Protein AF-0000000065964361 (afdb_homodimer)

Foldseek 3Di:
DDDVVVDDPLLVQFDDDLVVVLVVLLVVFDQFDEQADQAFADAFDPVLVVVLVVCPPPVVLVDFDALQADPLLQVLVQVCCCPPAVANQKGKRKALWLLLVLLLVCLLFDAQPAEEEEEPLADLSSVSSCSNRNNPRYHYAYADLQARHGDLVVVLVCQVPDPPGHAEYEEEAVDVQAQGGHDPVRQVSSVVSCVVSVHAYEYECQFQLLFDDPDHHHDDADQRYKYKYGCCHQRVCVVQRMIMIIHGPPDPCSVVSSSVSSCPPPNHRRRSSSSSSSVSSVVPSVVRNVSSVQLLLLLVLLLVLQPVQPPSQWHHPRTRFKIKGAADPVPQQQVVLQSLLCHPLSYHWGASVSSVRTRMTIGGRRNDGDVSSNVNSNSSSVSRVCCVPPNRDD/DDPVVVDDPLLVQFDDDLVVVLVVLLVVFDQFDEQADQAFADAFDPVLVVVLVVCPPPVVLVDFDALQADPLLQVLVQVCCCPPAVANQKGKRKALWLLLVLLLCCVLFDAQPAEEEEEPLADLSSVSSCSNRNNPRYHYAYADLQARHGDLVVVLVCQVPDPPGHAEYEEEAVDVQAQGGHDPVRVVSSVVSCVVSVHAYEYECQFQLQADDPDHHHDDADQRYKYKYGCCHQRVCVVQRMIMIIHGPPDPCSVVSSSVSSCPPPNHRRRSSSSSSSVSCVVPSVVRNVSSVQLLLLLVLLLVLQPVQPPSQWHHPRTRFKIKGAADPVPQQQVVLQSLLCHPLSYHWGASVSSVRTRMTIGGRRNDGDVSSNVNSNSSSVSRVCCVPPNRDD

Nearest PDB structures (foldseek):
  7vrx-assembly2_D  TM=9.704E-01  e=2.666E-58  Solanum melongena
  7vrx-assembly2_A  TM=9.751E-01  e=1.950E-57  Solanum melongena
  7vrx-assembly2_B  TM=9.935E-01  e=3.544E-56  Solanum melongena
  7vrx-assembly2_C  TM=9.730E-01  e=8.554E-57  Solanum melongena
  2x5d-assembly1_D  TM=8.841E-01  e=1.521E-26  Pseudomonas aeruginosa PAO1

GO terms:
  GO:0008483 transaminase activity (F, IDA)
  GO:0004838 L-tyrosine:2-oxoglutarate transaminase activity (F, EXP)
  GO:0010326 L-methionine:oxo-acid transaminase activity (F, EXP)
  GO:0050362 L-tryptophan:2-oxoglutarate transaminase activity (F, EXP)
  GO:0009851 auxin biosynthetic process (P, IMP)
  GO:0005737 cytoplasm (C, IDA)
  GO:0010326 L-methionine:oxo-acid transaminase activity (F, IDA)
  GO:1901997 negative regulation of indoleacetic acid biosynthetic process via tryptophan (P, IDA)
  GO:0005739 mitochondrion (C, HDA)
  GO:0005829 cytosol (C, HDA)
  GO:0009641 shade avoidance (P, IMP)
  GO:0010366 negative regulation of ethylene biosynthetic process (P, IMP)

Secondary structure (DSSP, 8-state):
--GGGGS-HHHHTSPPPHHHHHHHHHHTSSS-EES-S---SPPSPHHHHHHHHTTTT-HHHHS---TT--HHHHHHHHHHIIIII---SEEEEEESSHHHHHHHHHHHH--TT-EEEEESS--HHHHHHHHHTT--EEEEEPBPTTT--B-HHHHHHHHHH-SSPPSEEEEESS-TTT-----HHHHHHHHHHHHHHT-EEEEE-TTTT-B-TT--------TTEEEEEESTTTTT-GGG--EEEEEETTSTTHHHHHHHHHHHTTSS--HHHHHHHHHHHHH-HHHHHHHHHHHHHHHHHHHHHTGGG-GGGEEE-SBTTEEEEEPPTT---HHHHHHHHHHHHSEE-EEGGGGT-TTEEEEE-SSS-HHHHHHHHHHHHHHHHHHHHH-S--/--SGGGS-HHHHTSPPPHHHHHHHHHHTSSS-EES-S---SPPSPHHHHHHHHTTTT-HHHHS---TT--HHHHHHHHHHIIIII---SEEEEEESSHHHHHHHHHHHH--TT-EEEEESS--HHHHHHHHHTT--EEEEEPBPTTT--B-HHHHHHHHHH-SSPPSEEEEESS-TTT-----HHHHHHHHHHHHHHT-EEEEE-TTTT-B-TT--------TTEEEEEESTTTTT-GGG--EEEEEETTSTTHHHHHHHHHHHTTSS--HHHHHHHHHHHHH-HHHHHHHHHHHHHHHHHHHHHHGGG-GGGEEE-SBTTEEEEEPPTT---HHHHHHHIIIIISEE-EEGGGGT-TTEEEEE-SSS-HHHHHHHHHHHHHHHHHHHHH-S--

Radius of gyration: 26.67 Å; Cα contacts (8 Å, |Δi|>4): 1742; chains: 2; bounding box: 62×72×62 Å

Sequence (788 aa):
MGSFGMLSRRTLGTDMPVMAQIRSLMAELTNPMSLAQGVVHWQPPQKALEKVKELVWDPIISSYGPDEGLPELRQALLKKLREENKLTNSQVMVTAGANQAFVNLVITLCDAGDSVVMFEPYYFNSYMAFQMTGVTNIIVGPGQSDTLYPDADWLERTLSESKPTPKVVTVVNPGNPSGTYVPEPLLKRIAQICKDAGCWLIVDNTYEYFMYDGLKHCCVEGDHIVNVFSFSKTYGMMGWRLGYIAYSERLDGFATELVKIQDNIPICAAIISQRLAVYALEEGSGWITERVKSLVKNRDIVKEALEPLGKENVKGGEGAIYLWAKLPEGHRDDFKVVRWLAHRHGVVVIPGCASGSPGYLRVSFGGLQEVEMRAAAARLRKGIEELLHHGMVEMGSFGMLSRRTLGTDMPVMAQIRSLMAELTNPMSLAQGVVHWQPPQKALEKVKELVWDPIISSYGPDEGLPELRQALLKKLREENKLTNSQVMVTAGANQAFVNLVITLCDAGDSVVMFEPYYFNSYMAFQMTGVTNIIVGPGQSDTLYPDADWLERTLSESKPTPKVVTVVNPGNPSGTYVPEPLLKRIAQICKDAGCWLIVDNTYEYFMYDGLKHCCVEGDHIVNVFSFSKTYGMMGWRLGYIAYSERLDGFATELVKIQDNIPICAAIISQRLAVYALEEGSGWITERVKSLVKNRDIVKEALEPLGKENVKGGEGAIYLWAKLPEGHRDDFKVVRWLAHRHGVVVIPGCASGSPGYLRVSFGGLQEVEMRAAAARLRKGIEELLHHGMVE

InterPro domains:
  IPR004838 Aminotransferases, class-I, pyridoxal-phosphate-binding site [PS00105] (230-243)
  IPR004839 Aminotransferase, class I/classII, large domain [PF00155] (32-380)
  IPR015421 Pyridoxal phosphate-dependent transferase, major domain [G3DSA:3.40.640.10] (13-390)
  IPR015424 Pyridoxal phosphate-dependent transferase [SSF53383] (12-383)
  IPR050596 Aspartate/prephenate aminotransferase-like [PTHR46383] (16-388)

Solvent-accessible surface area (backbone atoms only — not comparable to full-atom values): 38993 Å² total; per-residue (Å²): 143,67,75,72,84,57,42,11,66,33,31,72,68,27,63,77,52,59,64,60,51,49,51,55,53,50,70,72,46,82,77,60,35,76,27,39,64,93,43,47,63,56,63,49,52,65,70,23,46,55,57,43,39,69,39,64,77,41,66,67,33,32,31,73,63,50,47,49,38,53,69,71,39,47,52,53,47,48,50,45,32,36,74,73,46,67,40,79,60,55,42,64,34,38,25,36,12,39,47,28,35,50,42,48,47,47,38,36,40,44,41,64,77,40,33,31,36,39,34,34,57,32,43,44,57,62,54,34,42,36,21,41,63,37,30,70,48,66,45,71,42,57,28,37,90,88,68,52,37,71,40,56,69,59,48,48,51,49,47,73,67,36,82,76,55,40,48,36,36,51,46,53,40,23,18,51,45,41,0,24,56,64,55,62,71,58,48,51,47,47,52,48,49,26,56,76,60,71,19,34,35,39,38,36,32,52,26,51,76,30,50,38,95,83,51,78,72,76,66,85,80,43,82,54,32,36,39,34,31,37,38,28,60,64,42,14,26,42,7,43,25,36,16,25,35,37,34,36,63,78,46,78,64,51,66,61,46,48,44,44,48,35,50,31,33,50,29,26,41,35,36,58,44,47,54,32,48,45,42,42,60,68,62,42,69,65,58,42,49,58,56,49,55,60,35,53,58,31,44,52,49,45,51,60,32,50,42,85,63,33,71,91,34,50,41,46,62,47,9,35,48,21,30,27,32,47,46,60,89,91,48,43,57,21,59,61,49,33,52,46,34,29,73,76,45,28,24,34,48,34,39,18,52,62,21,75,34,66,22,20,36,31,40,31,36,32,47,48,54,65,73,58,36,51,55,40,24,50,32,44,24,53,41,51,51,38,40,74,76,68,37,86,73,131,144,65,69,71,81,56,41,11,66,31,32,72,68,28,63,77,52,60,65,59,52,50,51,55,53,49,71,72,45,83,78,60,34,76,26,39,64,94,42,47,64,56,62,49,54,65,69,22,45,55,57,43,38,69,40,63,76,41,67,68,33,32,32,75,62,49,46,48,37,53,68,69,40,48,52,53,48,50,50,47,32,37,75,74,48,66,40,78,58,55,42,66,36,37,24,36,12,39,46,29,33,50,43,48,48,48,38,38,39,44,38,64,77,40,34,32,36,40,34,34,58,33,44,43,56,62,56,34,44,36,20,42,62,38,28,70,48,67,46,71,40,56,29,37,90,88,68,52,37,71,39,56,68,59,48,48,51,48,45,71,67,36,83,75,54,40,48,35,37,51,47,53,40,23,18,54,45,40,0,25,54,65,55,60,71,58,48,52,48,46,51,48,47,25,56,75,60,71,18,33,36,40,38,34,32,52,26,50,77,32,50,38,96,83,51,78,72,77,66,83,80,44,82,52,32,38,40,33,32,37,36,29,60,64,42,13,26,43,7,42,26,36,18,26,34,37,33,35,65,78,46,79,64,50,66,60,45,48,45,42,48,36,49,32,33,48,31,27,41,37,36,59,43,48,52,33,47,45,43,42,58,70,63,42,67,66,58,42,50,60,56,49,56,60,36,54,59,32,44,50,49,45,50,59,30,49,42,86,63,32,70,92,34,49,43,46,61,45,10,36,48,20,29,27,32,46,46,59,88,91,48,43,57,21,58,61,49,33,52,47,32,28,74,75,46,28,26,34,49,34,38,18,52,62,20,75,34,64,22,20,35,32,40,30,36,33,48,49,54,65,70,60,38,51,54,39,24,48,31,44,25,52,40,51,50,38,40,74,76,67,37,88,74,132

pLDDT: mean 96.02, std 6.99, range [24.92, 98.94]

Organism: Arabidopsis thaliana (NCBI:txid3702)

Structure (mmCIF, N/CA/C/O backbone):
data_AF-0000000065964361-model_v1
#
loop_
_entity.id
_entity.type
_entity.pdbx_description
1 polymer 'Aromatic aminotransferase ISS1'
#
loop_
_atom_site.group_PDB
_atom_site.id
_atom_site.type_symbol
_atom_site.label_atom_id
_atom_site.label_alt_id
_atom_site.label_comp_id
_atom_site.label_asym_id
_atom_site.label_entity_id
_atom_site.label_seq_id
_atom_site.pdbx_PDB_ins_code
_atom_site.Cartn_x
_atom_site.Cartn_y
_atom_site.Cartn_z
_atom_site.occupancy
_atom_site.B_iso_or_equiv
_atom_site.auth_seq_id
_atom_site.auth_comp_id
_atom_site.auth_asym_id
_atom_site.auth_atom_id
_atom_site.pdbx_PDB_model_num
ATOM 1 N N . MET A 1 1 ? 28.031 0.356 19 1 27.22 1 MET A N 1
ATOM 2 C CA . MET A 1 1 ? 26.766 -0.341 19.219 1 27.22 1 MET A CA 1
ATOM 3 C C . MET A 1 1 ? 25.797 -0.07 18.078 1 27.22 1 MET A C 1
ATOM 5 O O . MET A 1 1 ? 24.953 0.82 18.172 1 27.22 1 MET A O 1
ATOM 9 N N . GLY A 1 2 ? 25.969 -0.202 16.672 1 31.05 2 GLY A N 1
ATOM 10 C CA . GLY A 1 2 ? 25.938 0.373 15.336 1 31.05 2 GLY A CA 1
ATOM 11 C C . GLY A 1 2 ? 24.594 0.19 14.641 1 31.05 2 GLY A C 1
ATOM 12 O O . GLY A 1 2 ? 23.672 -0.398 15.203 1 31.05 2 GLY A O 1
ATOM 13 N N . SER A 1 3 ? 24.406 0.064 13.328 1 39.5 3 SER A N 1
ATOM 14 C CA . SER A 1 3 ? 23.422 0.129 12.25 1 39.5 3 SER A CA 1
ATOM 15 C C . SER A 1 3 ? 22.359 -0.946 12.414 1 39.5 3 SER A C 1
ATOM 17 O O . SER A 1 3 ? 21.219 -0.77 11.977 1 39.5 3 SER A O 1
ATOM 19 N N . PHE A 1 4 ? 22.734 -2.164 12.789 1 43.91 4 PHE A N 1
ATOM 20 C CA . PHE A 1 4 ? 21.812 -3.297 12.898 1 43.91 4 PHE A CA 1
ATOM 21 C C . PHE A 1 4 ? 20.781 -3.055 13.992 1 43.91 4 PHE A C 1
ATOM 23 O O . PHE A 1 4 ? 19.625 -3.443 13.844 1 43.91 4 PHE A O 1
ATOM 30 N N . GLY A 1 5 ? 21.141 -2.402 15.109 1 57.91 5 GLY A N 1
ATOM 31 C CA . GLY A 1 5 ? 20.234 -2.098 16.203 1 57.91 5 GLY A CA 1
ATOM 32 C C . GLY A 1 5 ? 19.25 -0.987 15.883 1 57.91 5 GLY A C 1
ATOM 33 O O . GLY A 1 5 ? 18.328 -0.72 16.656 1 57.91 5 GLY A O 1
ATOM 34 N N . MET A 1 6 ? 19.422 -0.727 14.492 1 84.06 6 MET A N 1
ATOM 35 C CA . MET A 1 6 ? 18.688 0.458 14.055 1 84.06 6 MET A CA 1
ATOM 36 C C . MET A 1 6 ? 17.5 0.07 13.18 1 84.06 6 MET A C 1
ATOM 38 O O . MET A 1 6 ? 16.484 0.778 13.148 1 84.06 6 MET A O 1
ATOM 42 N N . LEU A 1 7 ? 17.578 -1.349 12.727 1 94.62 7 LEU A N 1
ATOM 43 C CA . LEU A 1 7 ? 16.453 -1.803 11.906 1 94.62 7 LEU A CA 1
ATOM 44 C C . LEU A 1 7 ? 15.633 -2.848 12.648 1 94.62 7 LEU A C 1
ATOM 46 O O . LEU A 1 7 ? 16.094 -3.43 13.633 1 94.62 7 LEU A O 1
ATOM 50 N N . SER A 1 8 ? 14.453 -3.096 12.273 1 96.38 8 SER A N 1
ATOM 51 C CA . SER A 1 8 ? 13.578 -4.051 12.953 1 96.38 8 SER A CA 1
ATOM 52 C C . SER A 1 8 ? 14.023 -5.488 12.695 1 96.38 8 SER A C 1
ATOM 54 O O . SER A 1 8 ? 14.523 -5.805 11.609 1 96.38 8 SER A O 1
ATOM 56 N N . ARG A 1 9 ? 13.844 -6.41 13.664 1 95.75 9 ARG A N 1
ATOM 57 C CA . ARG A 1 9 ? 14.141 -7.832 13.539 1 95.75 9 ARG A CA 1
ATOM 58 C C . ARG A 1 9 ? 13.289 -8.477 12.445 1 95.75 9 ARG A C 1
ATOM 60 O O . ARG A 1 9 ? 13.758 -9.359 11.734 1 95.75 9 ARG A O 1
ATOM 67 N N . ARG A 1 10 ? 12.031 -8.031 12.344 1 96.44 10 ARG A N 1
ATOM 68 C CA . ARG A 1 10 ? 11.141 -8.617 11.344 1 96.44 10 ARG A CA 1
ATOM 69 C C . ARG A 1 10 ? 11.648 -8.352 9.93 1 96.44 10 ARG A C 1
ATOM 71 O O . ARG A 1 10 ? 11.648 -9.25 9.086 1 96.44 10 ARG A O 1
ATOM 78 N N . THR A 1 11 ? 12.055 -7.145 9.617 1 95.75 11 THR A N 1
ATOM 79 C CA . THR A 1 11 ? 12.523 -6.828 8.273 1 95.75 11 THR A CA 1
ATOM 80 C C . THR A 1 11 ? 13.82 -7.57 7.965 1 95.75 11 THR A C 1
ATOM 82 O O . THR A 1 11 ? 14 -8.086 6.855 1 95.75 11 THR A O 1
ATOM 85 N N . LEU A 1 12 ? 14.742 -7.633 9 1 95.25 12 LEU A N 1
ATOM 86 C CA . LEU A 1 12 ? 16 -8.344 8.82 1 95.25 12 LEU A CA 1
ATOM 87 C C . LEU A 1 12 ? 15.766 -9.828 8.578 1 95.25 12 LEU A C 1
ATOM 89 O O . LEU A 1 12 ? 16.531 -10.484 7.875 1 95.25 12 LEU A O 1
ATOM 93 N N . GLY A 1 13 ? 14.68 -10.328 9.164 1 95.75 13 GLY A N 1
ATOM 94 C CA . GLY A 1 13 ? 14.336 -11.734 9.031 1 95.75 13 GLY A CA 1
ATOM 95 C C . GLY A 1 13 ? 13.508 -12.023 7.793 1 95.75 13 GLY A C 1
ATOM 96 O O . GLY A 1 13 ? 13.203 -13.188 7.508 1 95.75 13 GLY A O 1
ATOM 97 N N . THR A 1 14 ? 13.148 -11 7.039 1 97.06 14 THR A N 1
ATOM 98 C CA . THR A 1 14 ? 12.359 -11.172 5.824 1 97.06 14 THR A CA 1
ATOM 99 C C . THR A 1 14 ? 13.258 -11.531 4.645 1 97.06 14 THR A C 1
ATOM 101 O O . THR A 1 14 ? 14.312 -10.922 4.457 1 97.06 14 THR A O 1
ATOM 104 N N . ASP A 1 15 ? 12.852 -12.508 3.846 1 94.81 15 ASP A N 1
ATOM 105 C CA . ASP A 1 15 ? 13.617 -12.969 2.686 1 94.81 15 ASP A CA 1
ATOM 106 C C . ASP A 1 15 ? 13.742 -11.859 1.64 1 94.81 15 ASP A C 1
ATOM 108 O O . ASP A 1 15 ? 12.891 -10.977 1.558 1 94.81 15 ASP A O 1
ATOM 112 N N . MET A 1 16 ? 14.789 -11.906 0.898 1 93.38 16 MET A N 1
ATOM 113 C CA . MET A 1 16 ? 14.93 -11.039 -0.263 1 93.38 16 MET A CA 1
ATOM 114 C C . MET A 1 16 ? 13.953 -11.43 -1.363 1 93.38 16 MET A C 1
ATOM 116 O O . MET A 1 16 ? 13.773 -12.617 -1.649 1 93.38 16 MET A O 1
ATOM 120 N N . PRO A 1 17 ? 13.281 -10.43 -1.857 1 91.94 17 PRO A N 1
ATOM 121 C CA . PRO A 1 17 ? 12.422 -10.789 -2.986 1 91.94 17 PRO A CA 1
ATOM 122 C C . PRO A 1 17 ? 13.195 -11.406 -4.148 1 91.94 17 PRO A C 1
ATOM 124 O O . PRO A 1 17 ? 14.125 -10.789 -4.676 1 91.94 17 PRO A O 1
ATOM 127 N N . VAL A 1 18 ? 12.789 -12.523 -4.562 1 93.25 18 VAL A N 1
ATOM 128 C CA . VAL A 1 18 ? 13.477 -13.227 -5.641 1 93.25 18 VAL A CA 1
ATOM 129 C C . VAL A 1 18 ? 13.438 -12.383 -6.914 1 93.25 18 VAL A C 1
ATOM 131 O O . VAL A 1 18 ? 14.383 -12.398 -7.703 1 93.25 18 VAL A O 1
ATOM 134 N N . MET A 1 19 ? 12.406 -11.633 -7.09 1 88.56 19 MET A N 1
ATOM 135 C CA . MET A 1 19 ? 12.258 -10.836 -8.305 1 88.56 19 MET A CA 1
ATOM 136 C C . MET A 1 19 ? 13.305 -9.719 -8.344 1 88.56 19 MET A C 1
ATOM 138 O O . MET A 1 19 ? 13.758 -9.328 -9.422 1 88.56 19 MET A O 1
ATOM 142 N N . ALA A 1 20 ? 13.586 -9.219 -7.188 1 87.19 20 ALA A N 1
ATOM 143 C CA . ALA A 1 20 ? 14.68 -8.25 -7.137 1 87.19 20 ALA A CA 1
ATOM 144 C C . ALA A 1 20 ? 16 -8.891 -7.543 1 87.19 20 ALA A C 1
ATOM 146 O O . ALA A 1 20 ? 16.797 -8.281 -8.258 1 87.19 20 ALA A O 1
ATOM 147 N N . GLN A 1 21 ? 16.188 -10.047 -7.145 1 90.31 21 GLN A N 1
ATOM 148 C CA . GLN A 1 21 ? 17.391 -10.789 -7.516 1 90.31 21 GLN A CA 1
ATOM 149 C C . GLN A 1 21 ? 17.422 -11.07 -9.016 1 90.31 21 GLN A C 1
ATOM 151 O O . GLN A 1 21 ? 18.469 -10.945 -9.656 1 90.31 21 GLN A O 1
ATOM 156 N N . ILE A 1 22 ? 16.312 -11.445 -9.516 1 93.19 22 ILE A N 1
ATOM 157 C CA . ILE A 1 22 ? 16.188 -11.766 -10.938 1 93.19 22 ILE A CA 1
ATOM 158 C C . ILE A 1 22 ? 16.406 -10.5 -11.773 1 93.19 22 ILE A C 1
ATOM 160 O O . ILE A 1 22 ? 17.062 -10.555 -12.82 1 93.19 22 ILE A O 1
ATOM 164 N N . ARG A 1 23 ? 15.859 -9.43 -11.305 1 89.75 23 ARG A N 1
ATOM 165 C CA . ARG A 1 23 ? 16.078 -8.164 -12.008 1 89.75 23 ARG A CA 1
ATOM 166 C C . ARG A 1 23 ? 17.547 -7.805 -12.047 1 89.75 23 ARG A C 1
ATOM 168 O O . ARG A 1 23 ? 18.062 -7.348 -13.078 1 89.75 23 ARG A O 1
ATOM 175 N N . SER A 1 24 ? 18.219 -7.973 -10.945 1 90.25 24 SER A N 1
ATOM 176 C CA . SER A 1 24 ? 19.656 -7.723 -10.891 1 90.25 24 SER A CA 1
ATOM 177 C C . SER A 1 24 ? 20.422 -8.633 -11.852 1 90.25 24 SER A C 1
ATOM 179 O O . SER A 1 24 ? 21.344 -8.195 -12.539 1 90.25 24 SER A O 1
ATOM 181 N N . LEU A 1 25 ? 20.016 -9.844 -11.859 1 94.56 25 LEU A N 1
ATOM 182 C CA . LEU A 1 25 ? 20.625 -10.812 -12.758 1 94.56 25 LEU A CA 1
ATOM 183 C C . LEU A 1 25 ? 20.422 -10.414 -14.211 1 94.56 25 LEU A C 1
ATOM 185 O O . LEU A 1 25 ? 21.359 -10.469 -15.016 1 94.56 25 LEU A O 1
ATOM 189 N N . MET A 1 26 ? 19.25 -10.008 -14.516 1 94.25 26 MET A N 1
ATOM 190 C CA . MET A 1 26 ? 18.922 -9.602 -15.875 1 94.25 26 MET A CA 1
ATOM 191 C C . MET A 1 26 ? 19.766 -8.398 -16.312 1 94.25 26 MET A C 1
ATOM 193 O O . MET A 1 26 ? 20.156 -8.305 -17.469 1 94.25 26 MET A O 1
ATOM 197 N N . ALA A 1 27 ? 20.016 -7.562 -15.414 1 91.31 27 ALA A N 1
ATOM 198 C CA . ALA A 1 27 ? 20.781 -6.352 -15.703 1 91.31 27 ALA A CA 1
ATOM 199 C C . ALA A 1 27 ? 22.234 -6.688 -16.062 1 91.31 27 ALA A C 1
ATOM 201 O O . ALA A 1 27 ? 22.922 -5.887 -16.703 1 91.31 27 ALA A O 1
ATOM 202 N N . GLU A 1 28 ? 22.625 -7.812 -15.695 1 94.19 28 GLU A N 1
ATOM 203 C CA . GLU A 1 28 ? 23.984 -8.266 -15.984 1 94.19 28 GLU A CA 1
ATOM 204 C C . GLU A 1 28 ? 24.094 -8.828 -17.406 1 94.19 28 GLU A C 1
ATOM 206 O O . GLU A 1 28 ? 25.203 -9.016 -17.922 1 94.19 28 GLU A O 1
ATOM 211 N N . LEU A 1 29 ? 23.047 -9.07 -18.031 1 95.81 29 LEU A N 1
ATOM 212 C CA . LEU A 1 29 ? 23.031 -9.859 -19.25 1 95.81 29 LEU A CA 1
ATOM 213 C C . LEU A 1 29 ? 22.828 -8.969 -20.484 1 95.81 29 LEU A C 1
ATOM 215 O O . LEU A 1 29 ? 22.266 -7.879 -20.375 1 95.81 29 LEU A O 1
ATOM 219 N N . THR A 1 30 ? 23.422 -9.562 -21.578 1 92.19 30 THR A N 1
ATOM 220 C CA . THR A 1 30 ? 23.203 -8.93 -22.859 1 92.19 30 THR A CA 1
ATOM 221 C C . THR A 1 30 ? 22.047 -9.609 -23.609 1 92.19 30 THR A C 1
ATOM 223 O O . THR A 1 30 ? 22.125 -10.805 -23.922 1 92.19 30 THR A O 1
ATOM 226 N N . ASN A 1 31 ? 20.953 -9.109 -23.734 1 91.94 31 ASN A N 1
ATOM 227 C CA . ASN A 1 31 ? 19.781 -9.555 -24.484 1 91.94 31 ASN A CA 1
ATOM 228 C C . ASN A 1 31 ? 19.094 -10.734 -23.797 1 91.94 31 ASN A C 1
ATOM 230 O O . ASN A 1 31 ? 18.891 -11.781 -24.406 1 91.94 31 ASN A O 1
ATOM 234 N N . PRO A 1 32 ? 18.844 -10.641 -22.578 1 96 32 PRO A N 1
ATOM 235 C CA . PRO A 1 32 ? 18.188 -11.734 -21.859 1 96 32 PRO A CA 1
ATOM 236 C C . PRO A 1 32 ? 16.734 -11.938 -22.297 1 96 32 PRO A C 1
ATOM 238 O O . PRO A 1 32 ? 16.062 -10.977 -22.719 1 96 32 PRO A O 1
ATOM 241 N N . MET A 1 33 ? 16.297 -13.195 -22.359 1 97 33 MET A N 1
ATOM 242 C CA . MET A 1 33 ? 14.875 -13.523 -22.5 1 97 33 MET A CA 1
ATOM 243 C C . MET A 1 33 ? 14.312 -14.055 -21.172 1 97 33 MET A C 1
ATOM 245 O O . MET A 1 33 ? 14.914 -14.93 -20.547 1 97 33 MET A O 1
ATOM 249 N N . SER A 1 34 ? 13.188 -13.469 -20.812 1 96.62 34 SER A N 1
ATOM 250 C CA . SER A 1 34 ? 12.672 -13.781 -19.484 1 96.62 34 SER A CA 1
ATOM 251 C C . SER A 1 34 ? 11.516 -14.773 -19.547 1 96.62 34 SER A C 1
ATOM 253 O O . SER A 1 34 ? 10.523 -14.523 -20.234 1 96.62 34 SER A O 1
ATOM 255 N N . LEU A 1 35 ? 11.633 -15.867 -18.906 1 98.38 35 LEU A N 1
ATOM 256 C CA . LEU A 1 35 ? 10.57 -16.797 -18.547 1 98.38 35 LEU A CA 1
ATOM 257 C C . LEU A 1 35 ? 10.367 -16.844 -17.047 1 98.38 35 LEU A C 1
ATOM 259 O O . LEU A 1 35 ? 9.945 -17.859 -16.5 1 98.38 35 LEU A O 1
ATOM 263 N N . ALA A 1 36 ? 10.812 -15.719 -16.391 1 95.69 36 ALA A N 1
ATOM 264 C CA . ALA A 1 36 ? 10.805 -15.656 -14.93 1 95.69 36 ALA A CA 1
ATOM 265 C C . ALA A 1 36 ? 9.562 -14.93 -14.414 1 95.69 36 ALA A C 1
ATOM 267 O O . ALA A 1 36 ? 8.797 -15.484 -13.617 1 95.69 36 ALA A O 1
ATOM 268 N N . GLN A 1 37 ? 9.336 -13.766 -14.844 1 89.44 37 GLN A N 1
ATOM 269 C CA . GLN A 1 37 ? 8.32 -12.891 -14.266 1 89.44 37 GLN A CA 1
ATOM 270 C C . GLN A 1 37 ? 6.918 -13.375 -14.633 1 89.44 37 GLN A C 1
ATOM 272 O O . GLN A 1 37 ? 6.668 -13.789 -15.766 1 89.44 37 GLN A O 1
ATOM 277 N N . GLY A 1 38 ? 6.047 -13.359 -13.672 1 94.06 38 GLY A N 1
ATOM 278 C CA . GLY A 1 38 ? 4.641 -13.68 -13.867 1 94.06 38 GLY A CA 1
ATOM 279 C C . GLY A 1 38 ? 3.848 -12.539 -14.477 1 94.06 38 GLY A C 1
ATOM 280 O O . GLY A 1 38 ? 3.096 -11.852 -13.781 1 94.06 38 GLY A O 1
ATOM 281 N N . VAL A 1 39 ? 3.992 -12.383 -15.836 1 96.75 39 VAL A N 1
ATOM 282 C CA . VAL A 1 39 ? 3.303 -11.305 -16.547 1 96.75 39 VAL A CA 1
ATOM 283 C C . VAL A 1 39 ? 2.59 -11.867 -17.766 1 96.75 39 VAL A C 1
ATOM 285 O O . VAL A 1 39 ? 2.82 -13.016 -18.156 1 96.75 39 VAL A O 1
ATOM 288 N N . VAL A 1 40 ? 1.721 -11.125 -18.312 1 97.69 40 VAL A N 1
ATOM 289 C CA . VAL A 1 40 ? 1.081 -11.43 -19.594 1 97.69 40 VAL A CA 1
ATOM 290 C C . VAL A 1 40 ? 1.523 -10.422 -20.641 1 97.69 40 VAL A C 1
ATOM 292 O O . VAL A 1 40 ? 1.971 -9.32 -20.312 1 97.69 40 VAL A O 1
ATOM 295 N N . HIS A 1 41 ? 1.413 -10.797 -21.891 1 96.31 41 HIS A N 1
ATOM 296 C CA . HIS A 1 41 ? 1.981 -9.969 -22.953 1 96.31 41 HIS A CA 1
ATOM 297 C C . HIS A 1 41 ? 0.961 -8.961 -23.469 1 96.31 41 HIS A C 1
ATOM 299 O O . HIS A 1 41 ? 1.295 -8.094 -24.281 1 96.31 41 HIS A O 1
ATOM 305 N N . TRP A 1 42 ? -0.311 -9.047 -23.031 1 96.81 42 TRP A N 1
ATOM 306 C CA . TRP A 1 42 ? -1.298 -8.102 -23.531 1 96.81 42 TRP A CA 1
ATOM 307 C C . TRP A 1 42 ? -1.477 -6.934 -22.578 1 96.81 42 TRP A C 1
ATOM 309 O O . TRP A 1 42 ? -1.114 -7.031 -21.391 1 96.81 42 TRP A O 1
ATOM 319 N N . GLN A 1 43 ? -2.016 -5.855 -23.109 1 96.88 43 GLN A N 1
ATOM 320 C CA . GLN A 1 43 ? -2.412 -4.668 -22.359 1 96.88 43 GLN A CA 1
ATOM 321 C C . GLN A 1 43 ? -3.902 -4.688 -22.047 1 96.88 43 GLN A C 1
ATOM 323 O O . GLN A 1 43 ? -4.637 -5.551 -22.531 1 96.88 43 GLN A O 1
ATOM 328 N N . PRO A 1 44 ? -4.336 -3.754 -21.156 1 97.88 44 PRO A N 1
ATOM 329 C CA . PRO A 1 44 ? -5.781 -3.67 -20.938 1 97.88 44 PRO A CA 1
ATOM 330 C C . PRO A 1 44 ? -6.559 -3.451 -22.234 1 97.88 44 PRO A C 1
ATOM 332 O O . PRO A 1 44 ? -5.984 -3.033 -23.25 1 97.88 44 PRO A O 1
ATOM 335 N N . PRO A 1 45 ? -7.883 -3.775 -22.219 1 97.56 45 PRO A N 1
ATOM 336 C CA . PRO A 1 45 ? -8.688 -3.564 -23.422 1 97.56 45 PRO A CA 1
ATOM 337 C C . PRO A 1 45 ? -8.555 -2.148 -23.984 1 97.56 45 PRO A C 1
ATOM 339 O O . PRO A 1 45 ? -8.641 -1.175 -23.234 1 97.56 45 PRO A O 1
ATOM 342 N N . GLN A 1 46 ? -8.391 -2.088 -25.281 1 96.31 46 GLN A N 1
ATOM 343 C CA . GLN A 1 46 ? -8.18 -0.812 -25.953 1 96.31 46 GLN A CA 1
ATOM 344 C C . GLN A 1 46 ? -9.336 0.149 -25.703 1 96.31 46 GLN A C 1
ATOM 346 O O . GLN A 1 46 ? -9.117 1.341 -25.469 1 96.31 46 GLN A O 1
ATOM 351 N N . LYS A 1 47 ? -10.523 -0.364 -25.734 1 96.69 47 LYS A N 1
ATOM 352 C CA . LYS A 1 47 ? -11.703 0.465 -25.5 1 96.69 47 LYS A CA 1
ATOM 353 C C . LYS A 1 47 ? -11.68 1.062 -24.094 1 96.69 47 LYS A C 1
ATOM 355 O O . LYS A 1 47 ? -12.07 2.215 -23.891 1 96.69 47 LYS A O 1
ATOM 360 N N . ALA A 1 48 ? -11.273 0.271 -23.125 1 97.56 48 ALA A N 1
ATOM 361 C CA . ALA A 1 48 ? -11.172 0.741 -21.75 1 97.56 48 ALA A CA 1
ATOM 362 C C . ALA A 1 48 ? -10.117 1.835 -21.609 1 97.56 48 ALA A C 1
ATOM 364 O O . ALA A 1 48 ? -10.344 2.85 -20.953 1 97.56 48 ALA A O 1
ATOM 365 N N . LEU A 1 49 ? -8.953 1.65 -22.25 1 97.69 49 LEU A N 1
ATOM 366 C CA . LEU A 1 49 ? -7.875 2.635 -22.219 1 97.69 49 LEU A CA 1
ATOM 367 C C . LEU A 1 49 ? -8.312 3.943 -22.875 1 97.69 49 LEU A C 1
ATOM 369 O O . LEU A 1 49 ? -7.961 5.023 -22.391 1 97.69 49 LEU A O 1
ATOM 373 N N . GLU A 1 50 ? -9.102 3.836 -23.906 1 96.69 50 GLU A N 1
ATOM 374 C CA . GLU A 1 50 ? -9.602 5.031 -24.578 1 96.69 50 GLU A CA 1
ATOM 375 C C . GLU A 1 50 ? -10.516 5.836 -23.672 1 96.69 50 GLU A C 1
ATOM 377 O O . GLU A 1 50 ? -10.445 7.066 -23.625 1 96.69 50 GLU A O 1
ATOM 382 N N . LYS A 1 51 ? -11.359 5.168 -22.984 1 96.38 51 LYS A N 1
ATOM 383 C CA . LYS A 1 51 ? -12.273 5.84 -22.062 1 96.38 51 LYS A CA 1
ATOM 384 C C . LYS A 1 51 ? -11.516 6.512 -20.922 1 96.38 51 LYS A C 1
ATOM 386 O O . LYS A 1 51 ? -11.836 7.637 -20.531 1 96.38 51 LYS A O 1
ATOM 391 N N . VAL A 1 52 ? -10.539 5.879 -20.422 1 96.38 52 VAL A N 1
ATOM 392 C CA . VAL A 1 52 ? -9.773 6.398 -19.297 1 96.38 52 VAL A CA 1
ATOM 393 C C . VAL A 1 52 ? -8.938 7.594 -19.75 1 96.38 52 VAL A C 1
ATOM 395 O O . VAL A 1 52 ? -8.734 8.539 -18.984 1 96.38 52 VAL A O 1
ATOM 398 N N . LYS A 1 53 ? -8.445 7.512 -20.953 1 96.44 53 LYS A N 1
ATOM 399 C CA . LYS A 1 53 ? -7.691 8.609 -21.547 1 96.44 53 LYS A CA 1
ATOM 400 C C . LYS A 1 53 ? -8.453 9.93 -21.406 1 96.44 53 LYS A C 1
ATOM 402 O O . LYS A 1 53 ? -7.859 10.961 -21.078 1 96.44 53 LYS A O 1
ATOM 407 N N . GLU A 1 54 ? -9.688 9.898 -21.516 1 94.88 54 GLU A N 1
ATOM 408 C CA . GLU A 1 54 ? -10.508 11.102 -21.5 1 94.88 54 GLU A CA 1
ATOM 409 C C . GLU A 1 54 ? -10.789 11.555 -20.078 1 94.88 54 GLU A C 1
ATOM 411 O O . GLU A 1 54 ? -11.188 12.695 -19.844 1 94.88 54 GLU A O 1
ATOM 416 N N . LEU A 1 55 ? -10.516 10.742 -19.141 1 95.88 55 LEU A N 1
ATOM 417 C CA . LEU A 1 55 ? -10.875 11.039 -17.766 1 95.88 55 LEU A CA 1
ATOM 418 C C . LEU A 1 55 ? -9.711 11.695 -17.031 1 95.88 55 LEU A C 1
ATOM 420 O O . LEU A 1 55 ? -9.883 12.219 -15.93 1 95.88 55 LEU A O 1
ATOM 424 N N . VAL A 1 56 ? -8.555 11.75 -17.672 1 94.88 56 VAL A N 1
ATOM 425 C CA . VAL A 1 56 ? -7.348 12.195 -16.984 1 94.88 56 VAL A CA 1
ATOM 426 C C . VAL A 1 56 ? -7.555 13.609 -16.422 1 94.88 56 VAL A C 1
ATOM 428 O O . VAL A 1 56 ? -6.992 13.961 -15.391 1 94.88 56 VAL A O 1
ATOM 431 N N . TRP A 1 57 ? -8.5 14.406 -17.031 1 92.19 57 TRP A N 1
ATOM 432 C CA . TRP A 1 57 ? -8.711 15.812 -16.688 1 92.19 57 TRP A CA 1
ATOM 433 C C . TRP A 1 57 ? -9.844 15.953 -15.672 1 92.19 57 TRP A C 1
ATOM 435 O O . TRP A 1 57 ? -10.023 17.016 -15.078 1 92.19 57 TRP A O 1
ATOM 445 N N . ASP A 1 58 ? -10.609 14.906 -15.555 1 95.94 58 ASP A N 1
ATOM 446 C CA . ASP A 1 58 ? -11.719 14.961 -14.609 1 95.94 58 ASP A CA 1
ATOM 447 C C . ASP A 1 58 ? -11.219 15.148 -13.18 1 95.94 58 ASP A C 1
ATOM 449 O O . ASP A 1 58 ? -10.422 14.344 -12.688 1 95.94 58 ASP A O 1
ATOM 453 N N . PRO A 1 59 ? -11.664 16.188 -12.477 1 95.88 59 PRO A N 1
ATOM 454 C CA . PRO A 1 59 ? -11.203 16.484 -11.117 1 95.88 59 PRO A CA 1
ATOM 455 C C . PRO A 1 59 ? -11.344 15.297 -10.172 1 95.88 59 PRO A C 1
ATOM 457 O O . PRO A 1 59 ? -10.578 15.164 -9.211 1 95.88 59 PRO A O 1
ATOM 460 N N . ILE A 1 60 ? -12.25 14.445 -10.422 1 95.75 60 ILE A N 1
ATOM 461 C CA . ILE A 1 60 ? -12.477 13.305 -9.539 1 95.75 60 ILE A CA 1
ATOM 462 C C . ILE A 1 60 ? -11.266 12.383 -9.555 1 95.75 60 ILE A C 1
ATOM 464 O O . ILE A 1 60 ? -10.969 11.727 -8.562 1 95.75 60 ILE A O 1
ATOM 468 N N . ILE A 1 61 ? -10.516 12.352 -10.688 1 97.94 61 ILE A N 1
ATOM 469 C CA . ILE A 1 61 ? -9.352 11.484 -10.836 1 97.94 61 ILE A CA 1
ATOM 470 C C . ILE A 1 61 ? -8.258 11.922 -9.867 1 97.94 61 ILE A C 1
ATOM 472 O O . ILE A 1 61 ? -7.504 11.086 -9.359 1 97.94 61 ILE A O 1
ATOM 476 N N . SER A 1 62 ? -8.219 13.219 -9.617 1 98.12 62 SER A N 1
ATOM 477 C CA . SER A 1 62 ? -7.145 13.773 -8.797 1 98.12 62 SER A CA 1
ATOM 478 C C . SER A 1 62 ? -7.582 13.938 -7.344 1 98.12 62 SER A C 1
ATOM 480 O O . SER A 1 62 ? -6.801 14.375 -6.5 1 98.12 62 SER A O 1
ATOM 482 N N . SER A 1 63 ? -8.789 13.57 -6.969 1 97 63 SER A N 1
ATOM 483 C CA . SER A 1 63 ? -9.32 13.688 -5.613 1 97 63 SER A CA 1
ATOM 484 C C . SER A 1 63 ? -9.266 12.344 -4.887 1 97 63 SER A C 1
ATOM 486 O O . SER A 1 63 ? -9.281 11.289 -5.52 1 97 63 SER A O 1
ATOM 488 N N . TYR A 1 64 ? -9.234 12.398 -3.584 1 95.25 64 TYR A N 1
ATOM 489 C CA . TYR A 1 64 ? -9.359 11.164 -2.812 1 95.25 64 TYR A CA 1
ATOM 490 C C . TYR A 1 64 ? -10.68 10.461 -3.113 1 95.25 64 TYR A C 1
ATOM 492 O O . TYR A 1 64 ? -11.695 11.117 -3.365 1 95.25 64 TYR A O 1
ATOM 500 N N . GLY A 1 65 ? -10.664 9.195 -3.143 1 94.12 65 GLY A N 1
ATOM 501 C CA . GLY A 1 65 ? -11.875 8.375 -3.162 1 94.12 65 GLY A CA 1
ATOM 502 C C . GLY A 1 65 ? -12.109 7.641 -1.858 1 94.12 65 GLY A C 1
ATOM 503 O O . GLY A 1 65 ? -11.32 7.754 -0.919 1 94.12 65 GLY A O 1
ATOM 504 N N . PRO A 1 66 ? -13.242 6.965 -1.819 1 95.12 66 PRO A N 1
ATOM 505 C CA . PRO A 1 66 ? -13.484 6.152 -0.627 1 95.12 66 PRO A CA 1
ATOM 506 C C . PRO A 1 66 ? -12.406 5.094 -0.402 1 95.12 66 PRO A C 1
ATOM 508 O O . PRO A 1 66 ? -11.891 4.516 -1.363 1 95.12 66 PRO A O 1
ATOM 511 N N . ASP A 1 67 ? -12.133 4.785 0.85 1 96.19 67 ASP A N 1
ATOM 512 C CA . ASP A 1 67 ? -11.109 3.807 1.21 1 96.19 67 ASP A CA 1
ATOM 513 C C . ASP A 1 67 ? -11.406 2.445 0.587 1 96.19 67 ASP A C 1
ATOM 515 O O . ASP A 1 67 ? -10.5 1.749 0.136 1 96.19 67 ASP A O 1
ATOM 519 N N . GLU A 1 68 ? -12.664 2.076 0.538 1 96.5 68 GLU A N 1
ATOM 520 C CA . GLU A 1 68 ? -13.07 0.735 0.122 1 96.5 68 GLU A CA 1
ATOM 521 C C . GLU A 1 68 ? -13.078 0.607 -1.398 1 96.5 68 GLU A C 1
ATOM 523 O O . GLU A 1 68 ? -13.164 -0.5 -1.934 1 96.5 68 GLU A O 1
ATOM 528 N N . GLY A 1 69 ? -13 1.723 -2.115 1 97.81 69 GLY A N 1
ATOM 529 C CA . GLY A 1 69 ? -13.078 1.733 -3.566 1 97.81 69 GLY A CA 1
ATOM 530 C C . GLY A 1 69 ? -14.266 2.51 -4.098 1 97.81 69 GLY A C 1
ATOM 531 O O . GLY A 1 69 ? -15.242 2.732 -3.379 1 97.81 69 GLY A O 1
ATOM 532 N N . LEU A 1 70 ? -14.195 2.941 -5.332 1 98.25 70 LEU A N 1
ATOM 533 C CA . LEU A 1 70 ? -15.297 3.652 -5.977 1 98.25 70 LEU A CA 1
ATOM 534 C C . LEU A 1 70 ? -16.578 2.816 -5.953 1 98.25 70 LEU A C 1
ATOM 536 O O . LEU A 1 70 ? -16.531 1.611 -6.203 1 98.25 70 LEU A O 1
ATOM 540 N N . PRO A 1 71 ? -17.719 3.471 -5.645 1 97.5 71 PRO A N 1
ATOM 541 C CA . PRO A 1 71 ? -18.969 2.723 -5.578 1 97.5 71 PRO A CA 1
ATOM 542 C C . PRO A 1 71 ? -19.281 1.972 -6.871 1 97.5 71 PRO A C 1
ATOM 544 O O . PRO A 1 71 ? -19.703 0.816 -6.828 1 97.5 71 PRO A O 1
ATOM 547 N N . GLU A 1 72 ? -19.016 2.602 -7.996 1 98.25 72 GLU A N 1
ATOM 548 C CA . GLU A 1 72 ? -19.281 1.98 -9.289 1 98.25 72 GLU A CA 1
ATOM 549 C C . GLU A 1 72 ? -18.438 0.721 -9.484 1 98.25 72 GLU A C 1
ATOM 551 O O . GLU A 1 72 ? -18.922 -0.288 -9.992 1 98.25 72 GLU A O 1
ATOM 556 N N . LEU A 1 73 ? -17.219 0.783 -9.078 1 98.75 73 LEU A N 1
ATOM 557 C CA . LEU A 1 73 ? -16.328 -0.375 -9.203 1 98.75 73 LEU A CA 1
ATOM 558 C C . LEU A 1 73 ? -16.766 -1.488 -8.25 1 98.75 73 LEU A C 1
ATOM 560 O O . LEU A 1 73 ? -16.812 -2.656 -8.641 1 98.75 73 LEU A O 1
ATOM 564 N N . ARG A 1 74 ? -17.062 -1.176 -7.02 1 98.69 74 ARG A N 1
ATOM 565 C CA . ARG A 1 74 ? -17.484 -2.18 -6.047 1 98.69 74 ARG A CA 1
ATOM 566 C C . ARG A 1 74 ? -18.75 -2.896 -6.512 1 98.69 74 ARG A C 1
ATOM 568 O O . ARG A 1 74 ? -18.859 -4.117 -6.383 1 98.69 74 ARG A O 1
ATOM 575 N N . GLN A 1 75 ? -19.641 -2.135 -7.086 1 98.62 75 GLN A N 1
ATOM 576 C CA . GLN A 1 75 ? -20.875 -2.74 -7.602 1 98.62 75 GLN A CA 1
ATOM 577 C C . GLN A 1 75 ? -20.578 -3.691 -8.758 1 98.62 75 GLN A C 1
ATOM 579 O O . GLN A 1 75 ? -21.141 -4.785 -8.828 1 98.62 75 GLN A O 1
ATOM 584 N N . ALA A 1 76 ? -19.719 -3.244 -9.664 1 98.69 76 ALA A N 1
ATOM 585 C CA . ALA A 1 76 ? -19.328 -4.086 -10.789 1 98.69 76 ALA A CA 1
ATOM 586 C C . ALA A 1 76 ? -18.656 -5.367 -10.312 1 98.69 76 ALA A C 1
ATOM 588 O O . ALA A 1 76 ? -18.906 -6.449 -10.859 1 98.69 76 ALA A O 1
ATOM 589 N N . LEU A 1 77 ? -17.859 -5.277 -9.312 1 98.75 77 LEU A N 1
ATOM 590 C CA . LEU A 1 77 ? -17.156 -6.438 -8.781 1 98.75 77 LEU A CA 1
ATOM 591 C C . LEU A 1 77 ? -18.109 -7.391 -8.086 1 98.75 77 LEU A C 1
ATOM 593 O O . LEU A 1 77 ? -17.984 -8.609 -8.211 1 98.75 77 LEU A O 1
ATOM 597 N N . LEU A 1 78 ? -19.047 -6.844 -7.344 1 98.69 78 LEU A N 1
ATOM 598 C CA . LEU A 1 78 ? -20.031 -7.688 -6.684 1 98.69 78 LEU A CA 1
ATOM 599 C C . LEU A 1 78 ? -20.844 -8.477 -7.707 1 98.69 78 LEU A C 1
ATOM 601 O O . LEU A 1 78 ? -21.156 -9.648 -7.492 1 98.69 78 LEU A O 1
ATOM 605 N N . LYS A 1 79 ? -21.188 -7.812 -8.773 1 98.44 79 LYS A N 1
ATOM 606 C CA . LYS A 1 79 ? -21.891 -8.5 -9.852 1 98.44 79 LYS A CA 1
ATOM 607 C C . LYS A 1 79 ? -21.047 -9.625 -10.43 1 98.44 79 LYS A C 1
ATOM 609 O O . LYS A 1 79 ? -21.531 -10.742 -10.617 1 98.44 79 LYS A O 1
ATOM 614 N N . LYS A 1 80 ? -19.828 -9.336 -10.719 1 98.19 80 LYS A N 1
ATOM 615 C CA . LYS A 1 80 ? -18.906 -10.336 -11.25 1 98.19 80 LYS A CA 1
ATOM 616 C C . LYS A 1 80 ? -18.781 -11.516 -10.289 1 98.19 80 LYS A C 1
ATOM 618 O O . LYS A 1 80 ? -18.812 -12.672 -10.719 1 98.19 80 LYS A O 1
ATOM 623 N N . LEU A 1 81 ? -18.594 -11.234 -9 1 98.56 81 LEU A N 1
ATOM 624 C CA . LEU A 1 81 ? -18.438 -12.273 -7.984 1 98.56 81 LEU A CA 1
ATOM 625 C C . LEU A 1 81 ? -19.672 -13.18 -7.957 1 98.56 81 LEU A C 1
ATOM 627 O O . LEU A 1 81 ? -19.531 -14.406 -7.902 1 98.56 81 LEU A O 1
ATOM 631 N N . ARG A 1 82 ? -20.797 -12.617 -8.039 1 98.19 82 ARG A N 1
ATOM 632 C CA . ARG A 1 82 ? -22.047 -13.383 -8.016 1 98.19 82 ARG A CA 1
ATOM 633 C C . ARG A 1 82 ? -22.203 -14.227 -9.273 1 98.19 82 ARG A C 1
ATOM 635 O O . ARG A 1 82 ? -22.484 -15.422 -9.195 1 98.19 82 ARG A O 1
ATOM 642 N N . GLU A 1 83 ? -21.953 -13.656 -10.391 1 97.25 83 GLU A N 1
ATOM 643 C CA . GLU A 1 83 ? -22.266 -14.289 -11.672 1 97.25 83 GLU A CA 1
ATOM 644 C C . GLU A 1 83 ? -21.188 -15.281 -12.07 1 97.25 83 GLU A C 1
ATOM 646 O O . GLU A 1 83 ? -21.484 -16.344 -12.625 1 97.25 83 GLU A O 1
ATOM 651 N N . GLU A 1 84 ? -19.984 -14.93 -11.812 1 96.75 84 GLU A N 1
ATOM 652 C CA . GLU A 1 84 ? -18.906 -15.75 -12.336 1 96.75 84 GLU A CA 1
ATOM 653 C C . GLU A 1 84 ? -18.297 -16.641 -11.242 1 96.75 84 GLU A C 1
ATOM 655 O O . GLU A 1 84 ? -17.969 -17.797 -11.492 1 96.75 84 GLU A O 1
ATOM 660 N N . ASN A 1 85 ? -18.188 -16.125 -10.031 1 98.06 85 ASN A N 1
ATOM 661 C CA . ASN A 1 85 ? -17.469 -16.844 -8.984 1 98.06 85 ASN A CA 1
ATOM 662 C C . ASN A 1 85 ? -18.422 -17.531 -8.016 1 98.06 85 ASN A C 1
ATOM 664 O O . ASN A 1 85 ? -18 -18.297 -7.152 1 98.06 85 ASN A O 1
ATOM 668 N N . LYS A 1 86 ? -19.703 -17.203 -8.117 1 98.06 86 LYS A N 1
ATOM 669 C CA . LYS A 1 86 ? -20.75 -17.766 -7.266 1 98.06 86 LYS A CA 1
ATOM 670 C C . LYS A 1 86 ? -20.516 -17.391 -5.801 1 98.06 86 LYS A C 1
ATOM 672 O O . LYS A 1 86 ? -20.766 -18.188 -4.902 1 98.06 86 LYS A O 1
ATOM 677 N N . LEU A 1 87 ? -19.906 -16.297 -5.531 1 98.56 87 LEU A N 1
ATOM 678 C CA . LEU A 1 87 ? -19.844 -15.633 -4.23 1 98.56 87 LEU A CA 1
ATOM 679 C C . LEU A 1 87 ? -21 -14.656 -4.062 1 98.56 87 LEU A C 1
ATOM 681 O O . LEU A 1 87 ? -20.969 -13.547 -4.613 1 98.56 87 LEU A O 1
ATOM 685 N N . THR A 1 88 ? -21.969 -15 -3.281 1 98.06 88 THR A N 1
ATOM 686 C CA . THR A 1 88 ? -23.234 -14.273 -3.303 1 98.06 88 THR A CA 1
ATOM 687 C C . THR A 1 88 ? -23.422 -13.484 -2.01 1 98.06 88 THR A C 1
ATOM 689 O O . THR A 1 88 ? -24.328 -12.648 -1.914 1 98.06 88 THR A O 1
ATOM 692 N N . ASN A 1 89 ? -22.641 -13.719 -1.001 1 97.44 89 ASN A N 1
ATOM 693 C CA . ASN A 1 89 ? -22.734 -13.039 0.283 1 97.44 89 ASN A CA 1
ATOM 694 C C . ASN A 1 89 ? -21.453 -12.297 0.625 1 97.44 89 ASN A C 1
ATOM 696 O O . ASN A 1 89 ? -20.953 -12.383 1.753 1 97.44 89 ASN A O 1
ATOM 700 N N . SER A 1 90 ? -20.875 -11.625 -0.4 1 97.12 90 SER A N 1
ATOM 701 C CA . SER A 1 90 ? -19.578 -10.992 -0.213 1 97.12 90 SER A CA 1
ATOM 702 C C . SER A 1 90 ? -19.688 -9.477 -0.318 1 97.12 90 SER A C 1
ATOM 704 O O . SER A 1 90 ? -20.578 -8.953 -0.974 1 97.12 90 SER A O 1
ATOM 706 N N . GLN A 1 91 ? -18.844 -8.773 0.363 1 97.88 91 GLN A N 1
ATOM 707 C CA . GLN A 1 91 ? -18.469 -7.383 0.134 1 97.88 91 GLN A CA 1
ATOM 708 C C . GLN A 1 91 ? -17.047 -7.277 -0.407 1 97.88 91 GLN A C 1
ATOM 710 O O . GLN A 1 91 ? -16.297 -8.258 -0.406 1 97.88 91 GLN A O 1
ATOM 715 N N . VAL A 1 92 ? -16.766 -6.066 -0.94 1 98.5 92 VAL A N 1
ATOM 716 C CA . VAL A 1 92 ? -15.461 -5.98 -1.579 1 98.5 92 VAL A CA 1
ATOM 717 C C . VAL A 1 92 ? -14.727 -4.734 -1.083 1 98.5 92 VAL A C 1
ATOM 719 O O . VAL A 1 92 ? -15.352 -3.721 -0.769 1 98.5 92 VAL A O 1
ATOM 722 N N . MET A 1 93 ? -13.469 -4.777 -0.938 1 98.62 93 MET A N 1
ATOM 723 C CA . MET A 1 93 ? -12.547 -3.658 -0.787 1 98.62 93 MET A CA 1
ATOM 724 C C . MET A 1 93 ? -11.516 -3.65 -1.911 1 98.62 93 MET A C 1
ATOM 726 O O . MET A 1 93 ? -10.836 -4.652 -2.145 1 98.62 93 MET A O 1
ATOM 730 N N . VAL A 1 94 ? -11.445 -2.533 -2.6 1 98.88 94 VAL A N 1
ATOM 731 C CA . VAL A 1 94 ? -10.477 -2.369 -3.684 1 98.88 94 VAL A CA 1
ATOM 732 C C . VAL A 1 94 ? -9.125 -1.962 -3.111 1 98.88 94 VAL A C 1
ATOM 734 O O . VAL A 1 94 ? -9.047 -1.123 -2.209 1 98.88 94 VAL A O 1
ATOM 737 N N . THR A 1 95 ? -8.055 -2.553 -3.59 1 98.75 95 THR A N 1
ATOM 738 C CA . THR A 1 95 ? -6.719 -2.338 -3.051 1 98.75 95 THR A CA 1
ATOM 739 C C . THR A 1 95 ? -5.727 -2.025 -4.168 1 98.75 95 THR A C 1
ATOM 741 O O . THR A 1 95 ? -6.051 -2.172 -5.352 1 98.75 95 THR A O 1
ATOM 744 N N . ALA A 1 96 ? -4.531 -1.562 -3.807 1 98.31 96 ALA A N 1
ATOM 745 C CA . ALA A 1 96 ? -3.461 -1.282 -4.762 1 98.31 96 ALA A CA 1
ATOM 746 C C . ALA A 1 96 ? -2.734 -2.564 -5.16 1 98.31 96 ALA A C 1
ATOM 748 O O . ALA A 1 96 ? -1.529 -2.697 -4.934 1 98.31 96 ALA A O 1
ATOM 749 N N . GLY A 1 97 ? -3.469 -3.441 -5.801 1 98.12 97 GLY A N 1
ATOM 750 C CA . GLY A 1 97 ? -2.969 -4.754 -6.18 1 98.12 97 GLY A CA 1
ATOM 751 C C . GLY A 1 97 ? -3.322 -5.84 -5.18 1 98.12 97 GLY A C 1
ATOM 752 O O . GLY A 1 97 ? -3.725 -5.547 -4.055 1 98.12 97 GLY A O 1
ATOM 753 N N . ALA A 1 98 ? -3.131 -7.062 -5.586 1 98.44 98 ALA A N 1
ATOM 754 C CA . ALA A 1 98 ? -3.439 -8.211 -4.738 1 98.44 98 ALA A CA 1
ATOM 755 C C . ALA A 1 98 ? -2.402 -8.367 -3.631 1 98.44 98 ALA A C 1
ATOM 757 O O . ALA A 1 98 ? -2.707 -8.883 -2.553 1 98.44 98 ALA A O 1
ATOM 758 N N . ASN A 1 99 ? -1.15 -7.891 -3.865 1 98.25 99 ASN A N 1
ATOM 759 C CA . ASN A 1 99 ? -0.145 -7.922 -2.807 1 98.25 99 ASN A CA 1
ATOM 760 C C . ASN A 1 99 ? -0.582 -7.102 -1.597 1 98.25 99 ASN A C 1
ATOM 762 O O . ASN A 1 99 ? -0.502 -7.57 -0.461 1 98.25 99 ASN A O 1
ATOM 766 N N . GLN A 1 100 ? -1.063 -5.902 -1.889 1 98.81 100 GLN A N 1
ATOM 767 C CA . GLN A 1 100 ? -1.54 -5.062 -0.793 1 98.81 100 GLN A CA 1
ATOM 768 C C . GLN A 1 100 ? -2.76 -5.684 -0.118 1 98.81 100 GLN A C 1
ATOM 770 O O . GLN A 1 100 ? -2.912 -5.594 1.103 1 98.81 100 GLN A O 1
ATOM 775 N N . ALA A 1 101 ? -3.643 -6.285 -0.903 1 98.88 101 ALA A N 1
ATOM 776 C CA . ALA A 1 101 ? -4.781 -7 -0.334 1 98.88 101 ALA A CA 1
ATOM 777 C C . ALA A 1 101 ? -4.328 -8.039 0.688 1 98.88 101 ALA A C 1
ATOM 779 O O . ALA A 1 101 ? -4.875 -8.109 1.792 1 98.88 101 ALA A O 1
ATOM 780 N N . PHE A 1 102 ? -3.326 -8.797 0.33 1 98.88 102 PHE A N 1
ATOM 781 C CA . PHE A 1 102 ? -2.824 -9.852 1.202 1 98.88 102 PHE A CA 1
ATOM 782 C C . PHE A 1 102 ? -2.221 -9.266 2.473 1 98.88 102 PHE A C 1
ATOM 784 O O . PHE A 1 102 ? -2.453 -9.773 3.57 1 98.88 102 PHE A O 1
ATOM 791 N N . VAL A 1 103 ? -1.483 -8.219 2.363 1 98.81 103 VAL A N 1
ATOM 792 C CA . VAL A 1 103 ? -0.882 -7.57 3.523 1 98.81 103 VAL A CA 1
ATOM 793 C C . VAL A 1 103 ? -1.978 -7.031 4.441 1 98.81 103 VAL A C 1
ATOM 795 O O . VAL A 1 103 ? -1.894 -7.168 5.664 1 98.81 103 VAL A O 1
ATOM 798 N N . ASN A 1 104 ? -3.021 -6.348 3.828 1 98.81 104 ASN A N 1
ATOM 799 C CA . ASN A 1 104 ? -4.16 -5.91 4.629 1 98.81 104 ASN A CA 1
ATOM 800 C C . ASN A 1 104 ? -4.715 -7.051 5.477 1 98.81 104 ASN A C 1
ATOM 802 O O . ASN A 1 104 ? -5.008 -6.867 6.66 1 98.81 104 ASN A O 1
ATOM 806 N N . LEU A 1 105 ? -4.836 -8.188 4.859 1 98.75 105 LEU A N 1
ATOM 807 C CA . LEU A 1 105 ? -5.426 -9.336 5.531 1 98.75 105 LEU A CA 1
ATOM 808 C C . LEU A 1 105 ? -4.5 -9.859 6.625 1 98.75 105 LEU A C 1
ATOM 810 O O . LEU A 1 105 ? -4.953 -10.195 7.719 1 98.75 105 LEU A O 1
ATOM 814 N N . VAL A 1 106 ? -3.207 -9.969 6.332 1 98.69 106 VAL A N 1
ATOM 815 C CA . VAL A 1 106 ? -2.264 -10.477 7.324 1 98.69 106 VAL A CA 1
ATOM 816 C C . VAL A 1 106 ? -2.301 -9.586 8.57 1 98.69 106 VAL A C 1
ATOM 818 O O . VAL A 1 106 ? -2.369 -10.094 9.695 1 98.69 106 VAL A O 1
ATOM 821 N N . ILE A 1 107 ? -2.287 -8.273 8.383 1 98.38 107 ILE A N 1
ATOM 822 C CA . ILE A 1 107 ? -2.305 -7.344 9.508 1 98.38 107 ILE A CA 1
ATOM 823 C C . ILE A 1 107 ? -3.633 -7.457 10.25 1 98.38 107 ILE A C 1
ATOM 825 O O . ILE A 1 107 ? -3.666 -7.434 11.484 1 98.38 107 ILE A O 1
ATOM 829 N N . THR A 1 108 ? -4.695 -7.598 9.562 1 98.12 108 THR A N 1
ATOM 830 C CA . THR A 1 108 ? -6.035 -7.652 10.133 1 98.12 108 THR A CA 1
ATOM 831 C C . THR A 1 108 ? -6.227 -8.938 10.93 1 98.12 108 THR A C 1
ATOM 833 O O . THR A 1 108 ? -6.926 -8.945 11.953 1 98.12 108 THR A O 1
ATOM 836 N N . LEU A 1 109 ? -5.523 -10.023 10.562 1 97.94 109 LEU A N 1
ATOM 837 C CA . LEU A 1 109 ? -5.902 -11.344 11.062 1 97.94 109 LEU A CA 1
ATOM 838 C C . LEU A 1 109 ? -4.836 -11.883 12.008 1 97.94 109 LEU A C 1
ATOM 840 O O . LEU A 1 109 ? -5.125 -12.75 12.844 1 97.94 109 LEU A O 1
ATOM 844 N N . CYS A 1 110 ? -3.594 -11.391 11.891 1 97.5 110 CYS A N 1
ATOM 845 C CA . CYS A 1 110 ? -2.51 -12.047 12.609 1 97.5 110 CYS A CA 1
ATOM 846 C C . CYS A 1 110 ? -1.737 -11.047 13.469 1 97.5 110 CYS A C 1
ATOM 848 O O . CYS A 1 110 ? -1.637 -9.867 13.117 1 97.5 110 CYS A O 1
ATOM 850 N N . ASP A 1 111 ? -1.244 -11.508 14.586 1 96.12 111 ASP A N 1
ATOM 851 C CA . ASP A 1 111 ? -0.271 -10.82 15.422 1 96.12 111 ASP A CA 1
ATOM 852 C C . ASP A 1 111 ? 1.092 -11.5 15.367 1 96.12 111 ASP A C 1
ATOM 854 O O . ASP A 1 111 ? 1.199 -12.641 14.914 1 96.12 111 ASP A O 1
ATOM 858 N N . ALA A 1 112 ? 2.057 -10.656 15.859 1 93.5 112 ALA A N 1
ATOM 859 C CA . ALA A 1 112 ? 3.354 -11.305 16.047 1 93.5 112 ALA A CA 1
ATOM 860 C C . ALA A 1 112 ? 3.24 -12.484 17 1 93.5 112 ALA A C 1
ATOM 862 O O . ALA A 1 112 ? 2.588 -12.398 18.047 1 93.5 112 ALA A O 1
ATOM 863 N N . GLY A 1 113 ? 3.684 -13.617 16.703 1 92 113 GLY A N 1
ATOM 864 C CA . GLY A 1 113 ? 3.621 -14.805 17.547 1 92 113 GLY A CA 1
ATOM 865 C C . GLY A 1 113 ? 2.631 -15.836 17.047 1 92 113 GLY A C 1
ATOM 866 O O . GLY A 1 113 ? 2.684 -17 17.453 1 92 113 GLY A O 1
ATOM 867 N N . ASP A 1 114 ? 1.662 -15.352 16.266 1 96.31 114 ASP A N 1
ATOM 868 C CA . ASP A 1 114 ? 0.718 -16.297 15.672 1 96.31 114 ASP A CA 1
ATOM 869 C C . ASP A 1 114 ? 1.422 -17.25 14.695 1 96.31 114 ASP A C 1
ATOM 871 O O . ASP A 1 114 ? 2.533 -16.969 14.242 1 96.31 114 ASP A O 1
ATOM 875 N N . SER A 1 115 ? 0.8 -18.359 14.445 1 97.75 115 SER A N 1
ATOM 876 C CA . SER A 1 115 ? 1.271 -19.281 13.406 1 97.75 115 SER A CA 1
ATOM 877 C C . SER A 1 115 ? 0.311 -19.312 12.227 1 97.75 115 SER A C 1
ATOM 879 O O . SER A 1 115 ? -0.88 -19.031 12.375 1 97.75 115 SER A O 1
ATOM 881 N N . VAL A 1 116 ? 0.843 -19.578 11.086 1 98.5 116 VAL A N 1
ATOM 882 C CA . VAL A 1 116 ? 0.066 -19.672 9.852 1 98.5 116 VAL A CA 1
ATOM 883 C C . VAL A 1 116 ? 0.522 -20.875 9.039 1 98.5 116 VAL A C 1
ATOM 885 O O . VAL A 1 116 ? 1.604 -21.422 9.281 1 98.5 116 VAL A O 1
ATOM 888 N N . VAL A 1 117 ? -0.341 -21.312 8.109 1 98.75 117 VAL A N 1
ATOM 889 C CA . VAL A 1 117 ? -0.042 -22.5 7.301 1 98.75 117 VAL A CA 1
ATOM 890 C C . VAL A 1 117 ? -0.02 -22.109 5.82 1 98.75 117 VAL A C 1
ATOM 892 O O . VAL A 1 117 ? -0.896 -21.391 5.348 1 98.75 117 VAL A O 1
ATOM 895 N N . MET A 1 118 ? 0.979 -22.531 5.133 1 98.69 118 MET A N 1
ATOM 896 C CA . MET A 1 118 ? 1.087 -22.5 3.678 1 98.69 118 MET A CA 1
ATOM 897 C C . MET A 1 118 ? 1.404 -23.891 3.125 1 98.69 118 MET A C 1
ATOM 899 O O . MET A 1 118 ? 1.62 -24.828 3.889 1 98.69 118 MET A O 1
ATOM 903 N N . PHE A 1 119 ? 1.438 -24.016 1.834 1 98.56 119 PHE A N 1
ATOM 904 C CA . PHE A 1 119 ? 1.8 -25.266 1.176 1 98.56 119 PHE A CA 1
ATOM 905 C C . PHE A 1 119 ? 2.93 -25.047 0.177 1 98.56 119 PHE A C 1
ATOM 907 O O . PHE A 1 119 ? 2.939 -24.047 -0.545 1 98.56 119 PHE A O 1
ATOM 914 N N . GLU A 1 120 ? 3.914 -25.875 0.134 1 97.62 120 GLU A N 1
ATOM 915 C CA . GLU A 1 120 ? 4.965 -25.781 -0.875 1 97.62 120 GLU A CA 1
ATOM 916 C C . GLU A 1 120 ? 4.508 -26.391 -2.201 1 97.62 120 GLU A C 1
ATOM 918 O O . GLU A 1 120 ? 3.783 -27.391 -2.219 1 97.62 120 GLU A O 1
ATOM 923 N N . PRO A 1 121 ? 4.922 -25.938 -3.311 1 97.81 121 PRO A N 1
ATOM 924 C CA . PRO A 1 121 ? 5.594 -24.641 -3.369 1 97.81 121 PRO A CA 1
ATOM 925 C C . PRO A 1 121 ? 4.637 -23.469 -3.143 1 97.81 121 PRO A C 1
ATOM 927 O O . PRO A 1 121 ? 3.479 -23.531 -3.557 1 97.81 121 PRO A O 1
ATOM 930 N N . TYR A 1 122 ? 5.059 -22.484 -2.381 1 98.19 122 TYR A N 1
ATOM 931 C CA . TYR A 1 122 ? 4.211 -21.359 -2.023 1 98.19 122 TYR A CA 1
ATOM 932 C C . TYR A 1 122 ? 4.605 -20.109 -2.807 1 98.19 122 TYR A C 1
ATOM 934 O O . TYR A 1 122 ? 5.711 -20.031 -3.346 1 98.19 122 TYR A O 1
ATOM 942 N N . TYR A 1 123 ? 3.734 -19.203 -2.959 1 98 123 TYR A N 1
ATOM 943 C CA . TYR A 1 123 ? 4.051 -17.906 -3.529 1 98 123 TYR A CA 1
ATOM 944 C C . TYR A 1 123 ? 4.938 -17.094 -2.59 1 98 123 TYR A C 1
ATOM 946 O O . TYR A 1 123 ? 4.535 -16.766 -1.47 1 98 123 TYR A O 1
ATOM 954 N N . PHE A 1 124 ? 6.031 -16.672 -2.961 1 97.88 124 PHE A N 1
ATOM 955 C CA . PHE A 1 124 ? 7.094 -16.141 -2.117 1 97.88 124 PHE A CA 1
ATOM 956 C C . PHE A 1 124 ? 6.672 -14.82 -1.486 1 97.88 124 PHE A C 1
ATOM 958 O O . PHE A 1 124 ? 7.035 -14.531 -0.346 1 97.88 124 PHE A O 1
ATOM 965 N N . ASN A 1 125 ? 5.887 -13.977 -2.197 1 97.94 125 ASN A N 1
ATOM 966 C CA . ASN A 1 125 ? 5.484 -12.695 -1.623 1 97.94 125 ASN A CA 1
ATOM 967 C C . ASN A 1 125 ? 4.555 -12.883 -0.428 1 97.94 125 ASN A C 1
ATOM 969 O O . ASN A 1 125 ? 4.582 -12.094 0.515 1 97.94 125 ASN A O 1
ATOM 973 N N . SER A 1 126 ? 3.705 -13.906 -0.486 1 98.38 126 SER A N 1
ATOM 974 C CA . SER A 1 126 ? 2.848 -14.18 0.664 1 98.38 126 SER A CA 1
ATOM 975 C C . SER A 1 126 ? 3.672 -14.578 1.885 1 98.38 126 SER A C 1
ATOM 977 O O . SER A 1 126 ? 3.393 -14.125 2.998 1 98.38 126 SER A O 1
ATOM 979 N N . TYR A 1 127 ? 4.668 -15.461 1.641 1 98.62 127 TYR A N 1
ATOM 980 C CA . TYR A 1 127 ? 5.578 -15.852 2.711 1 98.62 127 TYR A CA 1
ATOM 981 C C . TYR A 1 127 ? 6.27 -14.633 3.312 1 98.62 127 TYR A C 1
ATOM 983 O O . TYR A 1 127 ? 6.32 -14.484 4.535 1 98.62 127 TYR A O 1
ATOM 991 N N . MET A 1 128 ? 6.754 -13.797 2.5 1 98.5 128 MET A N 1
ATOM 992 C CA . MET A 1 128 ? 7.477 -12.602 2.92 1 98.5 128 MET A CA 1
ATOM 993 C C . MET A 1 128 ? 6.543 -11.633 3.643 1 98.5 128 MET A C 1
ATOM 995 O O . MET A 1 128 ? 6.965 -10.938 4.566 1 98.5 128 MET A O 1
ATOM 999 N N . ALA A 1 129 ? 5.266 -11.539 3.186 1 98.56 129 ALA A N 1
ATOM 1000 C CA . ALA A 1 129 ? 4.289 -10.68 3.854 1 98.56 129 ALA A CA 1
ATOM 1001 C C . ALA A 1 129 ? 4.09 -11.109 5.305 1 98.56 129 ALA A C 1
ATOM 1003 O O . ALA A 1 129 ? 3.977 -10.258 6.195 1 98.56 129 ALA A O 1
ATOM 1004 N N . PHE A 1 130 ? 4.051 -12.438 5.57 1 98.69 130 PHE A N 1
ATOM 1005 C CA . PHE A 1 130 ? 3.996 -12.922 6.945 1 98.69 130 PHE A CA 1
ATOM 1006 C C . PHE A 1 130 ? 5.242 -12.5 7.715 1 98.69 130 PHE A C 1
ATOM 1008 O O . PHE A 1 130 ? 5.141 -11.875 8.773 1 98.69 130 PHE A O 1
ATOM 1015 N N . GLN A 1 131 ? 6.418 -12.688 7.102 1 98.5 131 GLN A N 1
ATOM 1016 C CA . GLN A 1 131 ? 7.676 -12.367 7.773 1 98.5 131 GLN A CA 1
ATOM 1017 C C . GLN A 1 131 ? 7.75 -10.891 8.141 1 98.5 131 GLN A C 1
ATOM 1019 O O . GLN A 1 131 ? 8.031 -10.547 9.289 1 98.5 131 GLN A O 1
ATOM 1024 N N . MET A 1 132 ? 7.426 -10.055 7.223 1 98.06 132 MET A N 1
ATOM 1025 C CA . MET A 1 132 ? 7.68 -8.625 7.395 1 98.06 132 MET A CA 1
ATOM 1026 C C . MET A 1 132 ? 6.711 -8.023 8.406 1 98.06 132 MET A C 1
ATOM 1028 O O . MET A 1 132 ? 6.941 -6.918 8.906 1 98.06 132 MET A O 1
ATOM 1032 N N . THR A 1 133 ? 5.625 -8.719 8.719 1 97.75 133 THR A N 1
ATOM 1033 C CA . THR A 1 133 ? 4.66 -8.219 9.688 1 97.75 133 THR A CA 1
ATOM 1034 C C . THR A 1 133 ? 4.852 -8.906 11.039 1 97.75 133 THR A C 1
ATOM 1036 O O . THR A 1 133 ? 4.02 -8.773 11.938 1 97.75 133 THR A O 1
ATOM 1039 N N . GLY A 1 134 ? 5.895 -9.719 11.164 1 97.38 134 GLY A N 1
ATOM 1040 C CA . GLY A 1 134 ? 6.27 -10.297 12.445 1 97.38 134 GLY A CA 1
ATOM 1041 C C . GLY A 1 134 ? 5.73 -11.703 12.641 1 97.38 134 GLY A C 1
ATOM 1042 O O . GLY A 1 134 ? 5.906 -12.297 13.711 1 97.38 134 GLY A O 1
ATOM 1043 N N . VAL A 1 135 ? 5.02 -12.234 11.664 1 97.62 135 VAL A N 1
ATOM 1044 C CA . VAL A 1 135 ? 4.539 -13.617 11.711 1 97.62 135 VAL A CA 1
ATOM 1045 C C . VAL A 1 135 ? 5.617 -14.555 11.18 1 97.62 135 VAL A C 1
ATOM 1047 O O . VAL A 1 135 ? 5.723 -14.766 9.969 1 97.62 135 VAL A O 1
ATOM 1050 N N . THR A 1 136 ? 6.34 -15.211 12.109 1 96.5 136 THR A N 1
ATOM 1051 C CA . THR A 1 136 ? 7.52 -15.961 11.688 1 96.5 136 THR A CA 1
ATOM 1052 C C . THR A 1 136 ? 7.281 -17.469 11.828 1 96.5 136 THR A C 1
ATOM 1054 O O . THR A 1 136 ? 8.055 -18.266 11.312 1 96.5 136 THR A O 1
ATOM 1057 N N . ASN A 1 137 ? 6.238 -17.812 12.594 1 97.75 137 ASN A N 1
ATOM 1058 C CA . ASN A 1 137 ? 5.875 -19.219 12.68 1 97.75 137 ASN A CA 1
ATOM 1059 C C . ASN A 1 137 ? 5.008 -19.656 11.508 1 97.75 137 ASN A C 1
ATOM 1061 O O . ASN A 1 137 ? 3.795 -19.828 11.648 1 97.75 137 ASN A O 1
ATOM 1065 N N . ILE A 1 138 ? 5.656 -19.859 10.406 1 98.5 138 ILE A N 1
ATOM 1066 C CA . ILE A 1 138 ? 4.988 -20.266 9.18 1 98.5 138 ILE A CA 1
ATOM 1067 C C . ILE A 1 138 ? 5.176 -21.766 8.961 1 98.5 138 ILE A C 1
ATOM 1069 O O . ILE A 1 138 ? 6.277 -22.219 8.648 1 98.5 138 ILE A O 1
ATOM 1073 N N . ILE A 1 139 ? 4.117 -22.484 9.133 1 98.56 139 ILE A N 1
ATOM 1074 C CA . ILE A 1 139 ? 4.129 -23.938 8.953 1 98.56 139 ILE A CA 1
ATOM 1075 C C . ILE A 1 139 ? 3.869 -24.281 7.484 1 98.56 139 ILE A C 1
ATOM 1077 O O . ILE A 1 139 ? 2.795 -23.984 6.957 1 98.56 139 ILE A O 1
ATOM 1081 N N . VAL A 1 140 ? 4.836 -24.875 6.832 1 98.44 140 VAL A N 1
ATOM 1082 C CA . VAL A 1 140 ? 4.723 -25.188 5.41 1 98.44 140 VAL A CA 1
ATOM 1083 C C . VAL A 1 140 ? 4.434 -26.672 5.219 1 98.44 140 VAL A C 1
ATOM 1085 O O . VAL A 1 140 ? 5.242 -27.516 5.602 1 98.44 140 VAL A O 1
ATOM 1088 N N . GLY A 1 141 ? 3.275 -26.953 4.707 1 98.19 141 GLY A N 1
ATOM 1089 C CA . GLY A 1 141 ? 2.871 -28.328 4.422 1 98.19 141 GLY A CA 1
ATOM 1090 C C . GLY A 1 141 ? 3.221 -28.766 3.014 1 98.19 141 GLY A C 1
ATOM 1091 O O . GLY A 1 141 ? 3.592 -27.953 2.174 1 98.19 141 GLY A O 1
ATOM 1092 N N . PRO A 1 142 ? 3.053 -30.031 2.82 1 96.88 142 PRO A N 1
ATOM 1093 C CA . PRO A 1 142 ? 3.395 -30.594 1.51 1 96.88 142 PRO A CA 1
ATOM 1094 C C . PRO A 1 142 ? 2.229 -30.531 0.524 1 96.88 142 PRO A C 1
ATOM 1096 O O . PRO A 1 142 ? 1.073 -30.406 0.935 1 96.88 142 PRO A O 1
ATOM 1099 N N . GLY A 1 143 ? 2.59 -30.453 -0.736 1 94.06 143 GLY A N 1
ATOM 1100 C CA . GLY A 1 143 ? 1.667 -30.891 -1.775 1 94.06 143 GLY A CA 1
ATOM 1101 C C . GLY A 1 143 ? 1.807 -32.344 -2.131 1 94.06 143 GLY A C 1
ATOM 1102 O O . GLY A 1 143 ? 2.82 -32.969 -1.817 1 94.06 143 GLY A O 1
ATOM 1103 N N . GLN A 1 144 ? 0.814 -32.844 -2.734 1 93.69 144 GLN A N 1
ATOM 1104 C CA . GLN A 1 144 ? 0.909 -34.219 -3.223 1 93.69 144 GLN A CA 1
ATOM 1105 C C . GLN A 1 144 ? 2.018 -34.375 -4.262 1 93.69 144 GLN A C 1
ATOM 1107 O O . GLN A 1 144 ? 2.195 -33.5 -5.109 1 93.69 144 GLN A O 1
ATOM 1112 N N . SER A 1 145 ? 2.748 -35.406 -4.242 1 88.31 145 SER A N 1
ATOM 1113 C CA . SER A 1 145 ? 3.941 -35.594 -5.062 1 88.31 145 SER A CA 1
ATOM 1114 C C . SER A 1 145 ? 3.602 -35.562 -6.547 1 88.31 145 SER A C 1
ATOM 1116 O O . SER A 1 145 ? 4.359 -35.031 -7.355 1 88.31 145 SER A O 1
ATOM 1118 N N . ASP A 1 146 ? 2.482 -36.062 -6.898 1 90.94 146 ASP A N 1
ATOM 1119 C CA . ASP A 1 146 ? 2.148 -36.25 -8.305 1 90.94 146 ASP A CA 1
ATOM 1120 C C . ASP A 1 146 ? 1.416 -35.031 -8.852 1 90.94 146 ASP A C 1
ATOM 1122 O O . ASP A 1 146 ? 1.586 -34.656 -10.016 1 90.94 146 ASP A O 1
ATOM 1126 N N . THR A 1 147 ? 0.665 -34.344 -8.008 1 93.44 147 THR A N 1
ATOM 1127 C CA . THR A 1 147 ? -0.213 -33.312 -8.508 1 93.44 147 THR A CA 1
ATOM 1128 C C . THR A 1 147 ? 0.222 -31.938 -7.984 1 93.44 147 THR A C 1
ATOM 1130 O O . THR A 1 147 ? -0.183 -30.906 -8.516 1 93.44 147 THR A O 1
ATOM 1133 N N . LEU A 1 148 ? 1.008 -31.922 -6.891 1 96.31 148 LEU A N 1
ATOM 1134 C CA . LEU A 1 148 ? 1.407 -30.734 -6.152 1 96.31 148 LEU A CA 1
ATOM 1135 C C . LEU A 1 148 ? 0.209 -30.094 -5.453 1 96.31 148 LEU A C 1
ATOM 1137 O O . LEU A 1 148 ? 0.319 -29 -4.887 1 96.31 148 LEU A O 1
ATOM 1141 N N . TYR A 1 149 ? -1.003 -30.781 -5.434 1 97.62 149 TYR A N 1
ATOM 1142 C CA . TYR A 1 149 ? -2.156 -30.281 -4.691 1 97.62 149 TYR A CA 1
ATOM 1143 C C . TYR A 1 149 ? -1.867 -30.25 -3.193 1 97.62 149 TYR A C 1
ATOM 1145 O O . TYR A 1 149 ? -1.183 -31.141 -2.67 1 97.62 149 TYR A O 1
ATOM 1153 N N . PRO A 1 150 ? -2.418 -29.281 -2.525 1 98.06 150 PRO A N 1
ATOM 1154 C CA . PRO A 1 150 ? -2.244 -29.25 -1.071 1 98.06 150 PRO A CA 1
ATOM 1155 C C . PRO A 1 150 ? -2.719 -30.547 -0.401 1 98.06 150 PRO A C 1
ATOM 1157 O O . PRO A 1 150 ? -3.748 -31.094 -0.787 1 98.06 150 PRO A O 1
ATOM 1160 N N . ASP A 1 151 ? -2 -31.031 0.561 1 98.25 151 ASP A N 1
ATOM 1161 C CA . ASP A 1 151 ? -2.346 -32.25 1.312 1 98.25 151 ASP A CA 1
ATOM 1162 C C . ASP A 1 151 ? -3.348 -31.922 2.422 1 98.25 151 ASP A C 1
ATOM 1164 O O . ASP A 1 151 ? -2.959 -31.516 3.518 1 98.25 151 ASP A O 1
ATOM 1168 N N . ALA A 1 152 ? -4.574 -32.281 2.189 1 98.38 152 ALA A N 1
ATOM 1169 C CA . ALA A 1 152 ? -5.648 -31.938 3.123 1 98.38 152 ALA A CA 1
ATOM 1170 C C . ALA A 1 152 ? -5.555 -32.781 4.387 1 98.38 152 ALA A C 1
ATOM 1172 O O . ALA A 1 152 ? -5.898 -32.312 5.48 1 98.38 152 ALA A O 1
ATOM 1173 N N . ASP A 1 153 ? -5.133 -34.031 4.262 1 98.38 153 ASP A N 1
ATOM 1174 C CA . ASP A 1 153 ? -4.973 -34.875 5.438 1 98.38 153 ASP A CA 1
ATOM 1175 C C . ASP A 1 153 ? -3.908 -34.312 6.379 1 98.38 153 ASP A C 1
ATOM 1177 O O . ASP A 1 153 ? -4.098 -34.281 7.594 1 98.38 153 ASP A O 1
ATOM 1181 N N . TRP A 1 154 ? -2.82 -33.938 5.801 1 98.56 154 TRP A N 1
ATOM 1182 C CA . TRP A 1 154 ? -1.766 -33.312 6.586 1 98.56 154 TRP A CA 1
ATOM 1183 C C . TRP A 1 154 ? -2.283 -32.062 7.277 1 98.56 154 TRP A C 1
ATOM 1185 O O . TRP A 1 154 ? -1.98 -31.812 8.453 1 98.56 154 TRP A O 1
ATOM 1195 N N . LEU A 1 155 ? -3.055 -31.234 6.531 1 98.69 155 LEU A N 1
ATOM 1196 C CA . LEU A 1 155 ? -3.613 -30.016 7.082 1 98.69 155 LEU A CA 1
ATOM 1197 C C . LEU A 1 155 ? -4.496 -30.312 8.289 1 98.69 155 LEU A C 1
ATOM 1199 O O . LEU A 1 155 ? -4.379 -29.656 9.328 1 98.69 155 LEU A O 1
ATOM 1203 N N . GLU A 1 156 ? -5.355 -31.234 8.102 1 98.5 156 GLU A N 1
ATOM 1204 C CA . GLU A 1 156 ? -6.281 -31.609 9.172 1 98.5 156 GLU A CA 1
ATOM 1205 C C . GLU A 1 156 ? -5.527 -32.031 10.43 1 98.5 156 GLU A C 1
ATOM 1207 O O . GLU A 1 156 ? -5.855 -31.594 11.539 1 98.5 156 GLU A O 1
ATOM 1212 N N . ARG A 1 157 ? -4.559 -32.844 10.25 1 98.38 157 ARG A N 1
ATOM 1213 C CA . ARG A 1 157 ? -3.74 -33.312 11.375 1 98.38 157 ARG A CA 1
ATOM 1214 C C . ARG A 1 157 ? -3 -32.125 12.008 1 98.38 157 ARG A C 1
ATOM 1216 O O . ARG A 1 157 ? -2.977 -32 13.234 1 98.38 157 ARG A O 1
ATO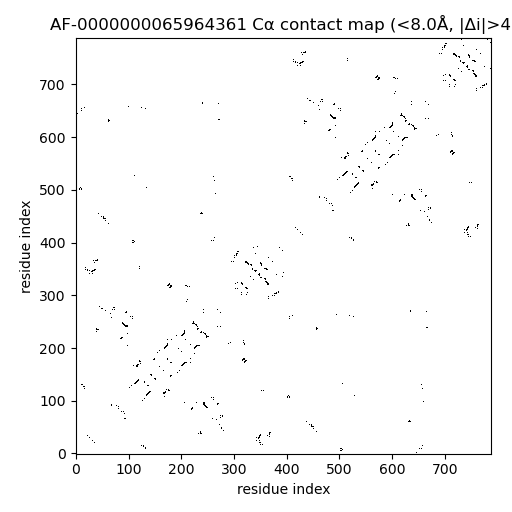M 1223 N N . THR A 1 158 ? -2.361 -31.312 11.195 1 98.25 158 THR A N 1
ATOM 1224 C CA . THR A 1 158 ? -1.573 -30.188 11.68 1 98.25 158 THR A CA 1
ATOM 1225 C C . THR A 1 158 ? -2.439 -29.234 12.5 1 98.25 158 THR A C 1
ATOM 1227 O O . THR A 1 158 ? -2.043 -28.797 13.586 1 98.25 158 THR A O 1
ATOM 1230 N N . LEU A 1 159 ? -3.646 -28.906 11.977 1 97.5 159 LEU A N 1
ATOM 1231 C CA . LEU A 1 159 ? -4.52 -27.969 12.672 1 97.5 159 LEU A CA 1
ATOM 1232 C C . LEU A 1 159 ? -5.039 -28.578 13.969 1 97.5 159 LEU A C 1
ATOM 1234 O O . LEU A 1 159 ? -5.246 -27.875 14.961 1 97.5 159 LEU A O 1
ATOM 1238 N N . SER A 1 160 ? -5.234 -29.844 13.984 1 96.19 160 SER A N 1
ATOM 1239 C CA . SER A 1 160 ? -5.723 -30.531 15.18 1 96.19 160 SER A CA 1
ATOM 1240 C C . SER A 1 160 ? -4.637 -30.625 16.25 1 96.19 160 SER A C 1
ATOM 1242 O O . SER A 1 160 ? -4.926 -30.547 17.438 1 96.19 160 SER A O 1
ATOM 1244 N N . GLU A 1 161 ? -3.41 -30.641 15.82 1 96.25 161 GLU A N 1
ATOM 1245 C CA . GLU A 1 161 ? -2.309 -30.922 16.734 1 96.25 161 GLU A CA 1
ATOM 1246 C C . GLU A 1 161 ? -1.635 -29.625 17.203 1 96.25 161 GLU A C 1
ATOM 1248 O O . GLU A 1 161 ? -0.924 -29.609 18.203 1 96.25 161 GLU A O 1
ATOM 1253 N N . SER A 1 162 ? -1.816 -28.625 16.469 1 93.31 162 SER A N 1
ATOM 1254 C CA . SER A 1 162 ? -1.164 -27.359 16.781 1 93.31 162 SER A CA 1
ATOM 1255 C C . SER A 1 162 ? -1.969 -26.562 17.797 1 93.31 162 SER A C 1
ATOM 1257 O O . SER A 1 162 ? -3.125 -26.219 17.547 1 93.31 162 SER A O 1
ATOM 1259 N N . LYS A 1 163 ? -1.31 -26.375 18.938 1 92.5 163 LYS A N 1
ATOM 1260 C CA . LYS A 1 163 ? -1.909 -25.531 19.984 1 92.5 163 LYS A CA 1
ATOM 1261 C C . LYS A 1 163 ? -0.963 -24.406 20.391 1 92.5 163 LYS A C 1
ATOM 1263 O O . LYS A 1 163 ? 0.144 -24.672 20.875 1 92.5 163 LYS A O 1
ATOM 1268 N N . PRO A 1 164 ? -1.43 -23.141 20.234 1 93.62 164 PRO A N 1
ATOM 1269 C CA . PRO A 1 164 ? -2.713 -22.688 19.703 1 93.62 164 PRO A CA 1
ATOM 1270 C C . PRO A 1 164 ? -2.881 -23 18.219 1 93.62 164 PRO A C 1
ATOM 1272 O O . PRO A 1 164 ? -1.894 -23.234 17.516 1 93.62 164 PRO A O 1
ATOM 1275 N N . THR A 1 165 ? -4.137 -23 17.734 1 95 165 THR A N 1
ATOM 1276 C CA . THR A 1 165 ? -4.469 -23.25 16.344 1 95 165 THR A CA 1
ATOM 1277 C C . THR A 1 165 ? -3.898 -22.156 15.445 1 95 165 THR A C 1
ATOM 1279 O O . THR A 1 165 ? -3.971 -20.969 15.781 1 95 165 THR A O 1
ATOM 1282 N N . PRO A 1 166 ? -3.25 -22.547 14.305 1 97.25 166 PRO A N 1
ATOM 1283 C CA . PRO A 1 166 ? -2.822 -21.531 13.344 1 97.25 166 PRO A CA 1
ATOM 1284 C C . PRO A 1 166 ? -3.943 -20.562 12.969 1 97.25 166 PRO A C 1
ATOM 1286 O O . PRO A 1 166 ? -5.098 -20.984 12.836 1 97.25 166 PRO A O 1
ATOM 1289 N N . LYS A 1 167 ? -3.588 -19.312 12.789 1 97.44 167 LYS A N 1
ATOM 1290 C CA . LYS A 1 167 ? -4.574 -18.266 12.547 1 97.44 167 LYS A CA 1
ATOM 1291 C C . LYS A 1 167 ? -5.102 -18.328 11.117 1 97.44 167 LYS A C 1
ATOM 1293 O O . LYS A 1 167 ? -6.258 -17.984 10.859 1 97.44 167 LYS A O 1
ATOM 1298 N N . VAL A 1 168 ? -4.211 -18.641 10.188 1 98.25 168 VAL A N 1
ATOM 1299 C CA . VAL A 1 168 ? -4.523 -18.5 8.773 1 98.25 168 VAL A CA 1
ATOM 1300 C C . VAL A 1 168 ? -3.949 -19.688 8 1 98.25 168 VAL A C 1
ATOM 1302 O O . VAL A 1 168 ? -2.83 -20.141 8.281 1 98.25 168 VAL A O 1
ATOM 1305 N N . VAL A 1 169 ? -4.734 -20.25 7.133 1 98.62 169 VAL A N 1
ATOM 1306 C CA . VAL A 1 169 ? -4.273 -21.094 6.043 1 98.62 169 VAL A CA 1
ATOM 1307 C C . VAL A 1 169 ? -4.402 -20.359 4.715 1 98.62 169 VAL A C 1
ATOM 1309 O O . VAL A 1 169 ? -5.402 -19.688 4.469 1 98.62 169 VAL A O 1
ATOM 1312 N N . THR A 1 170 ? -3.365 -20.438 3.871 1 98.69 170 THR A N 1
ATOM 1313 C CA . THR A 1 170 ? -3.441 -19.766 2.578 1 98.69 170 THR A CA 1
ATOM 1314 C C . THR A 1 170 ? -3.348 -20.766 1.438 1 98.69 170 THR A C 1
ATOM 1316 O O . THR A 1 170 ? -2.602 -21.75 1.526 1 98.69 170 THR A O 1
ATOM 1319 N N . VAL A 1 171 ? -4.113 -20.531 0.416 1 98.5 171 VAL A N 1
ATOM 1320 C CA . VAL A 1 171 ? -4.086 -21.312 -0.824 1 98.5 171 VAL A CA 1
ATOM 1321 C C . VAL A 1 171 ? -4.109 -20.359 -2.021 1 98.5 171 VAL A C 1
ATOM 1323 O O . VAL A 1 171 ? -4.836 -19.359 -2.018 1 98.5 171 VAL A O 1
ATOM 1326 N N . VAL A 1 172 ? -3.273 -20.609 -2.955 1 98.38 172 VAL A N 1
ATOM 1327 C CA . VAL A 1 172 ? -3.295 -19.906 -4.234 1 98.38 172 VAL A CA 1
ATOM 1328 C C . VAL A 1 172 ? -3.893 -20.828 -5.309 1 98.38 172 VAL A C 1
ATOM 1330 O O . VAL A 1 172 ? -3.359 -21.906 -5.586 1 98.38 172 VAL A O 1
ATOM 1333 N N . ASN A 1 173 ? -4.973 -20.422 -5.93 1 98.31 173 ASN A N 1
ATOM 1334 C CA . ASN A 1 173 ? -5.684 -21.281 -6.879 1 98.31 173 ASN A CA 1
ATOM 1335 C C . ASN A 1 173 ? -6.227 -20.469 -8.055 1 98.31 173 ASN A C 1
ATOM 1337 O O . ASN A 1 173 ? -7.164 -19.688 -7.895 1 98.31 173 ASN A O 1
ATOM 1341 N N . PRO A 1 174 ? -5.746 -20.672 -9.273 1 97.94 174 PRO A N 1
ATOM 1342 C CA . PRO A 1 174 ? -4.656 -21.547 -9.688 1 97.94 174 PRO A CA 1
ATOM 1343 C C . PRO A 1 174 ? -3.307 -21.141 -9.102 1 97.94 174 PRO A C 1
ATOM 1345 O O . PRO A 1 174 ? -3.092 -19.953 -8.812 1 97.94 174 PRO A O 1
ATOM 1348 N N . GLY A 1 175 ? -2.438 -22.109 -9.008 1 97.56 175 GLY A N 1
ATOM 1349 C CA . GLY A 1 175 ? -1.271 -21.969 -8.156 1 97.56 175 GLY A CA 1
ATOM 1350 C C . GLY A 1 175 ? -0.137 -21.203 -8.812 1 97.56 175 GLY A C 1
ATOM 1351 O O . GLY A 1 175 ? 0.201 -21.453 -9.969 1 97.56 175 GLY A O 1
ATOM 1352 N N . ASN A 1 176 ? 0.453 -20.312 -8.188 1 97.75 176 ASN A N 1
ATOM 1353 C CA . ASN A 1 176 ? 1.769 -19.703 -8.367 1 97.75 176 ASN A CA 1
ATOM 1354 C C . ASN A 1 176 ? 2.701 -20.031 -7.207 1 97.75 176 ASN A C 1
ATOM 1356 O O . ASN A 1 176 ? 2.496 -19.578 -6.086 1 97.75 176 ASN A O 1
ATOM 1360 N N . PRO A 1 177 ? 3.576 -20.875 -7.398 1 97.69 177 PRO A N 1
ATOM 1361 C CA . PRO A 1 177 ? 4.301 -21.094 -8.648 1 97.69 177 PRO A CA 1
ATOM 1362 C C . PRO A 1 177 ? 3.943 -22.438 -9.312 1 97.69 177 PRO A C 1
ATOM 1364 O O . PRO A 1 177 ? 4.488 -22.766 -10.367 1 97.69 177 PRO A O 1
ATOM 1367 N N . SER A 1 178 ? 3.057 -23.188 -8.773 1 97.25 178 SER A N 1
ATOM 1368 C CA . SER A 1 178 ? 2.951 -24.594 -9.156 1 97.25 178 SER A CA 1
ATOM 1369 C C . SER A 1 178 ? 2.379 -24.75 -10.562 1 97.25 178 SER A C 1
ATOM 1371 O O . SER A 1 178 ? 2.662 -25.734 -11.25 1 97.25 178 SER A O 1
ATOM 1373 N N . GLY A 1 179 ? 1.525 -23.797 -10.938 1 97.94 179 GLY A N 1
ATOM 1374 C CA . GLY A 1 179 ? 0.827 -23.906 -12.211 1 97.94 179 GLY A CA 1
ATOM 1375 C C . GLY A 1 179 ? -0.297 -24.938 -12.18 1 97.94 179 GLY A C 1
ATOM 1376 O O . GLY A 1 179 ? -0.891 -25.234 -13.219 1 97.94 179 GLY A O 1
ATOM 1377 N N . THR A 1 180 ? -0.577 -25.438 -11.008 1 96.75 180 THR A N 1
ATOM 1378 C CA . THR A 1 180 ? -1.668 -26.391 -10.852 1 96.75 180 THR A CA 1
ATOM 1379 C C . THR A 1 180 ? -2.938 -25.703 -10.383 1 96.75 180 THR A C 1
ATOM 1381 O O . THR A 1 180 ? -2.932 -24.484 -10.133 1 96.75 180 THR A O 1
ATOM 1384 N N . TYR A 1 181 ? -4.023 -26.359 -10.43 1 95.62 181 TYR A N 1
ATOM 1385 C CA . TYR A 1 181 ? -5.227 -25.844 -9.797 1 95.62 181 TYR A CA 1
ATOM 1386 C C . TYR A 1 181 ? -5.715 -26.766 -8.695 1 95.62 181 TYR A C 1
ATOM 1388 O O . TYR A 1 181 ? -5.297 -27.938 -8.625 1 95.62 181 TYR A O 1
ATOM 1396 N N . VAL A 1 182 ? -6.43 -26.312 -7.777 1 97.06 182 VAL A N 1
ATOM 1397 C CA . VAL A 1 182 ? -7.055 -27.094 -6.707 1 97.06 182 VAL A CA 1
ATOM 1398 C C . VAL A 1 182 ? -8.492 -27.422 -7.086 1 97.06 182 VAL A C 1
ATOM 1400 O O . VAL A 1 182 ? -9.344 -26.531 -7.184 1 97.06 182 VAL A O 1
ATOM 1403 N N . PRO A 1 183 ? -8.766 -28.719 -7.281 1 96.94 183 PRO A N 1
ATOM 1404 C CA . PRO A 1 183 ? -10.133 -29.109 -7.641 1 96.94 183 PRO A CA 1
ATOM 1405 C C . PRO A 1 183 ? -11.164 -28.703 -6.586 1 96.94 183 PRO A C 1
ATOM 1407 O O . PRO A 1 183 ? -10.844 -28.672 -5.395 1 96.94 183 PRO A O 1
ATOM 1410 N N . GLU A 1 184 ? -12.367 -28.547 -7.02 1 97.81 184 GLU A N 1
ATOM 1411 C CA . GLU A 1 184 ? -13.438 -28.016 -6.176 1 97.81 184 GLU A CA 1
ATOM 1412 C C . GLU A 1 184 ? -13.633 -28.875 -4.93 1 97.81 184 GLU A C 1
ATOM 1414 O O . GLU A 1 184 ? -13.727 -28.359 -3.816 1 97.81 184 GLU A O 1
ATOM 1419 N N . PRO A 1 185 ? -13.688 -30.219 -5.02 1 98.31 185 PRO A N 1
ATOM 1420 C CA . PRO A 1 185 ? -13.883 -31.016 -3.807 1 98.31 185 PRO A CA 1
ATOM 1421 C C . PRO A 1 185 ? -12.758 -30.844 -2.793 1 98.31 185 PRO A C 1
ATOM 1423 O O . PRO A 1 185 ? -13.008 -30.797 -1.586 1 98.31 185 PRO A O 1
ATOM 1426 N N . LEU A 1 186 ? -11.57 -30.781 -3.316 1 98.44 186 LEU A N 1
ATOM 1427 C CA . LEU A 1 186 ? -10.43 -30.609 -2.426 1 98.44 186 LEU A CA 1
ATOM 1428 C C . LEU A 1 186 ? -10.469 -29.234 -1.768 1 98.44 186 LEU A C 1
ATOM 1430 O O . LEU A 1 186 ? -10.211 -29.094 -0.569 1 98.44 186 LEU A O 1
ATOM 1434 N N . LEU A 1 187 ? -10.766 -28.172 -2.539 1 98.69 187 LEU A N 1
ATOM 1435 C CA . LEU A 1 187 ? -10.852 -26.812 -1.999 1 98.69 187 LEU A CA 1
ATOM 1436 C C . LEU A 1 187 ? -11.938 -26.719 -0.934 1 98.69 187 LEU A C 1
ATOM 1438 O O . LEU A 1 187 ? -11.742 -26.094 0.108 1 98.69 187 LEU A O 1
ATOM 1442 N N . LYS A 1 188 ? -13.062 -27.328 -1.164 1 98.75 188 LYS A N 1
ATOM 1443 C CA . LYS A 1 188 ? -14.156 -27.375 -0.198 1 98.75 188 LYS A CA 1
ATOM 1444 C C . LYS A 1 188 ? -13.742 -28.109 1.072 1 98.75 188 LYS A C 1
ATOM 1446 O O . LYS A 1 188 ? -14.109 -27.703 2.178 1 98.75 188 LYS A O 1
ATOM 1451 N N . ARG A 1 189 ? -13.023 -29.156 0.864 1 98.81 189 ARG A N 1
ATOM 1452 C CA . ARG A 1 189 ? -12.523 -29.906 2.014 1 98.81 189 ARG A CA 1
ATOM 1453 C C . ARG A 1 189 ? -11.578 -29.062 2.855 1 98.81 189 ARG A C 1
ATOM 1455 O O . ARG A 1 189 ? -11.68 -29.047 4.086 1 98.81 189 ARG A O 1
ATOM 1462 N N . ILE A 1 190 ? -10.664 -28.375 2.223 1 98.81 190 ILE A N 1
ATOM 1463 C CA . ILE A 1 190 ? -9.742 -27.5 2.92 1 98.81 190 ILE A CA 1
ATOM 1464 C C . ILE A 1 190 ? -10.516 -26.422 3.678 1 98.81 190 ILE A C 1
ATOM 1466 O O . ILE A 1 190 ? -10.227 -26.141 4.844 1 98.81 190 ILE A O 1
ATOM 1470 N N . ALA A 1 191 ? -11.539 -25.844 3.014 1 98.62 191 ALA A N 1
ATOM 1471 C CA . ALA A 1 191 ? -12.383 -24.828 3.645 1 98.62 191 ALA A CA 1
ATOM 1472 C C . ALA A 1 191 ? -13.062 -25.391 4.895 1 98.62 191 ALA A C 1
ATOM 1474 O O . ALA A 1 191 ? -13.109 -24.719 5.93 1 98.62 191 ALA A O 1
ATOM 1475 N N . GLN A 1 192 ? -13.547 -26.578 4.785 1 98.56 192 GLN A N 1
ATOM 1476 C CA . GLN A 1 192 ? -14.234 -27.203 5.91 1 98.56 192 GLN A CA 1
ATOM 1477 C C . GLN A 1 192 ? -13.266 -27.484 7.055 1 98.56 192 GLN A C 1
ATOM 1479 O O . GLN A 1 192 ? -13.602 -27.281 8.227 1 98.56 192 GLN A O 1
ATOM 1484 N N . ILE A 1 193 ? -12.086 -28.016 6.746 1 98.44 193 ILE A N 1
ATOM 1485 C CA . ILE A 1 193 ? -11.062 -28.281 7.75 1 98.44 193 ILE A CA 1
ATOM 1486 C C . ILE A 1 193 ? -10.742 -27 8.516 1 98.44 193 ILE A C 1
ATOM 1488 O O . ILE A 1 193 ? -10.641 -27.016 9.75 1 98.44 193 ILE A O 1
ATOM 1492 N N . CYS A 1 194 ? -10.594 -25.875 7.793 1 98.06 194 CYS A N 1
ATOM 1493 C CA . CYS A 1 194 ? -10.312 -24.609 8.43 1 98.06 194 CYS A CA 1
ATOM 1494 C C . CYS A 1 194 ? -11.461 -24.172 9.336 1 98.06 194 CYS A C 1
ATOM 1496 O O . CYS A 1 194 ? -11.234 -23.703 10.453 1 98.06 194 CYS A O 1
ATOM 1498 N N . LYS A 1 195 ? -12.672 -24.344 8.859 1 97.5 195 LYS A N 1
ATOM 1499 C CA . LYS A 1 195 ? -13.852 -23.984 9.648 1 97.5 195 LYS A CA 1
ATOM 1500 C C . LYS A 1 195 ? -13.883 -24.75 10.961 1 97.5 195 LYS A C 1
ATOM 1502 O O . LYS A 1 195 ? -14.078 -24.172 12.031 1 97.5 195 LYS A O 1
ATOM 1507 N N . ASP A 1 196 ? -13.656 -26.031 10.859 1 97.06 196 ASP A N 1
ATOM 1508 C CA . ASP A 1 196 ? -13.727 -26.906 12.023 1 97.06 196 ASP A CA 1
ATOM 1509 C C . ASP A 1 196 ? -12.641 -26.547 13.047 1 97.06 196 ASP A C 1
ATOM 1511 O O . ASP A 1 196 ? -12.852 -26.672 14.25 1 97.06 196 ASP A O 1
ATOM 1515 N N . ALA A 1 197 ? -11.539 -26.094 12.57 1 96.25 197 ALA A N 1
ATOM 1516 C CA . ALA A 1 197 ? -10.406 -25.797 13.438 1 96.25 197 ALA A CA 1
ATOM 1517 C C . ALA A 1 197 ? -10.5 -24.375 13.984 1 96.25 197 ALA A C 1
ATOM 1519 O O . ALA A 1 197 ? -9.773 -24 14.906 1 96.25 197 ALA A O 1
ATOM 1520 N N . GLY A 1 198 ? -11.422 -23.578 13.398 1 94.88 198 GLY A N 1
ATOM 1521 C CA . GLY A 1 198 ? -11.5 -22.172 13.781 1 94.88 198 GLY A CA 1
ATOM 1522 C C . GLY A 1 198 ? -10.375 -21.328 13.195 1 94.88 198 GLY A C 1
ATOM 1523 O O . GLY A 1 198 ? -9.852 -20.438 13.859 1 94.88 198 GLY A O 1
ATOM 1524 N N . CYS A 1 199 ? -10 -21.656 12 1 94.81 199 CYS A N 1
ATOM 1525 C CA . CYS A 1 199 ? -8.906 -21.031 11.266 1 94.81 199 CYS A CA 1
ATOM 1526 C C . CYS A 1 199 ? -9.43 -20.266 10.055 1 94.81 199 CYS A C 1
ATOM 1528 O O . CYS A 1 199 ? -10.383 -20.703 9.406 1 94.81 199 CYS A O 1
ATOM 1530 N N . TRP A 1 200 ? -8.797 -19.062 9.781 1 97.94 200 TRP A N 1
ATOM 1531 C CA . TRP A 1 200 ? -9.109 -18.359 8.547 1 97.94 200 TRP A CA 1
ATOM 1532 C C . TRP A 1 200 ? -8.539 -19.094 7.336 1 97.94 200 TRP A C 1
ATOM 1534 O O . TRP A 1 200 ? -7.48 -19.719 7.422 1 97.94 200 TRP A O 1
ATOM 1544 N N . LEU A 1 201 ? -9.234 -19.031 6.227 1 98.56 201 LEU A N 1
ATOM 1545 C CA . LEU A 1 201 ? -8.711 -19.438 4.93 1 98.56 201 LEU A CA 1
ATOM 1546 C C . LEU A 1 201 ? -8.625 -18.25 3.975 1 98.56 201 LEU A C 1
ATOM 1548 O O . LEU A 1 201 ? -9.641 -17.625 3.676 1 98.56 201 LEU A O 1
ATOM 1552 N N . ILE A 1 202 ? -7.449 -17.906 3.57 1 98.81 202 ILE A N 1
ATOM 1553 C CA . ILE A 1 202 ? -7.25 -16.938 2.496 1 98.81 202 ILE A CA 1
ATOM 1554 C C . ILE A 1 202 ? -7.027 -17.672 1.176 1 98.81 202 ILE A C 1
ATOM 1556 O O . ILE A 1 202 ? -6.117 -18.484 1.06 1 98.81 202 ILE A O 1
ATOM 1560 N N . VAL A 1 203 ? -7.824 -17.375 0.193 1 98.88 203 VAL A N 1
ATOM 1561 C CA . VAL A 1 203 ? -7.645 -17.953 -1.134 1 98.88 203 VAL A CA 1
ATOM 1562 C C . VAL A 1 203 ? -7.277 -16.859 -2.133 1 98.88 203 VAL A C 1
ATOM 1564 O O . VAL A 1 203 ? -8.039 -15.906 -2.34 1 98.88 203 VAL A O 1
ATOM 1567 N N . ASP A 1 204 ? -6.129 -16.969 -2.676 1 98.81 204 ASP A N 1
ATOM 1568 C CA . ASP A 1 204 ? -5.684 -16.078 -3.742 1 98.81 204 ASP A CA 1
ATOM 1569 C C . ASP A 1 204 ? -6.137 -16.578 -5.109 1 98.81 204 ASP A C 1
ATOM 1571 O O . ASP A 1 204 ? -5.66 -17.609 -5.582 1 98.81 204 ASP A O 1
ATOM 1575 N N . ASN A 1 205 ? -7 -15.805 -5.75 1 98.81 205 ASN A N 1
ATOM 1576 C CA . ASN A 1 205 ? -7.617 -16.188 -7.012 1 98.81 205 ASN A CA 1
ATOM 1577 C C . ASN A 1 205 ? -7.066 -15.383 -8.18 1 98.81 205 ASN A C 1
ATOM 1579 O O . ASN A 1 205 ? -7.762 -15.156 -9.172 1 98.81 205 ASN A O 1
ATOM 1583 N N . THR A 1 206 ? -5.844 -14.914 -8.078 1 98.38 206 THR A N 1
ATOM 1584 C CA . THR A 1 206 ? -5.195 -14.039 -9.055 1 98.38 206 THR A CA 1
ATOM 1585 C C . THR A 1 206 ? -5.336 -14.602 -10.461 1 98.38 206 THR A C 1
ATOM 1587 O O . THR A 1 206 ? -5.488 -13.844 -11.422 1 98.38 206 THR A O 1
ATOM 1590 N N . TYR A 1 207 ? -5.336 -15.906 -10.602 1 98.25 207 TYR A N 1
ATOM 1591 C CA . TYR A 1 207 ? -5.297 -16.531 -11.922 1 98.25 207 TYR A CA 1
ATOM 1592 C C . TYR A 1 207 ? -6.621 -17.219 -12.234 1 98.25 207 TYR A C 1
ATOM 1594 O O . TYR A 1 207 ? -6.656 -18.203 -12.969 1 98.25 207 TYR A O 1
ATOM 1602 N N . GLU A 1 208 ? -7.723 -16.688 -11.75 1 97.81 208 GLU A N 1
ATOM 1603 C CA . GLU A 1 208 ? -9.039 -17.312 -11.82 1 97.81 208 GLU A CA 1
ATOM 1604 C C . GLU A 1 208 ? -9.414 -17.625 -13.266 1 97.81 208 GLU A C 1
ATOM 1606 O O . GLU A 1 208 ? -10.125 -18.609 -13.531 1 97.81 208 GLU A O 1
ATOM 1611 N N . TYR A 1 209 ? -8.969 -16.875 -14.258 1 97.38 209 TYR A N 1
ATOM 1612 C CA . TYR A 1 209 ? -9.383 -17.062 -15.648 1 97.38 209 TYR A CA 1
ATOM 1613 C C . TYR A 1 209 ? -8.398 -17.953 -16.391 1 97.38 209 TYR A C 1
ATOM 1615 O O . TYR A 1 209 ? -8.695 -18.422 -17.5 1 97.38 209 TYR A O 1
ATOM 1623 N N . PHE A 1 210 ? -7.266 -18.156 -15.852 1 98.12 210 PHE A N 1
ATOM 1624 C CA . PHE A 1 210 ? -6.199 -18.875 -16.547 1 98.12 210 PHE A CA 1
ATOM 1625 C C . PHE A 1 210 ? -6.32 -20.375 -16.297 1 98.12 210 PHE A C 1
ATOM 1627 O O . PHE A 1 210 ? -5.504 -20.969 -15.594 1 98.12 210 PHE A O 1
ATOM 1634 N N . MET A 1 211 ? -7.316 -20.969 -16.906 1 97.25 211 MET A N 1
ATOM 1635 C CA . MET A 1 211 ? -7.609 -22.391 -16.875 1 97.25 211 MET A CA 1
ATOM 1636 C C . MET A 1 211 ? -7.5 -23 -18.281 1 97.25 211 MET A C 1
ATOM 1638 O O . MET A 1 211 ? -7.902 -22.359 -19.266 1 97.25 211 MET A O 1
ATOM 1642 N N . TYR A 1 212 ? -7.027 -24.188 -18.344 1 97.12 212 TYR A N 1
ATOM 1643 C CA . TYR A 1 212 ? -6.762 -24.797 -19.656 1 97.12 212 TYR A CA 1
ATOM 1644 C C . TYR A 1 212 ? -7.438 -26.156 -19.781 1 97.12 212 TYR A C 1
ATOM 1646 O O . TYR A 1 212 ? -7.844 -26.734 -18.766 1 97.12 212 TYR A O 1
ATOM 1654 N N . ASP A 1 213 ? -7.617 -26.578 -20.984 1 95.62 213 ASP A N 1
ATOM 1655 C CA . ASP A 1 213 ? -8.055 -27.922 -21.328 1 95.62 213 ASP A CA 1
ATOM 1656 C C . ASP A 1 213 ? -9.414 -28.234 -20.703 1 95.62 213 ASP A C 1
ATOM 1658 O O . ASP A 1 213 ? -9.633 -29.344 -20.219 1 95.62 213 ASP A O 1
ATOM 1662 N N . GLY A 1 214 ? -10.219 -27.297 -20.594 1 93.5 214 GLY A N 1
ATOM 1663 C CA . GLY A 1 214 ? -11.594 -27.5 -20.156 1 93.5 214 GLY A CA 1
ATOM 1664 C C . GLY A 1 214 ? -11.75 -27.484 -18.656 1 93.5 214 GLY A C 1
ATOM 1665 O O . GLY A 1 214 ? -12.859 -27.609 -18.141 1 93.5 214 GLY A O 1
ATOM 1666 N N . LEU A 1 215 ? -10.672 -27.281 -17.953 1 95.06 215 LEU A N 1
ATOM 1667 C CA . LEU A 1 215 ? -10.734 -27.172 -16.5 1 95.06 215 LEU A CA 1
ATOM 1668 C C . LEU A 1 215 ? -11.43 -25.875 -16.078 1 95.06 215 LEU A C 1
ATOM 1670 O O . LEU A 1 215 ? -11.406 -24.891 -16.828 1 95.06 215 LEU A O 1
ATOM 1674 N N . LYS A 1 216 ? -12.055 -25.906 -14.898 1 94.5 216 LYS A N 1
ATOM 1675 C CA . LYS A 1 216 ? -12.812 -24.75 -14.438 1 94.5 216 LYS A CA 1
ATOM 1676 C C . LYS A 1 216 ? -12.352 -24.281 -13.062 1 94.5 216 LYS A C 1
ATOM 1678 O O . LYS A 1 216 ? -12.039 -25.109 -12.203 1 94.5 216 LYS A O 1
ATOM 1683 N N . HIS A 1 217 ? -12.289 -23.016 -12.93 1 96.81 217 HIS A N 1
ATOM 1684 C CA . HIS A 1 217 ? -11.977 -22.422 -11.641 1 96.81 217 HIS A CA 1
ATOM 1685 C C . HIS A 1 217 ? -13.203 -22.406 -10.727 1 96.81 217 HIS A C 1
ATOM 1687 O O . HIS A 1 217 ? -14.328 -22.266 -11.203 1 96.81 217 HIS A O 1
ATOM 1693 N N . CYS A 1 218 ? -12.984 -22.562 -9.445 1 97.38 218 CYS A N 1
ATOM 1694 C CA . CYS A 1 218 ? -14.055 -22.453 -8.453 1 97.38 218 CYS A CA 1
ATOM 1695 C C . CYS A 1 218 ? -13.594 -21.672 -7.238 1 97.38 218 CYS A C 1
ATOM 1697 O O . CYS A 1 218 ? -12.406 -21.656 -6.906 1 97.38 218 CYS A O 1
ATOM 1699 N N . CYS A 1 219 ? -14.492 -20.969 -6.629 1 98.44 219 CYS A N 1
ATOM 1700 C CA . CYS A 1 219 ? -14.258 -20.266 -5.371 1 98.44 219 CYS A CA 1
ATOM 1701 C C . CYS A 1 219 ? -15.062 -20.906 -4.242 1 98.44 219 CYS A C 1
ATOM 1703 O O . CYS A 1 219 ? -16 -21.672 -4.488 1 98.44 219 CYS A O 1
ATOM 1705 N N . VAL A 1 220 ? -14.633 -20.656 -3.064 1 98.44 220 VAL A N 1
ATOM 1706 C CA . VAL A 1 220 ? -15.367 -21.047 -1.866 1 98.44 220 VAL A CA 1
ATOM 1707 C C . VAL A 1 220 ? -15.773 -19.797 -1.084 1 98.44 220 VAL A C 1
ATOM 1709 O O . VAL A 1 220 ? -15.094 -18.766 -1.154 1 98.44 220 VAL A O 1
ATOM 1712 N N . GLU A 1 221 ? -16.906 -19.906 -0.448 1 97.62 221 GLU A N 1
ATOM 1713 C CA . GLU A 1 221 ? -17.453 -18.828 0.354 1 97.62 221 GLU A CA 1
ATOM 1714 C C . GLU A 1 221 ? -17.734 -19.281 1.783 1 97.62 221 GLU A C 1
ATOM 1716 O O . GLU A 1 221 ? -18.078 -20.438 2.016 1 97.62 221 GLU A O 1
ATOM 1721 N N . GLY A 1 222 ? -17.562 -18.406 2.744 1 96.62 222 GLY A N 1
ATOM 1722 C CA . GLY A 1 222 ? -17.781 -18.641 4.164 1 96.62 222 GLY A CA 1
ATOM 1723 C C . GLY A 1 222 ? -17.359 -17.469 5.031 1 96.62 222 GLY A C 1
ATOM 1724 O O . GLY A 1 222 ? -16.594 -16.609 4.582 1 96.62 222 GLY A O 1
ATOM 1725 N N . ASP A 1 223 ? -17.844 -17.484 6.266 1 96.25 223 ASP A N 1
ATOM 1726 C CA . ASP A 1 223 ? -17.531 -16.375 7.16 1 96.25 223 ASP A CA 1
ATOM 1727 C C . ASP A 1 223 ? -16.062 -16.375 7.562 1 96.25 223 ASP A C 1
ATOM 1729 O O . ASP A 1 223 ? -15.516 -15.336 7.934 1 96.25 223 ASP A O 1
ATOM 1733 N N . HIS A 1 224 ? -15.43 -17.578 7.48 1 96.69 224 HIS A N 1
ATOM 1734 C CA . HIS A 1 224 ? -14.023 -17.719 7.848 1 96.69 224 HIS A CA 1
ATOM 1735 C C . HIS A 1 224 ? -13.125 -17.641 6.617 1 96.69 224 HIS A C 1
ATOM 1737 O O . HIS A 1 224 ? -11.93 -17.922 6.699 1 96.69 224 HIS A O 1
ATOM 1743 N N . ILE A 1 225 ? -13.688 -17.281 5.398 1 98 225 ILE A N 1
ATOM 1744 C CA . ILE A 1 225 ? -12.945 -17.328 4.145 1 98 225 ILE A CA 1
ATOM 1745 C C . ILE A 1 225 ? -12.852 -15.922 3.555 1 98 225 ILE A C 1
ATOM 1747 O O . ILE A 1 225 ? -13.844 -15.195 3.502 1 98 225 ILE A O 1
ATOM 1751 N N . VAL A 1 226 ? -11.695 -15.531 3.168 1 98.5 226 VAL A N 1
ATOM 1752 C CA . VAL A 1 226 ? -11.477 -14.305 2.412 1 98.5 226 VAL A CA 1
ATOM 1753 C C . VAL A 1 226 ? -10.828 -14.633 1.069 1 98.5 226 VAL A C 1
ATOM 1755 O O . VAL A 1 226 ? -9.906 -15.453 0.999 1 98.5 226 VAL A O 1
ATOM 1758 N N . ASN A 1 227 ? -11.336 -14.055 0.027 1 98.88 227 ASN A N 1
ATOM 1759 C CA . ASN A 1 227 ? -10.82 -14.258 -1.324 1 98.88 227 ASN A CA 1
ATOM 1760 C C . ASN A 1 227 ? -10.094 -13.016 -1.833 1 98.88 227 ASN A C 1
ATOM 1762 O O . ASN A 1 227 ? -10.523 -11.891 -1.587 1 98.88 227 ASN A O 1
ATOM 1766 N N . VAL A 1 228 ? -8.992 -13.195 -2.471 1 98.94 228 VAL A N 1
ATOM 1767 C CA . VAL A 1 228 ? -8.188 -12.133 -3.062 1 98.94 228 VAL A CA 1
ATOM 1768 C C . VAL A 1 228 ? -8.188 -12.266 -4.582 1 98.94 228 VAL A C 1
ATOM 1770 O O . VAL A 1 228 ? -8.055 -13.367 -5.117 1 98.94 228 VAL A O 1
ATOM 1773 N N . PHE A 1 229 ? -8.375 -11.156 -5.266 1 98.81 229 PHE A N 1
ATOM 1774 C CA . PHE A 1 229 ? -8.383 -11.102 -6.723 1 98.81 229 PHE A CA 1
ATOM 1775 C C . PHE A 1 229 ? -7.457 -10 -7.23 1 98.81 229 PHE A C 1
ATOM 1777 O O . PHE A 1 229 ? -7.086 -9.102 -6.477 1 98.81 229 PHE A O 1
ATOM 1784 N N . SER A 1 230 ? -7.078 -10.086 -8.5 1 98.31 230 SER A N 1
ATOM 1785 C CA . SER A 1 230 ? -6.148 -9.133 -9.102 1 98.31 230 SER A CA 1
ATOM 1786 C C . SER A 1 230 ? -6.582 -8.758 -10.516 1 98.31 230 SER A C 1
ATOM 1788 O O . SER A 1 230 ? -7.172 -9.57 -11.227 1 98.31 230 SER A O 1
ATOM 1790 N N . PHE A 1 231 ? -6.281 -7.566 -10.922 1 98.31 231 PHE A N 1
ATOM 1791 C CA . PHE A 1 231 ? -6.488 -7.125 -12.297 1 98.31 231 PHE A CA 1
ATOM 1792 C C . PHE A 1 231 ? -5.199 -7.234 -13.102 1 98.31 231 PHE A C 1
ATOM 1794 O O . PHE A 1 231 ? -5.199 -7.023 -14.32 1 98.31 231 PHE A O 1
ATOM 1801 N N . SER A 1 232 ? -4.105 -7.559 -12.453 1 97.75 232 SER A N 1
ATOM 1802 C CA . SER A 1 232 ? -2.785 -7.48 -13.078 1 97.75 232 SER A CA 1
ATOM 1803 C C . SER A 1 232 ? -2.691 -8.398 -14.289 1 97.75 232 SER A C 1
ATOM 1805 O O . SER A 1 232 ? -2.34 -7.949 -15.383 1 97.75 232 SER A O 1
ATOM 1807 N N . LYS A 1 233 ? -3.023 -9.664 -14.078 1 96.75 233 LYS A N 1
ATOM 1808 C CA . LYS A 1 233 ? -2.838 -10.633 -15.148 1 96.75 233 LYS A CA 1
ATOM 1809 C C . LYS A 1 233 ? -4.07 -10.703 -16.047 1 96.75 233 LYS A C 1
ATOM 1811 O O . LYS A 1 233 ? -3.953 -10.695 -17.281 1 96.75 233 LYS A O 1
ATOM 1816 N N . THR A 1 234 ? -5.234 -10.664 -15.445 1 95.62 234 THR A N 1
ATOM 1817 C CA . THR A 1 234 ? -6.492 -10.812 -16.172 1 95.62 234 THR A CA 1
ATOM 1818 C C . THR A 1 234 ? -6.621 -9.734 -17.25 1 95.62 234 THR A C 1
ATOM 1820 O O . THR A 1 234 ? -6.789 -10.047 -18.422 1 95.62 234 THR A O 1
ATOM 1823 N N . TYR A 1 235 ? -6.426 -8.539 -16.891 1 97.19 235 TYR A N 1
ATOM 1824 C CA . TYR A 1 235 ? -6.668 -7.449 -17.828 1 97.19 235 TYR A CA 1
ATOM 1825 C C . TYR A 1 235 ? -5.367 -6.738 -18.188 1 97.19 235 TYR A C 1
ATOM 1827 O O . TYR A 1 235 ? -5.383 -5.625 -18.719 1 97.19 235 TYR A O 1
ATOM 1835 N N . GLY A 1 236 ? -4.211 -7.406 -17.891 1 97.38 236 GLY A N 1
ATOM 1836 C CA . GLY A 1 236 ? -2.938 -6.789 -18.234 1 97.38 236 GLY A CA 1
ATOM 1837 C C . GLY A 1 236 ? -2.707 -5.465 -17.531 1 97.38 236 GLY A C 1
ATOM 1838 O O . GLY A 1 236 ? -2.178 -4.523 -18.125 1 97.38 236 GLY A O 1
ATOM 1839 N N . MET A 1 237 ? -3.117 -5.363 -16.281 1 98.31 237 MET A N 1
ATOM 1840 C CA . MET A 1 237 ? -3.064 -4.105 -15.539 1 98.31 237 MET A CA 1
ATOM 1841 C C . MET A 1 237 ? -1.96 -4.137 -14.492 1 98.31 237 MET A C 1
ATOM 1843 O O . MET A 1 237 ? -2.143 -3.645 -13.375 1 98.31 237 MET A O 1
ATOM 1847 N N . MET A 1 238 ? -0.805 -4.75 -14.852 1 98.25 238 MET A N 1
ATOM 1848 C CA . MET A 1 238 ? 0.271 -4.918 -13.875 1 98.25 238 MET A CA 1
ATOM 1849 C C . MET A 1 238 ? 0.751 -3.564 -13.359 1 98.25 238 MET A C 1
ATOM 1851 O O . MET A 1 238 ? 0.9 -3.373 -12.156 1 98.25 238 MET A O 1
ATOM 1855 N N . GLY A 1 239 ? 0.891 -2.566 -14.266 1 98.38 239 GLY A N 1
ATOM 1856 C CA . GLY A 1 239 ? 1.424 -1.267 -13.883 1 98.38 239 GLY A CA 1
ATOM 1857 C C . GLY A 1 239 ? 0.381 -0.347 -13.281 1 98.38 239 GLY A C 1
ATOM 1858 O O . GLY A 1 239 ? 0.712 0.729 -12.773 1 98.38 239 GLY A O 1
ATOM 1859 N N . TRP A 1 240 ? -0.881 -0.744 -13.312 1 98.69 240 TRP A N 1
ATOM 1860 C CA . TRP A 1 240 ? -1.985 0.058 -12.797 1 98.69 240 TRP A CA 1
ATOM 1861 C C . TRP A 1 240 ? -2.244 -0.255 -11.328 1 98.69 240 TRP A C 1
ATOM 1863 O O . TRP A 1 240 ? -2.883 0.53 -10.617 1 98.69 240 TRP A O 1
ATOM 1873 N N . ARG A 1 241 ? -1.746 -1.396 -10.844 1 98.56 241 ARG A N 1
ATOM 1874 C CA . ARG A 1 241 ? -1.722 -1.826 -9.453 1 98.56 241 ARG A CA 1
ATOM 1875 C C . ARG A 1 241 ? -3.123 -1.824 -8.852 1 98.56 241 ARG A C 1
ATOM 1877 O O . ARG A 1 241 ? -3.426 -1.021 -7.965 1 98.56 241 ARG A O 1
ATOM 1884 N N . LEU A 1 242 ? -3.934 -2.777 -9.211 1 98.81 242 LEU A N 1
ATOM 1885 C CA . LEU A 1 242 ? -5.297 -2.857 -8.695 1 98.81 242 LEU A CA 1
ATOM 1886 C C . LEU A 1 242 ? -5.668 -4.301 -8.367 1 98.81 242 LEU A C 1
ATOM 1888 O O . LEU A 1 242 ? -5.395 -5.211 -9.156 1 98.81 242 LEU A O 1
ATOM 1892 N N . GLY A 1 243 ? -6.199 -4.555 -7.258 1 98.69 243 GLY A N 1
ATOM 1893 C CA . GLY A 1 243 ? -6.777 -5.805 -6.785 1 98.69 243 GLY A CA 1
ATOM 1894 C C . GLY A 1 243 ? -7.945 -5.598 -5.84 1 98.69 243 GLY A C 1
ATOM 1895 O O . GLY A 1 243 ? -8.461 -4.484 -5.715 1 98.69 243 GLY A O 1
ATOM 1896 N N . TYR A 1 244 ? -8.414 -6.672 -5.25 1 98.88 244 TYR A N 1
ATOM 1897 C CA . TYR A 1 244 ? -9.5 -6.492 -4.293 1 98.88 244 TYR A CA 1
ATOM 1898 C C . TYR A 1 244 ? -9.656 -7.727 -3.408 1 98.88 244 TYR A C 1
ATOM 1900 O O . TYR A 1 244 ? -9.18 -8.812 -3.756 1 98.88 244 TYR A O 1
ATOM 1908 N N . ILE A 1 245 ? -10.219 -7.492 -2.273 1 98.88 245 ILE A N 1
ATOM 1909 C CA . ILE A 1 245 ? -10.586 -8.508 -1.287 1 98.88 245 ILE A CA 1
ATOM 1910 C C . ILE A 1 245 ? -12.094 -8.742 -1.326 1 98.88 245 ILE A C 1
ATOM 1912 O O . ILE A 1 245 ? -12.875 -7.789 -1.419 1 98.88 245 ILE A O 1
ATOM 1916 N N . ALA A 1 246 ? -12.508 -9.922 -1.374 1 98.88 246 ALA A N 1
ATOM 1917 C CA . ALA A 1 246 ? -13.898 -10.305 -1.138 1 98.88 246 ALA A CA 1
ATOM 1918 C C . ALA A 1 246 ? -14.055 -11.023 0.198 1 98.88 246 ALA A C 1
ATOM 1920 O O . ALA A 1 246 ? -13.328 -11.984 0.478 1 98.88 246 ALA A O 1
ATOM 1921 N N . TYR A 1 247 ? -14.938 -10.602 1.031 1 97.94 247 TYR A N 1
ATOM 1922 C CA . TYR A 1 247 ? -15.156 -11.156 2.365 1 97.94 247 TYR A CA 1
ATOM 1923 C C . TYR A 1 247 ? -16.641 -11.219 2.691 1 97.94 247 TYR A C 1
ATOM 1925 O O . TYR A 1 247 ? -17.453 -10.539 2.062 1 97.94 247 TYR A O 1
ATOM 1933 N N . SER A 1 248 ? -17.016 -11.992 3.691 1 96.69 248 SER A N 1
ATOM 1934 C CA . SER A 1 248 ? -18.422 -12.219 4.047 1 96.69 248 SER A CA 1
ATOM 1935 C C . SER A 1 248 ? -19.078 -10.945 4.559 1 96.69 248 SER A C 1
ATOM 1937 O O . SER A 1 248 ? -18.516 -10.25 5.414 1 96.69 248 SER A O 1
ATOM 1939 N N . GLU A 1 249 ? -20.203 -10.648 4.043 1 94.44 249 GLU A N 1
ATOM 1940 C CA . GLU A 1 249 ? -20.953 -9.477 4.488 1 94.44 249 GLU A CA 1
ATOM 1941 C C . GLU A 1 249 ? -21.516 -9.688 5.891 1 94.44 249 GLU A C 1
ATOM 1943 O O . GLU A 1 249 ? -21.953 -8.727 6.539 1 94.44 249 GLU A O 1
ATOM 1948 N N . ARG A 1 250 ? -21.484 -10.867 6.367 1 93.25 250 ARG A N 1
ATOM 1949 C CA . ARG A 1 250 ? -22.094 -11.211 7.652 1 93.25 250 ARG A CA 1
ATOM 1950 C C . ARG A 1 250 ? -21.125 -10.953 8.797 1 93.25 250 ARG A C 1
ATOM 1952 O O . ARG A 1 250 ? -21.5 -11 9.969 1 93.25 250 ARG A O 1
ATOM 1959 N N . LEU A 1 251 ? -19.859 -10.844 8.469 1 90.94 251 LEU A N 1
ATOM 1960 C CA . LEU A 1 251 ? -18.875 -10.617 9.508 1 90.94 251 LEU A CA 1
ATOM 1961 C C . LEU A 1 251 ? -19 -9.219 10.094 1 90.94 251 LEU A C 1
ATOM 1963 O O . LEU A 1 251 ? -18.562 -8.242 9.477 1 90.94 251 LEU A O 1
ATOM 1967 N N . ASP A 1 252 ? -19.531 -9.117 11.227 1 86.19 252 ASP A N 1
ATOM 1968 C CA . ASP A 1 252 ? -19.703 -7.832 11.883 1 86.19 252 ASP A CA 1
ATOM 1969 C C . ASP A 1 252 ? -18.359 -7.191 12.219 1 86.19 252 ASP A C 1
ATOM 1971 O O . ASP A 1 252 ? -17.484 -7.84 12.781 1 86.19 252 ASP A O 1
ATOM 1975 N N . GLY A 1 253 ? -18.234 -6 11.805 1 89.19 253 GLY A N 1
ATOM 1976 C CA . GLY A 1 253 ? -17.062 -5.211 12.195 1 89.19 253 GLY A CA 1
ATOM 1977 C C . GLY A 1 253 ? -15.844 -5.496 11.344 1 89.19 253 GLY A C 1
ATOM 1978 O O . GLY A 1 253 ? -14.852 -4.762 11.414 1 89.19 253 GLY A O 1
ATOM 1979 N N . PHE A 1 254 ? -15.797 -6.625 10.555 1 94.56 254 PHE A N 1
ATOM 1980 C CA . PHE A 1 254 ? -14.625 -6.992 9.758 1 94.56 254 PHE A CA 1
ATOM 1981 C C . PHE A 1 254 ? -14.25 -5.867 8.805 1 94.56 254 PHE A C 1
ATOM 1983 O O . PHE A 1 254 ? -13.078 -5.496 8.711 1 94.56 254 PHE A O 1
ATOM 1990 N N . ALA A 1 255 ? -15.273 -5.332 8.148 1 94.38 255 ALA A N 1
ATOM 1991 C CA . ALA A 1 255 ? -15.055 -4.25 7.195 1 94.38 255 ALA A CA 1
ATOM 1992 C C . ALA A 1 255 ? -14.43 -3.035 7.871 1 94.38 255 ALA A C 1
ATOM 1994 O O . ALA A 1 255 ? -13.555 -2.379 7.297 1 94.38 255 ALA A O 1
ATOM 1995 N N . THR A 1 256 ? -14.875 -2.742 9.023 1 93.56 256 THR A N 1
ATOM 1996 C CA . THR A 1 256 ? -14.375 -1.602 9.781 1 93.56 256 THR A CA 1
ATOM 1997 C C . THR A 1 256 ? -12.891 -1.771 10.094 1 93.56 256 THR A C 1
ATOM 1999 O O . THR A 1 256 ? -12.109 -0.826 9.961 1 93.56 256 THR A O 1
ATOM 2002 N N . GLU A 1 257 ? -12.5 -2.967 10.461 1 95.62 257 GLU A N 1
ATOM 2003 C CA . GLU A 1 257 ? -11.102 -3.238 10.781 1 95.62 257 GLU A CA 1
ATOM 2004 C C . GLU A 1 257 ? -10.227 -3.176 9.531 1 95.62 257 GLU A C 1
ATOM 2006 O O . GLU A 1 257 ? -9.102 -2.672 9.586 1 95.62 257 GLU A O 1
ATOM 2011 N N . LEU A 1 258 ? -10.805 -3.703 8.477 1 96.62 258 LEU A N 1
ATOM 2012 C CA . LEU A 1 258 ? -10.078 -3.682 7.219 1 96.62 258 LEU A CA 1
ATOM 2013 C C . LEU A 1 258 ? -9.836 -2.248 6.754 1 96.62 258 LEU A C 1
ATOM 2015 O O . LEU A 1 258 ? -8.781 -1.943 6.191 1 96.62 258 LEU A O 1
ATOM 2019 N N . VAL A 1 259 ? -10.727 -1.365 7 1 96.75 259 VAL A N 1
ATOM 2020 C CA . VAL A 1 259 ? -10.641 0.03 6.582 1 96.75 259 VAL A CA 1
ATOM 2021 C C . VAL A 1 259 ? -9.531 0.735 7.367 1 96.75 259 VAL A C 1
ATOM 2023 O O . VAL A 1 259 ? -8.836 1.6 6.828 1 96.75 259 VAL A O 1
ATOM 2026 N N . LYS A 1 260 ? -9.32 0.37 8.648 1 97.5 260 LYS A N 1
ATOM 2027 C CA . LYS A 1 260 ? -8.242 0.946 9.445 1 97.5 260 LYS A CA 1
ATOM 2028 C C . LYS A 1 260 ? -6.891 0.747 8.773 1 97.5 260 LYS A C 1
ATOM 2030 O O . LYS A 1 260 ? -6.074 1.671 8.719 1 97.5 260 LYS A O 1
ATOM 2035 N N . ILE A 1 261 ? -6.707 -0.454 8.203 1 98.25 261 ILE A N 1
ATOM 2036 C CA . ILE A 1 261 ? -5.449 -0.805 7.555 1 98.25 261 ILE A CA 1
ATOM 2037 C C . ILE A 1 261 ? -5.363 -0.114 6.195 1 98.25 261 ILE A C 1
ATOM 2039 O O . ILE A 1 261 ? -4.344 0.503 5.871 1 98.25 261 ILE A O 1
ATOM 2043 N N . GLN A 1 262 ? -6.449 -0.157 5.469 1 98.19 262 GLN A N 1
ATOM 2044 C CA . GLN A 1 262 ? -6.527 0.434 4.137 1 98.19 262 GLN A CA 1
ATOM 2045 C C . GLN A 1 262 ? -6.254 1.935 4.188 1 98.19 262 GLN A C 1
ATOM 2047 O O . GLN A 1 262 ? -5.5 2.461 3.363 1 98.19 262 GLN A O 1
ATOM 2052 N N . ASP A 1 263 ? -6.789 2.566 5.113 1 97.31 263 ASP A N 1
ATOM 2053 C CA . ASP A 1 263 ? -6.684 4.016 5.25 1 97.31 263 ASP A CA 1
ATOM 2054 C C . ASP A 1 263 ? -5.234 4.441 5.488 1 97.31 263 ASP A C 1
ATOM 2056 O O . ASP A 1 263 ? -4.824 5.527 5.078 1 97.31 263 ASP A O 1
ATOM 2060 N N . ASN A 1 264 ? -4.484 3.586 6.094 1 97.38 264 ASN A N 1
ATOM 2061 C CA . ASN A 1 264 ? -3.137 3.967 6.508 1 97.38 264 ASN A CA 1
ATOM 2062 C C . ASN A 1 264 ? -2.092 3.537 5.48 1 97.38 264 ASN A C 1
ATOM 2064 O O . ASN A 1 264 ? -0.945 3.984 5.531 1 97.38 264 ASN A O 1
ATOM 2068 N N . ILE A 1 265 ? -2.479 2.684 4.598 1 98.06 265 ILE A N 1
ATOM 2069 C CA . ILE A 1 265 ? -1.499 2.279 3.596 1 98.06 265 ILE A CA 1
ATOM 2070 C C . ILE A 1 265 ? -1.675 3.119 2.332 1 98.06 265 ILE A C 1
ATOM 2072 O O . ILE A 1 265 ? -1.029 4.156 2.174 1 98.06 265 ILE A O 1
ATOM 2076 N N . PRO A 1 266 ? -2.602 2.869 1.529 1 96.75 266 PRO A N 1
ATOM 2077 C CA . PRO A 1 266 ? -2.699 3.791 0.396 1 96.75 266 PRO A CA 1
ATOM 2078 C C . PRO A 1 266 ? -3.844 4.793 0.545 1 96.75 266 PRO A C 1
ATOM 2080 O O . PRO A 1 266 ? -3.982 5.703 -0.275 1 96.75 266 PRO A O 1
ATOM 2083 N N . ILE A 1 267 ? -4.66 4.793 1.607 1 95.88 267 ILE A N 1
ATOM 2084 C CA . ILE A 1 267 ? -5.949 5.469 1.729 1 95.88 267 ILE A CA 1
ATOM 2085 C C . ILE A 1 267 ? -6.941 4.867 0.74 1 95.88 267 ILE A C 1
ATOM 2087 O O . ILE A 1 267 ? -7.75 4.008 1.106 1 95.88 267 ILE A O 1
ATOM 2091 N N . CYS A 1 268 ? -6.789 5.117 -0.462 1 96.69 268 CYS A N 1
ATOM 2092 C CA . CYS A 1 268 ? -7.543 4.496 -1.546 1 96.69 268 CYS A CA 1
ATOM 2093 C C . CYS A 1 268 ? -6.621 4.102 -2.695 1 96.69 268 CYS A C 1
ATOM 2095 O O . CYS A 1 268 ? -5.516 4.633 -2.82 1 96.69 268 CYS A O 1
ATOM 2097 N N . ALA A 1 269 ? -7.055 3.08 -3.463 1 98.06 269 ALA A N 1
ATOM 2098 C CA . ALA A 1 269 ? -6.324 2.779 -4.691 1 98.06 269 ALA A CA 1
ATOM 2099 C C . ALA A 1 269 ? -6.398 3.943 -5.672 1 98.06 269 ALA A C 1
ATOM 2101 O O . ALA A 1 269 ? -7.328 4.75 -5.617 1 98.06 269 ALA A O 1
ATOM 2102 N N . ALA A 1 270 ? -5.395 4.074 -6.527 1 98.62 270 ALA A N 1
ATOM 2103 C CA . ALA A 1 270 ? -5.379 5.16 -7.504 1 98.62 270 ALA A CA 1
ATOM 2104 C C . ALA A 1 270 ? -6.695 5.223 -8.273 1 98.62 270 ALA A C 1
ATOM 2106 O O . ALA A 1 270 ? -7.18 4.207 -8.781 1 98.62 270 ALA A O 1
ATOM 2107 N N . ILE A 1 271 ? -7.273 6.387 -8.406 1 98.75 271 ILE A N 1
ATOM 2108 C CA . ILE A 1 271 ? -8.625 6.547 -8.93 1 98.75 271 ILE A CA 1
ATOM 2109 C C . ILE A 1 271 ? -8.656 6.199 -10.414 1 98.75 271 ILE A C 1
ATOM 2111 O O . ILE A 1 271 ? -9.586 5.539 -10.883 1 98.75 271 ILE A O 1
ATOM 2115 N N . ILE A 1 272 ? -7.641 6.59 -11.141 1 98.62 272 ILE A N 1
ATOM 2116 C CA . ILE A 1 272 ? -7.605 6.332 -12.578 1 98.62 272 ILE A CA 1
ATOM 2117 C C . ILE A 1 272 ? -7.539 4.828 -12.828 1 98.62 272 ILE A C 1
ATOM 2119 O O . ILE A 1 272 ? -8.133 4.328 -13.789 1 98.62 272 ILE A O 1
ATOM 2123 N N . SER A 1 273 ? -6.801 4.082 -12.008 1 98.75 273 SER A N 1
ATOM 2124 C CA . SER A 1 273 ? -6.746 2.629 -12.125 1 98.75 273 SER A CA 1
ATOM 2125 C C . SER A 1 273 ? -8.109 2.002 -11.867 1 98.75 273 SER A C 1
ATOM 2127 O O . SER A 1 273 ? -8.484 1.031 -12.531 1 98.75 273 SER A O 1
ATOM 2129 N N . GLN A 1 274 ? -8.82 2.529 -10.906 1 98.88 274 GLN A N 1
ATOM 2130 C CA . GLN A 1 274 ? -10.148 2.014 -10.602 1 98.88 274 GLN A CA 1
ATOM 2131 C C . GLN A 1 274 ? -11.117 2.246 -11.758 1 98.88 274 GLN A C 1
ATOM 2133 O O . GLN A 1 274 ? -11.922 1.372 -12.086 1 98.88 274 GLN A O 1
ATOM 2138 N N . ARG A 1 275 ? -11.016 3.416 -12.352 1 98.69 275 ARG A N 1
ATOM 2139 C CA . ARG A 1 275 ? -11.859 3.707 -13.508 1 98.69 275 ARG A CA 1
ATOM 2140 C C . ARG A 1 275 ? -11.547 2.766 -14.664 1 98.69 275 ARG A C 1
ATOM 2142 O O . ARG A 1 275 ? -12.453 2.283 -15.344 1 98.69 275 ARG A O 1
ATOM 2149 N N . LEU A 1 276 ? -10.25 2.535 -14.867 1 98.56 276 LEU A N 1
ATOM 2150 C CA . LEU A 1 276 ? -9.859 1.578 -15.898 1 98.56 276 LEU A CA 1
ATOM 2151 C C . LEU A 1 276 ? -10.469 0.208 -15.625 1 98.56 276 LEU A C 1
ATOM 2153 O O . LEU A 1 276 ? -10.938 -0.46 -16.547 1 98.56 276 LEU A O 1
ATOM 2157 N N . ALA A 1 277 ? -10.484 -0.187 -14.398 1 98.75 277 ALA A N 1
ATOM 2158 C CA . ALA A 1 277 ? -11.031 -1.485 -14.008 1 98.75 277 ALA A CA 1
ATOM 2159 C C . ALA A 1 277 ? -12.523 -1.563 -14.305 1 98.75 277 ALA A C 1
ATOM 2161 O O . ALA A 1 277 ? -13.023 -2.598 -14.758 1 98.75 277 ALA A O 1
ATOM 2162 N N . VAL A 1 278 ? -13.266 -0.461 -14.008 1 98.56 278 VAL A N 1
ATOM 2163 C CA . VAL A 1 278 ? -14.695 -0.426 -14.32 1 98.56 278 VAL A CA 1
ATOM 2164 C C . VAL A 1 278 ? -14.906 -0.72 -15.797 1 98.56 278 VAL A C 1
ATOM 2166 O O . VAL A 1 278 ? -15.727 -1.573 -16.156 1 98.56 278 VAL A O 1
ATOM 2169 N N . TYR A 1 279 ? -14.141 -0.051 -16.656 1 98.19 279 TYR A N 1
ATOM 2170 C CA . TYR A 1 279 ? -14.312 -0.196 -18.094 1 98.19 279 TYR A CA 1
ATOM 2171 C C . TYR A 1 279 ? -13.812 -1.554 -18.562 1 98.19 279 TYR A C 1
ATOM 2173 O O . TYR A 1 279 ? -14.359 -2.129 -19.516 1 98.19 279 TYR A O 1
ATOM 2181 N N . ALA A 1 280 ? -12.742 -2.062 -17.953 1 98 280 ALA A N 1
ATOM 2182 C CA . ALA A 1 280 ? -12.25 -3.393 -18.297 1 98 280 ALA A CA 1
ATOM 2183 C C . ALA A 1 280 ? -13.297 -4.461 -18.016 1 98 280 ALA A C 1
ATOM 2185 O O . ALA A 1 280 ? -13.492 -5.383 -18.812 1 98 280 ALA A O 1
ATOM 2186 N N . LEU A 1 281 ? -13.969 -4.336 -16.891 1 98 281 LEU A N 1
ATOM 2187 C CA . LEU A 1 281 ? -14.992 -5.293 -16.484 1 98 281 LEU A CA 1
ATOM 2188 C C . LEU A 1 281 ? -16.156 -5.289 -17.484 1 98 281 LEU A C 1
ATOM 2190 O O . LEU A 1 281 ? -16.812 -6.309 -17.672 1 98 281 LEU A O 1
ATOM 2194 N N . GLU A 1 282 ? -16.359 -4.184 -18.141 1 96.44 282 GLU A N 1
ATOM 2195 C CA . GLU A 1 282 ? -17.422 -4.074 -19.125 1 96.44 282 GLU A CA 1
ATOM 2196 C C . GLU A 1 282 ? -17.141 -4.953 -20.344 1 96.44 282 GLU A C 1
ATOM 2198 O O . GLU A 1 282 ? -18.062 -5.348 -21.062 1 96.44 282 GLU A O 1
ATOM 2203 N N . GLU A 1 283 ? -15.867 -5.188 -20.641 1 94.19 283 GLU A N 1
ATOM 2204 C CA . GLU A 1 283 ? -15.5 -6.02 -21.781 1 94.19 283 GLU A CA 1
ATOM 2205 C C . GLU A 1 283 ? -15.953 -7.465 -21.578 1 94.19 283 GLU A C 1
ATOM 2207 O O . GLU A 1 283 ? -16.156 -8.195 -22.547 1 94.19 283 GLU A O 1
ATOM 2212 N N . GLY A 1 284 ? -16.078 -7.863 -20.328 1 87.88 284 GLY A N 1
ATOM 2213 C CA . GLY A 1 284 ? -16.578 -9.188 -20 1 87.88 284 GLY A CA 1
ATOM 2214 C C . GLY A 1 284 ? -15.508 -10.258 -20.016 1 87.88 284 GLY A C 1
ATOM 2215 O O . GLY A 1 284 ? -14.383 -10 -20.453 1 87.88 284 GLY A O 1
ATOM 2216 N N . SER A 1 285 ? -15.883 -11.406 -19.625 1 89.56 285 SER A N 1
ATOM 2217 C CA . SER A 1 285 ? -14.969 -12.531 -19.484 1 89.56 285 SER A CA 1
ATOM 2218 C C . SER A 1 285 ? -14.531 -13.078 -20.844 1 89.56 285 SER A C 1
ATOM 2220 O O . SER A 1 285 ? -13.477 -13.695 -20.953 1 89.56 285 SER A O 1
ATOM 2222 N N . GLY A 1 286 ? -15.32 -12.82 -21.844 1 92.44 286 GLY A N 1
ATOM 2223 C CA . GLY A 1 286 ? -14.953 -13.266 -23.172 1 92.44 286 GLY A CA 1
ATOM 2224 C C . GLY A 1 286 ? -13.656 -12.656 -23.672 1 92.44 286 GLY A C 1
ATOM 2225 O O . GLY A 1 286 ? -12.875 -13.32 -24.359 1 92.44 286 GLY A O 1
ATOM 2226 N N . TRP A 1 287 ? -13.438 -11.461 -23.328 1 95.88 287 TRP A N 1
ATOM 2227 C CA . TRP A 1 287 ? -12.211 -10.773 -23.703 1 95.88 287 TRP A CA 1
ATOM 2228 C C . TRP A 1 287 ? -10.992 -11.477 -23.125 1 95.88 287 TRP A C 1
ATOM 2230 O O . TRP A 1 287 ? -9.984 -11.664 -23.812 1 95.88 287 TRP A O 1
ATOM 2240 N N . ILE A 1 288 ? -11.047 -11.898 -21.984 1 95.12 288 ILE A N 1
ATOM 2241 C CA . ILE A 1 288 ? -9.961 -12.555 -21.266 1 95.12 288 ILE A CA 1
ATOM 2242 C C . ILE A 1 288 ? -9.742 -13.953 -21.844 1 95.12 288 ILE A C 1
ATOM 2244 O O . ILE A 1 288 ? -8.602 -14.367 -22.078 1 95.12 288 ILE A O 1
ATOM 2248 N N . THR A 1 289 ? -10.82 -14.641 -22.016 1 94 289 THR A N 1
ATOM 2249 C CA . THR A 1 289 ? -10.742 -16.031 -22.453 1 94 289 THR A CA 1
ATOM 2250 C C . THR A 1 289 ? -10.07 -16.125 -23.812 1 94 289 THR A C 1
ATOM 2252 O O . THR A 1 289 ? -9.336 -17.078 -24.094 1 94 289 THR A O 1
ATOM 2255 N N . GLU A 1 290 ? -10.336 -15.164 -24.625 1 94.81 290 GLU A N 1
ATOM 2256 C CA . GLU A 1 290 ? -9.695 -15.141 -25.938 1 94.81 290 GLU A CA 1
ATOM 2257 C C . GLU A 1 290 ? -8.18 -15.008 -25.812 1 94.81 290 GLU A C 1
ATOM 2259 O O . GLU A 1 290 ? -7.441 -15.648 -26.562 1 94.81 290 GLU A O 1
ATOM 2264 N N . ARG A 1 291 ? -7.715 -14.25 -24.953 1 95.19 291 ARG A N 1
ATOM 2265 C CA . ARG A 1 291 ? -6.285 -14.062 -24.734 1 95.19 291 ARG A CA 1
ATOM 2266 C C . ARG A 1 291 ? -5.66 -15.297 -24.094 1 95.19 291 ARG A C 1
ATOM 2268 O O . ARG A 1 291 ? -4.574 -15.727 -24.484 1 95.19 291 ARG A O 1
ATOM 2275 N N . VAL A 1 292 ? -6.355 -15.844 -23.141 1 96.31 292 VAL A N 1
ATOM 2276 C CA . VAL A 1 292 ? -5.855 -17.016 -22.422 1 96.31 292 VAL A CA 1
ATOM 2277 C C . VAL A 1 292 ? -5.719 -18.188 -23.391 1 96.31 292 VAL A C 1
ATOM 2279 O O . VAL A 1 292 ? -4.801 -19 -23.25 1 96.31 292 VAL A O 1
ATOM 2282 N N . LYS A 1 293 ? -6.523 -18.25 -24.375 1 94.31 293 LYS A N 1
ATOM 2283 C CA . LYS A 1 293 ? -6.453 -19.312 -25.391 1 94.31 293 LYS A CA 1
ATOM 2284 C C . LYS A 1 293 ? -5.105 -19.312 -26.094 1 94.31 293 LYS A C 1
ATOM 2286 O O . LYS A 1 293 ? -4.574 -20.359 -26.438 1 94.31 293 LYS A O 1
ATOM 2291 N N . SER A 1 294 ? -4.594 -18.156 -26.281 1 92.06 294 SER A N 1
ATOM 2292 C CA . SER A 1 294 ? -3.32 -18.031 -26.984 1 92.06 294 SER A CA 1
ATOM 2293 C C . SER A 1 294 ? -2.17 -18.562 -26.141 1 92.06 294 SER A C 1
ATOM 2295 O O . SER A 1 294 ? -1.105 -18.891 -26.672 1 92.06 294 SER A O 1
ATOM 2297 N N . LEU A 1 295 ? -2.367 -18.688 -24.875 1 97.56 295 LEU A N 1
ATOM 2298 C CA . LEU A 1 295 ? -1.312 -19.125 -23.969 1 97.56 295 LEU A CA 1
ATOM 2299 C C . LEU A 1 295 ? -1.145 -20.641 -24.031 1 97.56 295 LEU A C 1
ATOM 2301 O O . LEU A 1 295 ? -0.128 -21.172 -23.578 1 97.56 295 LEU A O 1
ATOM 2305 N N . VAL A 1 296 ? -2.16 -21.328 -24.625 1 97.75 296 VAL A N 1
ATOM 2306 C CA . VAL A 1 296 ? -2.084 -22.781 -24.719 1 97.75 296 VAL A CA 1
ATOM 2307 C C . VAL A 1 296 ? -0.895 -23.172 -25.594 1 97.75 296 VAL A C 1
ATOM 2309 O O . VAL A 1 296 ? -0.153 -24.109 -25.266 1 97.75 296 VAL A O 1
ATOM 2312 N N . LYS A 1 297 ? -0.729 -22.469 -26.656 1 97.62 297 LYS A N 1
ATOM 2313 C CA . LYS A 1 297 ? 0.415 -22.719 -27.516 1 97.62 297 LYS A CA 1
ATOM 2314 C C . LYS A 1 297 ? 1.729 -22.453 -26.797 1 97.62 297 LYS A C 1
ATOM 2316 O O . LYS A 1 297 ? 2.68 -23.234 -26.906 1 97.62 297 LYS A O 1
ATOM 2321 N N . ASN A 1 298 ? 1.797 -21.344 -26.109 1 98.38 298 ASN A N 1
ATOM 2322 C CA . ASN A 1 298 ? 2.982 -21 -25.328 1 98.38 298 ASN A CA 1
ATOM 2323 C C . ASN A 1 298 ? 3.289 -22.078 -24.297 1 98.38 298 ASN A C 1
ATOM 2325 O O . ASN A 1 298 ? 4.445 -22.469 -24.109 1 98.38 298 ASN A O 1
ATOM 2329 N N . ARG A 1 299 ? 2.262 -22.5 -23.625 1 98.5 299 ARG A N 1
ATOM 2330 C CA . ARG A 1 299 ? 2.393 -23.578 -22.641 1 98.5 299 ARG A CA 1
ATOM 2331 C C . ARG A 1 299 ? 3.029 -24.812 -23.266 1 98.5 299 ARG A C 1
ATOM 2333 O O . ARG A 1 299 ? 3.963 -25.391 -22.703 1 98.5 299 ARG A O 1
ATOM 2340 N N . ASP A 1 300 ? 2.541 -25.219 -24.422 1 98.31 300 ASP A N 1
ATOM 2341 C CA . ASP A 1 300 ? 3.045 -26.406 -25.094 1 98.31 300 ASP A CA 1
ATOM 2342 C C . ASP A 1 300 ? 4.496 -26.219 -25.531 1 98.31 300 ASP A C 1
ATOM 2344 O O . ASP A 1 300 ? 5.301 -27.156 -25.453 1 98.31 300 ASP A O 1
ATOM 2348 N N . ILE A 1 301 ? 4.805 -25.031 -25.984 1 98.56 301 ILE A N 1
ATOM 2349 C CA . ILE A 1 301 ? 6.168 -24.703 -26.391 1 98.56 301 ILE A CA 1
ATOM 2350 C C . ILE A 1 301 ? 7.117 -24.875 -25.203 1 98.56 301 ILE A C 1
ATOM 2352 O O . ILE A 1 301 ? 8.18 -25.484 -25.344 1 98.56 301 ILE A O 1
ATOM 2356 N N . VAL A 1 302 ? 6.77 -24.359 -24.062 1 98.69 302 VAL A N 1
ATOM 2357 C CA . VAL A 1 302 ? 7.629 -24.422 -22.891 1 98.69 302 VAL A CA 1
ATOM 2358 C C . VAL A 1 302 ? 7.695 -25.859 -22.375 1 98.69 302 VAL A C 1
ATOM 2360 O O . VAL A 1 302 ? 8.75 -26.328 -21.953 1 98.69 302 VAL A O 1
ATOM 2363 N N . LYS A 1 303 ? 6.562 -26.562 -22.391 1 98.25 303 LYS A N 1
ATOM 2364 C CA . LYS A 1 303 ? 6.551 -27.969 -22 1 98.25 303 LYS A CA 1
ATOM 2365 C C . LYS A 1 303 ? 7.52 -28.797 -22.844 1 98.25 303 LYS A C 1
ATOM 2367 O O . LYS A 1 303 ? 8.234 -29.641 -22.312 1 98.25 303 LYS A O 1
ATOM 2372 N N . GLU A 1 304 ? 7.48 -28.531 -24.109 1 98.31 304 GLU A N 1
ATOM 2373 C CA . GLU A 1 304 ? 8.398 -29.219 -25.016 1 98.31 304 GLU A CA 1
ATOM 2374 C C . GLU A 1 304 ? 9.852 -28.922 -24.672 1 98.31 304 GLU A C 1
ATOM 2376 O O . GLU A 1 304 ? 10.703 -29.797 -24.719 1 98.31 304 GLU A O 1
ATOM 2381 N N . ALA A 1 305 ? 10.102 -27.719 -24.359 1 98.69 305 ALA A N 1
ATOM 2382 C CA . ALA A 1 305 ? 11.461 -27.297 -24.016 1 98.69 305 ALA A CA 1
ATOM 2383 C C . ALA A 1 305 ? 11.945 -28.016 -22.75 1 98.69 305 ALA A C 1
ATOM 2385 O O . ALA A 1 305 ? 13.148 -28.234 -22.578 1 98.69 305 ALA A O 1
ATOM 2386 N N . LEU A 1 306 ? 11.055 -28.391 -21.859 1 98.69 306 LEU A N 1
ATOM 2387 C CA . LEU A 1 306 ? 11.406 -29 -20.578 1 98.69 306 LEU A CA 1
ATOM 2388 C C . LEU A 1 306 ? 11.383 -30.531 -20.672 1 98.69 306 LEU A C 1
ATOM 2390 O O . LEU A 1 306 ? 11.711 -31.219 -19.703 1 98.69 306 LEU A O 1
ATOM 2394 N N . GLU A 1 307 ? 11.07 -31.078 -21.75 1 97.56 307 GLU A N 1
ATOM 2395 C CA . GLU A 1 307 ? 10.875 -32.5 -21.969 1 97.56 307 GLU A CA 1
ATOM 2396 C C . GLU A 1 307 ? 12.117 -33.281 -21.578 1 97.56 307 GLU A C 1
ATOM 2398 O O . GLU A 1 307 ? 12.016 -34.406 -21.078 1 97.56 307 GLU A O 1
ATOM 2403 N N . PRO A 1 308 ? 13.289 -32.75 -21.875 1 97.62 308 PRO A N 1
ATOM 2404 C CA . PRO A 1 308 ? 14.484 -33.531 -21.531 1 97.62 308 PRO A CA 1
ATOM 2405 C C . PRO A 1 308 ? 14.562 -33.875 -20.047 1 97.62 308 PRO A C 1
ATOM 2407 O O . PRO A 1 308 ? 15.266 -34.812 -19.656 1 97.62 308 PRO A O 1
ATOM 2410 N N . LEU A 1 309 ? 13.883 -33.188 -19.203 1 97.31 309 LEU A N 1
ATOM 2411 C CA . LEU A 1 309 ? 13.922 -33.438 -17.766 1 97.31 309 LEU A CA 1
ATOM 2412 C C . LEU A 1 309 ? 13.086 -34.656 -17.406 1 97.31 309 LEU A C 1
ATOM 2414 O O . LEU A 1 309 ? 13.195 -35.188 -16.312 1 97.31 309 LEU A O 1
ATOM 2418 N N . GLY A 1 310 ? 12.219 -35.094 -18.344 1 96.62 310 GLY A N 1
ATOM 2419 C CA . GLY A 1 310 ? 11.266 -36.156 -18.078 1 96.62 310 GLY A CA 1
ATOM 2420 C C . GLY A 1 310 ? 9.875 -35.656 -17.75 1 96.62 310 GLY A C 1
ATOM 2421 O O . GLY A 1 310 ? 9.711 -34.75 -16.922 1 96.62 310 GLY A O 1
ATOM 2422 N N . LYS A 1 311 ? 8.922 -36.219 -18.344 1 92.94 311 LYS A N 1
ATOM 2423 C CA . LYS A 1 311 ? 7.539 -35.781 -18.203 1 92.94 311 LYS A CA 1
ATOM 2424 C C . LYS A 1 311 ? 7.094 -35.812 -16.75 1 92.94 311 LYS A C 1
ATOM 2426 O O . LYS A 1 311 ? 6.289 -35 -16.312 1 92.94 311 LYS A O 1
ATOM 2431 N N . GLU A 1 312 ? 7.594 -36.75 -16 1 94.19 312 GLU A N 1
ATOM 2432 C CA . GLU A 1 312 ? 7.203 -36.906 -14.602 1 94.19 312 GLU A CA 1
ATOM 2433 C C . GLU A 1 312 ? 7.777 -35.781 -13.734 1 94.19 312 GLU A C 1
ATOM 2435 O O . GLU A 1 312 ? 7.312 -35.562 -12.617 1 94.19 312 GLU A O 1
ATOM 2440 N N . ASN A 1 313 ? 8.758 -35.094 -14.266 1 96.38 313 ASN A N 1
ATOM 2441 C CA . ASN A 1 313 ? 9.461 -34.062 -13.492 1 96.38 313 ASN A CA 1
ATOM 2442 C C . ASN A 1 313 ? 8.961 -32.656 -13.82 1 96.38 313 ASN A C 1
ATOM 2444 O O . ASN A 1 313 ? 9.461 -31.672 -13.281 1 96.38 313 ASN A O 1
ATOM 2448 N N . VAL A 1 314 ? 8.008 -32.562 -14.695 1 97.62 314 VAL A N 1
ATOM 2449 C CA . VAL A 1 314 ? 7.41 -31.297 -15.07 1 97.62 314 VAL A CA 1
ATOM 2450 C C . VAL A 1 314 ? 5.922 -31.297 -14.719 1 97.62 314 VAL A C 1
ATOM 2452 O O . VAL A 1 314 ? 5.164 -32.125 -15.219 1 97.62 314 VAL A O 1
ATOM 2455 N N . LYS A 1 315 ? 5.562 -30.438 -13.82 1 97.38 315 LYS A N 1
ATOM 2456 C CA . LYS A 1 315 ? 4.176 -30.297 -13.383 1 97.38 315 LYS A CA 1
ATOM 2457 C C . LYS A 1 315 ? 3.631 -28.922 -13.719 1 97.38 315 LYS A C 1
ATOM 2459 O O . LYS A 1 315 ? 4.371 -28.047 -14.18 1 97.38 315 LYS A O 1
ATOM 2464 N N . GLY A 1 316 ? 2.355 -28.781 -13.539 1 96.56 316 GLY A N 1
ATOM 2465 C CA . GLY A 1 316 ? 1.724 -27.516 -13.836 1 96.56 316 GLY A CA 1
ATOM 2466 C C . GLY A 1 316 ? 1.19 -27.422 -15.25 1 96.56 316 GLY A C 1
ATOM 2467 O O . GLY A 1 316 ? 1.207 -28.406 -15.992 1 96.56 316 GLY A O 1
ATOM 2468 N N . GLY A 1 317 ? 0.73 -26.281 -15.609 1 96.88 317 GLY A N 1
ATOM 2469 C CA . GLY A 1 317 ? 0.147 -26.047 -16.922 1 96.88 317 GLY A CA 1
ATOM 2470 C C . GLY A 1 317 ? -1.355 -26.25 -16.953 1 96.88 317 GLY A C 1
ATOM 2471 O O . GLY A 1 317 ? -2.004 -25.984 -17.969 1 96.88 317 GLY A O 1
ATOM 2472 N N . GLU A 1 318 ? -1.903 -26.609 -15.789 1 96.19 318 GLU A N 1
ATOM 2473 C CA . GLU A 1 318 ? -3.35 -26.766 -15.664 1 96.19 318 GLU A CA 1
ATOM 2474 C C . GLU A 1 318 ? -4.023 -25.406 -15.461 1 96.19 318 GLU A C 1
ATOM 2476 O O . GLU A 1 318 ? -5.18 -25.219 -15.844 1 96.19 318 GLU A O 1
ATOM 2481 N N . GLY A 1 319 ? -3.336 -24.578 -14.797 1 96.88 319 GLY A N 1
ATOM 2482 C CA . GLY A 1 319 ? -3.807 -23.234 -14.492 1 96.88 319 GLY A CA 1
ATOM 2483 C C . GLY A 1 319 ? -2.684 -22.219 -14.383 1 96.88 319 GLY A C 1
ATOM 2484 O O . GLY A 1 319 ? -1.512 -22.562 -14.562 1 96.88 319 GLY A O 1
ATOM 2485 N N . ALA A 1 320 ? -3.039 -21.016 -14.242 1 98.19 320 ALA A N 1
ATOM 2486 C CA . ALA A 1 320 ? -2.092 -19.906 -14.125 1 98.19 320 ALA A CA 1
ATOM 2487 C C . ALA A 1 320 ? -1.238 -19.781 -15.383 1 98.19 320 ALA A C 1
ATOM 2489 O O . ALA A 1 320 ? -1.757 -19.844 -16.5 1 98.19 320 ALA A O 1
ATOM 2490 N N . ILE A 1 321 ? 0.007 -19.5 -15.25 1 98.75 321 ILE A N 1
ATOM 2491 C CA . ILE A 1 321 ? 0.869 -19.312 -16.406 1 98.75 321 ILE A CA 1
ATOM 2492 C C . ILE A 1 321 ? 2.26 -19.875 -16.109 1 98.75 321 ILE A C 1
ATOM 2494 O O . ILE A 1 321 ? 3.268 -19.281 -16.5 1 98.75 321 ILE A O 1
ATOM 2498 N N . TYR A 1 322 ? 2.26 -21 -15.328 1 98.69 322 TYR A N 1
ATOM 2499 C CA . TYR A 1 322 ? 3.555 -21.5 -14.867 1 98.69 322 TYR A CA 1
ATOM 2500 C C . TYR A 1 322 ? 3.676 -23 -15.094 1 98.69 322 TYR A C 1
ATOM 2502 O O . TYR A 1 322 ? 2.672 -23.719 -15.102 1 98.69 322 TYR A O 1
ATOM 2510 N N . LEU A 1 323 ? 4.871 -23.422 -15.289 1 98.69 323 LEU A N 1
ATOM 2511 C CA . LEU A 1 323 ? 5.305 -24.812 -15.133 1 98.69 323 LEU A CA 1
ATOM 2512 C C . LEU A 1 323 ? 6.336 -24.938 -14.023 1 98.69 323 LEU A C 1
ATOM 2514 O O . LEU A 1 323 ? 7.109 -24.016 -13.773 1 98.69 323 LEU A O 1
ATOM 2518 N N . TRP A 1 324 ? 6.262 -25.984 -13.336 1 98.5 324 TRP A N 1
ATOM 2519 C CA . TRP A 1 324 ? 7.141 -26.328 -12.219 1 98.5 324 TRP A CA 1
ATOM 2520 C C . TRP A 1 324 ? 7.988 -27.547 -12.555 1 98.5 324 TRP A C 1
ATOM 2522 O O . TRP A 1 324 ? 7.461 -28.656 -12.703 1 98.5 324 TRP A O 1
ATOM 2532 N N . ALA A 1 325 ? 9.305 -27.359 -12.648 1 98.25 325 ALA A N 1
ATOM 2533 C CA . ALA A 1 325 ? 10.156 -28.422 -13.188 1 98.25 325 ALA A CA 1
ATOM 2534 C C . ALA A 1 325 ? 11.227 -28.828 -12.18 1 98.25 325 ALA A C 1
ATOM 2536 O O . ALA A 1 325 ? 11.914 -27.984 -11.609 1 98.25 325 ALA A O 1
ATOM 2537 N N . LYS A 1 326 ? 11.367 -30.078 -11.961 1 97.5 326 LYS A N 1
ATOM 2538 C CA . LYS A 1 326 ? 12.398 -30.641 -11.086 1 97.5 326 LYS A CA 1
ATOM 2539 C C . LYS A 1 326 ? 13.75 -30.703 -11.797 1 97.5 326 LYS A C 1
ATOM 2541 O O . LYS A 1 326 ? 13.836 -31.188 -12.93 1 97.5 326 LYS A O 1
ATOM 2546 N N . LEU A 1 327 ? 14.727 -30.203 -11.156 1 97.75 327 LEU A N 1
ATOM 2547 C CA . LEU A 1 327 ? 16.078 -30.266 -11.695 1 97.75 327 LEU A CA 1
ATOM 2548 C C . LEU A 1 327 ? 16.656 -31.672 -11.539 1 97.75 327 LEU A C 1
ATOM 2550 O O . LEU A 1 327 ? 16.234 -32.438 -10.672 1 97.75 327 LEU A O 1
ATOM 2554 N N . PRO A 1 328 ? 17.656 -31.984 -12.336 1 95.38 328 PRO A N 1
ATOM 2555 C CA . PRO A 1 328 ? 18.281 -33.281 -12.211 1 95.38 328 PRO A CA 1
ATOM 2556 C C . PRO A 1 328 ? 19.047 -33.469 -10.898 1 95.38 328 PRO A C 1
ATOM 2558 O O . PRO A 1 328 ? 19.484 -32.469 -10.305 1 95.38 328 PRO A O 1
ATOM 2561 N N . GLU A 1 329 ? 19.203 -34.625 -10.25 1 90.31 329 GLU A N 1
ATOM 2562 C CA . GLU A 1 329 ? 19.812 -34.969 -8.961 1 90.31 329 GLU A CA 1
ATOM 2563 C C . GLU A 1 329 ? 21.203 -34.344 -8.828 1 90.31 329 GLU A C 1
ATOM 2565 O O . GLU A 1 329 ? 21.578 -33.875 -7.75 1 90.31 329 GLU A O 1
ATOM 2570 N N . GLY A 1 330 ? 21.953 -34.125 -9.758 1 88.56 330 GLY A N 1
ATOM 2571 C CA . GLY A 1 330 ? 23.297 -33.594 -9.695 1 88.56 330 GLY A CA 1
ATOM 2572 C C . GLY A 1 330 ? 23.328 -32.094 -9.789 1 88.56 330 GLY A C 1
ATOM 2573 O O . GLY A 1 330 ? 24.375 -31.469 -9.602 1 88.56 330 GLY A O 1
ATOM 2574 N N . HIS A 1 331 ? 22.234 -31.516 -9.828 1 91.69 331 HIS A N 1
ATOM 2575 C CA . HIS A 1 331 ? 22.156 -30.078 -10.016 1 91.69 331 HIS A CA 1
ATOM 2576 C C . HIS A 1 331 ? 20.984 -29.484 -9.242 1 91.69 331 HIS A C 1
ATOM 2578 O O . HIS A 1 331 ? 20.156 -28.781 -9.82 1 91.69 331 HIS A O 1
ATOM 2584 N N . ARG A 1 332 ? 21.109 -29.594 -7.895 1 90.19 332 A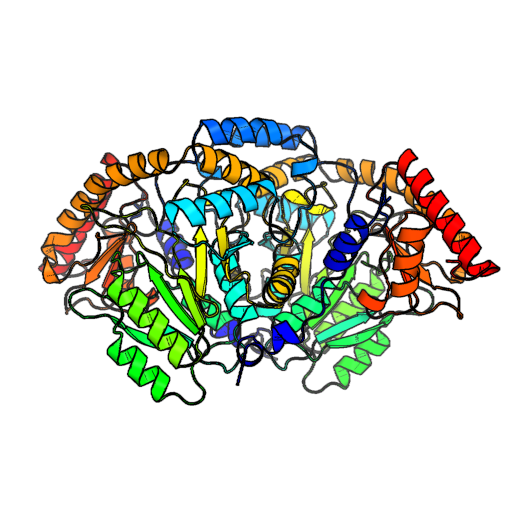RG A N 1
ATOM 2585 C CA . ARG A 1 332 ? 19.938 -29.266 -7.094 1 90.19 332 ARG A CA 1
ATOM 2586 C C . ARG A 1 332 ? 20.047 -27.844 -6.527 1 90.19 332 ARG A C 1
ATOM 2588 O O . ARG A 1 332 ? 19.094 -27.344 -5.93 1 90.19 332 ARG A O 1
ATOM 2595 N N . ASP A 1 333 ? 21.219 -27.25 -6.73 1 95.81 333 ASP A N 1
ATOM 2596 C CA . ASP A 1 333 ? 21.312 -25.828 -6.406 1 95.81 333 ASP A CA 1
ATOM 2597 C C . ASP A 1 333 ? 20.625 -24.969 -7.469 1 95.81 333 ASP A C 1
ATOM 2599 O O . ASP A 1 333 ? 21.266 -24.5 -8.414 1 95.81 333 ASP A O 1
ATOM 2603 N N . ASP A 1 334 ? 19.344 -24.781 -7.266 1 97.38 334 ASP A N 1
ATOM 2604 C CA . ASP A 1 334 ? 18.484 -24.234 -8.312 1 97.38 334 ASP A CA 1
ATOM 2605 C C . ASP A 1 334 ? 18.875 -22.781 -8.625 1 97.38 334 ASP A C 1
ATOM 2607 O O . ASP A 1 334 ? 18.781 -22.344 -9.773 1 97.38 334 ASP A O 1
ATOM 2611 N N . PHE A 1 335 ? 19.312 -22 -7.652 1 96.25 335 PHE A N 1
ATOM 2612 C CA . PHE A 1 335 ? 19.719 -20.641 -7.953 1 96.25 335 PHE A CA 1
ATOM 2613 C C . PHE A 1 335 ? 20.984 -20.625 -8.805 1 96.25 335 PHE A C 1
ATOM 2615 O O . PHE A 1 335 ? 21.141 -19.781 -9.688 1 96.25 335 PHE A O 1
ATOM 2622 N N . LYS A 1 336 ? 21.922 -21.5 -8.508 1 96.81 336 LYS A N 1
ATOM 2623 C CA . LYS A 1 336 ? 23.125 -21.625 -9.328 1 96.81 336 LYS A CA 1
ATOM 2624 C C . LYS A 1 336 ? 22.766 -22 -10.766 1 96.81 336 LYS A C 1
ATOM 2626 O O . LYS A 1 336 ? 23.359 -21.469 -11.711 1 96.81 336 LYS A O 1
ATOM 2631 N N . VAL A 1 337 ? 21.797 -22.875 -10.898 1 98.06 337 VAL A N 1
ATOM 2632 C CA . VAL A 1 337 ? 21.359 -23.281 -12.227 1 98.06 337 VAL A CA 1
ATOM 2633 C C . VAL A 1 337 ? 20.719 -22.094 -12.953 1 98.06 337 VAL A C 1
ATOM 2635 O O . VAL A 1 337 ? 20.984 -21.875 -14.141 1 98.06 337 VAL A O 1
ATOM 2638 N N . VAL A 1 338 ? 19.906 -21.328 -12.281 1 98.12 338 VAL A N 1
ATOM 2639 C CA . VAL A 1 338 ? 19.25 -20.172 -12.867 1 98.12 338 VAL A CA 1
ATOM 2640 C C . VAL A 1 338 ? 20.297 -19.156 -13.344 1 98.12 338 VAL A C 1
ATOM 2642 O O . VAL A 1 338 ? 20.203 -18.625 -14.453 1 98.12 338 VAL A O 1
ATOM 2645 N N . ARG A 1 339 ? 21.297 -18.891 -12.523 1 97.44 339 ARG A N 1
ATOM 2646 C CA . ARG A 1 339 ? 22.359 -17.969 -12.898 1 97.44 339 ARG A CA 1
ATOM 2647 C C . ARG A 1 339 ? 23.125 -18.484 -14.117 1 97.44 339 ARG A C 1
ATOM 2649 O O . ARG A 1 339 ? 23.453 -17.719 -15.016 1 97.44 339 ARG A O 1
ATOM 2656 N N . TRP A 1 340 ? 23.422 -19.75 -14.094 1 97.75 340 TRP A N 1
ATOM 2657 C CA . TRP A 1 340 ? 24.141 -20.375 -15.195 1 97.75 340 TRP A CA 1
ATOM 2658 C C . TRP A 1 340 ? 23.328 -20.297 -16.484 1 97.75 340 TRP A C 1
ATOM 2660 O O . TRP A 1 340 ? 23.859 -19.938 -17.547 1 97.75 340 TRP A O 1
ATOM 2670 N N . LEU A 1 341 ? 22.031 -20.656 -16.453 1 98.19 341 LEU A N 1
ATOM 2671 C CA . LEU A 1 341 ? 21.156 -20.562 -17.609 1 98.19 341 LEU A CA 1
ATOM 2672 C C . LEU A 1 341 ? 21.141 -19.141 -18.172 1 98.19 341 LEU A C 1
ATOM 2674 O O . LEU A 1 341 ? 21.172 -18.953 -19.391 1 98.19 341 LEU A O 1
ATOM 2678 N N . ALA A 1 342 ? 21.062 -18.172 -17.281 1 98 342 ALA A N 1
ATOM 2679 C CA . ALA A 1 342 ? 21.016 -16.766 -17.672 1 98 342 ALA A CA 1
ATOM 2680 C C . ALA A 1 342 ? 22.297 -16.359 -18.391 1 98 342 ALA A C 1
ATOM 2682 O O . ALA A 1 342 ? 22.234 -15.789 -19.484 1 98 342 ALA A O 1
ATOM 2683 N N . HIS A 1 343 ? 23.438 -16.656 -17.828 1 97.25 343 HIS A N 1
ATOM 2684 C CA . HIS A 1 343 ? 24.703 -16.203 -18.359 1 97.25 343 HIS A CA 1
ATOM 2685 C C . HIS A 1 343 ? 25.109 -17 -19.594 1 97.25 343 HIS A C 1
ATOM 2687 O O . HIS A 1 343 ? 25.625 -16.438 -20.562 1 97.25 343 HIS A O 1
ATOM 2693 N N . ARG A 1 344 ? 24.844 -18.266 -19.625 1 96.75 344 ARG A N 1
ATOM 2694 C CA . ARG A 1 344 ? 25.328 -19.141 -20.688 1 96.75 344 ARG A CA 1
ATOM 2695 C C . ARG A 1 344 ? 24.344 -19.172 -21.859 1 96.75 344 ARG A C 1
ATOM 2697 O O . ARG A 1 344 ? 24.766 -19.25 -23.016 1 96.75 344 ARG A O 1
ATOM 2704 N N . HIS A 1 345 ? 23.094 -19.141 -21.547 1 97.38 345 HIS A N 1
ATOM 2705 C CA . HIS A 1 345 ? 22.109 -19.375 -22.594 1 97.38 345 HIS A CA 1
ATOM 2706 C C . HIS A 1 345 ? 21.188 -18.172 -22.766 1 97.38 345 HIS A C 1
ATOM 2708 O O . HIS A 1 345 ? 20.359 -18.156 -23.672 1 97.38 345 HIS A O 1
ATOM 2714 N N . GLY A 1 346 ? 21.25 -17.203 -21.875 1 97.5 346 GLY A N 1
ATOM 2715 C CA . GLY A 1 346 ? 20.5 -15.977 -22.031 1 97.5 346 GLY A CA 1
ATOM 2716 C C . GLY A 1 346 ? 19.016 -16.125 -21.688 1 97.5 346 GLY A C 1
ATOM 2717 O O . GLY A 1 346 ? 18.188 -15.398 -22.234 1 97.5 346 GLY A O 1
ATOM 2718 N N . VAL A 1 347 ? 18.656 -17.078 -20.906 1 98.38 347 VAL A N 1
ATOM 2719 C CA . VAL A 1 347 ? 17.281 -17.281 -20.5 1 98.38 347 VAL A CA 1
ATOM 2720 C C . VAL A 1 347 ? 17.172 -17.266 -18.984 1 98.38 347 VAL A C 1
ATOM 2722 O O . VAL A 1 347 ? 18.031 -17.844 -18.297 1 98.38 347 VAL A O 1
ATOM 2725 N N . VAL A 1 348 ? 16.188 -16.562 -18.484 1 98.25 348 VAL A N 1
ATOM 2726 C CA . VAL A 1 348 ? 16.062 -16.375 -17.047 1 98.25 348 VAL A CA 1
ATOM 2727 C C . VAL A 1 348 ? 14.758 -17.016 -16.562 1 98.25 348 VAL A C 1
ATOM 2729 O O . VAL A 1 348 ? 13.703 -16.812 -17.156 1 98.25 348 VAL A O 1
ATOM 2732 N N . VAL A 1 349 ? 14.828 -17.859 -15.539 1 98.56 349 VAL A N 1
ATOM 2733 C CA . VAL A 1 349 ? 13.695 -18.484 -14.867 1 98.56 349 VAL A CA 1
ATOM 2734 C C . VAL A 1 349 ? 13.789 -18.266 -13.359 1 98.56 349 VAL A C 1
ATOM 2736 O O . VAL A 1 349 ? 14.656 -17.531 -12.891 1 98.56 349 VAL A O 1
ATOM 2739 N N . ILE A 1 350 ? 12.836 -18.812 -12.578 1 98.44 350 ILE A N 1
ATOM 2740 C CA . ILE A 1 350 ? 12.805 -18.578 -11.141 1 98.44 350 ILE A CA 1
ATOM 2741 C C . ILE A 1 350 ? 13.227 -19.859 -10.406 1 98.44 350 ILE A C 1
ATOM 2743 O O . ILE A 1 350 ? 12.758 -20.953 -10.727 1 98.44 350 ILE A O 1
ATOM 2747 N N . PRO A 1 351 ? 14.164 -19.703 -9.453 1 98.38 351 PRO A N 1
ATOM 2748 C CA . PRO A 1 351 ? 14.555 -20.859 -8.656 1 98.38 351 PRO A CA 1
ATOM 2749 C C . PRO A 1 351 ? 13.492 -21.281 -7.652 1 98.38 351 PRO A C 1
ATOM 2751 O O . PRO A 1 351 ? 12.82 -20.422 -7.062 1 98.38 351 PRO A O 1
ATOM 2754 N N . GLY A 1 352 ? 13.344 -22.547 -7.441 1 98 352 GLY A N 1
ATOM 2755 C CA . GLY A 1 352 ? 12.32 -23.109 -6.566 1 98 352 GLY A CA 1
ATOM 2756 C C . GLY A 1 352 ? 12.57 -22.797 -5.098 1 98 352 GLY A C 1
ATOM 2757 O O . GLY A 1 352 ? 11.641 -22.844 -4.289 1 98 352 GLY A O 1
ATOM 2758 N N . CYS A 1 353 ? 13.805 -22.5 -4.742 1 97.25 353 CYS A N 1
ATOM 2759 C CA . CYS A 1 353 ? 14.125 -22.203 -3.348 1 97.25 353 CYS A CA 1
ATOM 2760 C C . CYS A 1 353 ? 13.367 -20.984 -2.857 1 97.25 353 CYS A C 1
ATOM 2762 O O . CYS A 1 353 ? 13.062 -20.875 -1.67 1 97.25 353 CYS A O 1
ATOM 2764 N N . ALA A 1 354 ? 12.984 -20.141 -3.756 1 96.75 354 ALA A N 1
ATOM 2765 C CA . ALA A 1 354 ? 12.227 -18.938 -3.404 1 96.75 354 ALA A CA 1
ATOM 2766 C C . ALA A 1 354 ? 10.82 -19.312 -2.926 1 96.75 354 ALA A C 1
ATOM 2768 O O . ALA A 1 354 ? 10.141 -18.5 -2.297 1 96.75 354 ALA A O 1
ATOM 2769 N N . SER A 1 355 ? 10.383 -20.5 -3.215 1 97.94 355 SER A N 1
ATOM 2770 C CA . SER A 1 355 ? 9.031 -20.938 -2.883 1 97.94 355 SER A CA 1
ATOM 2771 C C . SER A 1 355 ? 9.062 -22.172 -1.979 1 97.94 355 SER A C 1
ATOM 2773 O O . SER A 1 355 ? 8.141 -22.984 -1.998 1 97.94 355 SER A O 1
ATOM 2775 N N . GLY A 1 356 ? 10.195 -22.344 -1.328 1 96.62 356 GLY A N 1
ATOM 2776 C CA . GLY A 1 356 ? 10.305 -23.391 -0.328 1 96.62 356 GLY A CA 1
ATOM 2777 C C . GLY A 1 356 ? 10.602 -24.75 -0.925 1 96.62 356 GLY A C 1
ATOM 2778 O O . GLY A 1 356 ? 10.469 -25.781 -0.2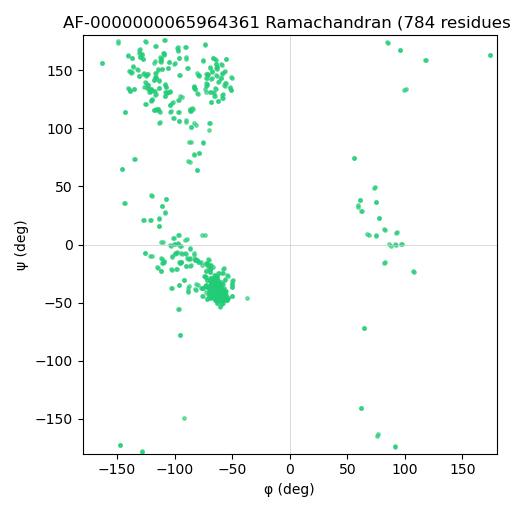48 1 96.62 356 GLY A O 1
ATOM 2779 N N . SER A 1 357 ? 10.969 -24.781 -2.182 1 96.31 357 SER A N 1
ATOM 2780 C CA . SER A 1 357 ? 11.211 -26.047 -2.865 1 96.31 357 SER A CA 1
ATOM 2781 C C . SER A 1 357 ? 12.5 -26.016 -3.676 1 96.31 357 SER A C 1
ATOM 2783 O O . SER A 1 357 ? 12.469 -26.031 -4.906 1 96.31 357 SER A O 1
ATOM 2785 N N . PRO A 1 358 ? 13.672 -26.062 -2.984 1 96.75 358 PRO A N 1
ATOM 2786 C CA . PRO A 1 358 ? 14.93 -26.109 -3.734 1 96.75 358 PRO A CA 1
ATOM 2787 C C . PRO A 1 358 ? 14.992 -27.281 -4.707 1 96.75 358 PRO A C 1
ATOM 2789 O O . PRO A 1 358 ? 14.43 -28.344 -4.434 1 96.75 358 PRO A O 1
ATOM 2792 N N . GLY A 1 359 ? 15.664 -27.094 -5.746 1 97.69 359 GLY A N 1
ATOM 2793 C CA . GLY A 1 359 ? 15.812 -28.156 -6.73 1 97.69 359 GLY A CA 1
ATOM 2794 C C . GLY A 1 359 ? 14.766 -28.109 -7.828 1 97.69 359 GLY A C 1
ATOM 2795 O O . GLY A 1 359 ? 14.641 -29.047 -8.617 1 97.69 359 GLY A O 1
ATOM 2796 N N . TYR A 1 360 ? 14.016 -27.031 -7.875 1 98.06 360 TYR A N 1
ATOM 2797 C CA . TYR A 1 360 ? 13 -26.859 -8.898 1 98.06 360 TYR A CA 1
ATOM 2798 C C . TYR A 1 360 ? 13.156 -25.516 -9.609 1 98.06 360 TYR A C 1
ATOM 2800 O O . TYR A 1 360 ? 13.906 -24.656 -9.141 1 98.06 360 TYR A O 1
ATOM 2808 N N . LEU A 1 361 ? 12.539 -25.375 -10.758 1 98.44 361 LEU A N 1
ATOM 2809 C CA . LEU A 1 361 ? 12.414 -24.125 -11.508 1 98.44 361 LEU A CA 1
ATOM 2810 C C . LEU A 1 361 ? 10.945 -23.781 -11.758 1 98.44 361 LEU A C 1
ATOM 2812 O O . LEU A 1 361 ? 10.141 -24.656 -12.047 1 98.44 361 LEU A O 1
ATOM 2816 N N . ARG A 1 362 ? 10.594 -22.578 -11.594 1 98.75 362 ARG A N 1
ATOM 2817 C CA . ARG A 1 362 ? 9.344 -22.062 -12.141 1 98.75 362 ARG A CA 1
ATOM 2818 C C . ARG A 1 362 ? 9.57 -21.422 -13.5 1 98.75 362 ARG A C 1
ATOM 2820 O O . ARG A 1 362 ? 10.422 -20.531 -13.641 1 98.75 362 ARG A O 1
ATOM 2827 N N . VAL A 1 363 ? 8.828 -21.828 -14.477 1 98.81 363 VAL A N 1
ATOM 2828 C CA . VAL A 1 363 ? 8.93 -21.281 -15.828 1 98.81 363 VAL A CA 1
ATOM 2829 C C . VAL A 1 363 ? 7.594 -20.672 -16.25 1 98.81 363 VAL A C 1
ATOM 2831 O O . VAL A 1 363 ? 6.566 -21.359 -16.234 1 98.81 363 VAL A O 1
ATOM 2834 N N . SER A 1 364 ? 7.613 -19.453 -16.609 1 98.56 364 SER A N 1
ATOM 2835 C CA . SER A 1 364 ? 6.391 -18.75 -16.984 1 98.56 364 SER A CA 1
ATOM 2836 C C . SER A 1 364 ? 6.188 -18.766 -18.5 1 98.56 364 SER A C 1
ATOM 2838 O O . SER A 1 364 ? 7.148 -18.688 -19.266 1 98.56 364 SER A O 1
ATOM 2840 N N . PHE A 1 365 ? 4.938 -18.828 -18.953 1 98.56 365 PHE A N 1
ATOM 2841 C CA . PHE A 1 365 ? 4.676 -18.859 -20.391 1 98.56 365 PHE A CA 1
ATOM 2842 C C . PHE A 1 365 ? 3.682 -17.781 -20.781 1 98.56 365 PHE A C 1
ATOM 2844 O O . PHE A 1 365 ? 3.074 -17.844 -21.859 1 98.56 365 PHE A O 1
ATOM 2851 N N . GLY A 1 366 ? 3.551 -16.766 -19.953 1 97.75 366 GLY A N 1
ATOM 2852 C CA . GLY A 1 366 ? 2.537 -15.75 -20.203 1 97.75 366 GLY A CA 1
ATOM 2853 C C . GLY A 1 366 ? 3.104 -14.469 -20.797 1 97.75 366 GLY A C 1
ATOM 2854 O O . GLY A 1 366 ? 2.389 -13.711 -21.453 1 97.75 366 GLY A O 1
ATOM 2855 N N . GLY A 1 367 ? 4.406 -14.18 -20.641 1 96.69 367 GLY A N 1
ATOM 2856 C CA . GLY A 1 367 ? 4.965 -12.852 -20.828 1 96.69 367 GLY A CA 1
ATOM 2857 C C . GLY A 1 367 ? 5.387 -12.578 -22.25 1 96.69 367 GLY A C 1
ATOM 2858 O O . GLY A 1 367 ? 5.672 -11.438 -22.609 1 96.69 367 GLY A O 1
ATOM 2859 N N . LEU A 1 368 ? 5.457 -13.586 -23.125 1 97 368 LEU A N 1
ATOM 2860 C CA . LEU A 1 368 ? 5.957 -13.461 -24.5 1 97 368 LEU A CA 1
ATOM 2861 C C . LEU A 1 368 ? 4.91 -13.922 -25.5 1 97 368 LEU A C 1
ATOM 2863 O O . LEU A 1 368 ? 4.133 -14.836 -25.219 1 97 368 LEU A O 1
ATOM 2867 N N . GLN A 1 369 ? 4.961 -13.258 -26.609 1 96.56 369 GLN A N 1
ATOM 2868 C CA . GLN A 1 369 ? 4.184 -13.797 -27.719 1 96.56 369 GLN A CA 1
ATOM 2869 C C . GLN A 1 369 ? 4.844 -15.047 -28.312 1 96.56 369 GLN A C 1
ATOM 2871 O O . GLN A 1 369 ? 5.992 -15.359 -27.984 1 96.56 369 GLN A O 1
ATOM 2876 N N . GLU A 1 370 ? 4.156 -15.68 -29.172 1 97.19 370 GLU A N 1
ATOM 2877 C CA . GLU A 1 370 ? 4.523 -17.031 -29.609 1 97.19 370 GLU A CA 1
ATOM 2878 C C . GLU A 1 370 ? 5.938 -17.047 -30.188 1 97.19 370 GLU A C 1
ATOM 2880 O O . GLU A 1 370 ? 6.742 -17.922 -29.844 1 97.19 370 GLU A O 1
ATOM 2885 N N . VAL A 1 371 ? 6.277 -16.109 -31.016 1 97.69 371 VAL A N 1
ATOM 2886 C CA . VAL A 1 371 ? 7.559 -16.109 -31.719 1 97.69 371 VAL A CA 1
ATOM 2887 C C . VAL A 1 371 ? 8.695 -15.953 -30.703 1 97.69 371 VAL A C 1
ATOM 2889 O O . VAL A 1 371 ? 9.664 -16.719 -30.734 1 97.69 371 VAL A O 1
ATOM 2892 N N . GLU A 1 372 ? 8.539 -15.023 -29.828 1 97.5 372 GLU A N 1
ATOM 2893 C CA . GLU A 1 372 ? 9.539 -14.812 -28.797 1 97.5 372 GLU A CA 1
ATOM 2894 C C . GLU A 1 372 ? 9.562 -15.969 -27.797 1 97.5 372 GLU A C 1
ATOM 2896 O O . GLU A 1 372 ? 10.617 -16.328 -27.281 1 97.5 372 GLU A O 1
ATOM 2901 N N . MET A 1 373 ? 8.406 -16.562 -27.594 1 98.19 373 MET A N 1
ATOM 2902 C CA . MET A 1 373 ? 8.328 -17.719 -26.703 1 98.19 373 MET A CA 1
ATOM 2903 C C . MET A 1 373 ? 9.133 -18.891 -27.25 1 98.19 373 MET A C 1
ATOM 2905 O O . MET A 1 373 ? 9.859 -19.547 -26.5 1 98.19 373 MET A O 1
ATOM 2909 N N . ARG A 1 374 ? 9.016 -19.109 -28.531 1 98.5 374 ARG A N 1
ATOM 2910 C CA . ARG A 1 374 ? 9.781 -20.172 -29.156 1 98.5 374 ARG A CA 1
ATOM 2911 C C . ARG A 1 374 ? 11.281 -19.938 -29.016 1 98.5 374 ARG A C 1
ATOM 2913 O O . ARG A 1 374 ? 12.031 -20.875 -28.734 1 98.5 374 ARG A O 1
ATOM 2920 N N . ALA A 1 375 ? 11.641 -18.703 -29.172 1 98.56 375 ALA A N 1
ATOM 2921 C CA . ALA A 1 375 ? 13.055 -18.359 -29.047 1 98.56 375 ALA A CA 1
ATOM 2922 C C . ALA A 1 375 ? 13.555 -18.594 -27.625 1 98.56 375 ALA A C 1
ATOM 2924 O O . ALA A 1 375 ? 14.617 -19.172 -27.422 1 98.56 375 ALA A O 1
ATOM 2925 N N . ALA A 1 376 ? 12.828 -18.125 -26.656 1 98.62 376 ALA A N 1
ATOM 2926 C CA . ALA A 1 376 ? 13.203 -18.297 -25.266 1 98.62 376 ALA A CA 1
ATOM 2927 C C . ALA A 1 376 ? 13.219 -19.766 -24.875 1 98.62 376 ALA A C 1
ATOM 2929 O O . ALA A 1 376 ? 14.133 -20.219 -24.172 1 98.62 376 ALA A O 1
ATOM 2930 N N . ALA A 1 377 ? 12.234 -20.469 -25.328 1 98.75 377 ALA A N 1
ATOM 2931 C CA . ALA A 1 377 ? 12.117 -21.891 -25.031 1 98.75 377 ALA A CA 1
ATOM 2932 C C . ALA A 1 377 ? 13.273 -22.672 -25.641 1 98.75 377 ALA A C 1
ATOM 2934 O O . ALA A 1 377 ? 13.742 -23.656 -25.047 1 98.75 377 ALA A O 1
ATOM 2935 N N . ALA A 1 378 ? 13.656 -22.297 -26.781 1 98.69 378 ALA A N 1
ATOM 2936 C CA . ALA A 1 378 ? 14.797 -22.953 -27.422 1 98.69 378 ALA A CA 1
ATOM 2937 C C . ALA A 1 378 ? 16.062 -22.781 -26.594 1 98.69 378 ALA A C 1
ATOM 2939 O O . ALA A 1 378 ? 16.859 -23.719 -26.469 1 98.69 378 ALA A O 1
ATOM 2940 N N . ARG A 1 379 ? 16.266 -21.641 -26.078 1 98.5 379 ARG A N 1
ATOM 2941 C CA . ARG A 1 379 ? 17.422 -21.391 -25.203 1 98.5 379 ARG A CA 1
ATOM 2942 C C . ARG A 1 379 ? 17.328 -22.25 -23.938 1 98.5 379 ARG A C 1
ATOM 2944 O O . ARG A 1 379 ? 18.328 -22.797 -23.484 1 98.5 379 ARG A O 1
ATOM 2951 N N . LEU A 1 380 ? 16.156 -22.297 -23.406 1 98.75 380 LEU A N 1
ATOM 2952 C CA . LEU A 1 380 ? 15.93 -23.094 -22.203 1 98.75 380 LEU A CA 1
ATOM 2953 C C . LEU A 1 380 ? 16.219 -24.562 -22.469 1 98.75 380 LEU A C 1
ATOM 2955 O O . LEU A 1 380 ? 16.906 -25.219 -21.672 1 98.75 380 LEU A O 1
ATOM 2959 N N . ARG A 1 381 ? 15.688 -25.094 -23.578 1 98.69 381 ARG A N 1
ATOM 2960 C CA . ARG A 1 381 ? 15.898 -26.484 -23.922 1 98.69 381 ARG A CA 1
ATOM 2961 C C . ARG A 1 381 ? 17.391 -26.797 -24.078 1 98.69 381 ARG A C 1
ATOM 2963 O O . ARG A 1 381 ? 17.875 -27.797 -23.562 1 98.69 381 ARG A O 1
ATOM 2970 N N . LYS A 1 382 ? 18.047 -25.938 -24.797 1 98.31 382 LYS A N 1
ATOM 2971 C CA . LYS A 1 382 ? 19.484 -26.125 -24.969 1 98.31 382 LYS A CA 1
ATOM 2972 C C . LYS A 1 382 ? 20.203 -26.156 -23.625 1 98.31 382 LYS A C 1
ATOM 2974 O O . LYS A 1 382 ? 21.109 -26.969 -23.438 1 98.31 382 LYS A O 1
ATOM 2979 N N . GLY A 1 383 ? 19.875 -25.234 -22.781 1 98 383 GLY A N 1
ATOM 2980 C CA . GLY A 1 383 ? 20.469 -25.219 -21.453 1 98 383 GLY A CA 1
ATOM 2981 C C . GLY A 1 383 ? 20.188 -26.469 -20.656 1 98 383 GLY A C 1
ATOM 2982 O O . GLY A 1 383 ? 21.094 -27.016 -20.016 1 98 383 GLY A O 1
ATOM 2983 N N . ILE A 1 384 ? 18.969 -26.938 -20.688 1 97.88 384 ILE A N 1
ATOM 2984 C CA . ILE A 1 384 ? 18.594 -28.125 -19.938 1 97.88 384 ILE A CA 1
ATOM 2985 C C . ILE A 1 384 ? 19.344 -29.344 -20.484 1 97.88 384 ILE A C 1
ATOM 2987 O O . ILE A 1 384 ? 19.844 -30.172 -19.703 1 97.88 384 ILE A O 1
ATOM 2991 N N . GLU A 1 385 ? 19.391 -29.453 -21.781 1 97.81 385 GLU A N 1
ATOM 2992 C CA . GLU A 1 385 ? 20.125 -30.562 -22.391 1 97.81 385 GLU A CA 1
ATOM 2993 C C . GLU A 1 385 ? 21.594 -30.531 -22 1 97.81 385 GLU A C 1
ATOM 2995 O O . GLU A 1 385 ? 22.172 -31.578 -21.672 1 97.81 385 GLU A O 1
ATOM 3000 N N . GLU A 1 386 ? 22.141 -29.344 -22.062 1 97.31 386 GLU A N 1
ATOM 3001 C CA . GLU A 1 386 ? 23.531 -29.234 -21.656 1 97.31 386 GLU A CA 1
ATOM 3002 C C . GLU A 1 386 ? 23.719 -29.594 -20.188 1 97.31 386 GLU A C 1
ATOM 3004 O O . GLU A 1 386 ? 24.688 -30.266 -19.828 1 97.31 386 GLU A O 1
ATOM 3009 N N . LEU A 1 387 ? 22.875 -29.156 -19.375 1 97 387 LEU A N 1
ATOM 3010 C CA . LEU A 1 387 ? 22.938 -29.469 -17.953 1 97 387 LEU A CA 1
ATOM 3011 C C . LEU A 1 387 ? 22.906 -30.984 -17.734 1 97 387 LEU A C 1
ATOM 3013 O O . LEU A 1 387 ? 23.656 -31.5 -16.906 1 97 387 LEU A O 1
ATOM 3017 N N . LEU A 1 388 ? 22.062 -31.688 -18.453 1 95.69 388 LEU A N 1
ATOM 3018 C CA . LEU A 1 388 ? 21.844 -33.125 -18.297 1 95.69 388 LEU A CA 1
ATOM 3019 C C . LEU A 1 388 ? 23.047 -33.906 -18.828 1 95.69 388 LEU A C 1
ATOM 3021 O O . LEU A 1 388 ? 23.453 -34.906 -18.219 1 95.69 388 LEU A O 1
ATOM 3025 N N . HIS A 1 389 ? 23.625 -33.438 -19.875 1 95.5 389 HIS A N 1
ATOM 3026 C CA . HIS A 1 389 ? 24.641 -34.219 -20.562 1 95.5 389 HIS A CA 1
ATOM 3027 C C . HIS A 1 389 ? 26.047 -33.812 -20.109 1 95.5 389 HIS A C 1
ATOM 3029 O O . HIS A 1 389 ? 26.953 -34.656 -20.047 1 95.5 389 HIS A O 1
ATOM 3035 N N . HIS A 1 390 ? 26.25 -32.469 -19.812 1 94.81 390 HIS A N 1
ATOM 3036 C CA . HIS A 1 390 ? 27.594 -31.984 -19.578 1 94.81 390 HIS A CA 1
ATOM 3037 C C . HIS A 1 390 ? 27.703 -31.266 -18.234 1 94.81 390 HIS A C 1
ATOM 3039 O O . HIS A 1 390 ? 28.797 -30.906 -17.797 1 94.81 390 HIS A O 1
ATOM 3045 N N . GLY A 1 391 ? 26.578 -31.062 -17.562 1 93.56 391 GLY A N 1
ATOM 3046 C CA . GLY A 1 391 ? 26.594 -30.219 -16.391 1 93.56 391 GLY A CA 1
ATOM 3047 C C . GLY A 1 391 ? 26.656 -28.734 -16.719 1 93.56 391 GLY A C 1
ATOM 3048 O O . GLY A 1 391 ? 26.25 -28.312 -17.812 1 93.56 391 GLY A O 1
ATOM 3049 N N . MET A 1 392 ? 27.016 -27.969 -15.711 1 93.44 392 MET A N 1
ATOM 3050 C CA . MET A 1 392 ? 27.078 -26.516 -15.93 1 93.44 392 MET A CA 1
ATOM 3051 C C . MET A 1 392 ? 28.453 -26.125 -16.469 1 93.44 392 MET A C 1
ATOM 3053 O O . MET A 1 392 ? 29.328 -25.719 -15.703 1 93.44 392 MET A O 1
ATOM 3057 N N . VAL A 1 393 ? 28.531 -26.172 -17.75 1 86.12 393 VAL A N 1
ATOM 3058 C CA . VAL A 1 393 ? 29.781 -25.844 -18.438 1 86.12 393 VAL A CA 1
ATOM 3059 C C . VAL A 1 393 ? 30.031 -24.344 -18.375 1 86.12 393 VAL A C 1
ATOM 3061 O O . VAL A 1 393 ? 29.094 -23.547 -18.547 1 86.12 393 VAL A O 1
ATOM 3064 N N . GLU A 1 394 ? 31.281 -23.906 -17.984 1 76.88 394 GLU A N 1
ATOM 3065 C CA . GLU A 1 394 ? 31.625 -22.484 -17.875 1 76.88 394 GLU A CA 1
ATOM 3066 C C . GLU A 1 394 ? 31.812 -21.859 -19.266 1 76.88 394 GLU A C 1
ATOM 3068 O O . GLU A 1 394 ? 32.281 -22.531 -20.188 1 76.88 394 GLU A O 1
ATOM 3073 N N . MET B 1 1 ? -17.969 -20.406 19.984 1 24.92 1 MET B N 1
ATOM 3074 C CA . MET B 1 1 ? -16.609 -19.891 19.906 1 24.92 1 MET B CA 1
ATOM 3075 C C . MET B 1 1 ? -16.578 -18.547 19.172 1 24.92 1 MET B C 1
ATOM 3077 O O . MET B 1 1 ? -17.438 -18.266 18.328 1 24.92 1 MET B O 1
ATOM 3081 N N . GLY B 1 2 ? -15.773 -17.359 19.594 1 31.77 2 GLY B N 1
ATOM 3082 C CA . GLY B 1 2 ? -15.422 -15.953 19.688 1 31.77 2 GLY B CA 1
ATOM 3083 C C . GLY B 1 2 ? -14.93 -15.375 18.375 1 31.77 2 GLY B C 1
ATOM 3084 O O . GLY B 1 2 ? -13.906 -15.812 17.844 1 31.77 2 GLY B O 1
ATOM 3085 N N . SER B 1 3 ? -15.547 -14.742 17.578 1 39.81 3 SER B N 1
ATOM 3086 C CA . SER B 1 3 ? -15.336 -13.859 16.422 1 39.81 3 SER B CA 1
ATOM 3087 C C . SER B 1 3 ? -14.117 -12.969 16.625 1 39.81 3 SER B C 1
ATOM 3089 O O . SER B 1 3 ? -13.414 -12.641 15.672 1 39.81 3 SER B O 1
ATOM 3091 N N . PHE B 1 4 ? -14.031 -12.375 17.844 1 44.47 4 PHE B N 1
ATOM 3092 C CA . PHE B 1 4 ? -12.922 -11.539 18.281 1 44.47 4 PHE B CA 1
ATOM 3093 C C . PHE B 1 4 ? -11.609 -12.312 18.234 1 44.47 4 PHE B C 1
ATOM 3095 O O . PHE B 1 4 ? -10.562 -11.75 17.906 1 44.47 4 PHE B O 1
ATOM 3102 N N . GLY B 1 5 ? -11.656 -13.672 18.484 1 58.38 5 GLY B N 1
ATOM 3103 C CA . GLY B 1 5 ? -10.484 -14.523 18.453 1 58.38 5 GLY B CA 1
ATOM 3104 C C . GLY B 1 5 ? -10.023 -14.852 17.047 1 58.38 5 GLY B C 1
ATOM 3105 O O . GLY B 1 5 ? -8.945 -15.422 16.844 1 58.38 5 GLY B O 1
ATOM 3106 N N . MET B 1 6 ? -10.812 -14.031 16.188 1 84.44 6 MET B N 1
ATOM 3107 C CA . MET B 1 6 ? -10.586 -14.352 14.773 1 84.44 6 MET B CA 1
ATOM 3108 C C . MET B 1 6 ? -9.812 -13.234 14.078 1 84.44 6 MET B C 1
ATOM 3110 O O . MET B 1 6 ? -9.07 -13.484 13.125 1 84.44 6 MET B O 1
ATOM 3114 N N . LEU B 1 7 ? -9.805 -12 14.875 1 94.75 7 LEU B N 1
ATOM 3115 C CA . LEU B 1 7 ? -9.055 -10.891 14.305 1 94.75 7 LEU B CA 1
ATOM 3116 C C . LEU B 1 7 ? -7.812 -10.594 15.141 1 94.75 7 LEU B C 1
ATOM 3118 O O . LEU B 1 7 ? -7.711 -11.023 16.281 1 94.75 7 LEU B O 1
ATOM 3122 N N . SER B 1 8 ? -6.859 -9.93 14.625 1 96.38 8 SER B N 1
ATOM 3123 C CA . SER B 1 8 ? -5.621 -9.633 15.336 1 96.38 8 SER B CA 1
ATOM 3124 C C . SER B 1 8 ? -5.848 -8.594 16.438 1 96.38 8 SER B C 1
ATOM 3126 O O . SER B 1 8 ? -6.668 -7.684 16.266 1 96.38 8 SER B O 1
ATOM 3128 N N . ARG B 1 9 ? -5.121 -8.656 17.562 1 95.75 9 ARG B N 1
ATOM 3129 C CA . ARG B 1 9 ? -5.168 -7.695 18.656 1 95.75 9 ARG B CA 1
ATOM 3130 C C . ARG B 1 9 ? -4.723 -6.312 18.188 1 95.75 9 ARG B C 1
ATOM 3132 O O . ARG B 1 9 ? -5.262 -5.301 18.641 1 95.75 9 ARG B O 1
ATOM 3139 N N . ARG B 1 10 ? -3.723 -6.293 17.297 1 96.56 10 ARG B N 1
ATOM 3140 C CA . ARG B 1 10 ? -3.217 -5.012 16.828 1 96.56 10 ARG B CA 1
ATOM 3141 C C . ARG B 1 10 ? -4.293 -4.246 16.062 1 96.56 10 ARG B C 1
ATOM 3143 O O . ARG B 1 10 ? -4.461 -3.041 16.25 1 96.56 10 ARG B O 1
ATOM 3150 N N . THR B 1 11 ? -5.02 -4.875 15.172 1 95.81 11 THR B N 1
ATOM 3151 C CA . THR B 1 11 ? -6.047 -4.188 14.391 1 95.81 11 THR B CA 1
ATOM 3152 C C . THR B 1 11 ? -7.188 -3.729 15.297 1 95.81 11 THR B C 1
ATOM 3154 O O . THR B 1 11 ? -7.699 -2.617 15.141 1 95.81 11 THR B O 1
ATOM 3157 N N . LEU B 1 12 ? -7.578 -4.629 16.281 1 95.25 12 LEU B N 1
ATOM 3158 C CA . LEU B 1 12 ? -8.641 -4.277 17.219 1 95.25 12 LEU B CA 1
ATOM 3159 C C . LEU B 1 12 ? -8.242 -3.082 18.078 1 95.25 12 LEU B C 1
ATOM 3161 O O . LEU B 1 12 ? -9.086 -2.285 18.469 1 95.25 12 LEU B O 1
ATOM 3165 N N . GLY B 1 13 ? -6.945 -2.98 18.328 1 95.75 13 GLY B N 1
ATOM 3166 C CA . GLY B 1 13 ? -6.426 -1.895 19.141 1 95.75 13 GLY B CA 1
ATOM 3167 C C . GLY B 1 13 ? -6.137 -0.636 18.344 1 95.75 13 GLY B C 1
ATOM 3168 O O . GLY B 1 13 ? -5.754 0.389 18.906 1 95.75 13 GLY B O 1
ATOM 3169 N N . THR B 1 14 ? -6.312 -0.689 17.016 1 97.06 14 THR B N 1
ATOM 3170 C CA . THR B 1 14 ? -6.066 0.467 16.156 1 97.06 14 THR B CA 1
ATOM 3171 C C . THR B 1 14 ? -7.281 1.394 16.141 1 97.06 14 THR B C 1
ATOM 3173 O O . THR B 1 14 ? -8.422 0.934 16.031 1 97.06 14 THR B O 1
ATOM 3176 N N . ASP B 1 15 ? -7.055 2.701 16.266 1 94.81 15 ASP B N 1
ATOM 3177 C CA . ASP B 1 15 ? -8.109 3.707 16.281 1 94.81 15 ASP B CA 1
ATOM 3178 C C . ASP B 1 15 ? -8.867 3.729 14.945 1 94.81 15 ASP B C 1
ATOM 3180 O O . ASP B 1 15 ? -8.312 3.375 13.906 1 94.81 15 ASP B O 1
ATOM 3184 N N . MET B 1 16 ? -10.094 4.105 15.008 1 93.38 16 MET B N 1
ATOM 3185 C CA . MET B 1 16 ? -10.867 4.359 13.797 1 93.38 16 MET B CA 1
ATOM 3186 C C . MET B 1 16 ? -10.359 5.609 13.078 1 93.38 16 MET B C 1
ATOM 3188 O O . MET B 1 16 ? -10.086 6.625 13.719 1 93.38 16 MET B O 1
ATOM 3192 N N . PRO B 1 17 ? -10.164 5.434 11.805 1 91.88 17 PRO B N 1
ATOM 3193 C CA . PRO B 1 17 ? -9.773 6.656 11.094 1 91.88 17 PRO B CA 1
ATOM 3194 C C . PRO B 1 17 ? -10.82 7.766 11.219 1 91.88 17 PRO B C 1
ATOM 3196 O O . PRO B 1 17 ? -11.977 7.574 10.852 1 91.88 17 PRO B O 1
ATOM 3199 N N . VAL B 1 18 ? -10.398 8.883 11.656 1 93.19 18 VAL B N 1
ATOM 3200 C CA . VAL B 1 18 ? -11.312 10 11.859 1 93.19 18 VAL B CA 1
ATOM 3201 C C . VAL B 1 18 ? -11.953 10.391 10.531 1 93.19 18 VAL B C 1
ATOM 3203 O O . VAL B 1 18 ? -13.117 10.797 10.492 1 93.19 18 VAL B O 1
ATOM 3206 N N . MET B 1 19 ? -11.25 10.219 9.453 1 88.5 19 MET B N 1
ATOM 3207 C CA . MET B 1 19 ? -11.766 10.617 8.148 1 88.5 19 MET B CA 1
ATOM 3208 C C . MET B 1 19 ? -12.93 9.719 7.73 1 88.5 19 MET B C 1
ATOM 3210 O O . MET B 1 19 ? -13.844 10.172 7.039 1 88.5 19 MET B O 1
ATOM 3214 N N . ALA B 1 20 ? -12.812 8.5 8.125 1 87.06 20 ALA B N 1
ATOM 3215 C CA . ALA B 1 20 ? -13.953 7.617 7.883 1 87.06 20 ALA B CA 1
ATOM 3216 C C . ALA B 1 20 ? -15.172 8.078 8.664 1 87.06 20 ALA B C 1
ATOM 3218 O O . ALA B 1 20 ? -16.297 8.055 8.148 1 87.06 20 ALA B O 1
ATOM 3219 N N . GLN B 1 21 ? -14.961 8.508 9.812 1 90.25 21 GLN B N 1
ATOM 3220 C CA . GLN B 1 21 ? -16.047 9.031 10.633 1 90.25 21 GLN B CA 1
ATOM 3221 C C . GLN B 1 21 ? -16.625 10.305 10.031 1 90.25 21 GLN B C 1
ATOM 3223 O O . GLN B 1 21 ? -17.844 10.492 10.016 1 90.25 21 GLN B O 1
ATOM 3228 N N . ILE B 1 22 ? -15.766 11.133 9.586 1 93.12 22 ILE B N 1
ATOM 3229 C CA . ILE B 1 22 ? -16.172 12.398 8.992 1 93.12 22 ILE B CA 1
ATOM 3230 C C . ILE B 1 22 ? -16.953 12.148 7.703 1 93.12 22 ILE B C 1
ATOM 3232 O O . ILE B 1 22 ? -17.938 12.82 7.43 1 93.12 22 ILE B O 1
ATOM 3236 N N . ARG B 1 23 ? -16.469 11.203 6.949 1 89.62 23 ARG B N 1
ATOM 3237 C CA . ARG B 1 23 ? -17.188 10.852 5.727 1 89.62 23 ARG B CA 1
ATOM 3238 C C . ARG B 1 23 ? -18.594 10.367 6.039 1 89.62 23 ARG B C 1
ATOM 3240 O O . ARG B 1 23 ? -19.547 10.727 5.344 1 89.62 23 ARG B O 1
ATOM 3247 N N . SER B 1 24 ? -18.719 9.539 7.035 1 90.19 24 SER B N 1
ATOM 3248 C CA . SER B 1 24 ? -20.031 9.062 7.465 1 90.19 24 SER B CA 1
ATOM 3249 C C . SER B 1 24 ? -20.922 10.219 7.914 1 90.19 24 SER B C 1
ATOM 3251 O O . SER B 1 24 ? -22.109 10.25 7.59 1 90.19 24 SER B O 1
ATOM 3253 N N . LEU B 1 25 ? -20.328 11.094 8.633 1 94.56 25 LEU B N 1
ATOM 3254 C CA . LEU B 1 25 ? -21.062 12.266 9.102 1 94.56 25 LEU B CA 1
ATOM 3255 C C . LEU B 1 25 ? -21.547 13.109 7.922 1 94.56 25 LEU B C 1
ATOM 3257 O O . LEU B 1 25 ? -22.688 13.555 7.902 1 94.56 25 LEU B O 1
ATOM 3261 N N . MET B 1 26 ? -20.688 13.289 6.984 1 94.25 26 MET B N 1
ATOM 3262 C CA . MET B 1 26 ? -21.031 14.086 5.809 1 94.25 26 MET B CA 1
ATOM 3263 C C . MET B 1 26 ? -22.172 13.453 5.035 1 94.25 26 MET B C 1
ATOM 3265 O O . MET B 1 26 ? -23.031 14.164 4.488 1 94.25 26 MET B O 1
ATOM 3269 N N . ALA B 1 27 ? -22.219 12.211 5.02 1 91.25 27 ALA B N 1
ATOM 3270 C CA . ALA B 1 27 ? -23.25 11.484 4.281 1 91.25 27 ALA B CA 1
ATOM 3271 C C . ALA B 1 27 ? -24.625 11.688 4.914 1 91.25 27 ALA B C 1
ATOM 3273 O O . ALA B 1 27 ? -25.641 11.492 4.258 1 91.25 27 ALA B O 1
ATOM 3274 N N . GLU B 1 28 ? -24.609 12.07 6.098 1 94.12 28 GLU B N 1
ATOM 3275 C CA . GLU B 1 28 ? -25.859 12.312 6.82 1 94.12 28 GLU B CA 1
ATOM 3276 C C . GLU B 1 28 ? -26.422 13.695 6.5 1 94.12 28 GLU B C 1
ATOM 3278 O O . GLU B 1 28 ? -27.578 13.992 6.801 1 94.12 28 GLU B O 1
ATOM 3283 N N . LEU B 1 29 ? -25.688 14.523 5.91 1 95.69 29 LEU B N 1
ATOM 3284 C CA . LEU B 1 29 ? -26.016 15.938 5.816 1 95.69 29 LEU B CA 1
ATOM 3285 C C . LEU B 1 29 ? -26.5 16.297 4.414 1 95.69 29 LEU B C 1
ATOM 3287 O O . LEU B 1 29 ? -26.172 15.602 3.447 1 95.69 29 LEU B O 1
ATOM 3291 N N . THR B 1 30 ? -27.359 17.375 4.484 1 92.12 30 THR B N 1
ATOM 3292 C CA . THR B 1 30 ? -27.797 17.953 3.217 1 92.12 30 THR B CA 1
ATOM 3293 C C . THR B 1 30 ? -26.938 19.156 2.85 1 92.12 30 THR B C 1
ATOM 3295 O O . THR B 1 30 ? -26.922 20.156 3.58 1 92.12 30 THR B O 1
ATOM 3298 N N . ASN B 1 31 ? -26.109 19.141 1.974 1 91.81 31 ASN B N 1
ATOM 3299 C CA . ASN B 1 31 ? -25.281 20.203 1.421 1 91.81 31 ASN B CA 1
ATOM 3300 C C . ASN B 1 31 ? -24.156 20.609 2.379 1 91.81 31 ASN B C 1
ATOM 3302 O O . ASN B 1 31 ? -24.031 21.781 2.734 1 91.81 31 ASN B O 1
ATOM 3306 N N . PRO B 1 32 ? -23.469 19.688 2.877 1 95.88 32 PRO B N 1
ATOM 3307 C CA . PRO B 1 32 ? -22.375 20.016 3.803 1 95.88 32 PRO B CA 1
ATOM 3308 C C . PRO B 1 32 ? -21.219 20.734 3.123 1 95.88 32 PRO B C 1
ATOM 3310 O O . PRO B 1 32 ? -20.969 20.531 1.931 1 95.88 32 PRO B O 1
ATOM 3313 N N . MET B 1 33 ? -20.609 21.688 3.834 1 96.94 33 MET B N 1
ATOM 3314 C CA . MET B 1 33 ? -19.328 22.266 3.426 1 96.94 33 MET B CA 1
ATOM 3315 C C . MET B 1 33 ? -18.203 21.766 4.309 1 96.94 33 MET B C 1
ATOM 3317 O O . MET B 1 33 ? -18.312 21.766 5.535 1 96.94 33 MET B O 1
ATOM 3321 N N . SER B 1 34 ? -17.156 21.312 3.621 1 96.5 34 SER B N 1
ATOM 3322 C CA . SER B 1 34 ? -16.094 20.641 4.375 1 96.5 34 SER B CA 1
ATOM 3323 C C . SER B 1 34 ? -14.906 21.578 4.586 1 96.5 34 SER B C 1
ATOM 3325 O O . SER B 1 34 ? -14.344 22.109 3.627 1 96.5 34 SER B O 1
ATOM 3327 N N . LEU B 1 35 ? -14.539 21.797 5.793 1 98.31 35 LEU B N 1
ATOM 3328 C CA . LEU B 1 35 ? -13.266 22.344 6.238 1 98.31 35 LEU B CA 1
ATOM 3329 C C . LEU B 1 35 ? -12.453 21.312 7.012 1 98.31 35 LEU B C 1
ATOM 3331 O O . LEU B 1 35 ? -11.648 21.656 7.875 1 98.31 35 LEU B O 1
ATOM 3335 N N . ALA B 1 36 ? -12.805 20.016 6.746 1 95.62 36 ALA B N 1
ATOM 3336 C CA . ALA B 1 36 ? -12.211 18.906 7.492 1 95.62 36 ALA B CA 1
ATOM 3337 C C . ALA B 1 36 ? -11.031 18.297 6.734 1 95.62 36 ALA B C 1
ATOM 3339 O O . ALA B 1 36 ? -9.922 18.219 7.266 1 95.62 36 ALA B O 1
ATOM 3340 N N . GLN B 1 37 ? -11.227 17.891 5.543 1 89.38 37 GLN B N 1
ATOM 3341 C CA . GLN B 1 37 ? -10.25 17.109 4.801 1 89.38 37 GLN B CA 1
ATOM 3342 C C . GLN B 1 37 ? -9.055 17.953 4.391 1 89.38 37 GLN B C 1
ATOM 3344 O O . GLN B 1 37 ? -9.211 19.094 3.98 1 89.38 37 GLN B O 1
ATOM 3349 N N . GLY B 1 38 ? -7.898 17.391 4.543 1 94.12 38 GLY B N 1
ATOM 3350 C CA . GLY B 1 38 ? -6.66 18.016 4.102 1 94.12 38 GLY B CA 1
ATOM 3351 C C . GLY B 1 38 ? -6.422 17.875 2.609 1 94.12 38 GLY B C 1
ATOM 3352 O O . GLY B 1 38 ? -5.594 17.062 2.186 1 94.12 38 GLY B O 1
ATOM 3353 N N . VAL B 1 39 ? -7.137 18.734 1.814 1 96.81 39 VAL B N 1
ATOM 3354 C CA . VAL B 1 39 ? -7.016 18.688 0.361 1 96.81 39 VAL B CA 1
ATOM 3355 C C . VAL B 1 39 ? -6.77 20.078 -0.19 1 96.81 39 VAL B C 1
ATOM 3357 O O . VAL B 1 39 ? -6.914 21.078 0.529 1 96.81 39 VAL B O 1
ATOM 3360 N N . VAL B 1 40 ? -6.355 20.156 -1.376 1 97.75 40 VAL B N 1
ATOM 3361 C CA . VAL B 1 40 ? -6.242 21.406 -2.111 1 97.75 40 VAL B CA 1
ATOM 3362 C C . VAL B 1 40 ? -7.258 21.438 -3.25 1 97.75 40 VAL B C 1
ATOM 3364 O O . VAL B 1 40 ? -7.734 20.391 -3.689 1 97.75 40 VAL B O 1
ATOM 3367 N N . HIS B 1 41 ? -7.59 22.625 -3.693 1 96.31 41 HIS B N 1
ATOM 3368 C CA . HIS B 1 41 ? -8.688 22.75 -4.648 1 96.31 41 HIS B CA 1
ATOM 3369 C C . HIS B 1 41 ? -8.18 22.656 -6.086 1 96.31 41 HIS B C 1
ATOM 3371 O O . HIS B 1 41 ? -8.969 22.625 -7.027 1 96.31 41 HIS B O 1
ATOM 3377 N N . TRP B 1 42 ? -6.844 22.641 -6.301 1 96.81 42 TRP B N 1
ATOM 3378 C CA . TRP B 1 42 ? -6.348 22.578 -7.672 1 96.81 42 TRP B CA 1
ATOM 3379 C C . TRP B 1 42 ? -6.02 21.156 -8.07 1 96.81 42 TRP B C 1
ATOM 3381 O O . TRP B 1 42 ? -5.848 20.281 -7.207 1 96.81 42 TRP B O 1
ATOM 3391 N N . GLN B 1 43 ? -5.961 20.938 -9.375 1 96.88 43 GLN B N 1
ATOM 3392 C CA . GLN B 1 43 ? -5.527 19.688 -9.992 1 96.88 43 GLN B CA 1
ATOM 3393 C C . GLN B 1 43 ? -4.062 19.766 -10.406 1 96.88 43 GLN B C 1
ATOM 3395 O O . GLN B 1 43 ? -3.445 20.828 -10.344 1 96.88 43 GLN B O 1
ATOM 3400 N N . PRO B 1 44 ? -3.49 18.594 -10.789 1 97.88 44 PRO B N 1
ATOM 3401 C CA . PRO B 1 44 ? -2.127 18.656 -11.32 1 97.88 44 PRO B CA 1
ATOM 3402 C C . PRO B 1 44 ? -2 19.609 -12.5 1 97.88 44 PRO B C 1
ATOM 3404 O O . PRO B 1 44 ? -3.006 19.969 -13.125 1 97.88 44 PRO B O 1
ATOM 3407 N N . PRO B 1 45 ? -0.754 20.062 -12.797 1 97.62 45 PRO B N 1
ATOM 3408 C CA . PRO B 1 45 ? -0.572 20.969 -13.938 1 97.62 45 PRO B CA 1
ATOM 3409 C C . PRO B 1 45 ? -1.188 20.422 -15.219 1 97.62 45 PRO B C 1
ATOM 3411 O O . PRO B 1 45 ? -0.984 19.25 -15.555 1 97.62 45 PRO B O 1
ATOM 3414 N N . GLN B 1 46 ? -1.864 21.297 -15.906 1 96.38 46 GLN B N 1
ATOM 3415 C CA . GLN B 1 46 ? -2.576 20.922 -17.125 1 96.38 46 GLN B CA 1
ATOM 3416 C C . GLN B 1 46 ? -1.624 20.312 -18.156 1 96.38 46 GLN B C 1
ATOM 3418 O O . GLN B 1 46 ? -1.952 19.328 -18.812 1 96.38 46 GLN B O 1
ATOM 3423 N N . LYS B 1 47 ? -0.478 20.922 -18.281 1 96.75 47 LYS B N 1
ATOM 3424 C CA . LYS B 1 47 ? 0.511 20.422 -19.234 1 96.75 47 LYS B CA 1
ATOM 3425 C C . LYS B 1 47 ? 0.946 19 -18.891 1 96.75 47 LYS B C 1
ATOM 3427 O O . LYS B 1 47 ? 1.153 18.188 -19.781 1 96.75 47 LYS B O 1
ATOM 3432 N N . ALA B 1 48 ? 1.122 18.734 -17.625 1 97.56 48 ALA B N 1
ATOM 3433 C CA . ALA B 1 48 ? 1.506 17.391 -17.172 1 97.56 48 ALA B CA 1
ATOM 3434 C C . ALA B 1 48 ? 0.406 16.375 -17.469 1 97.56 48 ALA B C 1
ATOM 3436 O O . ALA B 1 48 ? 0.682 15.273 -17.938 1 97.56 48 ALA B O 1
ATOM 3437 N N . LEU B 1 49 ? -0.866 16.75 -17.219 1 97.69 49 LEU B N 1
ATOM 3438 C CA . LEU B 1 49 ? -2.002 15.867 -17.469 1 97.69 49 LEU B CA 1
ATOM 3439 C C . LEU B 1 49 ? -2.127 15.57 -18.969 1 97.69 49 LEU B C 1
ATOM 3441 O O . LEU B 1 49 ? -2.451 14.445 -19.344 1 97.69 49 LEU B O 1
ATOM 3445 N N . GLU B 1 50 ? -1.826 16.562 -19.781 1 96.69 50 GLU B N 1
ATOM 3446 C CA . GLU B 1 50 ? -1.878 16.359 -21.219 1 96.69 50 GLU B CA 1
ATOM 3447 C C . GLU B 1 50 ? -0.843 15.336 -21.688 1 96.69 50 GLU B C 1
ATOM 3449 O O . GLU B 1 50 ? -1.132 14.492 -22.531 1 96.69 50 GLU B O 1
ATOM 3454 N N . LYS B 1 51 ? 0.31 15.438 -21.172 1 96.38 51 LYS B N 1
ATOM 3455 C CA . LYS B 1 51 ? 1.37 14.5 -21.531 1 96.38 51 LYS B CA 1
ATOM 3456 C C . LYS B 1 51 ? 1.026 13.086 -21.094 1 96.38 51 LYS B C 1
ATOM 3458 O O . LYS B 1 51 ? 1.254 12.125 -21.828 1 96.38 51 LYS B O 1
ATOM 3463 N N . VAL B 1 52 ? 0.475 12.953 -19.953 1 96.44 52 VAL B N 1
ATOM 3464 C CA . VAL B 1 52 ? 0.151 11.641 -19.406 1 96.44 52 VAL B CA 1
ATOM 3465 C C . VAL B 1 52 ? -1.013 11.023 -20.188 1 96.44 52 VAL B C 1
ATOM 3467 O O . VAL B 1 52 ? -1.066 9.812 -20.375 1 96.44 52 VAL B O 1
ATOM 3470 N N . LYS B 1 53 ? -1.928 11.875 -20.578 1 96.44 53 LYS B N 1
ATOM 3471 C CA . LYS B 1 53 ? -3.053 11.438 -21.406 1 96.44 53 LYS B CA 1
ATOM 3472 C C . LYS B 1 53 ? -2.576 10.625 -22.609 1 96.44 53 LYS B C 1
ATOM 3474 O O . LYS B 1 53 ? -3.162 9.594 -22.938 1 96.44 53 LYS B O 1
ATOM 3479 N N . GLU B 1 54 ? -1.502 10.977 -23.141 1 94.88 54 GLU B N 1
ATOM 3480 C CA . GLU B 1 54 ? -0.993 10.328 -24.344 1 94.88 54 GLU B CA 1
ATOM 3481 C C . GLU B 1 54 ? -0.249 9.039 -24.016 1 94.88 54 GLU B C 1
ATOM 3483 O O . GLU B 1 54 ? -0.023 8.203 -24.891 1 94.88 54 GLU B O 1
ATOM 3488 N N . LEU B 1 55 ? 0.034 8.828 -22.812 1 95.88 55 LEU B N 1
ATOM 3489 C CA . LEU B 1 55 ? 0.859 7.691 -22.406 1 95.88 55 LEU B CA 1
ATOM 3490 C C . LEU B 1 55 ? -0.009 6.5 -22.031 1 95.88 55 LEU B C 1
ATOM 3492 O O . LEU B 1 55 ? 0.494 5.383 -21.875 1 95.88 55 LEU B O 1
ATOM 3496 N N . VAL B 1 56 ? -1.318 6.699 -21.953 1 94.81 56 VAL B N 1
ATOM 3497 C CA . VAL B 1 56 ? -2.197 5.672 -21.406 1 94.81 56 VAL B CA 1
ATOM 3498 C C . VAL B 1 56 ? -2.059 4.391 -22.219 1 94.81 56 VAL B C 1
ATOM 3500 O O . VAL B 1 56 ? -2.205 3.285 -21.688 1 94.81 56 VAL B O 1
ATOM 3503 N N . TRP B 1 57 ? -1.616 4.5 -23.531 1 92.12 57 TRP B N 1
ATOM 3504 C CA . TRP B 1 57 ? -1.552 3.371 -24.453 1 92.12 57 TRP B CA 1
ATOM 3505 C C . TRP B 1 57 ? -0.155 2.76 -24.469 1 92.12 57 TRP B C 1
ATOM 3507 O O . TRP B 1 57 ? 0.048 1.673 -25.016 1 92.12 57 TRP B O 1
ATOM 3517 N N . ASP B 1 58 ? 0.775 3.504 -23.953 1 95.88 58 ASP B N 1
ATOM 3518 C CA . ASP B 1 58 ? 2.143 2.996 -23.922 1 95.88 58 ASP B CA 1
ATOM 3519 C C . ASP B 1 58 ? 2.242 1.729 -23.078 1 95.88 58 ASP B C 1
ATOM 3521 O O . ASP B 1 58 ? 1.886 1.736 -21.891 1 95.88 58 ASP B O 1
ATOM 3525 N N . PRO B 1 59 ? 2.74 0.615 -23.641 1 95.88 59 PRO B N 1
ATOM 3526 C CA . PRO B 1 59 ? 2.822 -0.661 -22.922 1 95.88 59 PRO B CA 1
ATOM 3527 C C . PRO B 1 59 ? 3.566 -0.546 -21.594 1 95.88 59 PRO B C 1
ATOM 3529 O O . PRO B 1 59 ? 3.299 -1.312 -20.656 1 95.88 59 PRO B O 1
ATOM 3532 N N . ILE B 1 60 ? 4.426 0.37 -21.469 1 95.75 60 ILE B N 1
ATOM 3533 C CA . ILE B 1 60 ? 5.215 0.512 -20.25 1 95.75 60 ILE B CA 1
ATOM 3534 C C . ILE B 1 60 ? 4.301 0.889 -19.094 1 95.75 60 ILE B C 1
ATOM 3536 O O . ILE B 1 60 ? 4.57 0.533 -17.938 1 95.75 60 ILE B O 1
ATOM 3540 N N . ILE B 1 61 ? 3.18 1.6 -19.391 1 97.94 61 ILE B N 1
ATOM 3541 C CA . ILE B 1 61 ? 2.25 2.051 -18.359 1 97.94 61 ILE B CA 1
ATOM 3542 C C . ILE B 1 61 ? 1.58 0.846 -17.703 1 97.94 61 ILE B C 1
ATOM 3544 O O . ILE B 1 61 ? 1.272 0.872 -16.5 1 97.94 61 ILE B O 1
ATOM 3548 N N . SER B 1 62 ? 1.397 -0.201 -18.484 1 98.12 62 SER B N 1
ATOM 3549 C CA . SER B 1 62 ? 0.663 -1.368 -18 1 98.12 62 SER B CA 1
ATOM 3550 C C . SER B 1 62 ? 1.612 -2.451 -17.5 1 98.12 62 SER B C 1
ATOM 3552 O O . SER B 1 62 ? 1.172 -3.508 -17.047 1 98.12 62 SER B O 1
ATOM 3554 N N . SER B 1 63 ? 2.91 -2.256 -17.531 1 97 63 SER B N 1
ATOM 3555 C CA . SER B 1 63 ? 3.908 -3.221 -17.078 1 97 63 SER B CA 1
ATOM 3556 C C . SER B 1 63 ? 4.406 -2.891 -15.68 1 97 63 SER B C 1
ATOM 3558 O O . SER B 1 63 ? 4.371 -1.731 -15.258 1 97 63 SER B O 1
ATOM 3560 N N . TYR B 1 64 ? 4.902 -3.883 -14.984 1 95.31 64 TYR B N 1
ATOM 3561 C CA . TYR B 1 64 ? 5.559 -3.619 -13.711 1 95.31 64 TYR B CA 1
ATOM 3562 C C . TYR B 1 64 ? 6.754 -2.689 -13.898 1 95.31 64 TYR B C 1
ATOM 3564 O O . TYR B 1 64 ? 7.434 -2.738 -14.922 1 95.31 64 TYR B O 1
ATOM 3572 N N . GLY B 1 65 ? 6.98 -1.838 -12.977 1 94.19 65 GLY B N 1
ATOM 3573 C CA . GLY B 1 65 ? 8.211 -1.062 -12.875 1 94.19 65 GLY B CA 1
ATOM 3574 C C . GLY B 1 65 ? 9.094 -1.489 -11.727 1 94.19 65 GLY B C 1
ATOM 3575 O O . GLY B 1 65 ? 8.742 -2.4 -10.969 1 94.19 65 GLY B O 1
ATOM 3576 N N . PRO B 1 66 ? 10.242 -0.87 -11.664 1 95.19 66 PRO B N 1
ATOM 3577 C CA . PRO B 1 66 ? 11.102 -1.165 -10.516 1 95.19 66 PRO B CA 1
ATOM 3578 C C . PRO B 1 66 ? 10.438 -0.843 -9.18 1 95.19 66 PRO B C 1
ATOM 3580 O O . PRO B 1 66 ? 9.703 0.141 -9.078 1 95.19 66 PRO B O 1
ATOM 3583 N N . ASP B 1 67 ? 10.75 -1.611 -8.164 1 96.25 67 ASP B N 1
ATOM 3584 C CA . ASP B 1 67 ? 10.172 -1.431 -6.836 1 96.25 67 ASP B CA 1
ATOM 3585 C C . ASP B 1 67 ? 10.445 -0.027 -6.301 1 96.25 67 ASP B C 1
ATOM 3587 O O . ASP B 1 67 ? 9.586 0.583 -5.668 1 96.25 67 ASP B O 1
ATOM 3591 N N . GLU B 1 68 ? 11.625 0.492 -6.57 1 96.5 68 GLU B N 1
ATOM 3592 C CA . GLU B 1 68 ? 12.078 1.749 -5.98 1 96.5 68 GLU B CA 1
ATOM 3593 C C . GLU B 1 68 ? 11.492 2.947 -6.723 1 96.5 68 GLU B C 1
ATOM 3595 O O . GLU B 1 68 ? 11.57 4.078 -6.242 1 96.5 68 GLU B O 1
ATOM 3600 N N . GLY B 1 69 ? 10.922 2.729 -7.906 1 97.88 69 GLY B N 1
ATOM 3601 C CA . GLY B 1 69 ? 10.398 3.801 -8.734 1 97.88 69 GLY B CA 1
ATOM 3602 C C . GLY B 1 69 ? 11.094 3.91 -10.078 1 97.88 69 GLY B C 1
ATOM 3603 O O . GLY B 1 69 ? 12.211 3.422 -10.25 1 97.88 69 GLY B O 1
ATOM 3604 N N . LEU B 1 70 ? 10.453 4.516 -11.047 1 98.25 70 LEU B N 1
ATOM 3605 C CA . LEU B 1 70 ? 11.031 4.734 -12.359 1 98.25 70 LEU B CA 1
ATOM 3606 C C . LEU B 1 70 ? 12.344 5.504 -12.258 1 98.25 70 LEU B C 1
ATOM 3608 O O . LEU B 1 70 ? 12.438 6.473 -11.5 1 98.25 70 LEU B O 1
ATOM 3612 N N . PRO B 1 71 ? 13.367 5.074 -13.023 1 97.5 71 PRO B N 1
ATOM 3613 C CA . PRO B 1 71 ? 14.656 5.754 -12.953 1 97.5 71 PRO B CA 1
ATOM 3614 C C . PRO B 1 71 ? 14.555 7.25 -13.234 1 97.5 71 PRO B C 1
ATOM 3616 O O . PRO B 1 71 ? 15.18 8.062 -12.539 1 97.5 71 PRO B O 1
ATOM 3619 N N . GLU B 1 72 ? 13.734 7.617 -14.203 1 98.25 72 GLU B N 1
ATOM 3620 C CA . GLU B 1 72 ? 13.57 9.023 -14.562 1 98.25 72 GLU B CA 1
ATOM 3621 C C . GLU B 1 72 ? 12.977 9.82 -13.398 1 98.25 72 GLU B C 1
ATOM 3623 O O . GLU B 1 72 ? 13.398 10.945 -13.141 1 98.25 72 GLU B O 1
ATOM 3628 N N . LEU B 1 73 ? 12.031 9.242 -12.734 1 98.75 73 LEU B N 1
ATOM 3629 C CA . LEU B 1 73 ? 11.414 9.922 -11.594 1 98.75 73 LEU B CA 1
ATOM 3630 C C . LEU B 1 73 ? 12.398 10.039 -10.438 1 98.75 73 LEU B C 1
ATOM 3632 O O . LEU B 1 73 ? 12.516 11.102 -9.812 1 98.75 73 LEU B O 1
ATOM 3636 N N . ARG B 1 74 ? 13.109 8.992 -10.109 1 98.69 74 ARG B N 1
ATOM 3637 C CA . ARG B 1 74 ? 14.078 9.016 -9.016 1 98.69 74 ARG B CA 1
ATOM 3638 C C . ARG B 1 74 ? 15.156 10.07 -9.258 1 98.69 74 ARG B C 1
ATOM 3640 O O . ARG B 1 74 ? 15.539 10.797 -8.336 1 98.69 74 ARG B O 1
ATOM 3647 N N . GLN B 1 75 ? 15.57 10.172 -10.492 1 98.62 75 GLN B N 1
ATOM 3648 C CA . GLN B 1 75 ? 16.578 11.172 -10.828 1 98.62 75 GLN B CA 1
ATOM 3649 C C . GLN B 1 75 ? 16.016 12.586 -10.641 1 98.62 75 GLN B C 1
ATOM 3651 O O . GLN B 1 75 ? 16.703 13.461 -10.102 1 98.62 75 GLN B O 1
ATOM 3656 N N . ALA B 1 76 ? 14.805 12.789 -11.117 1 98.69 76 ALA B N 1
ATOM 3657 C CA . ALA B 1 76 ? 14.172 14.094 -10.961 1 98.69 76 ALA B CA 1
ATOM 3658 C C . ALA B 1 76 ? 14 14.453 -9.484 1 98.69 76 ALA B C 1
ATOM 3660 O O . ALA B 1 76 ? 14.203 15.602 -9.094 1 98.69 76 ALA B O 1
ATOM 3661 N N . LEU B 1 77 ? 13.672 13.508 -8.688 1 98.75 77 LEU B N 1
ATOM 3662 C CA . LEU B 1 77 ? 13.477 13.734 -7.258 1 98.75 77 LEU B CA 1
ATOM 3663 C C . LEU B 1 77 ? 14.805 14.039 -6.57 1 98.75 77 LEU B C 1
ATOM 3665 O O . LEU B 1 77 ? 14.867 14.898 -5.691 1 98.75 77 LEU B O 1
ATOM 3669 N N . LEU B 1 78 ? 15.836 13.312 -6.934 1 98.69 78 LEU B N 1
ATOM 3670 C CA . LEU B 1 78 ? 17.141 13.57 -6.355 1 98.69 78 LEU B CA 1
ATOM 3671 C C . LEU B 1 78 ? 17.609 14.992 -6.668 1 98.69 78 LEU B C 1
ATOM 3673 O O . LEU B 1 78 ? 18.188 15.664 -5.816 1 98.69 78 LEU B O 1
ATOM 3677 N N . LYS B 1 79 ? 17.359 15.406 -7.871 1 98.5 79 LYS B N 1
ATOM 3678 C CA . LYS B 1 79 ? 17.672 16.781 -8.25 1 98.5 79 LYS B CA 1
ATOM 3679 C C . LYS B 1 79 ? 16.891 17.781 -7.391 1 98.5 79 LYS B C 1
ATOM 3681 O O . LYS B 1 79 ? 17.469 18.75 -6.879 1 98.5 79 LYS B O 1
ATOM 3686 N N . LYS B 1 80 ? 15.641 17.562 -7.281 1 98.19 80 LYS B N 1
ATOM 3687 C CA . LYS B 1 80 ? 14.797 18.422 -6.465 1 98.19 80 LYS B CA 1
ATOM 3688 C C . LYS B 1 80 ? 15.289 18.469 -5.023 1 98.19 80 LYS B C 1
ATOM 3690 O O . LYS B 1 80 ? 15.367 19.547 -4.422 1 98.19 80 LYS B O 1
ATOM 3695 N N . LEU B 1 81 ? 15.594 17.312 -4.449 1 98.56 81 LEU B N 1
ATOM 3696 C CA . LEU B 1 81 ? 16.078 17.219 -3.074 1 98.56 81 LEU B CA 1
ATOM 3697 C C . LEU B 1 81 ? 17.344 18.031 -2.889 1 98.56 81 LEU B C 1
ATOM 3699 O O . LEU B 1 81 ? 17.484 18.766 -1.907 1 98.56 81 LEU B O 1
ATOM 3703 N N . ARG B 1 82 ? 18.234 17.938 -3.811 1 98.19 82 ARG B N 1
ATOM 3704 C CA . ARG B 1 82 ? 19.5 18.656 -3.736 1 98.19 82 ARG B CA 1
ATOM 3705 C C . ARG B 1 82 ? 19.281 20.156 -3.867 1 98.19 82 ARG B C 1
ATOM 3707 O O . ARG B 1 82 ? 19.797 20.938 -3.061 1 98.19 82 ARG B O 1
ATOM 3714 N N . GLU B 1 83 ? 18.484 20.562 -4.801 1 97.25 83 GLU B N 1
ATOM 3715 C CA . GLU B 1 83 ? 18.375 21.969 -5.164 1 97.25 83 GLU B CA 1
ATOM 3716 C C . GLU B 1 83 ? 17.438 22.719 -4.211 1 97.25 83 GLU B C 1
ATOM 3718 O O . GLU B 1 83 ? 17.688 23.859 -3.857 1 97.25 83 GLU B O 1
ATOM 3723 N N . GLU B 1 84 ? 16.406 22.047 -3.842 1 96.81 84 GLU B N 1
ATOM 3724 C CA . GLU B 1 84 ? 15.383 22.75 -3.082 1 96.81 84 GLU B CA 1
ATOM 3725 C C . GLU B 1 84 ? 15.461 22.422 -1.596 1 96.81 84 GLU B C 1
ATOM 3727 O O . GLU B 1 84 ? 15.289 23.297 -0.747 1 96.81 84 GLU B O 1
ATOM 3732 N N . ASN B 1 85 ? 15.758 21.188 -1.264 1 98.06 85 ASN B N 1
ATOM 3733 C CA . ASN B 1 85 ? 15.68 20.75 0.127 1 98.06 85 ASN B CA 1
ATOM 3734 C C . ASN B 1 85 ? 17.062 20.672 0.77 1 98.06 85 ASN B C 1
ATOM 3736 O O . ASN B 1 85 ? 17.188 20.453 1.978 1 98.06 85 ASN B O 1
ATOM 3740 N N . LYS B 1 86 ? 18.094 20.797 -0.043 1 98.06 86 LYS B N 1
ATOM 3741 C CA . LYS B 1 86 ? 19.484 20.734 0.41 1 98.06 86 LYS B CA 1
ATOM 3742 C C . LYS B 1 86 ? 19.797 19.375 1.021 1 98.06 86 LYS B C 1
ATOM 3744 O O . LYS B 1 86 ? 20.547 19.297 2.006 1 98.06 86 LYS B O 1
ATOM 3749 N N . LEU B 1 87 ? 19.141 18.328 0.606 1 98.56 87 LEU B N 1
ATOM 3750 C CA . LEU B 1 87 ? 19.5 16.938 0.863 1 98.56 87 LEU B CA 1
ATOM 3751 C C . LEU B 1 87 ? 20.406 16.406 -0.235 1 98.56 87 LEU B C 1
ATOM 3753 O O . LEU B 1 87 ? 19.953 16.094 -1.335 1 98.56 87 LEU B O 1
ATOM 3757 N N . THR B 1 88 ? 21.672 16.234 0.066 1 98.06 88 THR B N 1
ATOM 3758 C CA . THR B 1 88 ? 22.641 16.016 -0.99 1 98.06 88 THR B CA 1
ATOM 3759 C C . THR B 1 88 ? 23.188 14.586 -0.938 1 98.06 88 THR B C 1
ATOM 3761 O O . THR B 1 88 ? 23.875 14.141 -1.861 1 98.06 88 THR B O 1
ATOM 3764 N N . ASN B 1 89 ? 22.938 13.852 0.102 1 97.44 89 ASN B N 1
ATOM 3765 C CA . ASN B 1 89 ? 23.406 12.477 0.264 1 97.44 89 ASN B CA 1
ATOM 3766 C C . ASN B 1 89 ? 22.25 11.5 0.427 1 97.44 89 ASN B C 1
ATOM 3768 O O . ASN B 1 89 ? 22.297 10.625 1.299 1 97.44 89 ASN B O 1
ATOM 3772 N N . SER B 1 90 ? 21.203 11.703 -0.392 1 97.12 90 SER B N 1
ATOM 3773 C CA . SER B 1 90 ? 20 10.898 -0.226 1 97.12 90 SER B CA 1
ATOM 3774 C C . SER B 1 90 ? 19.75 10 -1.438 1 97.12 90 SER B C 1
ATOM 3776 O O . SER B 1 90 ? 20.203 10.312 -2.543 1 97.12 90 SER B O 1
ATOM 3778 N N . GLN B 1 91 ? 19.141 8.898 -1.23 1 97.94 91 GLN B N 1
ATOM 3779 C CA . GLN B 1 91 ? 18.453 8.086 -2.227 1 97.94 91 GLN B CA 1
ATOM 3780 C C . GLN B 1 91 ? 16.938 8.133 -2.02 1 97.94 91 GLN B C 1
ATOM 3782 O O . GLN B 1 91 ? 16.453 8.625 -0.995 1 97.94 91 GLN B O 1
ATOM 3787 N N . VAL B 1 92 ? 16.25 7.684 -3.084 1 98.5 92 VAL B N 1
ATOM 3788 C CA . VAL B 1 92 ? 14.797 7.84 -2.963 1 98.5 92 VAL B CA 1
ATOM 3789 C C . VAL B 1 92 ? 14.102 6.523 -3.303 1 98.5 92 VAL B C 1
ATOM 3791 O O . VAL B 1 92 ? 14.594 5.754 -4.129 1 98.5 92 VAL B O 1
ATOM 3794 N N . MET B 1 93 ? 13.055 6.203 -2.682 1 98.62 93 MET B N 1
ATOM 3795 C CA . MET B 1 93 ? 12.07 5.184 -3.043 1 98.62 93 MET B CA 1
ATOM 3796 C C . MET B 1 93 ? 10.695 5.801 -3.248 1 98.62 93 MET B C 1
ATOM 3798 O O . MET B 1 93 ? 10.188 6.504 -2.369 1 98.62 93 MET B O 1
ATOM 3802 N N . VAL B 1 94 ? 10.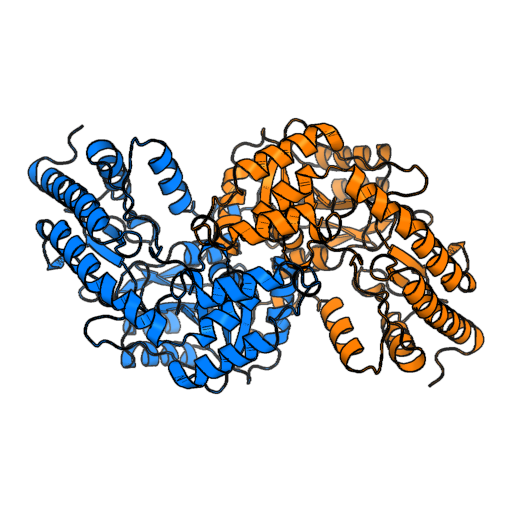133 5.555 -4.414 1 98.88 94 VAL B N 1
ATOM 3803 C CA . VAL B 1 94 ? 8.805 6.055 -4.738 1 98.88 94 VAL B CA 1
ATOM 3804 C C . VAL B 1 94 ? 7.746 5.109 -4.172 1 98.88 94 VAL B C 1
ATOM 3806 O O . VAL B 1 94 ? 7.879 3.889 -4.27 1 98.88 94 VAL B O 1
ATOM 3809 N N . THR B 1 95 ? 6.715 5.645 -3.564 1 98.75 95 THR B N 1
ATOM 3810 C CA . THR B 1 95 ? 5.691 4.855 -2.887 1 98.75 95 THR B CA 1
ATOM 3811 C C . THR B 1 95 ? 4.297 5.289 -3.328 1 98.75 95 THR B C 1
ATOM 3813 O O . THR B 1 95 ? 4.141 6.309 -4.004 1 98.75 95 THR B O 1
ATOM 3816 N N . ALA B 1 96 ? 3.273 4.492 -2.977 1 98.31 96 ALA B N 1
ATOM 3817 C CA . ALA B 1 96 ? 1.879 4.812 -3.27 1 98.31 96 ALA B CA 1
ATOM 3818 C C . ALA B 1 96 ? 1.32 5.805 -2.254 1 98.31 96 ALA B C 1
ATOM 3820 O O . ALA B 1 96 ? 0.365 5.496 -1.535 1 98.31 96 ALA B O 1
ATOM 3821 N N . GLY B 1 97 ? 1.89 6.996 -2.264 1 98.06 97 GLY B N 1
ATOM 3822 C CA . GLY B 1 97 ? 1.54 8.031 -1.308 1 98.06 97 GLY B CA 1
ATOM 3823 C C . GLY B 1 97 ? 2.469 8.078 -0.109 1 98.06 97 GLY B C 1
ATOM 3824 O O . GLY B 1 97 ? 3.234 7.141 0.125 1 98.06 97 GLY B O 1
ATOM 3825 N N . ALA B 1 98 ? 2.371 9.125 0.635 1 98.44 98 ALA B N 1
ATOM 3826 C CA . ALA B 1 98 ? 3.211 9.312 1.815 1 98.44 98 ALA B CA 1
ATOM 3827 C C . ALA B 1 98 ? 2.762 8.406 2.959 1 98.44 98 ALA B C 1
ATOM 3829 O O . ALA B 1 98 ? 3.568 8.016 3.805 1 98.44 98 ALA B O 1
ATOM 3830 N N . ASN B 1 99 ? 1.451 8.031 2.986 1 98.25 99 ASN B N 1
ATOM 3831 C CA . ASN B 1 99 ? 0.986 7.082 3.992 1 98.25 99 ASN B CA 1
ATOM 3832 C C . ASN B 1 99 ? 1.707 5.742 3.877 1 98.25 99 ASN B C 1
ATOM 3834 O O . ASN B 1 99 ? 2.186 5.203 4.875 1 98.25 99 ASN B O 1
ATOM 3838 N N . GLN B 1 100 ? 1.791 5.262 2.652 1 98.81 100 GLN B N 1
ATOM 3839 C CA . GLN B 1 100 ? 2.5 4.004 2.445 1 98.81 100 GLN B CA 1
ATOM 3840 C C . GLN B 1 100 ? 3.982 4.148 2.775 1 98.81 100 GLN B C 1
ATOM 3842 O O . GLN B 1 100 ? 4.598 3.229 3.32 1 98.81 100 GLN B O 1
ATOM 3847 N N . ALA B 1 101 ? 4.57 5.285 2.424 1 98.88 101 ALA B N 1
ATOM 3848 C CA . ALA B 1 101 ? 5.957 5.551 2.793 1 98.88 101 ALA B CA 1
ATOM 3849 C C . ALA B 1 101 ? 6.164 5.395 4.297 1 98.88 101 ALA B C 1
ATOM 3851 O O . ALA B 1 101 ? 7.117 4.742 4.734 1 98.88 101 ALA B O 1
ATOM 3852 N N . PHE B 1 102 ? 5.273 5.965 5.066 1 98.88 102 PHE B N 1
ATOM 3853 C CA . PHE B 1 102 ? 5.379 5.918 6.52 1 98.88 102 PHE B CA 1
ATOM 3854 C C . PHE B 1 102 ? 5.246 4.488 7.027 1 98.88 102 PHE B C 1
ATOM 3856 O O . PHE B 1 102 ? 5.996 4.059 7.906 1 98.88 102 PHE B O 1
ATOM 3863 N N . VAL B 1 103 ? 4.336 3.744 6.504 1 98.81 103 VAL B N 1
ATOM 3864 C CA . VAL B 1 103 ? 4.145 2.355 6.906 1 98.81 103 VAL B CA 1
ATOM 3865 C C . VAL B 1 103 ? 5.391 1.54 6.57 1 98.81 103 VAL B C 1
ATOM 3867 O O . VAL B 1 103 ? 5.836 0.716 7.371 1 98.81 103 VAL B O 1
ATOM 3870 N N . ASN B 1 104 ? 5.945 1.74 5.305 1 98.81 104 ASN B N 1
ATOM 3871 C CA . ASN B 1 104 ? 7.203 1.086 4.965 1 98.81 104 ASN B CA 1
ATOM 3872 C C . ASN B 1 104 ? 8.266 1.316 6.039 1 98.81 104 ASN B C 1
ATOM 3874 O O . ASN B 1 104 ? 8.969 0.384 6.434 1 98.81 104 ASN B O 1
ATOM 3878 N N . LEU B 1 105 ? 8.344 2.533 6.484 1 98.75 105 LEU B N 1
ATOM 3879 C CA . LEU B 1 105 ? 9.367 2.904 7.457 1 98.75 105 LEU B CA 1
ATOM 3880 C C . LEU B 1 105 ? 9.078 2.271 8.812 1 98.75 105 LEU B C 1
ATOM 3882 O O . LEU B 1 105 ? 9.992 1.773 9.477 1 98.75 105 LEU B O 1
ATOM 3886 N N . VAL B 1 106 ? 7.82 2.307 9.258 1 98.69 106 VAL B N 1
ATOM 3887 C CA . VAL B 1 106 ? 7.473 1.727 10.547 1 98.69 106 VAL B CA 1
ATOM 3888 C C . VAL B 1 106 ? 7.844 0.245 10.562 1 98.69 106 VAL B C 1
ATOM 3890 O O . VAL B 1 106 ? 8.453 -0.238 11.523 1 98.69 106 VAL B O 1
ATOM 3893 N N . ILE B 1 107 ? 7.508 -0.484 9.508 1 98.38 107 ILE B N 1
ATOM 3894 C CA . ILE B 1 107 ? 7.805 -1.911 9.43 1 98.38 107 ILE B CA 1
ATOM 3895 C C . ILE B 1 107 ? 9.312 -2.125 9.383 1 98.38 107 ILE B C 1
ATOM 3897 O O . ILE B 1 107 ? 9.836 -3.037 10.031 1 98.38 107 ILE B O 1
ATOM 3901 N N . THR B 1 108 ? 10.008 -1.319 8.68 1 98.12 108 THR B N 1
ATOM 3902 C CA . THR B 1 108 ? 11.445 -1.449 8.492 1 98.12 108 THR B CA 1
ATOM 3903 C C . THR B 1 108 ? 12.188 -1.156 9.789 1 98.12 108 THR B C 1
ATOM 3905 O O . THR B 1 108 ? 13.227 -1.763 10.07 1 98.12 108 THR B O 1
ATOM 3908 N N . LEU B 1 109 ? 11.625 -0.305 10.664 1 97.94 109 LEU B N 1
ATOM 3909 C CA . LEU B 1 109 ? 12.414 0.258 11.75 1 97.94 109 LEU B CA 1
ATOM 3910 C C . LEU B 1 109 ? 11.953 -0.287 13.102 1 97.94 109 LEU B C 1
ATOM 3912 O O . LEU B 1 109 ? 12.711 -0.281 14.07 1 97.94 109 LEU B O 1
ATOM 3916 N N . CYS B 1 110 ? 10.703 -0.766 13.18 1 97.5 110 CYS B N 1
ATOM 3917 C CA . CYS B 1 110 ? 10.148 -1.074 14.492 1 97.5 110 CYS B CA 1
ATOM 3918 C C . CYS B 1 110 ? 9.609 -2.498 14.531 1 97.5 110 CYS B C 1
ATOM 3920 O O . CYS B 1 110 ? 9.148 -3.023 13.516 1 97.5 110 CYS B O 1
ATOM 3922 N N . ASP B 1 111 ? 9.711 -3.113 15.68 1 96.19 111 ASP B N 1
ATOM 3923 C CA . ASP B 1 111 ? 9.047 -4.367 16.031 1 96.19 111 ASP B CA 1
ATOM 3924 C C . ASP B 1 111 ? 7.934 -4.133 17.047 1 96.19 111 ASP B C 1
ATOM 3926 O O . ASP B 1 111 ? 7.875 -3.076 17.672 1 96.19 111 ASP B O 1
ATOM 3930 N N . ALA B 1 112 ? 7.102 -5.227 17.078 1 93.56 112 ALA B N 1
ATOM 3931 C CA . ALA B 1 112 ? 6.148 -5.191 18.188 1 93.56 112 ALA B CA 1
ATOM 3932 C C . ALA B 1 112 ? 6.867 -5.102 19.531 1 93.56 112 ALA B C 1
ATOM 3934 O O . ALA B 1 112 ? 7.855 -5.801 19.766 1 93.56 112 ALA B O 1
ATOM 3935 N N . GLY B 1 113 ? 6.562 -4.238 20.391 1 92.06 113 GLY B N 1
ATOM 3936 C CA . GLY B 1 113 ? 7.195 -4.07 21.688 1 92.06 113 GLY B CA 1
ATOM 3937 C C . GLY B 1 113 ? 8.078 -2.84 21.766 1 92.06 113 GLY B C 1
ATOM 3938 O O . GLY B 1 113 ? 8.422 -2.389 22.859 1 92.06 113 GLY B O 1
ATOM 3939 N N . ASP B 1 114 ? 8.523 -2.387 20.594 1 96.38 114 ASP B N 1
ATOM 3940 C CA . ASP B 1 114 ? 9.312 -1.159 20.578 1 96.38 114 ASP B CA 1
ATOM 3941 C C . ASP B 1 114 ? 8.469 0.036 21.031 1 96.38 114 ASP B C 1
ATOM 3943 O O . ASP B 1 114 ? 7.242 -0.027 21.016 1 96.38 114 ASP B O 1
ATOM 3947 N N . SER B 1 115 ? 9.141 1.077 21.453 1 97.69 115 SER B N 1
ATOM 3948 C CA . SER B 1 115 ? 8.477 2.344 21.75 1 97.69 115 SER B CA 1
ATOM 3949 C C . SER B 1 115 ? 8.859 3.418 20.734 1 97.69 115 SER B C 1
ATOM 3951 O O . SER B 1 115 ? 9.93 3.35 20.125 1 97.69 115 SER B O 1
ATOM 3953 N N . VAL B 1 116 ? 7.969 4.324 20.531 1 98.5 116 VAL B N 1
ATOM 3954 C CA . VAL B 1 116 ? 8.18 5.434 19.609 1 98.5 116 VAL B CA 1
ATOM 3955 C C . VAL B 1 116 ? 7.672 6.73 20.234 1 98.5 116 VAL B C 1
ATOM 3957 O O . VAL B 1 116 ? 6.906 6.707 21.203 1 98.5 116 VAL B O 1
ATOM 3960 N N . VAL B 1 117 ? 8.156 7.867 19.688 1 98.75 117 VAL B N 1
ATOM 3961 C CA . VAL B 1 117 ? 7.785 9.172 20.234 1 98.75 117 VAL B CA 1
ATOM 3962 C C . VAL B 1 117 ? 7.094 10 19.156 1 98.75 117 VAL B C 1
ATOM 3964 O O . VAL B 1 117 ? 7.547 10.047 18.016 1 98.75 117 VAL B O 1
ATOM 3967 N N . MET B 1 118 ? 5.996 10.578 19.484 1 98.69 118 MET B N 1
ATOM 3968 C CA . MET B 1 118 ? 5.301 11.609 18.719 1 98.69 118 MET B CA 1
ATOM 3969 C C . MET B 1 118 ? 5.059 12.852 19.562 1 98.69 118 MET B C 1
ATOM 3971 O O . MET B 1 118 ? 5.359 12.875 20.75 1 98.69 118 MET B O 1
ATOM 3975 N N . PHE B 1 119 ? 4.547 13.883 18.953 1 98.62 119 PHE B N 1
ATOM 3976 C CA . PHE B 1 119 ? 4.195 15.109 19.656 1 98.62 119 PHE B CA 1
ATOM 3977 C C . PHE B 1 119 ? 2.736 15.477 19.406 1 98.62 119 PHE B C 1
ATOM 3979 O O . PHE B 1 119 ? 2.242 15.352 18.281 1 98.62 119 PHE B O 1
ATOM 3986 N N . GLU B 1 120 ? 1.989 15.852 20.375 1 97.69 120 GLU B N 1
ATOM 3987 C CA . GLU B 1 120 ? 0.624 16.328 20.203 1 97.69 120 GLU B CA 1
ATOM 3988 C C . GLU B 1 120 ? 0.61 17.797 19.734 1 97.69 120 GLU B C 1
ATOM 3990 O O . GLU B 1 120 ? 1.438 18.594 20.172 1 97.69 120 GLU B O 1
ATOM 3995 N N . PRO B 1 121 ? -0.282 18.234 18.953 1 97.88 121 PRO B N 1
ATOM 3996 C CA . PRO B 1 121 ? -1.155 17.297 18.25 1 97.88 121 PRO B CA 1
ATOM 3997 C C . PRO B 1 121 ? -0.433 16.547 17.125 1 97.88 121 PRO B C 1
ATOM 3999 O O . PRO B 1 121 ? 0.447 17.109 16.469 1 97.88 121 PRO B O 1
ATOM 4002 N N . TYR B 1 122 ? -0.697 15.273 17 1 98.25 122 TYR B N 1
ATOM 4003 C CA . TYR B 1 122 ? -0.013 14.438 16.031 1 98.25 122 TYR B CA 1
ATOM 4004 C C . TYR B 1 122 ? -0.925 14.125 14.844 1 98.25 122 TYR B C 1
ATOM 4006 O O . TYR B 1 122 ? -2.146 14.258 14.945 1 98.25 122 TYR B O 1
ATOM 4014 N N . TYR B 1 123 ? -0.378 13.812 13.75 1 98 123 TYR B N 1
ATOM 4015 C CA . TYR B 1 123 ? -1.144 13.312 12.609 1 98 123 TYR B CA 1
ATOM 4016 C C . TYR B 1 123 ? -1.711 11.93 12.898 1 98 123 TYR B C 1
ATOM 4018 O O . TYR B 1 123 ? -0.959 10.977 13.109 1 98 123 TYR B O 1
ATOM 4026 N N . PHE B 1 124 ? -2.914 11.719 12.828 1 97.88 124 PHE B N 1
ATOM 4027 C CA . PHE B 1 124 ? -3.623 10.547 13.328 1 97.88 124 PHE B CA 1
ATOM 4028 C C . PHE B 1 124 ? -3.244 9.305 12.531 1 97.88 124 PHE B C 1
ATOM 4030 O O . PHE B 1 124 ? -3.158 8.211 13.086 1 97.88 124 PHE B O 1
ATOM 4037 N N . ASN B 1 125 ? -3 9.414 11.211 1 97.88 125 ASN B N 1
ATOM 4038 C CA . ASN B 1 125 ? -2.654 8.234 10.422 1 97.88 125 ASN B CA 1
ATOM 4039 C C . ASN B 1 125 ? -1.303 7.66 10.836 1 97.88 125 ASN B C 1
ATOM 4041 O O . ASN B 1 125 ? -1.097 6.445 10.781 1 97.88 125 ASN B O 1
ATOM 4045 N N . SER B 1 126 ? -0.367 8.539 11.203 1 98.38 126 SER B N 1
ATOM 4046 C CA . SER B 1 126 ? 0.917 8.039 11.68 1 98.38 126 SER B CA 1
ATOM 4047 C C . SER B 1 126 ? 0.753 7.246 12.977 1 98.38 126 SER B C 1
ATOM 4049 O O . SER B 1 126 ? 1.368 6.191 13.141 1 98.38 126 SER B O 1
ATOM 4051 N N . TYR B 1 127 ? -0.064 7.809 13.898 1 98.62 127 TYR B N 1
ATOM 4052 C CA . TYR B 1 127 ? -0.367 7.109 15.141 1 98.62 127 TYR B CA 1
ATOM 4053 C C . TYR B 1 127 ? -0.979 5.738 14.859 1 98.62 127 TYR B C 1
ATOM 4055 O O . TYR B 1 127 ? -0.558 4.734 15.438 1 98.62 127 TYR B O 1
ATOM 4063 N N . MET B 1 128 ? -1.901 5.699 14 1 98.5 128 MET B N 1
ATOM 4064 C CA . MET B 1 128 ? -2.604 4.469 13.648 1 98.5 128 MET B CA 1
ATOM 4065 C C . MET B 1 128 ? -1.665 3.484 12.953 1 98.5 128 MET B C 1
ATOM 4067 O O . MET B 1 128 ? -1.8 2.271 13.125 1 98.5 128 MET B O 1
ATOM 4071 N N . ALA B 1 129 ? -0.726 3.994 12.117 1 98.56 129 ALA B N 1
ATOM 4072 C CA . ALA B 1 129 ? 0.252 3.131 11.461 1 98.56 129 ALA B CA 1
ATOM 4073 C C . ALA B 1 129 ? 1.101 2.385 12.484 1 98.56 129 ALA B C 1
ATOM 4075 O O . ALA B 1 129 ? 1.396 1.2 12.312 1 98.56 129 ALA B O 1
ATOM 4076 N N . PHE B 1 130 ? 1.505 3.08 13.586 1 98.69 130 PHE B N 1
ATOM 4077 C CA . PHE B 1 130 ? 2.203 2.398 14.664 1 98.69 130 PHE B CA 1
ATOM 4078 C C . PHE B 1 130 ? 1.322 1.32 15.289 1 98.69 130 PHE B C 1
ATOM 4080 O O . PHE B 1 130 ? 1.722 0.158 15.375 1 98.69 130 PHE B O 1
ATOM 4087 N N . GLN B 1 131 ? 0.056 1.66 15.57 1 98.5 131 GLN B N 1
ATOM 4088 C CA . GLN B 1 131 ? -0.856 0.724 16.219 1 98.5 131 GLN B CA 1
ATOM 4089 C C . GLN B 1 131 ? -1.059 -0.526 15.367 1 98.5 131 GLN B C 1
ATOM 4091 O O . GLN B 1 131 ? -0.913 -1.648 15.859 1 98.5 131 GLN B O 1
ATOM 4096 N N . MET B 1 132 ? -1.302 -0.336 14.125 1 98.06 132 MET B N 1
ATOM 4097 C CA . MET B 1 132 ? -1.732 -1.444 13.273 1 98.06 132 MET B CA 1
ATOM 4098 C C . MET B 1 132 ? -0.574 -2.395 12.992 1 98.06 132 MET B C 1
ATOM 4100 O O . MET B 1 132 ? -0.788 -3.527 12.555 1 98.06 132 MET B O 1
ATOM 4104 N N . THR B 1 133 ? 0.66 -1.96 13.227 1 97.81 133 THR B N 1
ATOM 4105 C CA . THR B 1 133 ? 1.818 -2.818 13 1 97.81 133 THR B CA 1
ATOM 4106 C C . THR B 1 133 ? 2.32 -3.4 14.32 1 97.81 133 THR B C 1
ATOM 4108 O O . THR B 1 133 ? 3.4 -3.992 14.375 1 97.81 133 THR B O 1
ATOM 4111 N N . GLY B 1 134 ? 1.597 -3.156 15.406 1 97.38 134 GLY B N 1
ATOM 4112 C CA . GLY B 1 134 ? 1.888 -3.787 16.688 1 97.38 134 GLY B CA 1
ATOM 4113 C C . GLY B 1 134 ? 2.717 -2.914 17.609 1 97.38 134 GLY B C 1
ATOM 4114 O O . GLY B 1 134 ? 3.105 -3.344 18.688 1 97.38 134 GLY B O 1
ATOM 4115 N N . VAL B 1 135 ? 3.064 -1.713 17.172 1 97.69 135 VAL B N 1
ATOM 4116 C CA . VAL B 1 135 ? 3.777 -0.756 18.016 1 97.69 135 VAL B CA 1
ATOM 4117 C C . VAL B 1 135 ? 2.777 0.042 18.844 1 97.69 135 VAL B C 1
ATOM 4119 O O . VAL B 1 135 ? 2.227 1.04 18.375 1 97.69 135 VAL B O 1
ATOM 4122 N N . THR B 1 136 ? 2.633 -0.344 20.125 1 96.5 136 THR B N 1
ATOM 4123 C CA . THR B 1 136 ? 1.555 0.23 20.922 1 96.5 136 THR B CA 1
ATOM 4124 C C . THR B 1 136 ? 2.115 1.152 22 1 96.5 136 THR B C 1
ATOM 4126 O O . THR B 1 136 ? 1.37 1.914 22.625 1 96.5 136 THR B O 1
ATOM 4129 N N . ASN B 1 137 ? 3.422 1.021 22.25 1 97.69 137 ASN B N 1
ATOM 4130 C CA . ASN B 1 137 ? 4.059 1.944 23.188 1 97.69 137 ASN B CA 1
ATOM 4131 C C . ASN B 1 137 ? 4.438 3.256 22.51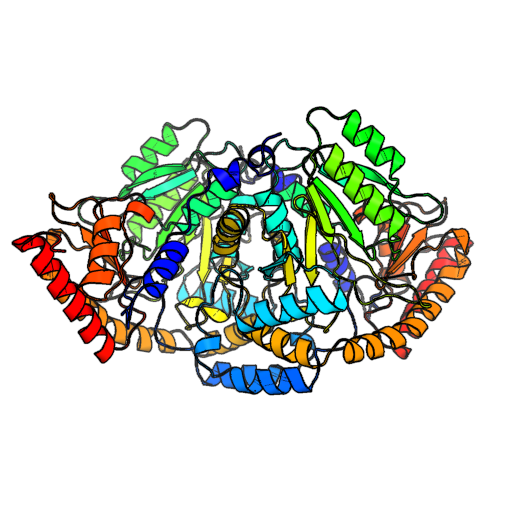6 1 97.69 137 ASN B C 1
ATOM 4133 O O . ASN B 1 137 ? 5.617 3.498 22.234 1 97.69 137 ASN B O 1
ATOM 4137 N N . ILE B 1 138 ? 3.451 4.07 22.312 1 98.5 138 ILE B N 1
ATOM 4138 C CA . ILE B 1 138 ? 3.627 5.367 21.672 1 98.5 138 ILE B CA 1
ATOM 4139 C C . ILE B 1 138 ? 3.662 6.473 22.734 1 98.5 138 ILE B C 1
ATOM 4141 O O . ILE B 1 138 ? 2.637 6.789 23.344 1 98.5 138 ILE B O 1
ATOM 4145 N N . ILE B 1 139 ? 4.816 7.016 22.922 1 98.56 139 ILE B N 1
ATOM 4146 C CA . ILE B 1 139 ? 5.008 8.094 23.891 1 98.56 139 ILE B CA 1
ATOM 4147 C C . ILE B 1 139 ? 4.707 9.438 23.219 1 98.56 139 ILE B C 1
ATOM 4149 O O . ILE B 1 139 ? 5.387 9.836 22.281 1 98.56 139 ILE B O 1
ATOM 4153 N N . VAL B 1 140 ? 3.693 10.125 23.703 1 98.5 140 VAL B N 1
ATOM 4154 C CA . VAL B 1 140 ? 3.271 11.383 23.109 1 98.5 140 VAL B CA 1
ATOM 4155 C C . VAL B 1 140 ? 3.742 12.555 23.969 1 98.5 140 VAL B C 1
ATOM 4157 O O . VAL B 1 140 ? 3.346 12.68 25.125 1 98.5 140 VAL B O 1
ATOM 4160 N N . GLY B 1 141 ? 4.633 13.344 23.438 1 98.19 141 GLY B N 1
ATOM 4161 C CA . GLY B 1 141 ? 5.145 14.523 24.109 1 98.19 141 GLY B CA 1
ATOM 4162 C C . GLY B 1 141 ? 4.352 15.773 23.812 1 98.19 141 GLY B C 1
ATOM 4163 O O . GLY B 1 141 ? 3.52 15.781 22.891 1 98.19 141 GLY B O 1
ATOM 4164 N N . PRO B 1 142 ? 4.656 16.781 24.547 1 96.94 142 PRO B N 1
ATOM 4165 C CA . PRO B 1 142 ? 3.93 18.031 24.375 1 96.94 142 PRO B CA 1
ATOM 4166 C C . PRO B 1 142 ? 4.562 18.953 23.328 1 96.94 142 PRO B C 1
ATOM 4168 O O . PRO B 1 142 ? 5.738 18.781 22.984 1 96.94 142 PRO B O 1
ATOM 4171 N N . GLY B 1 143 ? 3.713 19.766 22.719 1 94.25 143 GLY B N 1
ATOM 4172 C CA . GLY B 1 143 ? 4.195 20.984 22.094 1 94.25 143 GLY B CA 1
ATOM 4173 C C . GLY B 1 143 ? 4.195 22.172 23.031 1 94.25 143 GLY B C 1
ATOM 4174 O O . GLY B 1 143 ? 3.516 22.156 24.062 1 94.25 143 GLY B O 1
ATOM 4175 N N . GLN B 1 144 ? 4.949 23.125 22.688 1 94 144 GLN B N 1
ATOM 4176 C CA . GLN B 1 144 ? 4.926 24.359 23.469 1 94 144 GLN B CA 1
ATOM 4177 C C . GLN B 1 144 ? 3.541 25 23.438 1 94 144 GLN B C 1
ATOM 4179 O O . GLN B 1 144 ? 2.875 25.016 22.406 1 94 144 GLN B O 1
ATOM 4184 N N . SER B 1 145 ? 3.094 25.531 24.516 1 88.56 145 SER B N 1
ATOM 4185 C CA . SER B 1 145 ? 1.729 26.016 24.672 1 88.56 145 SER B CA 1
ATOM 4186 C C . SER B 1 145 ? 1.431 27.156 23.703 1 88.56 145 SER B C 1
ATOM 4188 O O . SER B 1 145 ? 0.324 27.25 23.172 1 88.56 145 SER B O 1
ATOM 4190 N N . ASP B 1 146 ? 2.395 27.953 23.422 1 91.06 146 ASP B N 1
ATOM 4191 C CA . ASP B 1 146 ? 2.156 29.156 22.641 1 91.06 146 ASP B CA 1
ATOM 4192 C C . ASP B 1 146 ? 2.357 28.891 21.156 1 91.06 146 ASP B C 1
ATOM 4194 O O . ASP B 1 146 ? 1.668 29.469 20.312 1 91.06 146 ASP B O 1
ATOM 4198 N N . THR B 1 147 ? 3.234 27.984 20.828 1 93.56 147 THR B N 1
ATOM 4199 C CA . THR B 1 147 ? 3.617 27.828 19.422 1 93.56 147 THR B CA 1
ATOM 4200 C C . THR B 1 147 ? 3.18 26.469 18.891 1 93.56 147 THR B C 1
ATOM 4202 O O . THR B 1 147 ? 3.131 26.266 17.672 1 93.56 147 THR B O 1
ATOM 4205 N N . LEU B 1 148 ? 2.922 25.5 19.797 1 96.44 148 LEU B N 1
ATOM 4206 C CA . LEU B 1 148 ? 2.635 24.109 19.484 1 96.44 148 LEU B CA 1
ATOM 4207 C C . LEU B 1 148 ? 3.869 23.406 18.922 1 96.44 148 LEU B C 1
ATOM 4209 O O . LEU B 1 148 ? 3.793 22.266 18.484 1 96.44 148 LEU B O 1
ATOM 4213 N N . TYR B 1 149 ? 5.086 24.078 18.938 1 97.69 149 TYR B N 1
ATOM 4214 C CA . TYR B 1 149 ? 6.324 23.438 18.516 1 97.69 149 TYR B CA 1
ATOM 4215 C C . TYR B 1 149 ? 6.668 22.266 19.438 1 97.69 149 TYR B C 1
ATOM 4217 O O . TYR B 1 149 ? 6.445 22.328 20.656 1 97.69 149 TYR B O 1
ATOM 4225 N N . PRO B 1 150 ? 7.242 21.25 18.859 1 98.06 150 PRO B N 1
ATOM 4226 C CA . PRO B 1 150 ? 7.676 20.141 19.703 1 98.06 150 PRO B CA 1
ATOM 4227 C C . PRO B 1 150 ? 8.617 20.578 20.828 1 98.06 150 PRO B C 1
ATOM 4229 O O . PRO B 1 150 ? 9.484 21.422 20.609 1 98.06 150 PRO B O 1
ATOM 4232 N N . ASP B 1 151 ? 8.461 20.062 22 1 98.31 151 ASP B N 1
ATOM 4233 C CA . ASP B 1 151 ? 9.305 20.359 23.156 1 98.31 151 ASP B CA 1
ATOM 4234 C C . ASP B 1 151 ? 10.586 19.547 23.125 1 98.31 151 ASP B C 1
ATOM 4236 O O . ASP B 1 151 ? 10.609 18.391 23.594 1 98.31 151 ASP B O 1
ATOM 4240 N N . ALA B 1 152 ? 11.648 20.156 22.766 1 98.38 152 ALA B N 1
ATOM 4241 C CA . ALA B 1 152 ? 12.922 19.469 22.594 1 98.38 152 ALA B CA 1
ATOM 4242 C C . ALA B 1 152 ? 13.508 19.078 23.953 1 98.38 152 ALA B C 1
ATOM 4244 O O . ALA B 1 152 ? 14.172 18.047 24.078 1 98.38 152 ALA B O 1
ATOM 4245 N N . ASP B 1 153 ? 13.328 19.906 24.953 1 98.44 153 ASP B N 1
ATOM 4246 C CA . ASP B 1 153 ? 13.82 19.562 26.297 1 98.44 153 ASP B CA 1
ATOM 4247 C C . ASP B 1 153 ? 13.148 18.312 26.828 1 98.44 153 ASP B C 1
ATOM 4249 O O . ASP B 1 153 ? 13.805 17.438 27.391 1 98.44 153 ASP B O 1
ATOM 4253 N N . TRP B 1 154 ? 11.867 18.281 26.672 1 98.56 154 TRP B N 1
ATOM 4254 C CA . TRP B 1 154 ? 11.117 17.078 27.062 1 98.56 154 TRP B CA 1
ATOM 4255 C C . TRP B 1 154 ? 11.625 15.859 26.312 1 98.56 154 TRP B C 1
ATOM 4257 O O . TRP B 1 154 ? 11.773 14.781 26.906 1 98.56 154 TRP B O 1
ATOM 4267 N N . LEU B 1 155 ? 11.844 16.016 25 1 98.75 155 LEU B N 1
ATOM 4268 C CA . LEU B 1 155 ? 12.336 14.914 24.172 1 98.75 155 LEU B CA 1
ATOM 4269 C C . LEU B 1 155 ? 13.672 14.398 24.688 1 98.75 155 LEU B C 1
ATOM 4271 O O . LEU B 1 155 ? 13.859 13.188 24.828 1 98.75 155 LEU B O 1
ATOM 4275 N N . GLU B 1 156 ? 14.539 15.312 24.922 1 98.56 156 GLU B N 1
ATOM 4276 C CA . GLU B 1 156 ? 15.867 14.945 25.406 1 98.56 156 GLU B CA 1
ATOM 4277 C C . GLU B 1 156 ? 15.789 14.148 26.703 1 98.56 156 GLU B C 1
ATOM 4279 O O . GLU B 1 156 ? 16.438 13.117 26.859 1 98.56 156 GLU B O 1
ATOM 4284 N N . ARG B 1 157 ? 15.016 14.641 27.609 1 98.38 157 ARG B N 1
ATOM 4285 C CA . ARG B 1 157 ? 14.82 13.953 28.875 1 98.38 157 ARG B CA 1
ATOM 4286 C C . ARG B 1 157 ? 14.195 12.578 28.672 1 98.38 157 ARG B C 1
ATOM 4288 O O . ARG B 1 157 ? 14.648 11.594 29.25 1 98.38 157 ARG B O 1
ATOM 4295 N N . THR B 1 158 ? 13.141 12.508 27.875 1 98.25 158 THR B N 1
ATOM 4296 C CA . THR B 1 158 ? 12.414 11.266 27.641 1 98.25 158 THR B CA 1
ATOM 4297 C C . THR B 1 158 ? 13.336 10.211 27.031 1 98.25 158 THR B C 1
ATOM 4299 O O . THR B 1 158 ? 13.336 9.062 27.469 1 98.25 158 THR B O 1
ATOM 4302 N N . LEU B 1 159 ? 14.141 10.617 26.031 1 97.5 159 LEU B N 1
ATOM 4303 C CA . LEU B 1 159 ? 15.023 9.664 25.375 1 97.5 159 LEU B CA 1
ATOM 4304 C C . LEU B 1 159 ? 16.141 9.211 26.312 1 97.5 159 LEU B C 1
ATOM 4306 O O . LEU B 1 159 ? 16.578 8.062 26.25 1 97.5 159 LEU B O 1
ATOM 4310 N N . SER B 1 160 ? 16.547 10.07 27.172 1 96.12 160 SER B N 1
ATOM 4311 C CA . SER B 1 160 ? 17.609 9.734 28.125 1 96.12 160 SER B CA 1
ATOM 4312 C C . SER B 1 160 ? 17.078 8.797 29.219 1 96.12 160 SER B C 1
ATOM 4314 O O . SER B 1 160 ? 17.812 7.934 29.703 1 96.12 160 SER B O 1
ATOM 4316 N N . GLU B 1 161 ? 15.82 8.891 29.5 1 96.19 161 GLU B N 1
ATOM 4317 C CA . GLU B 1 161 ? 15.258 8.18 30.641 1 96.19 161 GLU B CA 1
ATOM 4318 C C . GLU B 1 161 ? 14.594 6.879 30.219 1 96.19 161 GLU B C 1
ATOM 4320 O O . GLU B 1 161 ? 14.367 5.992 31.047 1 96.19 161 GLU B O 1
ATOM 4325 N N . SER B 1 162 ? 14.258 6.793 29 1 93.38 162 SER B N 1
ATOM 4326 C CA . SER B 1 162 ? 13.555 5.613 28.516 1 93.38 162 SER B CA 1
ATOM 4327 C C . SER B 1 162 ? 14.531 4.496 28.156 1 93.38 162 SER B C 1
ATOM 4329 O O . SER B 1 162 ? 15.391 4.668 27.297 1 93.38 162 SER B O 1
ATOM 4331 N N . LYS B 1 163 ? 14.375 3.402 28.906 1 92.44 163 LYS B N 1
ATOM 4332 C CA . LYS B 1 163 ? 15.172 2.213 28.625 1 92.44 163 LYS B CA 1
ATOM 4333 C C . LYS B 1 163 ? 14.281 0.993 28.422 1 92.44 163 LYS B C 1
ATOM 4335 O O . LYS B 1 163 ? 13.531 0.604 29.312 1 92.44 163 LYS B O 1
ATOM 4340 N N . PRO B 1 164 ? 14.398 0.365 27.203 1 93.69 164 PRO B N 1
ATOM 4341 C CA . PRO B 1 164 ? 15.242 0.706 26.062 1 93.69 164 PRO B CA 1
ATOM 4342 C C . PRO B 1 164 ? 14.852 2.035 25.406 1 93.69 164 PRO B C 1
ATOM 4344 O O . PRO B 1 164 ? 13.727 2.51 25.594 1 93.69 164 PRO B O 1
ATOM 4347 N N . THR B 1 165 ? 15.781 2.629 24.641 1 95 165 THR B N 1
ATOM 4348 C CA . THR B 1 165 ? 15.555 3.881 23.938 1 95 165 THR B CA 1
ATOM 4349 C C . THR B 1 165 ? 14.477 3.711 22.875 1 95 165 THR B C 1
ATOM 4351 O O . THR B 1 165 ? 14.445 2.707 22.156 1 95 165 THR B O 1
ATOM 4354 N N . PRO B 1 166 ? 13.508 4.688 22.797 1 97.25 166 PRO B N 1
ATOM 4355 C CA . PRO B 1 166 ? 12.547 4.641 21.703 1 97.25 166 PRO B CA 1
ATOM 4356 C C . PRO B 1 166 ? 13.211 4.496 20.328 1 97.25 166 PRO B C 1
ATOM 4358 O O . PRO B 1 166 ? 14.273 5.078 20.094 1 97.25 166 PRO B O 1
ATOM 4361 N N . LYS B 1 167 ? 12.57 3.756 19.469 1 97.44 167 LYS B N 1
ATOM 4362 C CA . LYS B 1 167 ? 13.148 3.432 18.172 1 97.44 167 LYS B CA 1
ATOM 4363 C C . LYS B 1 167 ? 13.055 4.617 17.203 1 97.44 167 LYS B C 1
ATOM 4365 O O . LYS B 1 167 ? 13.922 4.797 16.344 1 97.44 167 LYS B O 1
ATOM 4370 N N . VAL B 1 168 ? 11.953 5.324 17.297 1 98.25 168 VAL B N 1
ATOM 4371 C CA . VAL B 1 168 ? 11.633 6.34 16.297 1 98.25 168 VAL B CA 1
ATOM 4372 C C . VAL B 1 168 ? 11.031 7.566 16.984 1 98.25 168 VAL B C 1
ATOM 4374 O O . VAL B 1 168 ? 10.227 7.438 17.906 1 98.25 168 VAL B O 1
ATOM 4377 N N . VAL B 1 169 ? 11.492 8.719 16.594 1 98.56 169 VAL B N 1
ATOM 4378 C CA . VAL B 1 169 ? 10.797 9.984 16.812 1 98.56 169 VAL B CA 1
ATOM 4379 C C . VAL B 1 169 ? 10.234 10.492 15.492 1 98.56 169 VAL B C 1
ATOM 4381 O O . VAL B 1 169 ? 10.898 10.43 14.453 1 98.56 169 VAL B O 1
ATOM 4384 N N . THR B 1 170 ? 8.984 10.969 15.5 1 98.69 170 THR B N 1
ATOM 4385 C CA . THR B 1 170 ? 8.398 11.492 14.273 1 98.69 170 THR B CA 1
ATOM 4386 C C . THR B 1 170 ? 8.047 12.969 14.43 1 98.69 170 THR B C 1
ATOM 4388 O O . THR B 1 170 ? 7.609 13.398 15.492 1 98.69 170 THR B O 1
ATOM 4391 N N . VAL B 1 171 ? 8.258 13.719 13.391 1 98.5 171 VAL B N 1
ATOM 4392 C CA . VAL B 1 171 ? 7.887 15.125 13.289 1 98.5 171 VAL B CA 1
ATOM 4393 C C . VAL B 1 171 ? 7.238 15.391 11.938 1 98.5 171 VAL B C 1
ATOM 4395 O O . VAL B 1 171 ? 7.695 14.875 10.906 1 98.5 171 VAL B O 1
ATOM 4398 N N . VAL B 1 172 ? 6.164 16.078 11.945 1 98.31 172 VAL B N 1
ATOM 4399 C CA . VAL B 1 172 ? 5.527 16.562 10.727 1 98.31 172 VAL B CA 1
ATOM 4400 C C . VAL B 1 172 ? 5.801 18.047 10.562 1 98.31 172 VAL B C 1
ATOM 4402 O O . VAL B 1 172 ? 5.414 18.859 11.414 1 98.31 172 VAL B O 1
ATOM 4405 N N . ASN B 1 173 ? 6.438 18.469 9.492 1 98.31 173 ASN B N 1
ATOM 4406 C CA . ASN B 1 173 ? 6.848 19.859 9.305 1 98.31 173 ASN B CA 1
ATOM 4407 C C . ASN B 1 173 ? 6.703 20.297 7.852 1 98.31 173 ASN B C 1
ATOM 4409 O O . ASN B 1 173 ? 7.453 19.844 6.984 1 98.31 173 ASN B O 1
ATOM 4413 N N . PRO B 1 174 ? 5.832 21.219 7.531 1 97.94 174 PRO B N 1
ATOM 4414 C CA . PRO B 1 174 ? 4.855 21.891 8.391 1 97.94 174 PRO B CA 1
ATOM 4415 C C . PRO B 1 174 ? 3.805 20.938 8.953 1 97.94 174 PRO B C 1
ATOM 4417 O O . PRO B 1 174 ? 3.496 19.906 8.328 1 97.94 174 PRO B O 1
ATOM 4420 N N . GLY B 1 175 ? 3.25 21.328 10.07 1 97.5 175 GLY B N 1
ATOM 4421 C CA . GLY B 1 175 ? 2.527 20.375 10.906 1 97.5 175 GLY B CA 1
ATOM 4422 C C . GLY B 1 175 ? 1.101 20.141 10.445 1 97.5 175 GLY B C 1
ATOM 4423 O O . GLY B 1 175 ? 0.377 21.094 10.141 1 97.5 175 GLY B O 1
ATOM 4424 N N . ASN B 1 176 ? 0.661 18.984 10.367 1 97.75 176 ASN B N 1
ATOM 4425 C CA . ASN B 1 176 ? -0.702 18.469 10.359 1 97.75 176 ASN B CA 1
ATOM 4426 C C . ASN B 1 176 ? -0.999 17.656 11.617 1 97.75 176 ASN B C 1
ATOM 4428 O O . ASN B 1 176 ? -0.447 16.562 11.805 1 97.75 176 ASN B O 1
ATOM 4432 N N . PRO B 1 177 ? -1.713 18.172 12.484 1 97.69 177 PRO B N 1
ATOM 4433 C CA . PRO B 1 177 ? -2.824 19.094 12.25 1 97.69 177 PRO B CA 1
ATOM 4434 C C . PRO B 1 177 ? -2.516 20.516 12.719 1 97.69 177 PRO B C 1
ATOM 4436 O O . PRO B 1 177 ? -3.357 21.406 12.594 1 97.69 177 PRO B O 1
ATOM 4439 N N . SER B 1 178 ? -1.356 20.797 13.219 1 97.31 178 SER B N 1
ATOM 4440 C CA . SER B 1 178 ? -1.144 22.016 14 1 97.31 178 SER B CA 1
ATOM 4441 C C . SER B 1 178 ? -1.169 23.25 13.109 1 97.31 178 SER B C 1
ATOM 4443 O O . SER B 1 178 ? -1.51 24.344 13.562 1 97.31 178 SER B O 1
ATOM 4445 N N . GLY B 1 179 ? -0.736 23.062 11.859 1 97.94 179 GLY B N 1
ATOM 4446 C CA . GLY B 1 179 ? -0.605 24.203 10.969 1 97.94 179 GLY B CA 1
ATOM 4447 C C . GLY B 1 179 ? 0.605 25.062 11.273 1 97.94 179 GLY B C 1
ATOM 4448 O O . GLY B 1 179 ? 0.779 26.125 10.68 1 97.94 179 GLY B O 1
ATOM 4449 N N . THR B 1 180 ? 1.427 24.594 12.172 1 96.75 180 THR B N 1
ATOM 4450 C CA . THR B 1 180 ? 2.646 25.328 12.516 1 96.75 180 THR B CA 1
ATOM 4451 C C . THR B 1 180 ? 3.842 24.766 11.75 1 96.75 180 THR B C 1
ATOM 4453 O O . THR B 1 180 ? 3.713 23.766 11.031 1 96.75 180 THR B O 1
ATOM 4456 N N . TYR B 1 181 ? 4.902 25.469 11.758 1 95.69 181 TYR B N 1
ATOM 4457 C CA . TYR B 1 181 ? 6.137 24.891 11.234 1 95.69 181 TYR B CA 1
ATOM 4458 C C . TYR B 1 181 ? 7.195 24.781 12.32 1 95.69 181 TYR B C 1
ATOM 4460 O O . TYR B 1 181 ? 7.062 25.375 13.391 1 95.69 181 TYR B O 1
ATOM 4468 N N . VAL B 1 182 ? 8.133 23.953 12.18 1 97.06 182 VAL B N 1
ATOM 4469 C CA . VAL B 1 182 ? 9.266 23.797 13.086 1 97.06 182 VAL B CA 1
ATOM 4470 C C . VAL B 1 182 ? 10.469 24.562 12.555 1 97.06 182 VAL B C 1
ATOM 4472 O O . VAL B 1 182 ? 11.023 24.219 11.508 1 97.06 182 VAL B O 1
ATOM 4475 N N . PRO B 1 183 ? 10.875 25.609 13.289 1 97 183 PRO B N 1
ATOM 4476 C CA . PRO B 1 183 ? 12.031 26.391 12.828 1 97 183 PRO B CA 1
ATOM 4477 C C . PRO B 1 183 ? 13.297 25.547 12.695 1 97 183 PRO B C 1
ATOM 4479 O O . PRO B 1 183 ? 13.484 24.578 13.438 1 97 183 PRO B O 1
ATOM 4482 N N . GLU B 1 184 ? 14.164 25.984 11.844 1 97.81 184 GLU B N 1
ATOM 4483 C CA . GLU B 1 184 ? 15.359 25.234 11.484 1 97.81 184 GLU B CA 1
ATOM 4484 C C . GLU B 1 184 ? 16.203 24.906 12.711 1 97.81 184 GLU B C 1
ATOM 4486 O O . GLU B 1 184 ? 16.641 23.781 12.898 1 97.81 184 GLU B O 1
ATOM 4491 N N . PRO B 1 185 ? 16.484 25.859 13.633 1 98.31 185 PRO B N 1
ATOM 4492 C CA . PRO B 1 185 ? 17.297 25.531 14.797 1 98.31 185 PRO B CA 1
ATOM 4493 C C . PRO B 1 185 ? 16.672 24.453 15.672 1 98.31 185 PRO B C 1
ATOM 4495 O O . PRO B 1 185 ? 17.375 23.594 16.203 1 98.31 185 PRO B O 1
ATOM 4498 N N . LEU B 1 186 ? 15.391 24.562 15.828 1 98.44 186 LEU B N 1
ATOM 4499 C CA . LEU B 1 186 ? 14.695 23.578 16.641 1 98.44 186 LEU B CA 1
ATOM 4500 C C . LEU B 1 186 ? 14.734 22.203 15.977 1 98.44 186 LEU B C 1
ATOM 4502 O O . LEU B 1 186 ? 14.961 21.188 16.641 1 98.44 186 LEU B O 1
ATOM 4506 N N . LEU B 1 187 ? 14.477 22.141 14.664 1 98.69 187 LEU B N 1
ATOM 4507 C CA . LEU B 1 187 ? 14.516 20.875 13.93 1 98.69 187 LEU B CA 1
ATOM 4508 C C . LEU B 1 187 ? 15.898 20.234 14 1 98.69 187 LEU B C 1
ATOM 4510 O O . LEU B 1 187 ? 16.031 19.031 14.188 1 98.69 187 LEU B O 1
ATOM 4514 N N . LYS B 1 188 ? 16.922 21.031 13.867 1 98.75 188 LYS B N 1
ATOM 4515 C CA . LYS B 1 188 ? 18.297 20.562 13.984 1 98.75 188 LYS B CA 1
ATOM 4516 C C . LYS B 1 188 ? 18.594 20.031 15.383 1 98.75 188 LYS B C 1
ATOM 4518 O O . LYS B 1 188 ? 19.297 19.031 15.547 1 98.75 188 LYS B O 1
ATOM 4523 N N . ARG B 1 189 ? 18.062 20.734 16.344 1 98.81 189 ARG B N 1
ATOM 4524 C CA . ARG B 1 189 ? 18.234 20.281 17.719 1 98.81 189 ARG B CA 1
ATOM 4525 C C . ARG B 1 189 ? 17.562 18.922 17.938 1 98.81 189 ARG B C 1
ATOM 4527 O O . ARG B 1 189 ? 18.156 18.031 18.562 1 98.81 189 ARG B O 1
ATOM 4534 N N . ILE B 1 190 ? 16.359 18.766 17.453 1 98.81 190 ILE B N 1
ATOM 4535 C CA . ILE B 1 190 ? 15.648 17.5 17.562 1 98.81 190 ILE B CA 1
ATOM 4536 C C . ILE B 1 190 ? 16.438 16.391 16.875 1 98.81 190 ILE B C 1
ATOM 4538 O O . ILE B 1 190 ? 16.594 15.297 17.422 1 98.81 190 ILE B O 1
ATOM 4542 N N . ALA B 1 191 ? 16.969 16.703 15.68 1 98.62 191 ALA B N 1
ATOM 4543 C CA . ALA B 1 191 ? 17.781 15.734 14.945 1 98.62 191 ALA B CA 1
ATOM 4544 C C . ALA B 1 191 ? 19 15.312 15.758 1 98.62 191 ALA B C 1
ATOM 4546 O O . ALA B 1 191 ? 19.344 14.125 15.812 1 98.62 191 ALA B O 1
ATOM 4547 N N . GLN B 1 192 ? 19.625 16.266 16.375 1 98.56 192 GLN B N 1
ATOM 4548 C CA . GLN B 1 192 ? 20.812 15.984 17.172 1 98.56 192 GLN B CA 1
ATOM 4549 C C . GLN B 1 192 ? 20.469 15.148 18.391 1 98.56 192 GLN B C 1
ATOM 4551 O O . GLN B 1 192 ? 21.203 14.219 18.75 1 98.56 192 GLN B O 1
ATOM 4556 N N . ILE B 1 193 ? 19.375 15.484 19.094 1 98.44 193 ILE B N 1
ATOM 4557 C CA . ILE B 1 193 ? 18.922 14.734 20.25 1 98.44 193 ILE B CA 1
ATOM 4558 C C . ILE B 1 193 ? 18.703 13.273 19.859 1 98.44 193 ILE B C 1
ATOM 4560 O O . ILE B 1 193 ? 19.109 12.359 20.594 1 98.44 193 ILE B O 1
ATOM 4564 N N . CYS B 1 194 ? 18.062 13.039 18.703 1 98.06 194 CYS B N 1
ATOM 4565 C CA . CYS B 1 194 ? 17.828 11.68 18.234 1 98.06 194 CYS B CA 1
ATOM 4566 C C . CYS B 1 194 ? 19.125 10.961 17.953 1 98.06 194 CYS B C 1
ATOM 4568 O O . CYS B 1 194 ? 19.297 9.797 18.312 1 98.06 194 CYS B O 1
ATOM 4570 N N . LYS B 1 195 ? 20.062 11.648 17.312 1 97.56 195 LYS B N 1
ATOM 4571 C CA . LYS B 1 195 ? 21.359 11.062 17.016 1 97.56 195 LYS B CA 1
ATOM 4572 C C . LYS B 1 195 ? 22.078 10.617 18.281 1 97.56 195 LYS B C 1
ATOM 4574 O O . LYS B 1 195 ? 22.562 9.484 18.359 1 97.56 195 LYS B O 1
ATOM 4579 N N . ASP B 1 196 ? 22.078 11.477 19.25 1 97.06 196 ASP B N 1
ATOM 4580 C CA . ASP B 1 196 ? 22.766 11.211 20.5 1 97.06 196 ASP B CA 1
ATOM 4581 C C . ASP B 1 196 ? 22.156 10.023 21.234 1 97.06 196 ASP B C 1
ATOM 4583 O O . ASP B 1 196 ? 22.859 9.266 21.906 1 97.06 196 ASP B O 1
ATOM 4587 N N . ALA B 1 197 ? 20.891 9.867 21.094 1 96.25 197 ALA B N 1
ATOM 4588 C CA . ALA B 1 197 ? 20.172 8.805 21.812 1 96.25 197 ALA B CA 1
ATOM 4589 C C . ALA B 1 197 ? 20.203 7.5 21.031 1 96.25 197 ALA B C 1
ATOM 4591 O O . ALA B 1 197 ? 19.859 6.441 21.562 1 96.25 197 ALA B O 1
ATOM 4592 N N . GLY B 1 198 ? 20.641 7.574 19.75 1 94.81 198 GLY B N 1
ATOM 4593 C CA . GLY B 1 198 ? 20.594 6.398 18.906 1 94.81 198 GLY B CA 1
ATOM 4594 C C . GLY B 1 198 ? 19.188 6.07 18.422 1 94.81 198 GLY B C 1
ATOM 4595 O O . GLY B 1 198 ? 18.828 4.898 18.328 1 94.81 198 GLY B O 1
ATOM 4596 N N . CYS B 1 199 ? 18.438 7.074 18.156 1 94.88 199 CYS B N 1
ATOM 4597 C CA . CYS B 1 199 ? 17.031 7.004 17.75 1 94.88 199 CYS B CA 1
ATOM 4598 C C . CYS B 1 199 ? 16.859 7.492 16.312 1 94.88 199 CYS B C 1
ATOM 4600 O O . CYS B 1 199 ? 17.531 8.438 15.891 1 94.88 199 CYS B O 1
ATOM 4602 N N . TRP B 1 200 ? 15.961 6.793 15.539 1 97.94 200 TRP B N 1
ATOM 4603 C CA . TRP B 1 200 ? 15.602 7.293 14.211 1 97.94 200 TRP B CA 1
ATOM 4604 C C . TRP B 1 200 ? 14.742 8.547 14.32 1 97.94 200 TRP B C 1
ATOM 4606 O O . TRP B 1 200 ? 13.953 8.688 15.258 1 97.94 200 TRP B O 1
ATOM 4616 N N . LEU B 1 201 ? 14.906 9.453 13.383 1 98.56 201 LEU B N 1
ATOM 4617 C CA . LEU B 1 201 ? 13.992 10.57 13.188 1 98.56 201 LEU B CA 1
ATOM 4618 C C . LEU B 1 201 ? 13.305 10.484 11.836 1 98.56 201 LEU B C 1
ATOM 4620 O O . LEU B 1 201 ? 13.961 10.469 10.797 1 98.56 201 LEU B O 1
ATOM 4624 N N . ILE B 1 202 ? 12.016 10.32 11.836 1 98.81 202 ILE B N 1
ATOM 4625 C CA . ILE B 1 202 ? 11.219 10.438 10.617 1 98.81 202 ILE B CA 1
ATOM 4626 C C . ILE B 1 202 ? 10.625 11.844 10.523 1 98.81 202 ILE B C 1
ATOM 4628 O O . ILE B 1 202 ? 9.922 12.289 11.43 1 98.81 202 ILE B O 1
ATOM 4632 N N . VAL B 1 203 ? 10.883 12.516 9.438 1 98.88 203 VAL B N 1
ATOM 4633 C CA . VAL B 1 203 ? 10.297 13.836 9.211 1 98.88 203 VAL B CA 1
ATOM 4634 C C . VAL B 1 203 ? 9.344 13.781 8.016 1 98.88 203 VAL B C 1
ATOM 4636 O O . VAL B 1 203 ? 9.766 13.461 6.902 1 98.88 203 VAL B O 1
ATOM 4639 N N . ASP B 1 204 ? 8.125 14.031 8.266 1 98.81 204 ASP B N 1
ATOM 4640 C CA . ASP B 1 204 ? 7.117 14.148 7.215 1 98.81 204 ASP B CA 1
ATOM 4641 C C . ASP B 1 204 ? 7.07 15.562 6.652 1 98.81 204 ASP B C 1
ATOM 4643 O O . ASP B 1 204 ? 6.656 16.5 7.344 1 98.81 204 ASP B O 1
ATOM 4647 N N . ASN B 1 205 ? 7.434 15.695 5.383 1 98.81 205 ASN B N 1
ATOM 4648 C CA . ASN B 1 205 ? 7.547 16.984 4.727 1 98.81 205 ASN B CA 1
ATOM 4649 C C . ASN B 1 205 ? 6.426 17.203 3.715 1 98.81 205 ASN B C 1
ATOM 4651 O O . ASN B 1 205 ? 6.609 17.922 2.727 1 98.81 205 ASN B O 1
ATOM 4655 N N . THR B 1 206 ? 5.285 16.594 3.92 1 98.38 206 THR B N 1
ATOM 4656 C CA . THR B 1 206 ? 4.145 16.609 3.012 1 98.38 206 THR B CA 1
ATOM 4657 C C . THR B 1 206 ? 3.807 18.047 2.594 1 98.38 206 THR B C 1
ATOM 4659 O O . THR B 1 206 ? 3.406 18.281 1.453 1 98.38 206 THR B O 1
ATOM 4662 N N . TYR B 1 207 ? 4 19 3.473 1 98.25 207 TYR B N 1
ATOM 4663 C CA . TYR B 1 207 ? 3.555 20.359 3.229 1 98.25 207 TYR B CA 1
ATOM 4664 C C . TYR B 1 207 ? 4.742 21.297 3.025 1 98.25 207 TYR B C 1
ATOM 4666 O O . TYR B 1 207 ? 4.664 22.484 3.336 1 98.25 207 TYR B O 1
ATOM 4674 N N . GLU B 1 208 ? 5.82 20.797 2.447 1 97.81 208 GLU B N 1
ATOM 4675 C CA . GLU B 1 208 ? 7.082 21.516 2.336 1 97.81 208 GLU B CA 1
ATOM 4676 C C . GLU B 1 208 ? 6.898 22.859 1.626 1 97.81 208 GLU B C 1
ATOM 4678 O O . GLU B 1 208 ? 7.613 23.828 1.905 1 97.81 208 GLU B O 1
ATOM 4683 N N . TYR B 1 209 ? 5.945 23.016 0.712 1 97.38 209 TYR B N 1
ATOM 4684 C CA . TYR B 1 209 ? 5.793 24.219 -0.077 1 97.38 209 TYR B CA 1
ATOM 4685 C C . TYR B 1 209 ? 4.789 25.172 0.571 1 97.38 209 TYR B C 1
ATOM 4687 O O . TYR B 1 209 ? 4.695 26.344 0.194 1 97.38 209 TYR B O 1
ATOM 4695 N N . PHE B 1 210 ? 4.031 24.688 1.481 1 98.12 210 PHE B N 1
ATOM 4696 C CA . PHE B 1 210 ? 2.939 25.453 2.068 1 98.12 210 PHE B CA 1
ATOM 4697 C C . PHE B 1 210 ? 3.434 26.297 3.248 1 98.12 210 PHE B C 1
ATOM 4699 O O . PHE B 1 210 ? 3.107 26 4.398 1 98.12 210 PHE B O 1
ATOM 4706 N N . MET B 1 211 ? 4.195 27.312 2.939 1 97.25 211 MET B N 1
ATOM 4707 C CA . MET B 1 211 ? 4.742 28.281 3.883 1 97.25 211 MET B CA 1
ATOM 4708 C C . MET B 1 211 ? 4.191 29.672 3.604 1 97.25 211 MET B C 1
ATOM 4710 O O . MET B 1 211 ? 4.031 30.062 2.445 1 97.25 211 MET B O 1
ATOM 4714 N N . TYR B 1 212 ? 3.967 30.422 4.645 1 97.12 212 TYR B N 1
ATOM 4715 C CA . TYR B 1 212 ? 3.318 31.719 4.48 1 97.12 212 TYR B CA 1
ATOM 4716 C C . TYR B 1 212 ? 4.133 32.812 5.145 1 97.12 212 TYR B C 1
ATOM 4718 O O . TYR B 1 212 ? 5.016 32.531 5.961 1 97.12 212 TYR B O 1
ATOM 4726 N N . ASP B 1 213 ? 3.895 34 4.734 1 95.62 213 ASP B N 1
ATOM 4727 C CA . ASP B 1 213 ? 4.402 35.219 5.355 1 95.62 213 ASP B CA 1
ATOM 4728 C C . ASP B 1 213 ? 5.93 35.25 5.379 1 95.62 213 ASP B C 1
ATOM 4730 O O . ASP B 1 213 ? 6.539 35.625 6.371 1 95.62 213 ASP B O 1
ATOM 4734 N N . GLY B 1 214 ? 6.52 34.688 4.414 1 93.56 214 GLY B N 1
ATOM 4735 C CA . GLY B 1 214 ? 7.961 34.781 4.25 1 93.56 214 GLY B CA 1
ATOM 4736 C C . GLY B 1 214 ? 8.703 33.688 4.996 1 93.56 214 GLY B C 1
ATOM 4737 O O . GLY B 1 214 ? 9.93 33.594 4.918 1 93.56 214 GLY B O 1
ATOM 4738 N N . LEU B 1 215 ? 7.98 32.844 5.68 1 95.06 215 LEU B N 1
ATOM 4739 C CA . LEU B 1 215 ? 8.609 31.719 6.359 1 95.06 215 LEU B CA 1
ATOM 4740 C C . LEU B 1 215 ? 9.141 30.703 5.348 1 95.06 215 LEU B C 1
ATOM 4742 O O . LEU B 1 215 ? 8.633 30.609 4.227 1 95.06 215 LEU B O 1
ATOM 4746 N N . LYS B 1 216 ? 10.195 29.969 5.762 1 94.62 216 LYS B N 1
ATOM 4747 C CA . LYS B 1 216 ? 10.836 29.031 4.848 1 94.62 216 LYS B CA 1
ATOM 4748 C C . LYS B 1 216 ? 10.891 27.625 5.449 1 94.62 216 LYS B C 1
ATOM 4750 O O . LYS B 1 216 ? 11.117 27.469 6.652 1 94.62 216 LYS B O 1
ATOM 4755 N N . HIS B 1 217 ? 10.641 26.688 4.602 1 96.81 217 HIS B N 1
ATOM 4756 C CA . HIS B 1 217 ? 10.766 25.297 4.984 1 96.81 217 HIS B CA 1
ATOM 4757 C C . HIS B 1 217 ? 12.227 24.844 4.973 1 96.81 217 HIS B C 1
ATOM 4759 O O . HIS B 1 217 ? 13.016 25.312 4.152 1 96.81 217 HIS B O 1
ATOM 4765 N N . CYS B 1 218 ? 12.586 23.969 5.887 1 97.38 218 CYS B N 1
ATOM 4766 C CA . CYS B 1 218 ? 13.922 23.375 5.906 1 97.38 218 CYS B CA 1
ATOM 4767 C C . CYS B 1 218 ? 13.852 21.875 6.18 1 97.38 218 CYS B C 1
ATOM 4769 O O . CYS B 1 218 ? 12.922 21.406 6.84 1 97.38 218 CYS B O 1
ATOM 4771 N N . CYS B 1 219 ? 14.766 21.141 5.637 1 98.44 219 CYS B N 1
ATOM 4772 C CA . CYS B 1 219 ? 14.938 19.719 5.906 1 98.44 219 CYS B CA 1
ATOM 4773 C C . CYS B 1 219 ? 16.234 19.469 6.668 1 98.44 219 CYS B C 1
ATOM 4775 O O . CYS B 1 219 ? 17.109 20.312 6.707 1 98.44 219 CYS B O 1
ATOM 4777 N N . VAL B 1 220 ? 16.266 18.359 7.316 1 98.44 220 VAL B N 1
ATOM 4778 C CA . VAL B 1 220 ? 17.484 17.875 7.953 1 98.44 220 VAL B CA 1
ATOM 4779 C C . VAL B 1 220 ? 17.922 16.562 7.305 1 98.44 220 VAL B C 1
ATOM 4781 O O . VAL B 1 220 ? 17.094 15.82 6.781 1 98.44 220 VAL B O 1
ATOM 4784 N N . GLU B 1 221 ? 19.219 16.391 7.285 1 97.69 221 GLU B N 1
ATOM 4785 C CA . GLU B 1 221 ? 19.828 15.203 6.699 1 97.69 221 GLU B CA 1
ATOM 4786 C C . GLU B 1 221 ? 20.75 14.5 7.699 1 97.69 221 GLU B C 1
ATOM 4788 O O . GLU B 1 221 ? 21.375 15.156 8.531 1 97.69 221 GLU B O 1
ATOM 4793 N N . GLY B 1 222 ? 20.812 13.203 7.656 1 96.69 222 GLY B N 1
ATOM 4794 C CA . GLY B 1 222 ? 21.641 12.359 8.508 1 96.69 222 GLY B CA 1
ATOM 4795 C C . GLY B 1 222 ? 21.375 10.875 8.305 1 96.69 222 GLY B C 1
ATOM 4796 O O . GLY B 1 222 ? 20.344 10.492 7.734 1 96.69 222 GLY B O 1
ATOM 4797 N N . ASP B 1 223 ? 22.312 10.07 8.781 1 96.25 223 ASP B N 1
ATOM 4798 C CA . ASP B 1 223 ? 22.188 8.625 8.586 1 96.25 223 ASP B CA 1
ATOM 4799 C C . ASP B 1 223 ? 21.047 8.055 9.406 1 96.25 223 ASP B C 1
ATOM 4801 O O . ASP B 1 223 ? 20.5 7.004 9.078 1 96.25 223 ASP B O 1
ATOM 4805 N N . HIS B 1 224 ? 20.672 8.781 10.5 1 96.69 224 HIS B N 1
ATOM 4806 C CA . HIS B 1 224 ? 19.594 8.328 11.367 1 96.69 224 HIS B CA 1
ATOM 4807 C C . HIS B 1 224 ? 18.281 9 11 1 96.69 224 HIS B C 1
ATOM 4809 O O . HIS B 1 224 ? 17.297 8.898 11.734 1 96.69 224 HIS B O 1
ATOM 4815 N N . ILE B 1 225 ? 18.219 9.781 9.852 1 98 225 ILE B N 1
ATOM 4816 C CA . ILE B 1 225 ? 17.047 10.578 9.5 1 98 225 ILE B CA 1
ATOM 4817 C C . ILE B 1 225 ? 16.453 10.078 8.188 1 98 225 ILE B C 1
ATOM 4819 O O . ILE B 1 225 ? 17.188 9.828 7.223 1 98 225 ILE B O 1
ATOM 4823 N N . VAL B 1 226 ? 15.195 9.883 8.156 1 98.5 226 VAL B N 1
ATOM 4824 C CA . VAL B 1 226 ? 14.453 9.586 6.934 1 98.5 226 VAL B CA 1
ATOM 4825 C C . VAL B 1 226 ? 13.391 10.664 6.699 1 98.5 226 VAL B C 1
ATOM 4827 O O . VAL B 1 226 ? 12.703 11.078 7.637 1 98.5 226 VAL B O 1
ATOM 4830 N N . ASN B 1 227 ? 13.312 11.148 5.5 1 98.88 227 ASN B N 1
ATOM 4831 C CA . ASN B 1 227 ? 12.344 12.172 5.113 1 98.88 227 ASN B CA 1
ATOM 4832 C C . ASN B 1 227 ? 11.25 11.594 4.223 1 98.88 227 ASN B C 1
ATOM 4834 O O . ASN B 1 227 ? 11.516 10.758 3.357 1 98.88 227 ASN B O 1
ATOM 4838 N N . VAL B 1 228 ? 10.047 11.969 4.457 1 98.88 228 VAL B N 1
ATOM 4839 C CA . VAL B 1 228 ? 8.883 11.555 3.68 1 98.88 228 VAL B CA 1
ATOM 4840 C C . VAL B 1 228 ? 8.297 12.758 2.945 1 98.88 228 VAL B C 1
ATOM 4842 O O . VAL B 1 228 ? 8.164 13.844 3.52 1 98.88 228 VAL B O 1
ATOM 4845 N N . PHE B 1 229 ? 7.973 12.578 1.683 1 98.81 229 PHE B N 1
ATOM 4846 C CA . PHE B 1 229 ? 7.379 13.609 0.846 1 98.81 229 PHE B CA 1
ATOM 4847 C C . PHE B 1 229 ? 6.137 13.086 0.136 1 98.81 229 PHE B C 1
ATOM 4849 O O . PHE B 1 229 ? 5.926 11.875 0.051 1 98.81 229 PHE B O 1
ATOM 4856 N N . SER B 1 230 ? 5.297 13.984 -0.347 1 98.31 230 SER B N 1
ATOM 4857 C CA . SER B 1 230 ? 4.043 13.625 -0.996 1 98.31 230 SER B CA 1
ATOM 4858 C C . SER B 1 230 ? 3.781 14.5 -2.219 1 98.31 230 SER B C 1
ATOM 4860 O O . SER B 1 230 ? 4.184 15.664 -2.254 1 98.31 230 SER B O 1
ATOM 4862 N N . PHE B 1 231 ? 3.115 13.977 -3.186 1 98.38 231 PHE B N 1
ATOM 4863 C CA . PHE B 1 231 ? 2.658 14.734 -4.344 1 98.38 231 PHE B CA 1
ATOM 4864 C C . PHE B 1 231 ? 1.202 15.148 -4.18 1 98.38 231 PHE B C 1
ATOM 4866 O O . PHE B 1 231 ? 0.668 15.898 -4.996 1 98.38 231 PHE B O 1
ATOM 4873 N N . SER B 1 232 ? 0.546 14.672 -3.145 1 97.81 232 SER B N 1
ATOM 4874 C CA . SER B 1 232 ? -0.899 14.82 -3.004 1 97.81 232 SER B CA 1
ATOM 4875 C C . SER B 1 232 ? -1.301 16.297 -2.961 1 97.81 232 SER B C 1
ATOM 4877 O O . SER B 1 232 ? -2.145 16.734 -3.746 1 97.81 232 SER B O 1
ATOM 4879 N N . LYS B 1 233 ? -0.673 17.031 -2.049 1 96.75 233 LYS B N 1
ATOM 4880 C CA . LYS B 1 233 ? -1.09 18.422 -1.854 1 96.75 233 LYS B CA 1
ATOM 4881 C C . LYS B 1 233 ? -0.33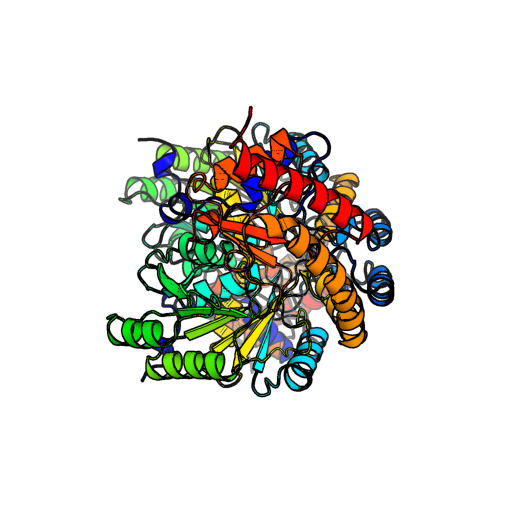5 19.359 -2.793 1 96.75 233 LYS B C 1
ATOM 4883 O O . LYS B 1 233 ? -0.936 20.234 -3.422 1 96.75 233 LYS B O 1
ATOM 4888 N N . THR B 1 234 ? 0.944 19.109 -2.973 1 95.56 234 THR B N 1
ATOM 4889 C CA . THR B 1 234 ? 1.801 19.969 -3.773 1 95.56 234 THR B CA 1
ATOM 4890 C C . THR B 1 234 ? 1.274 20.078 -5.203 1 95.56 234 THR B C 1
ATOM 4892 O O . THR B 1 234 ? 0.994 21.172 -5.684 1 95.56 234 THR B O 1
ATOM 4895 N N . TYR B 1 235 ? 1.015 19 -5.801 1 97.25 235 TYR B N 1
ATOM 4896 C CA . TYR B 1 235 ? 0.638 19.016 -7.211 1 97.25 235 TYR B CA 1
ATOM 4897 C C . TYR B 1 235 ? -0.805 18.562 -7.398 1 97.25 235 TYR B C 1
ATOM 4899 O O . TYR B 1 235 ? -1.219 18.234 -8.508 1 97.25 235 TYR B O 1
ATOM 4907 N N . GLY B 1 236 ? -1.576 18.562 -6.277 1 97.44 236 GLY B N 1
ATOM 4908 C CA . GLY B 1 236 ? -2.971 18.156 -6.398 1 97.44 236 GLY B CA 1
ATOM 4909 C C . GLY B 1 236 ? -3.145 16.734 -6.891 1 97.44 236 GLY B C 1
ATOM 4910 O O . GLY B 1 236 ? -4.043 16.453 -7.688 1 97.44 236 GLY B O 1
ATOM 4911 N N . MET B 1 237 ? -2.299 15.836 -6.445 1 98.31 237 MET B N 1
ATOM 4912 C CA . MET B 1 237 ? -2.291 14.461 -6.938 1 98.31 237 MET B CA 1
ATOM 4913 C C . MET B 1 237 ? -2.85 13.5 -5.895 1 98.31 237 MET B C 1
ATOM 4915 O O . MET B 1 237 ? -2.332 12.398 -5.715 1 98.31 237 MET B O 1
ATOM 4919 N N . MET B 1 238 ? -3.91 13.945 -5.18 1 98.19 238 MET B N 1
ATOM 4920 C CA . MET B 1 238 ? -4.449 13.141 -4.09 1 98.19 238 MET B CA 1
ATOM 4921 C C . MET B 1 238 ? -4.934 11.789 -4.605 1 98.19 238 MET B C 1
ATOM 4923 O O . MET B 1 238 ? -4.625 10.75 -4.02 1 98.19 238 MET B O 1
ATOM 4927 N N . GLY B 1 239 ? -5.605 11.773 -5.773 1 98.38 239 GLY B N 1
ATOM 4928 C CA . GLY B 1 239 ? -6.18 10.547 -6.305 1 98.38 239 GLY B CA 1
ATOM 4929 C C . GLY B 1 239 ? -5.18 9.695 -7.066 1 98.38 239 GLY B C 1
ATOM 4930 O O . GLY B 1 239 ? -5.477 8.562 -7.438 1 98.38 239 GLY B O 1
ATOM 4931 N N . TRP B 1 240 ? -3.992 10.219 -7.309 1 98.69 240 TRP B N 1
ATOM 4932 C CA . TRP B 1 240 ? -2.949 9.531 -8.062 1 98.69 240 TRP B CA 1
ATOM 4933 C C . TRP B 1 240 ? -2.062 8.703 -7.133 1 98.69 240 TRP B C 1
ATOM 4935 O O . TRP B 1 240 ? -1.363 7.793 -7.578 1 98.69 240 TRP B O 1
ATOM 4945 N N . ARG B 1 241 ? -2.092 9.008 -5.832 1 98.5 241 ARG B N 1
ATOM 4946 C CA . ARG B 1 241 ? -1.464 8.266 -4.742 1 98.5 241 ARG B CA 1
ATOM 4947 C C . ARG B 1 241 ? 0.031 8.102 -4.984 1 98.5 241 ARG B C 1
ATOM 4949 O O . ARG B 1 241 ? 0.504 6.984 -5.223 1 98.5 241 ARG B O 1
ATOM 4956 N N . LEU B 1 242 ? 0.792 9.148 -4.812 1 98.81 242 LEU B N 1
ATOM 4957 C CA . LEU B 1 242 ? 2.234 9.078 -5.023 1 98.81 242 LEU B CA 1
ATOM 4958 C C . LEU B 1 242 ? 2.979 9.852 -3.938 1 98.81 242 LEU B C 1
ATOM 4960 O O . LEU B 1 242 ? 2.588 10.969 -3.586 1 98.81 242 LEU B O 1
ATOM 4964 N N . GLY B 1 243 ? 3.953 9.297 -3.357 1 98.69 243 GLY B N 1
ATOM 4965 C CA . GLY B 1 243 ? 4.902 9.883 -2.422 1 98.69 243 GLY B CA 1
ATOM 4966 C C . GLY B 1 243 ? 6.289 9.273 -2.523 1 98.69 243 GLY B C 1
ATOM 4967 O O . GLY B 1 243 ? 6.586 8.547 -3.475 1 98.69 243 GLY B O 1
ATOM 4968 N N . TYR B 1 244 ? 7.152 9.633 -1.615 1 98.88 244 TYR B N 1
ATOM 4969 C CA . TYR B 1 244 ? 8.477 9.023 -1.66 1 98.88 244 TYR B CA 1
ATOM 4970 C C . TYR B 1 244 ? 9.211 9.211 -0.336 1 98.88 244 TYR B C 1
ATOM 4972 O O . TYR B 1 244 ? 8.852 10.078 0.459 1 98.88 244 TYR B O 1
ATOM 4980 N N . ILE B 1 245 ? 10.133 8.336 -0.109 1 98.88 245 ILE B N 1
ATOM 4981 C CA . ILE B 1 245 ? 11.055 8.344 1.021 1 98.88 245 ILE B CA 1
ATOM 4982 C C . ILE B 1 245 ? 12.43 8.812 0.561 1 98.88 245 ILE B C 1
ATOM 4984 O O . ILE B 1 245 ? 12.906 8.414 -0.501 1 98.88 245 ILE B O 1
ATOM 4988 N N . ALA B 1 246 ? 13.008 9.703 1.23 1 98.88 246 ALA B N 1
ATOM 4989 C CA . ALA B 1 246 ? 14.414 10.047 1.072 1 98.88 246 ALA B CA 1
ATOM 4990 C C . ALA B 1 246 ? 15.234 9.57 2.271 1 98.88 246 ALA B C 1
ATOM 4992 O O . ALA B 1 246 ? 14.883 9.852 3.42 1 98.88 246 ALA B O 1
ATOM 4993 N N . TYR B 1 247 ? 16.281 8.859 2.064 1 98 247 TYR B N 1
ATOM 4994 C CA . TYR B 1 247 ? 17.125 8.281 3.107 1 98 247 TYR B CA 1
ATOM 4995 C C . TYR B 1 247 ? 18.594 8.367 2.73 1 98 247 TYR B C 1
ATOM 4997 O O . TYR B 1 247 ? 18.938 8.539 1.558 1 98 247 TYR B O 1
ATOM 5005 N N . SER B 1 248 ? 19.484 8.219 3.684 1 96.75 248 SER B N 1
ATOM 5006 C CA . SER B 1 248 ? 20.922 8.375 3.482 1 96.75 248 SER B CA 1
ATOM 5007 C C . SER B 1 248 ? 21.469 7.289 2.561 1 96.75 248 SER B C 1
ATOM 5009 O O . SER B 1 248 ? 21.203 6.105 2.756 1 96.75 248 SER B O 1
ATOM 5011 N N . GLU B 1 249 ? 22.203 7.684 1.595 1 94.56 249 GLU B N 1
ATOM 5012 C CA . GLU B 1 249 ? 22.828 6.734 0.679 1 94.56 249 GLU B CA 1
ATOM 5013 C C . GLU B 1 249 ? 23.938 5.949 1.369 1 94.56 249 GLU B C 1
ATOM 5015 O O . GLU B 1 249 ? 24.406 4.93 0.852 1 94.56 249 GLU B O 1
ATOM 5020 N N . ARG B 1 250 ? 24.344 6.379 2.512 1 93.38 250 ARG B N 1
ATOM 5021 C CA . ARG B 1 250 ? 25.469 5.777 3.225 1 93.38 250 ARG B CA 1
ATOM 5022 C C . ARG B 1 250 ? 25.016 4.586 4.059 1 93.38 250 ARG B C 1
ATOM 5024 O O . ARG B 1 250 ? 25.844 3.832 4.578 1 93.38 250 ARG B O 1
ATOM 5031 N N . LEU B 1 251 ? 23.734 4.523 4.301 1 91.06 251 LEU B N 1
ATOM 5032 C CA . LEU B 1 251 ? 23.219 3.422 5.109 1 91.06 251 LEU B CA 1
ATOM 5033 C C . LEU B 1 251 ? 23.312 2.102 4.352 1 91.06 251 LEU B C 1
ATOM 5035 O O . LEU B 1 251 ? 22.484 1.825 3.479 1 91.06 251 LEU B O 1
ATOM 5039 N N . ASP B 1 252 ? 24.234 1.307 4.703 1 86.31 252 ASP B N 1
ATOM 5040 C CA . ASP B 1 252 ? 24.422 0.014 4.051 1 86.31 252 ASP B CA 1
ATOM 5041 C C . ASP B 1 252 ? 23.234 -0.909 4.309 1 86.31 252 ASP B C 1
ATOM 5043 O O . ASP B 1 252 ? 22.797 -1.068 5.453 1 86.31 252 ASP B O 1
ATOM 5047 N N . GLY B 1 253 ? 22.719 -1.414 3.268 1 89.19 253 GLY B N 1
ATOM 5048 C CA . GLY B 1 253 ? 21.703 -2.439 3.371 1 89.19 253 GLY B CA 1
ATOM 5049 C C . GLY B 1 253 ? 20.312 -1.872 3.613 1 89.19 253 GLY B C 1
ATOM 5050 O O . GLY B 1 253 ? 19.312 -2.592 3.512 1 89.19 253 GLY B O 1
ATOM 5051 N N . PHE B 1 254 ? 20.156 -0.565 4.023 1 94.56 254 PHE B N 1
ATOM 5052 C CA . PHE B 1 254 ? 18.859 0.03 4.328 1 94.56 254 PHE B CA 1
ATOM 5053 C C . PHE B 1 254 ? 17.922 -0.077 3.137 1 94.56 254 PHE B C 1
ATOM 5055 O O . PHE B 1 254 ? 16.766 -0.481 3.285 1 94.56 254 PHE B O 1
ATOM 5062 N N . ALA B 1 255 ? 18.469 0.255 1.973 1 94.44 255 ALA B N 1
ATOM 5063 C CA . ALA B 1 255 ? 17.672 0.211 0.745 1 94.44 255 ALA B CA 1
ATOM 5064 C C . ALA B 1 255 ? 17.156 -1.2 0.476 1 94.44 255 ALA B C 1
ATOM 5066 O O . ALA B 1 255 ? 16.031 -1.377 0.031 1 94.44 255 ALA B O 1
ATOM 5067 N N . THR B 1 256 ? 17.969 -2.146 0.713 1 93.62 256 THR B N 1
ATOM 5068 C CA . THR B 1 256 ? 17.609 -3.545 0.493 1 93.62 256 THR B CA 1
ATOM 5069 C C . THR B 1 256 ? 16.453 -3.953 1.387 1 93.62 256 THR B C 1
ATOM 5071 O O . THR B 1 256 ? 15.523 -4.625 0.935 1 93.62 256 THR B O 1
ATOM 5074 N N . GLU B 1 257 ? 16.469 -3.52 2.621 1 95.62 257 GLU B N 1
ATOM 5075 C CA . GLU B 1 257 ? 15.398 -3.848 3.559 1 95.62 257 GLU B CA 1
ATOM 5076 C C . GLU B 1 257 ? 14.102 -3.141 3.182 1 95.62 257 GLU B C 1
ATOM 5078 O O . GLU B 1 257 ? 13.023 -3.723 3.291 1 95.62 257 GLU B O 1
ATOM 5083 N N . LEU B 1 258 ? 14.305 -1.916 2.766 1 96.62 258 LEU B N 1
ATOM 5084 C CA . LEU B 1 258 ? 13.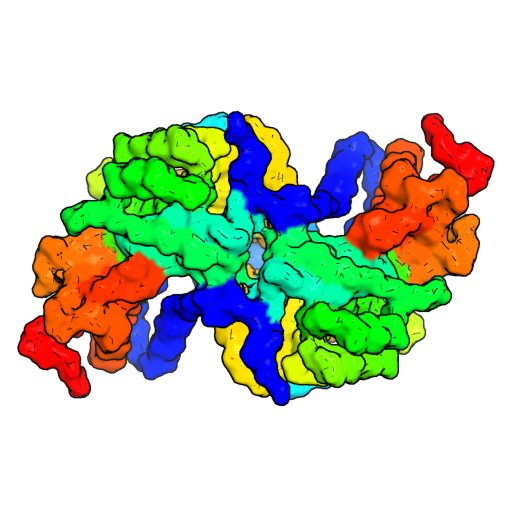133 -1.145 2.357 1 96.62 258 LEU B CA 1
ATOM 5085 C C . LEU B 1 258 ? 12.453 -1.785 1.151 1 96.62 258 LEU B C 1
ATOM 5087 O O . LEU B 1 258 ? 11.227 -1.768 1.044 1 96.62 258 LEU B O 1
ATOM 5091 N N . VAL B 1 259 ? 13.18 -2.361 0.276 1 96.75 259 VAL B N 1
ATOM 5092 C CA . VAL B 1 259 ? 12.664 -2.984 -0.939 1 96.75 259 VAL B CA 1
ATOM 5093 C C . VAL B 1 259 ? 11.852 -4.227 -0.581 1 96.75 259 VAL B C 1
ATOM 5095 O O . VAL B 1 259 ? 10.852 -4.531 -1.229 1 96.75 259 VAL B O 1
ATOM 5098 N N . LYS B 1 260 ? 12.25 -4.973 0.468 1 97.5 260 LYS B N 1
ATOM 5099 C CA . LYS B 1 260 ? 11.492 -6.141 0.917 1 97.5 260 LYS B CA 1
ATOM 5100 C C . LYS B 1 260 ? 10.047 -5.773 1.24 1 97.5 260 LYS B C 1
ATOM 5102 O O . LYS B 1 260 ? 9.125 -6.492 0.859 1 97.5 260 LYS B O 1
ATOM 5107 N N . ILE B 1 261 ? 9.891 -4.613 1.893 1 98.25 261 ILE B N 1
ATOM 5108 C CA . ILE B 1 261 ? 8.57 -4.148 2.301 1 98.25 261 ILE B CA 1
ATOM 5109 C C . ILE B 1 261 ? 7.809 -3.619 1.087 1 98.25 261 ILE B C 1
ATOM 5111 O O . ILE B 1 261 ? 6.648 -3.979 0.866 1 98.25 261 ILE B O 1
ATOM 5115 N N . GLN B 1 262 ? 8.492 -2.846 0.283 1 98.25 262 GLN B N 1
ATOM 5116 C CA . GLN B 1 262 ? 7.914 -2.24 -0.91 1 98.25 262 GLN B CA 1
ATOM 5117 C C . GLN B 1 262 ? 7.402 -3.305 -1.875 1 98.25 262 GLN B C 1
ATOM 5119 O O . GLN B 1 262 ? 6.293 -3.189 -2.404 1 98.25 262 GLN B O 1
ATOM 5124 N N . ASP B 1 263 ? 8.133 -4.293 -2.053 1 97.38 263 ASP B N 1
ATOM 5125 C CA . ASP B 1 263 ? 7.809 -5.355 -3 1 97.38 263 ASP B CA 1
ATOM 5126 C C . ASP B 1 263 ? 6.531 -6.086 -2.59 1 97.38 263 ASP B C 1
ATOM 5128 O O . ASP B 1 263 ? 5.785 -6.57 -3.445 1 97.38 263 ASP B O 1
ATOM 5132 N N . ASN B 1 264 ? 6.281 -6.129 -1.322 1 97.44 264 ASN B N 1
ATOM 5133 C CA . ASN B 1 264 ? 5.172 -6.938 -0.829 1 97.44 264 ASN B CA 1
ATOM 5134 C C . ASN B 1 264 ? 3.902 -6.109 -0.661 1 97.44 264 ASN B C 1
ATOM 5136 O O . ASN B 1 264 ? 2.811 -6.66 -0.502 1 97.44 264 ASN B O 1
ATOM 5140 N N . ILE B 1 265 ? 4.047 -4.832 -0.666 1 98.06 265 ILE B N 1
ATOM 5141 C CA . ILE B 1 265 ? 2.842 -4.023 -0.521 1 98.06 265 ILE B CA 1
ATOM 5142 C C . ILE B 1 265 ? 2.328 -3.611 -1.899 1 98.06 265 ILE B C 1
ATOM 5144 O O . ILE B 1 265 ? 1.489 -4.301 -2.486 1 98.06 265 ILE B O 1
ATOM 5148 N N . PRO B 1 266 ? 2.879 -2.68 -2.531 1 96.88 266 PRO B N 1
ATOM 5149 C CA . PRO B 1 266 ? 2.33 -2.426 -3.865 1 96.88 266 PRO B CA 1
ATOM 5150 C C . PRO B 1 266 ? 3.219 -2.971 -4.98 1 96.88 266 PRO B C 1
ATOM 5152 O O . PRO B 1 266 ? 2.836 -2.936 -6.152 1 96.88 266 PRO B O 1
ATOM 5155 N N . ILE B 1 267 ? 4.391 -3.6 -4.73 1 96 267 ILE B N 1
ATOM 5156 C CA . ILE B 1 267 ? 5.457 -3.883 -5.684 1 96 267 ILE B CA 1
ATOM 5157 C C . ILE B 1 267 ? 6.055 -2.572 -6.191 1 96 267 ILE B C 1
ATOM 5159 O O . ILE B 1 267 ? 7.09 -2.121 -5.691 1 96 267 ILE B O 1
ATOM 5163 N N . CYS B 1 268 ? 5.379 -1.88 -6.965 1 96.81 268 CYS B N 1
ATOM 5164 C CA . CYS B 1 268 ? 5.727 -0.538 -7.414 1 96.81 268 CYS B CA 1
ATOM 5165 C C . CYS B 1 268 ? 4.516 0.384 -7.383 1 96.81 268 CYS B C 1
ATOM 5167 O O . CYS B 1 268 ? 3.375 -0.084 -7.395 1 96.81 268 CYS B O 1
ATOM 5169 N N . ALA B 1 269 ? 4.785 1.691 -7.219 1 98.06 269 ALA B N 1
ATOM 5170 C CA . ALA B 1 269 ? 3.693 2.646 -7.375 1 98.06 269 ALA B CA 1
ATOM 5171 C C . ALA B 1 269 ? 3.137 2.619 -8.797 1 98.06 269 ALA B C 1
ATOM 5173 O O . ALA B 1 269 ? 3.836 2.23 -9.734 1 98.06 269 ALA B O 1
ATOM 5174 N N . ALA B 1 270 ? 1.872 2.975 -8.953 1 98.56 270 ALA B N 1
ATOM 5175 C CA . ALA B 1 270 ? 1.256 2.977 -10.281 1 98.56 270 ALA B CA 1
ATOM 5176 C C . ALA B 1 270 ? 2.109 3.752 -11.281 1 98.56 270 ALA B C 1
ATOM 5178 O O . ALA B 1 270 ? 2.533 4.875 -11.008 1 98.56 270 ALA B O 1
ATOM 5179 N N . ILE B 1 271 ? 2.338 3.205 -12.43 1 98.75 271 ILE B N 1
ATOM 5180 C CA . ILE B 1 271 ? 3.307 3.736 -13.383 1 98.75 271 ILE B CA 1
ATOM 5181 C C . ILE B 1 271 ? 2.799 5.059 -13.953 1 98.75 271 ILE B C 1
ATOM 5183 O O . ILE B 1 271 ? 3.566 6.012 -14.102 1 98.75 271 ILE B O 1
ATOM 5187 N N . ILE B 1 272 ? 1.521 5.141 -14.227 1 98.69 272 ILE B N 1
ATOM 5188 C CA . ILE B 1 272 ? 0.959 6.352 -14.812 1 98.69 272 ILE B CA 1
ATOM 5189 C C . ILE B 1 272 ? 1.082 7.508 -13.82 1 98.69 272 ILE B C 1
ATOM 5191 O O . ILE B 1 272 ? 1.315 8.656 -14.219 1 98.69 272 ILE B O 1
ATOM 5195 N N . SER B 1 273 ? 0.9 7.246 -12.531 1 98.75 273 SER B N 1
ATOM 5196 C CA . SER B 1 273 ? 1.083 8.266 -11.508 1 98.75 273 SER B CA 1
ATOM 5197 C C . SER B 1 273 ? 2.527 8.75 -11.461 1 98.75 273 SER B C 1
ATOM 5199 O O . SER B 1 273 ? 2.781 9.945 -11.266 1 98.75 273 SER B O 1
ATOM 5201 N N . GLN B 1 274 ? 3.447 7.844 -11.609 1 98.88 274 GLN B N 1
ATOM 5202 C CA . GLN B 1 274 ? 4.859 8.203 -11.594 1 98.88 274 GLN B CA 1
ATOM 5203 C C . GLN B 1 274 ? 5.207 9.086 -12.789 1 98.88 274 GLN B C 1
ATOM 5205 O O . GLN B 1 274 ? 5.965 10.055 -12.656 1 98.88 274 GLN B O 1
ATOM 5210 N N . ARG B 1 275 ? 4.664 8.75 -13.938 1 98.69 275 ARG B N 1
ATOM 5211 C CA . ARG B 1 275 ? 4.891 9.562 -15.125 1 98.69 275 ARG B CA 1
ATOM 5212 C C . ARG B 1 275 ? 4.32 10.969 -14.938 1 98.69 275 ARG B C 1
ATOM 5214 O O . ARG B 1 275 ? 4.949 11.953 -15.328 1 98.69 275 ARG B O 1
ATOM 5221 N N . LEU B 1 276 ? 3.129 11.008 -14.359 1 98.56 276 LEU B N 1
ATOM 5222 C CA . LEU B 1 276 ? 2.543 12.312 -14.062 1 98.56 276 LEU B CA 1
ATOM 5223 C C . LEU B 1 276 ? 3.465 13.125 -13.164 1 98.56 276 LEU B C 1
ATOM 5225 O O . LEU B 1 276 ? 3.637 14.328 -13.367 1 98.56 276 LEU B O 1
ATOM 5229 N N . ALA B 1 277 ? 4.051 12.5 -12.203 1 98.75 277 ALA B N 1
ATOM 5230 C CA . ALA B 1 277 ? 4.945 13.164 -11.258 1 98.75 277 ALA B CA 1
ATOM 5231 C C . ALA B 1 277 ? 6.176 13.719 -11.977 1 98.75 277 ALA B C 1
ATOM 5233 O O . ALA B 1 277 ? 6.641 14.82 -11.664 1 98.75 277 ALA B O 1
ATOM 5234 N N . VAL B 1 278 ? 6.746 12.93 -12.922 1 98.56 278 VAL B N 1
ATOM 5235 C CA . VAL B 1 278 ? 7.891 13.398 -13.695 1 98.56 278 VAL B CA 1
ATOM 5236 C C . VAL B 1 278 ? 7.539 14.719 -14.383 1 98.56 278 VAL B C 1
ATOM 5238 O O . VAL B 1 278 ? 8.289 15.695 -14.289 1 98.56 278 VAL B O 1
ATOM 5241 N N . TYR B 1 279 ? 6.379 14.758 -15.016 1 98.25 279 TYR B N 1
ATOM 5242 C CA . TYR B 1 279 ? 5.977 15.945 -15.773 1 98.25 279 TYR B CA 1
ATOM 5243 C C . TYR B 1 279 ? 5.594 17.078 -14.836 1 98.25 279 TYR B C 1
ATOM 5245 O O . TYR B 1 279 ? 5.809 18.25 -15.148 1 98.25 279 TYR B O 1
ATOM 5253 N N . ALA B 1 280 ? 4.988 16.75 -13.688 1 98.06 280 ALA B N 1
ATOM 5254 C CA . ALA B 1 280 ? 4.66 17.781 -12.703 1 98.06 280 ALA B CA 1
ATOM 5255 C C . ALA B 1 280 ? 5.922 18.469 -12.188 1 98.06 280 ALA B C 1
ATOM 5257 O O . ALA B 1 280 ? 5.949 19.703 -12.031 1 98.06 280 ALA B O 1
ATOM 5258 N N . LEU B 1 281 ? 6.953 17.703 -11.938 1 98.06 281 LEU B N 1
ATOM 5259 C CA . LEU B 1 281 ? 8.219 18.234 -11.445 1 98.06 281 LEU B CA 1
ATOM 5260 C C . LEU B 1 281 ? 8.844 19.172 -12.461 1 98.06 281 LEU B C 1
ATOM 5262 O O . LEU B 1 281 ? 9.555 20.109 -12.094 1 98.06 281 LEU B O 1
ATOM 5266 N N . GLU B 1 282 ? 8.562 18.969 -13.703 1 96.5 282 GLU B N 1
ATOM 5267 C CA . GLU B 1 282 ? 9.086 19.828 -14.766 1 96.5 282 GLU B CA 1
ATOM 5268 C C . GLU B 1 282 ? 8.508 21.234 -14.672 1 96.5 282 GLU B C 1
ATOM 5270 O O . GLU B 1 282 ? 9.117 22.188 -15.148 1 96.5 282 GLU B O 1
ATOM 5275 N N . GLU B 1 283 ? 7.293 21.344 -14.148 1 94.38 283 GLU B N 1
ATOM 5276 C CA . GLU B 1 283 ? 6.66 22.656 -14.023 1 94.38 283 GLU B CA 1
ATOM 5277 C C . GLU B 1 283 ? 7.418 23.531 -13.039 1 94.38 283 GLU B C 1
ATOM 5279 O O . GLU B 1 283 ? 7.344 24.766 -13.117 1 94.38 283 GLU B O 1
ATOM 5284 N N . GLY B 1 284 ? 8.117 22.906 -12.102 1 88.12 284 GLY B N 1
ATOM 5285 C CA . GLY B 1 284 ? 8.953 23.641 -11.156 1 88.12 284 GLY B CA 1
ATOM 5286 C C . GLY B 1 284 ? 8.188 24.141 -9.945 1 88.12 284 GLY B C 1
ATOM 5287 O O . GLY B 1 284 ? 6.953 24.078 -9.914 1 88.12 284 GLY B O 1
ATOM 5288 N N . SER B 1 285 ? 8.898 24.672 -9.039 1 89.62 285 SER B N 1
ATOM 5289 C CA . SER B 1 285 ? 8.359 25.109 -7.758 1 89.62 285 SER B CA 1
ATOM 5290 C C . SER B 1 285 ? 7.523 26.375 -7.918 1 89.62 285 SER B C 1
ATOM 5292 O O . SER B 1 285 ? 6.652 26.656 -7.094 1 89.62 285 SER B O 1
ATOM 5294 N N . GLY B 1 286 ? 7.777 27.109 -8.969 1 92.56 286 GLY B N 1
ATOM 5295 C CA . GLY B 1 286 ? 6.996 28.312 -9.219 1 92.56 286 GLY B CA 1
ATOM 5296 C C . GLY B 1 286 ? 5.52 28.031 -9.414 1 92.56 286 GLY B C 1
ATOM 5297 O O . GLY B 1 286 ? 4.668 28.812 -8.984 1 92.56 286 GLY B O 1
ATOM 5298 N N . TRP B 1 287 ? 5.223 26.938 -10.016 1 95.94 287 TRP B N 1
ATOM 5299 C CA . TRP B 1 287 ? 3.838 26.531 -10.227 1 95.94 287 TRP B CA 1
ATOM 5300 C C . TRP B 1 287 ? 3.115 26.344 -8.898 1 95.94 287 TRP B C 1
ATOM 5302 O O . TRP B 1 287 ? 1.973 26.781 -8.734 1 95.94 287 TRP B O 1
ATOM 5312 N N . ILE B 1 288 ? 3.719 25.781 -7.988 1 95.19 288 ILE B N 1
ATOM 5313 C CA . ILE B 1 288 ? 3.158 25.484 -6.676 1 95.19 288 ILE B CA 1
ATOM 5314 C C . ILE B 1 288 ? 3 26.781 -5.875 1 95.19 288 ILE B C 1
ATOM 5316 O O . ILE B 1 288 ? 1.963 27 -5.246 1 95.19 288 ILE B O 1
ATOM 5320 N N . THR B 1 289 ? 4.039 27.562 -5.898 1 94.12 289 THR B N 1
ATOM 5321 C CA . THR B 1 289 ? 4.059 28.766 -5.09 1 94.12 289 THR B CA 1
ATOM 5322 C C . THR B 1 289 ? 2.922 29.703 -5.492 1 94.12 289 THR B C 1
ATOM 5324 O O . THR B 1 289 ? 2.344 30.391 -4.645 1 94.12 289 THR B O 1
ATOM 5327 N N . GLU B 1 290 ? 2.646 29.719 -6.754 1 94.88 290 GLU B N 1
ATOM 5328 C CA . GLU B 1 290 ? 1.542 30.547 -7.234 1 94.88 290 GLU B CA 1
ATOM 5329 C C . GLU B 1 290 ? 0.211 30.078 -6.645 1 94.88 290 GLU B C 1
ATOM 5331 O O . GLU B 1 290 ? -0.633 30.906 -6.285 1 94.88 290 GLU B O 1
ATOM 5336 N N . ARG B 1 291 ? -0 28.875 -6.535 1 95.25 291 ARG B N 1
ATOM 5337 C CA . ARG B 1 291 ? -1.227 28.312 -5.977 1 95.25 291 ARG B CA 1
ATOM 5338 C C . ARG B 1 291 ? -1.284 28.516 -4.465 1 95.25 291 ARG B C 1
ATOM 5340 O O . ARG B 1 291 ? -2.328 28.891 -3.924 1 95.25 291 ARG B O 1
ATOM 5347 N N . VAL B 1 292 ? -0.178 28.328 -3.834 1 96.38 292 VAL B N 1
ATOM 5348 C CA . VAL B 1 292 ? -0.11 28.469 -2.383 1 96.38 292 VAL B CA 1
ATOM 5349 C C . VAL B 1 292 ? -0.391 29.922 -1.987 1 96.38 292 VAL B C 1
ATOM 5351 O O . VAL B 1 292 ? -1.004 30.172 -0.949 1 96.38 292 VAL B O 1
ATOM 5354 N N . LYS B 1 293 ? -0.064 30.844 -2.805 1 94.38 293 LYS B N 1
ATOM 5355 C CA . LYS B 1 293 ? -0.328 32.25 -2.549 1 94.38 293 LYS B CA 1
ATOM 5356 C C . LYS B 1 293 ? -1.824 32.531 -2.404 1 94.38 293 LYS B C 1
ATOM 5358 O O . LYS B 1 293 ? -2.238 33.344 -1.604 1 94.38 293 LYS B O 1
ATOM 5363 N N . SER B 1 294 ? -2.58 31.797 -3.137 1 92.12 294 SER B N 1
ATOM 5364 C CA . SER B 1 294 ? -4.027 31.984 -3.1 1 92.12 294 SER B CA 1
ATOM 5365 C C . SER B 1 294 ? -4.613 31.5 -1.777 1 92.12 294 SER B C 1
ATOM 5367 O O . SER B 1 294 ? -5.715 31.891 -1.396 1 92.12 294 SER B O 1
ATOM 5369 N N . LEU B 1 295 ? -3.9 30.688 -1.079 1 97.56 295 LEU B N 1
ATOM 5370 C CA . LEU B 1 295 ? -4.395 30.125 0.169 1 97.56 295 LEU B CA 1
ATOM 5371 C C . LEU B 1 295 ? -4.273 31.125 1.312 1 97.56 295 LEU B C 1
ATOM 5373 O O . LEU B 1 295 ? -4.898 30.953 2.361 1 97.56 295 LEU B O 1
ATOM 5377 N N . VAL B 1 296 ? -3.473 32.188 1.08 1 97.75 296 VAL B N 1
ATOM 5378 C CA . VAL B 1 296 ? -3.303 33.188 2.117 1 97.75 296 VAL B CA 1
ATOM 5379 C C . VAL B 1 296 ? -4.645 33.875 2.414 1 97.75 296 VAL B C 1
ATOM 5381 O O . VAL B 1 296 ? -4.992 34.094 3.578 1 97.75 296 VAL B O 1
ATOM 5384 N N . LYS B 1 297 ? -5.359 34.156 1.374 1 97.62 297 LYS B N 1
ATOM 5385 C CA . LYS B 1 297 ? -6.688 34.75 1.555 1 97.62 297 LYS B CA 1
ATOM 5386 C C . LYS B 1 297 ? -7.617 33.781 2.285 1 97.62 297 LYS B C 1
ATOM 5388 O O . LYS B 1 297 ? -8.367 34.188 3.176 1 97.62 297 LYS B O 1
ATOM 5393 N N . ASN B 1 298 ? -7.613 32.531 1.877 1 98.44 298 ASN B N 1
ATOM 5394 C CA . ASN B 1 298 ? -8.422 31.516 2.541 1 98.44 298 ASN B CA 1
ATOM 5395 C C . ASN B 1 298 ? -8.062 31.391 4.02 1 98.44 298 ASN B C 1
ATOM 5397 O O . ASN B 1 298 ? -8.953 31.297 4.871 1 98.44 298 ASN B O 1
ATOM 5401 N N . ARG B 1 299 ? -6.789 31.375 4.277 1 98.5 299 ARG B N 1
ATOM 5402 C CA . ARG B 1 299 ? -6.301 31.328 5.652 1 98.5 299 ARG B CA 1
ATOM 5403 C C . ARG B 1 299 ? -6.887 32.469 6.477 1 98.5 299 ARG B C 1
ATOM 5405 O O . ARG B 1 299 ? -7.379 32.25 7.586 1 98.5 299 ARG B O 1
ATOM 5412 N N . ASP B 1 300 ? -6.844 33.688 5.938 1 98.31 300 ASP B N 1
ATOM 5413 C CA . ASP B 1 300 ? -7.34 34.844 6.645 1 98.31 300 ASP B CA 1
ATOM 5414 C C . ASP B 1 300 ? -8.852 34.781 6.859 1 98.31 300 ASP B C 1
ATOM 5416 O O . ASP B 1 300 ? -9.352 35.188 7.91 1 98.31 300 ASP B O 1
ATOM 5420 N N . ILE B 1 301 ? -9.539 34.281 5.871 1 98.56 301 ILE B N 1
ATOM 5421 C CA . ILE B 1 301 ? -10.984 34.094 5.961 1 98.56 301 ILE B CA 1
ATOM 5422 C C . ILE B 1 301 ? -11.32 33.156 7.117 1 98.56 301 ILE B C 1
ATOM 5424 O O . ILE B 1 301 ? -12.211 33.438 7.926 1 98.56 301 ILE B O 1
ATOM 5428 N N . VAL B 1 302 ? -10.641 32.031 7.219 1 98.69 302 VAL B N 1
ATOM 5429 C CA . VAL B 1 302 ? -10.922 31.062 8.266 1 98.69 302 VAL B CA 1
ATOM 5430 C C . VAL B 1 302 ? -10.5 31.625 9.625 1 98.69 302 VAL B C 1
ATOM 5432 O O . VAL B 1 302 ? -11.188 31.422 10.625 1 98.69 302 VAL B O 1
ATOM 5435 N N . LYS B 1 303 ? -9.359 32.312 9.672 1 98.25 303 LYS B N 1
ATOM 5436 C CA . LYS B 1 303 ? -8.922 32.938 10.914 1 98.25 303 LYS B CA 1
ATOM 5437 C C . LYS B 1 303 ? -9.977 33.906 11.438 1 98.25 303 LYS B C 1
ATOM 5439 O O . LYS B 1 303 ? -10.242 33.938 12.641 1 98.25 303 LYS B O 1
ATOM 5444 N N . GLU B 1 304 ? -10.508 34.688 10.539 1 98.25 304 GLU B N 1
ATOM 5445 C CA . GLU B 1 304 ? -11.555 35.625 10.914 1 98.25 304 GLU B CA 1
ATOM 5446 C C . GLU B 1 304 ? -12.773 34.875 11.461 1 98.25 304 GLU B C 1
ATOM 5448 O O . GLU B 1 304 ? -13.383 35.344 12.438 1 98.25 304 GLU B O 1
ATOM 5453 N N . ALA B 1 305 ? -13.109 33.812 10.875 1 98.62 305 ALA B N 1
ATOM 5454 C CA . ALA B 1 305 ? -14.258 33.031 11.312 1 98.62 305 ALA B CA 1
ATOM 5455 C C . ALA B 1 305 ? -14.047 32.469 12.719 1 98.62 305 ALA B C 1
ATOM 5457 O O . ALA B 1 305 ? -15.008 32.281 13.461 1 98.62 305 ALA B O 1
ATOM 5458 N N . LEU B 1 306 ? -12.812 32.25 13.125 1 98.62 306 LEU B N 1
ATOM 5459 C CA . LEU B 1 306 ? -12.484 31.641 14.414 1 98.62 306 LEU B CA 1
ATOM 5460 C C . LEU B 1 306 ? -12.211 32.719 15.461 1 98.62 306 LEU B C 1
ATOM 5462 O O . LEU B 1 306 ? -11.984 32.406 16.625 1 98.62 306 LEU B O 1
ATOM 5466 N N . GLU B 1 307 ? -12.258 33.938 15.141 1 97.56 307 GLU B N 1
ATOM 5467 C CA . GLU B 1 307 ? -11.898 35.062 15.992 1 97.56 307 GLU B CA 1
ATOM 5468 C C . GLU B 1 307 ? -12.695 35.062 17.281 1 97.56 307 GLU B C 1
ATOM 5470 O O . GLU B 1 307 ? -12.18 35.438 18.344 1 97.56 307 GLU B O 1
ATOM 5475 N N . PRO B 1 308 ? -13.969 34.688 17.219 1 97.56 308 PRO B N 1
ATOM 5476 C CA . PRO B 1 308 ? -14.758 34.719 18.453 1 97.56 308 PRO B CA 1
ATOM 5477 C C . PRO B 1 308 ? -14.148 33.844 19.547 1 97.56 308 PRO B C 1
ATOM 5479 O O . PRO B 1 308 ? -14.445 34.031 20.734 1 97.56 308 PRO B O 1
ATOM 5482 N N . LEU B 1 309 ? -13.336 32.906 19.219 1 97.25 309 LEU B N 1
ATOM 5483 C CA . LEU B 1 309 ? -12.734 32 20.203 1 97.25 309 LEU B CA 1
ATOM 5484 C C . LEU B 1 309 ? -11.609 32.719 20.953 1 97.25 309 LEU B C 1
ATOM 5486 O O . LEU B 1 309 ? -11.156 32.219 21.984 1 97.25 309 LEU B O 1
ATOM 5490 N N . GLY B 1 310 ? -11.133 33.812 20.406 1 96.62 310 GLY B N 1
ATOM 5491 C CA . GLY B 1 310 ? -9.969 34.5 20.938 1 96.62 310 GLY B CA 1
ATOM 5492 C C . GLY B 1 310 ? -8.695 34.219 20.188 1 96.62 310 GLY B C 1
ATOM 5493 O O . GLY B 1 310 ? -8.391 33.062 19.906 1 96.62 310 GLY B O 1
ATOM 5494 N N . LYS B 1 311 ? -7.965 35.219 19.906 1 93 311 LYS B N 1
ATOM 5495 C CA . LYS B 1 311 ? -6.754 35.094 19.094 1 93 311 LYS B CA 1
ATOM 5496 C C . LYS B 1 311 ? -5.758 34.125 19.734 1 93 311 LYS B C 1
ATOM 5498 O O . LYS B 1 311 ? -5.031 33.406 19.031 1 93 311 LYS B O 1
ATOM 5503 N N . GLU B 1 312 ? -5.727 34.094 21.016 1 94.25 312 GLU B N 1
ATOM 5504 C CA . GLU B 1 312 ? -4.777 33.25 21.734 1 94.25 312 GLU B CA 1
ATOM 5505 C C . GLU B 1 312 ? -5.152 31.766 21.625 1 94.25 312 GLU B C 1
ATOM 5507 O O . GLU B 1 312 ? -4.328 30.891 21.875 1 94.25 312 GLU B O 1
ATOM 5512 N N . ASN B 1 313 ? -6.379 31.516 21.219 1 96.44 313 ASN B N 1
ATOM 5513 C CA . ASN B 1 313 ? -6.891 30.141 21.188 1 96.44 313 ASN B CA 1
ATOM 5514 C C . ASN B 1 313 ? -6.852 29.562 19.781 1 96.44 313 ASN B C 1
ATOM 5516 O O . ASN B 1 313 ? -7.27 28.422 19.562 1 96.44 313 ASN B O 1
ATOM 5520 N N . VAL B 1 314 ? -6.375 30.344 18.844 1 97.62 314 VAL B N 1
ATOM 5521 C CA . VAL B 1 314 ? -6.242 29.891 17.469 1 97.62 314 VAL B CA 1
ATOM 5522 C C . VAL B 1 314 ? -4.77 29.922 17.062 1 97.62 314 VAL B C 1
ATOM 5524 O O . VAL B 1 314 ? -4.129 30.969 17.078 1 97.62 314 VAL B O 1
ATOM 5527 N N . LYS B 1 315 ? -4.238 28.766 16.781 1 97.38 315 LYS B N 1
ATOM 5528 C CA . LYS B 1 315 ? -2.848 28.609 16.359 1 97.38 315 LYS B CA 1
ATOM 5529 C C . LYS B 1 315 ? -2.762 28.062 14.938 1 97.38 315 LYS B C 1
ATOM 5531 O O . LYS B 1 315 ? -3.781 27.719 14.344 1 97.38 315 LYS B O 1
ATOM 5536 N N . GLY B 1 316 ? -1.571 28.078 14.438 1 96.5 316 GLY B N 1
ATOM 5537 C CA . GLY B 1 316 ? -1.373 27.578 13.086 1 96.5 316 GLY B CA 1
ATOM 5538 C C . GLY B 1 316 ? -1.483 28.656 12.031 1 96.5 316 GLY B C 1
ATOM 5539 O O . GLY B 1 316 ? -1.603 29.844 12.352 1 96.5 316 GLY B O 1
ATOM 5540 N N . GLY B 1 317 ? -1.445 28.266 10.82 1 96.88 317 GLY B N 1
ATOM 5541 C CA . GLY B 1 317 ? -1.498 29.188 9.695 1 96.88 317 GLY B CA 1
ATOM 5542 C C . GLY B 1 317 ? -0.127 29.641 9.227 1 96.88 317 GLY B C 1
ATOM 5543 O O . GLY B 1 317 ? -0.009 30.344 8.219 1 96.88 317 GLY B O 1
ATOM 5544 N N . GLU B 1 318 ? 0.901 29.125 9.898 1 96.25 318 GLU B N 1
ATOM 5545 C CA . GLU B 1 318 ? 2.275 29.391 9.492 1 96.25 318 GLU B CA 1
ATOM 5546 C C . GLU B 1 318 ? 2.697 28.516 8.328 1 96.25 318 GLU B C 1
ATOM 5548 O O . GLU B 1 318 ? 3.531 28.906 7.508 1 96.25 318 GLU B O 1
ATOM 5553 N N . GLY B 1 319 ? 2.188 27.344 8.359 1 96.94 319 GLY B N 1
ATOM 5554 C CA . GLY B 1 319 ? 2.463 26.344 7.332 1 96.94 319 GLY B CA 1
ATOM 5555 C C . GLY B 1 319 ? 1.312 25.391 7.109 1 96.94 319 GLY B C 1
ATOM 5556 O O . GLY B 1 319 ? 0.258 25.516 7.734 1 96.94 319 GLY B O 1
ATOM 5557 N N . ALA B 1 320 ? 1.455 24.562 6.16 1 98.19 320 ALA B N 1
ATOM 5558 C CA . ALA B 1 320 ? 0.441 23.578 5.797 1 98.19 320 ALA B CA 1
ATOM 5559 C C . ALA B 1 320 ? -0.854 24.266 5.363 1 98.19 320 ALA B C 1
ATOM 5561 O O . ALA B 1 320 ? -0.831 25.219 4.586 1 98.19 320 ALA B O 1
ATOM 5562 N N . ILE B 1 321 ? -1.963 23.734 5.734 1 98.75 321 ILE B N 1
ATOM 5563 C CA . ILE B 1 321 ? -3.24 24.297 5.309 1 98.75 321 ILE B CA 1
ATOM 5564 C C . ILE B 1 321 ? -4.258 24.172 6.441 1 98.75 321 ILE B C 1
ATOM 5566 O O . ILE B 1 321 ? -5.43 23.875 6.203 1 98.75 321 ILE B O 1
ATOM 5570 N N . TYR B 1 322 ? -3.721 24.328 7.711 1 98.69 322 TYR B N 1
ATOM 5571 C CA . TYR B 1 322 ? -4.594 24.062 8.852 1 98.69 322 TYR B CA 1
ATOM 5572 C C . TYR B 1 322 ? -4.504 25.188 9.875 1 98.69 322 TYR B C 1
ATOM 5574 O O . TYR B 1 322 ? -3.473 25.859 9.992 1 98.69 322 TYR B O 1
ATOM 5582 N N . LEU B 1 323 ? -5.57 25.391 10.57 1 98.69 323 LEU B N 1
ATOM 5583 C CA . LEU B 1 323 ? -5.625 26.094 11.844 1 98.69 323 LEU B CA 1
ATOM 5584 C C . LEU B 1 323 ? -6.074 25.172 12.969 1 98.69 323 LEU B C 1
ATOM 5586 O O . LEU B 1 323 ? -6.84 24.234 12.734 1 98.69 323 LEU B O 1
ATOM 5590 N N . TRP B 1 324 ? -5.531 25.344 14.07 1 98.5 324 TRP B N 1
ATOM 5591 C CA . TRP B 1 324 ? -5.801 24.594 15.281 1 98.5 324 TRP B CA 1
ATOM 5592 C C . TRP B 1 324 ? -6.457 25.469 16.344 1 98.5 324 TRP B C 1
ATOM 5594 O O . TRP B 1 324 ? -5.828 26.391 16.859 1 98.5 324 TRP B O 1
ATOM 5604 N N . ALA B 1 325 ? -7.703 25.172 16.688 1 98.25 325 ALA B N 1
ATOM 5605 C CA . ALA B 1 325 ? -8.484 26.094 17.516 1 98.25 325 ALA B CA 1
ATOM 5606 C C . ALA B 1 325 ? -8.953 25.422 18.797 1 98.25 325 ALA B C 1
ATOM 5608 O O . ALA B 1 325 ? -9.5 24.312 18.766 1 98.25 325 ALA B O 1
ATOM 5609 N N . LYS B 1 326 ? -8.75 26.062 19.891 1 97.5 326 LYS B N 1
ATOM 5610 C CA . LYS B 1 326 ? -9.211 25.578 21.188 1 97.5 326 LYS B CA 1
ATOM 5611 C C . LYS B 1 326 ? -10.688 25.891 21.406 1 97.5 326 LYS B C 1
ATOM 5613 O O . LYS B 1 326 ? -11.133 27.016 21.172 1 97.5 326 LYS B O 1
ATOM 5618 N N . LEU B 1 327 ? -11.391 24.906 21.781 1 97.69 327 LEU B N 1
ATOM 5619 C CA . LEU B 1 327 ? -12.805 25.078 22.094 1 97.69 327 LEU B CA 1
ATOM 5620 C C . LEU B 1 327 ? -12.992 25.766 23.438 1 97.69 327 LEU B C 1
ATOM 5622 O O . LEU B 1 327 ? -12.109 25.703 24.297 1 97.69 327 LEU B O 1
ATOM 5626 N N . PRO B 1 328 ? -14.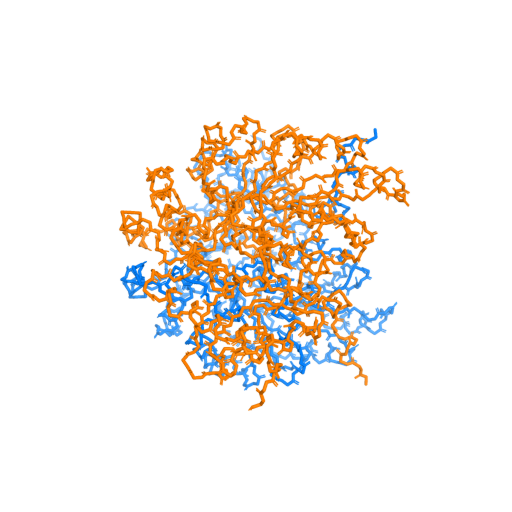141 26.359 23.625 1 95.31 328 PRO B N 1
ATOM 5627 C CA . PRO B 1 328 ? -14.398 27 24.906 1 95.31 328 PRO B CA 1
ATOM 5628 C C . PRO B 1 328 ? -14.516 26 26.062 1 95.31 328 PRO B C 1
ATOM 5630 O O . PRO B 1 328 ? -14.867 24.844 25.844 1 95.31 328 PRO B O 1
ATOM 5633 N N . GLU B 1 329 ? -14.18 26.25 27.344 1 90 329 GLU B N 1
ATOM 5634 C CA . GLU B 1 329 ? -14.141 25.406 28.531 1 90 329 GLU B CA 1
ATOM 5635 C C . GLU B 1 329 ? -15.445 24.641 28.703 1 90 329 GLU B C 1
ATOM 5637 O O . GLU B 1 329 ? -15.438 23.469 29.109 1 90 329 GLU B O 1
ATOM 5642 N N . GLY B 1 330 ? -16.531 25.047 28.359 1 88.31 330 GLY B N 1
ATOM 5643 C CA . GLY B 1 330 ? -17.812 24.391 28.531 1 88.31 330 GLY B CA 1
ATOM 5644 C C . GLY B 1 330 ? -18.172 23.469 27.375 1 88.31 330 GLY B C 1
ATOM 5645 O O . GLY B 1 330 ? -19.156 22.734 27.453 1 88.31 330 GLY B O 1
ATOM 5646 N N . HIS B 1 331 ? -17.312 23.344 26.516 1 91.5 331 HIS B N 1
ATOM 5647 C CA . HIS B 1 331 ? -17.594 22.562 25.328 1 91.5 331 HIS B CA 1
ATOM 5648 C C . HIS B 1 331 ? -16.359 21.828 24.828 1 91.5 331 HIS B C 1
ATOM 5650 O O . HIS B 1 331 ? -15.977 21.953 23.656 1 91.5 331 HIS B O 1
ATOM 5656 N N . ARG B 1 332 ? -15.906 20.875 25.703 1 90 332 ARG B N 1
ATOM 5657 C CA . ARG B 1 332 ? -14.594 20.297 25.422 1 90 332 ARG B CA 1
ATOM 5658 C C . ARG B 1 332 ? -14.734 18.953 24.734 1 90 332 ARG B C 1
ATOM 5660 O O . ARG B 1 332 ? -13.734 18.359 24.297 1 90 332 ARG B O 1
ATOM 5667 N N . ASP B 1 333 ? -15.977 18.469 24.656 1 95.75 333 ASP B N 1
ATOM 5668 C CA . ASP B 1 333 ? -16.203 17.297 23.828 1 95.75 333 ASP B CA 1
ATOM 5669 C C . ASP B 1 333 ? -16.188 17.656 22.344 1 95.75 333 ASP B C 1
ATOM 5671 O O . ASP B 1 333 ? -17.219 17.922 21.75 1 95.75 333 ASP B O 1
ATOM 5675 N N . ASP B 1 334 ? -14.992 17.609 21.797 1 97.38 334 ASP B N 1
ATOM 5676 C CA . ASP B 1 334 ? -14.766 18.188 20.469 1 97.38 334 ASP B CA 1
ATOM 5677 C C . ASP B 1 334 ? -15.516 17.391 19.406 1 97.38 334 ASP B C 1
ATOM 5679 O O . ASP B 1 334 ? -15.984 17.969 18.422 1 97.38 334 ASP B O 1
ATOM 5683 N N . PHE B 1 335 ? -15.648 16.078 19.547 1 96.25 335 PHE B N 1
ATOM 5684 C CA . PHE B 1 335 ? -16.406 15.336 18.547 1 96.25 335 PHE B CA 1
ATOM 5685 C C . PHE B 1 335 ? -17.875 15.711 18.594 1 96.25 335 PHE B C 1
ATOM 5687 O O . PHE B 1 335 ? -18.547 15.781 17.547 1 96.25 335 PHE B O 1
ATOM 5694 N N . LYS B 1 336 ? -18.438 15.883 19.766 1 96.75 336 LYS B N 1
ATOM 5695 C CA . LYS B 1 336 ? -19.812 16.344 19.906 1 96.75 336 LYS B CA 1
ATOM 5696 C C . LYS B 1 336 ? -20 17.703 19.234 1 96.75 336 LYS B C 1
ATOM 5698 O O . LYS B 1 336 ? -21.016 17.953 18.578 1 96.75 336 LYS B O 1
ATOM 5703 N N . VAL B 1 337 ? -19.031 18.562 19.422 1 98.06 337 VAL B N 1
ATOM 5704 C CA . VAL B 1 337 ? -19.094 19.891 18.812 1 98.06 337 VAL B CA 1
ATOM 5705 C C . VAL B 1 337 ? -19.047 19.766 17.297 1 98.06 337 VAL B C 1
ATOM 5707 O O . VAL B 1 337 ? -19.797 20.453 16.594 1 98.06 337 VAL B O 1
ATOM 5710 N N . VAL B 1 338 ? -18.203 18.922 16.766 1 98.12 338 VAL B N 1
ATOM 5711 C CA . VAL B 1 338 ? -18.062 18.719 15.328 1 98.12 338 VAL B CA 1
ATOM 5712 C C . VAL B 1 338 ? -19.391 18.219 14.75 1 98.12 338 VAL B C 1
ATOM 5714 O O . VAL B 1 338 ? -19.844 18.703 13.719 1 98.12 338 VAL B O 1
ATOM 5717 N N . ARG B 1 339 ? -20 17.25 15.414 1 97.44 339 ARG B N 1
ATOM 5718 C CA . ARG B 1 339 ? -21.297 16.719 14.969 1 97.44 339 ARG B CA 1
ATOM 5719 C C . ARG B 1 339 ? -22.359 17.797 14.992 1 97.44 339 ARG B C 1
ATOM 5721 O O . ARG B 1 339 ? -23.172 17.891 14.07 1 97.44 339 ARG B O 1
ATOM 5728 N N . TRP B 1 340 ? -22.375 18.547 16.047 1 97.75 340 TRP B N 1
ATOM 5729 C CA . TRP B 1 340 ? -23.344 19.625 16.188 1 97.75 340 TRP B CA 1
ATOM 5730 C C . TRP B 1 340 ? -23.156 20.688 15.102 1 97.75 340 TRP B C 1
ATOM 5732 O O . TRP B 1 340 ? -24.125 21.109 14.469 1 97.75 340 TRP B O 1
ATOM 5742 N N . LEU B 1 341 ? -21.906 21.141 14.852 1 98.12 341 LEU B N 1
ATOM 5743 C CA . LEU B 1 341 ? -21.609 22.094 13.789 1 98.12 341 LEU B CA 1
ATOM 5744 C C . LEU B 1 341 ? -22.094 21.578 12.445 1 98.12 341 LEU B C 1
ATOM 5746 O O . LEU B 1 341 ? -22.641 22.344 11.648 1 98.12 341 LEU B O 1
ATOM 5750 N N . ALA B 1 342 ? -21.859 20.297 12.188 1 98 342 ALA B N 1
ATOM 5751 C CA . ALA B 1 342 ? -22.25 19.672 10.922 1 98 342 ALA B CA 1
ATOM 5752 C C . ALA B 1 342 ? -23.766 19.688 10.742 1 98 342 ALA B C 1
ATOM 5754 O O . ALA B 1 342 ? -24.266 20.125 9.711 1 98 342 ALA B O 1
ATOM 5755 N N . HIS B 1 343 ? -24.484 19.25 11.742 1 97.25 343 HIS B N 1
ATOM 5756 C CA . HIS B 1 343 ? -25.938 19.109 11.633 1 97.25 343 HIS B CA 1
ATOM 5757 C C . HIS B 1 343 ? -26.641 20.453 11.703 1 97.25 343 HIS B C 1
ATOM 5759 O O . HIS B 1 343 ? -27.594 20.703 10.969 1 97.25 343 HIS B O 1
ATOM 5765 N N . ARG B 1 344 ? -26.172 21.359 12.523 1 96.69 344 ARG B N 1
ATOM 5766 C CA . ARG B 1 344 ? -26.859 22.609 12.781 1 96.69 344 ARG B CA 1
ATOM 5767 C C . ARG B 1 344 ? -26.453 23.688 11.766 1 96.69 344 ARG B C 1
ATOM 5769 O O . ARG B 1 344 ? -27.281 24.5 11.352 1 96.69 344 ARG B O 1
ATOM 5776 N N . HIS B 1 345 ? -25.219 23.656 11.391 1 97.31 345 HIS B N 1
ATOM 5777 C CA . HIS B 1 345 ? -24.719 24.766 10.594 1 97.31 345 HIS B CA 1
ATOM 5778 C C . HIS B 1 345 ? -24.188 24.297 9.242 1 97.31 345 HIS B C 1
ATOM 5780 O O . HIS B 1 345 ? -23.828 25.109 8.391 1 97.31 345 HIS B O 1
ATOM 5786 N N . GLY B 1 346 ? -24.062 23 9.047 1 97.5 346 GLY B N 1
ATOM 5787 C CA . GLY B 1 346 ? -23.688 22.453 7.754 1 97.5 346 GLY B CA 1
ATOM 5788 C C . GLY B 1 346 ? -22.203 22.578 7.449 1 97.5 346 GLY B C 1
ATOM 5789 O O . GLY B 1 346 ? -21.812 22.672 6.285 1 97.5 346 GLY B O 1
ATOM 5790 N N . VAL B 1 347 ? -21.391 22.703 8.43 1 98.31 347 VAL B N 1
ATOM 5791 C CA . VAL B 1 347 ? -19.953 22.797 8.242 1 98.31 347 VAL B CA 1
ATOM 5792 C C . VAL B 1 347 ? -19.234 21.703 9.031 1 98.31 347 VAL B C 1
ATOM 5794 O O . VAL B 1 347 ? -19.625 21.406 10.164 1 98.31 347 VAL B O 1
ATOM 5797 N N . VAL B 1 348 ? -18.297 21.062 8.375 1 98.25 348 VAL B N 1
ATOM 5798 C CA . VAL B 1 348 ? -17.625 19.922 8.984 1 98.25 348 VAL B CA 1
ATOM 5799 C C . VAL B 1 348 ? -16.141 20.234 9.188 1 98.25 348 VAL B C 1
ATOM 5801 O O . VAL B 1 348 ? -15.484 20.734 8.281 1 98.25 348 VAL B O 1
ATOM 5804 N N . VAL B 1 349 ? -15.633 20.016 10.391 1 98.56 349 VAL B N 1
ATOM 5805 C CA . VAL B 1 349 ? -14.227 20.156 10.758 1 98.56 349 VAL B CA 1
ATOM 5806 C C . VAL B 1 349 ? -13.742 18.891 11.445 1 98.56 349 VAL B C 1
ATOM 5808 O O . VAL B 1 349 ? -14.469 17.891 11.516 1 98.56 349 VAL B O 1
ATOM 5811 N N . ILE B 1 350 ? -12.469 18.859 11.906 1 98.38 350 ILE B N 1
ATOM 5812 C CA . ILE B 1 350 ? -11.906 17.656 12.508 1 98.38 350 ILE B CA 1
ATOM 5813 C C . ILE B 1 350 ? -11.742 17.859 14.016 1 98.38 350 ILE B C 1
ATOM 5815 O O . ILE B 1 350 ? -11.242 18.906 14.453 1 98.38 350 ILE B O 1
ATOM 5819 N N . PRO B 1 351 ? -12.219 16.891 14.789 1 98.38 351 PRO B N 1
ATOM 5820 C CA . PRO B 1 351 ? -12.031 16.984 16.234 1 98.38 351 PRO B CA 1
ATOM 5821 C C . PRO B 1 351 ? -10.586 16.734 16.656 1 98.38 351 PRO B C 1
ATOM 5823 O O . PRO B 1 351 ? -9.914 15.875 16.094 1 98.38 351 PRO B O 1
ATOM 5826 N N . GLY B 1 352 ? -10.133 17.438 17.641 1 98 352 GLY B N 1
ATOM 5827 C CA . GLY B 1 352 ? -8.758 17.344 18.109 1 98 352 GLY B CA 1
ATOM 5828 C C . GLY B 1 352 ? -8.438 16.031 18.797 1 98 352 GLY B C 1
ATOM 5829 O O . GLY B 1 352 ? -7.273 15.641 18.891 1 98 352 GLY B O 1
ATOM 5830 N N . CYS B 1 353 ? -9.461 15.336 19.266 1 97.25 353 CYS B N 1
ATOM 5831 C CA . CYS B 1 353 ? -9.242 14.062 19.953 1 97.25 353 CYS B CA 1
ATOM 5832 C C . CYS B 1 353 ? -8.602 13.047 19.016 1 97.25 353 CYS B C 1
ATOM 5834 O O . CYS B 1 353 ? -7.863 12.164 19.453 1 97.25 353 CYS B O 1
ATOM 5836 N N . ALA B 1 354 ? -8.789 13.227 17.75 1 96.75 354 ALA B N 1
ATOM 5837 C CA . ALA B 1 354 ? -8.195 12.336 16.75 1 96.75 354 ALA B CA 1
ATOM 5838 C C . ALA B 1 354 ? -6.68 12.492 16.719 1 96.75 354 ALA B C 1
ATOM 5840 O O . ALA B 1 354 ? -5.977 11.633 16.188 1 96.75 354 ALA B O 1
ATOM 5841 N N . SER B 1 355 ? -6.172 13.562 17.25 1 97.94 355 SER B N 1
ATOM 5842 C CA . SER B 1 355 ? -4.746 13.867 17.219 1 97.94 355 SER B CA 1
ATOM 5843 C C . SER B 1 355 ? -4.168 14 18.625 1 97.94 355 SER B C 1
ATOM 5845 O O . SER B 1 355 ? -3.191 14.719 18.828 1 97.94 355 SER B O 1
ATOM 5847 N N . GLY B 1 356 ? -4.887 13.414 19.562 1 96.69 356 GLY B N 1
ATOM 5848 C CA . GLY B 1 356 ? -4.379 13.344 20.922 1 96.69 356 GLY B CA 1
ATOM 5849 C C . GLY B 1 356 ? -4.625 14.617 21.703 1 96.69 356 GLY B C 1
ATOM 5850 O O . GLY B 1 356 ? -4.043 14.805 22.781 1 96.69 356 GLY B O 1
ATOM 5851 N N . SER B 1 357 ? -5.461 15.492 21.203 1 96.31 357 SER B N 1
ATOM 5852 C CA . SER B 1 357 ? -5.707 16.781 21.844 1 96.31 357 SER B CA 1
ATOM 5853 C C . SER B 1 357 ? -7.199 17.094 21.891 1 96.31 357 SER B C 1
ATOM 5855 O O . SER B 1 357 ? -7.664 18.016 21.219 1 96.31 357 SER B O 1
ATOM 5857 N N . PRO B 1 358 ? -7.953 16.406 22.781 1 96.75 358 PRO B N 1
ATOM 5858 C CA . PRO B 1 358 ? -9.367 16.75 22.922 1 96.75 358 PRO B CA 1
ATOM 5859 C C . PRO B 1 358 ? -9.594 18.219 23.281 1 96.75 358 PRO B C 1
ATOM 5861 O O . PRO B 1 358 ? -8.773 18.812 23.969 1 96.75 358 PRO B O 1
ATOM 5864 N N . GLY B 1 359 ? -10.648 18.734 22.844 1 97.69 359 GLY B N 1
ATOM 5865 C CA . GLY B 1 359 ? -10.977 20.109 23.156 1 97.69 359 GLY B CA 1
ATOM 5866 C C . GLY B 1 359 ? -10.492 21.078 22.094 1 97.69 359 GLY B C 1
ATOM 5867 O O . GLY B 1 359 ? -10.508 22.297 22.297 1 97.69 359 GLY B O 1
ATOM 5868 N N . TYR B 1 360 ? -10.055 20.547 20.969 1 98.06 360 TYR B N 1
ATOM 5869 C CA . TYR B 1 360 ? -9.586 21.391 19.875 1 98.06 360 TYR B CA 1
ATOM 5870 C C . TYR B 1 360 ? -10.281 21 18.562 1 98.06 360 TYR B C 1
ATOM 5872 O O . TYR B 1 360 ? -10.922 19.953 18.484 1 98.06 360 TYR B O 1
ATOM 5880 N N . LEU B 1 361 ? -10.219 21.859 17.578 1 98.44 361 LEU B N 1
ATOM 5881 C CA . LEU B 1 361 ? -10.648 21.625 16.203 1 98.44 361 LEU B CA 1
ATOM 5882 C C . LEU B 1 361 ? -9.508 21.859 15.227 1 98.44 361 LEU B C 1
ATOM 5884 O O . LEU B 1 361 ? -8.734 22.812 15.391 1 98.44 361 LEU B O 1
ATOM 5888 N N . ARG B 1 362 ? -9.359 21.031 14.289 1 98.75 362 ARG B N 1
ATOM 5889 C CA . ARG B 1 362 ? -8.562 21.344 13.102 1 98.75 362 ARG B CA 1
ATOM 5890 C C . ARG B 1 362 ? -9.438 21.859 11.977 1 98.75 362 ARG B C 1
ATOM 5892 O O . ARG B 1 362 ? -10.43 21.219 11.602 1 98.75 362 ARG B O 1
ATOM 5899 N N . VAL B 1 363 ? -9.094 22.984 11.438 1 98.81 363 VAL B N 1
ATOM 5900 C CA . VAL B 1 363 ? -9.836 23.594 10.344 1 98.81 363 VAL B CA 1
ATOM 5901 C C . VAL B 1 363 ? -8.922 23.766 9.125 1 98.81 363 VAL B C 1
ATOM 5903 O O . VAL B 1 363 ? -7.867 24.391 9.227 1 98.81 363 VAL B O 1
ATOM 5906 N N . SER B 1 364 ? -9.328 23.234 8.039 1 98.56 364 SER B N 1
ATOM 5907 C CA . SER B 1 364 ? -8.516 23.281 6.824 1 98.56 364 SER B CA 1
ATOM 5908 C C . SER B 1 364 ? -8.945 24.438 5.922 1 98.56 364 SER B C 1
ATOM 5910 O O . SER B 1 364 ? -10.133 24.766 5.84 1 98.56 364 SER B O 1
ATOM 5912 N N . PHE B 1 365 ? -8 25.047 5.223 1 98.56 365 PHE B N 1
ATOM 5913 C CA . PHE B 1 365 ? -8.336 26.172 4.359 1 98.56 365 PHE B CA 1
ATOM 5914 C C . PHE B 1 365 ? -7.816 25.938 2.943 1 98.56 365 PHE B C 1
ATOM 5916 O O . PHE B 1 365 ? -7.691 26.891 2.164 1 98.56 365 PHE B O 1
ATOM 5923 N N . GLY B 1 366 ? -7.562 24.688 2.596 1 97.69 366 GLY B N 1
ATOM 5924 C CA . GLY B 1 366 ? -6.957 24.406 1.304 1 97.69 366 GLY B CA 1
ATOM 5925 C C . GLY B 1 366 ? -7.945 23.891 0.276 1 97.69 366 GLY B C 1
ATOM 5926 O O . GLY B 1 366 ? -7.723 24.016 -0.929 1 97.69 366 GLY B O 1
ATOM 5927 N N . GLY B 1 367 ? -9.102 23.344 0.676 1 96.62 367 GLY B N 1
ATOM 5928 C CA . GLY B 1 367 ? -9.93 22.5 -0.174 1 96.62 367 GLY B CA 1
ATOM 5929 C C . GLY B 1 367 ? -10.945 23.297 -0.983 1 96.62 367 GLY B C 1
ATOM 5930 O O . GLY B 1 367 ? -11.57 22.766 -1.9 1 96.62 367 GLY B O 1
ATOM 5931 N N . LEU B 1 368 ? -11.164 24.594 -0.691 1 96.94 368 LEU B N 1
ATOM 5932 C CA . LEU B 1 368 ? -12.188 25.406 -1.331 1 96.94 368 LEU B CA 1
ATOM 5933 C C . LEU B 1 368 ? -11.578 26.656 -1.967 1 96.94 368 LEU B C 1
ATOM 5935 O O . LEU B 1 368 ? -10.594 27.188 -1.456 1 96.94 368 LEU B O 1
ATOM 5939 N N . GLN B 1 369 ? -12.188 27.016 -3.031 1 96.56 369 GLN B N 1
ATOM 5940 C CA . GLN B 1 369 ? -11.836 28.328 -3.562 1 96.56 369 GLN B CA 1
ATOM 5941 C C . GLN B 1 369 ? -12.422 29.453 -2.699 1 96.56 369 GLN B C 1
ATOM 5943 O O . GLN B 1 369 ? -13.258 29.188 -1.827 1 96.56 369 GLN B O 1
ATOM 5948 N N . GLU B 1 370 ? -12.047 30.625 -2.99 1 97.19 370 GLU B N 1
ATOM 5949 C CA . GLU B 1 370 ? -12.297 31.75 -2.096 1 97.19 370 GLU B CA 1
ATOM 5950 C C . GLU B 1 370 ? -13.789 31.922 -1.823 1 97.19 370 GLU B C 1
ATOM 5952 O O . GLU B 1 370 ? -14.195 32.094 -0.673 1 97.19 370 GLU B O 1
ATOM 5957 N N . VAL B 1 371 ? -14.609 31.859 -2.832 1 97.62 371 VAL B N 1
ATOM 5958 C CA . VAL B 1 371 ? -16.047 32.125 -2.693 1 97.62 371 VAL B CA 1
ATOM 5959 C C . VAL B 1 371 ? -16.672 31.062 -1.79 1 97.62 371 VAL B C 1
ATOM 5961 O O . VAL B 1 371 ? -17.406 31.391 -0.855 1 97.62 371 VAL B O 1
ATOM 5964 N N . GLU B 1 372 ? -16.359 29.844 -2.062 1 97.44 372 GLU B N 1
ATOM 5965 C CA . GLU B 1 372 ? -16.875 28.75 -1.244 1 97.44 372 GLU B CA 1
ATOM 5966 C C . GLU B 1 372 ? -16.266 28.781 0.156 1 97.44 372 GLU B C 1
ATOM 5968 O O . GLU B 1 372 ? -16.938 28.422 1.132 1 97.44 372 GLU B O 1
ATOM 5973 N N . MET B 1 373 ? -15.031 29.234 0.235 1 98.19 373 MET B N 1
ATOM 5974 C CA . MET B 1 373 ? -14.383 29.344 1.537 1 98.19 373 MET B CA 1
ATOM 5975 C C . MET B 1 373 ? -15.102 30.359 2.424 1 98.19 373 MET B C 1
ATOM 5977 O O . MET B 1 373 ? -15.312 30.109 3.611 1 98.19 373 MET B O 1
ATOM 5981 N N . ARG B 1 374 ? -15.477 31.453 1.837 1 98.5 374 ARG B N 1
ATOM 5982 C CA . ARG B 1 374 ? -16.203 32.469 2.588 1 98.5 374 ARG B CA 1
ATOM 5983 C C . ARG B 1 374 ? -17.531 31.922 3.102 1 98.5 374 ARG B C 1
ATOM 5985 O O . ARG B 1 374 ? -17.922 32.188 4.246 1 98.5 374 ARG B O 1
ATOM 5992 N N . ALA B 1 375 ? -18.172 31.156 2.256 1 98.5 375 ALA B N 1
ATOM 5993 C CA . ALA B 1 375 ? -19.438 30.578 2.641 1 98.5 375 ALA B CA 1
ATOM 5994 C C . ALA B 1 375 ? -19.266 29.578 3.787 1 98.5 375 ALA B C 1
ATOM 5996 O O . ALA B 1 375 ? -20.031 29.609 4.758 1 98.5 375 ALA B O 1
ATOM 5997 N N . ALA B 1 376 ? -18.312 28.719 3.686 1 98.62 376 ALA B N 1
ATOM 5998 C CA . ALA B 1 376 ? -18.047 27.734 4.73 1 98.62 376 ALA B CA 1
ATOM 5999 C C . ALA B 1 376 ? -17.625 28.406 6.031 1 98.62 376 ALA B C 1
ATOM 6001 O O . ALA B 1 376 ? -18.062 28.016 7.113 1 98.62 376 ALA B O 1
ATOM 6002 N N . ALA B 1 377 ? -16.797 29.391 5.891 1 98.75 377 ALA B N 1
ATOM 6003 C CA . ALA B 1 377 ? -16.297 30.125 7.055 1 98.75 377 ALA B CA 1
ATOM 6004 C C . ALA B 1 377 ? -17.422 30.859 7.766 1 98.75 377 ALA B C 1
ATOM 6006 O O . ALA B 1 377 ? -17.422 30.984 8.992 1 98.75 377 ALA B O 1
ATOM 6007 N N . ALA B 1 378 ? -18.312 31.375 7.004 1 98.69 378 ALA B N 1
ATOM 6008 C CA . ALA B 1 378 ? -19.469 32.062 7.598 1 98.69 378 ALA B CA 1
ATOM 6009 C C . ALA B 1 378 ? -20.297 31.094 8.445 1 98.69 378 ALA B C 1
ATOM 6011 O O . ALA B 1 378 ? -20.766 31.469 9.523 1 98.69 378 ALA B O 1
ATOM 6012 N N . ARG B 1 379 ? -20.484 29.922 7.977 1 98.5 379 ARG B N 1
ATOM 6013 C CA . ARG B 1 379 ? -21.203 28.906 8.742 1 98.5 379 ARG B CA 1
ATOM 6014 C C . ARG B 1 379 ? -20.438 28.562 10.023 1 98.5 379 ARG B C 1
ATOM 6016 O O . ARG B 1 379 ? -21.047 28.391 11.086 1 98.5 379 ARG B O 1
ATOM 6023 N N . LEU B 1 380 ? -19.172 28.422 9.875 1 98.75 380 LEU B N 1
ATOM 6024 C CA . LEU B 1 380 ? -18.328 28.109 11.023 1 98.75 380 LEU B CA 1
ATOM 6025 C C . LEU B 1 380 ? -18.406 29.203 12.078 1 98.75 380 LEU B C 1
ATOM 6027 O O . LEU B 1 380 ? -18.578 28.922 13.266 1 98.75 380 LEU B O 1
ATOM 6031 N N . ARG B 1 381 ? -18.281 30.469 11.625 1 98.69 381 ARG B N 1
ATOM 6032 C CA . ARG B 1 381 ? -18.344 31.594 12.547 1 98.69 381 ARG B CA 1
ATOM 6033 C C . ARG B 1 381 ? -19.688 31.625 13.289 1 98.69 381 ARG B C 1
ATOM 6035 O O . ARG B 1 381 ? -19.719 31.797 14.508 1 98.69 381 ARG B O 1
ATOM 6042 N N . LYS B 1 382 ? -20.719 31.453 12.547 1 98.25 382 LYS B N 1
ATOM 6043 C CA . LYS B 1 382 ? -22.047 31.422 13.164 1 98.25 382 LYS B CA 1
ATOM 6044 C C . LYS B 1 382 ? -22.141 30.328 14.219 1 98.25 382 LYS B C 1
ATOM 6046 O O . LYS B 1 382 ? -22.703 30.531 15.289 1 98.25 382 LYS B O 1
ATOM 6051 N N . GLY B 1 383 ? -21.672 29.172 13.875 1 97.94 383 GLY B N 1
ATOM 6052 C CA . GLY B 1 383 ? -21.656 28.078 14.82 1 97.94 383 GLY B CA 1
ATOM 6053 C C . GLY B 1 383 ? -20.859 28.359 16.078 1 97.94 383 GLY B C 1
ATOM 6054 O O . GLY B 1 383 ? -21.297 28.078 17.188 1 97.94 383 GLY B O 1
ATOM 6055 N N . ILE B 1 384 ? -19.688 28.922 15.898 1 97.88 384 ILE B N 1
ATOM 6056 C CA . ILE B 1 384 ? -18.812 29.234 17.031 1 97.88 384 ILE B CA 1
ATOM 6057 C C . ILE B 1 384 ? -19.484 30.281 17.922 1 97.88 384 ILE B C 1
ATOM 6059 O O . ILE B 1 384 ? -19.453 30.156 19.156 1 97.88 384 ILE B O 1
ATOM 6063 N N . GLU B 1 385 ? -20.031 31.281 17.312 1 97.75 385 GLU B N 1
ATOM 6064 C CA . GLU B 1 385 ? -20.719 32.312 18.078 1 97.75 385 GLU B CA 1
ATOM 6065 C C . GLU B 1 385 ? -21.891 31.734 18.875 1 97.75 385 GLU B C 1
ATOM 6067 O O . GLU B 1 385 ? -22.078 32.062 20.047 1 97.75 385 GLU B O 1
ATOM 6072 N N . GLU B 1 386 ? -22.609 30.906 18.188 1 97.31 386 GLU B N 1
ATOM 6073 C CA . GLU B 1 386 ? -23.719 30.25 18.891 1 97.31 386 GLU B CA 1
ATOM 6074 C C . GLU B 1 386 ? -23.219 29.391 20.047 1 97.31 386 GLU B C 1
ATOM 6076 O O . GLU B 1 386 ? -23.812 29.375 21.125 1 97.31 386 GLU B O 1
ATOM 6081 N N . LEU B 1 387 ? -22.219 28.656 19.828 1 97 387 LEU B N 1
ATOM 6082 C CA . LEU B 1 387 ? -21.625 27.812 20.859 1 97 387 LEU B CA 1
ATOM 6083 C C . LEU B 1 387 ? -21.219 28.641 22.078 1 97 387 LEU B C 1
ATOM 6085 O O . LEU B 1 387 ? -21.469 28.234 23.219 1 97 387 LEU B O 1
ATOM 6089 N N . LEU B 1 388 ? -20.641 29.797 21.844 1 95.69 388 LEU B N 1
ATOM 6090 C CA . LEU B 1 388 ? -20.109 30.656 22.906 1 95.69 388 LEU B CA 1
ATOM 6091 C C . LEU B 1 388 ? -21.234 31.328 23.672 1 95.69 388 LEU B C 1
ATOM 6093 O O . LEU B 1 388 ? -21.172 31.453 24.906 1 95.69 388 LEU B O 1
ATOM 6097 N N . HIS B 1 389 ? -22.281 31.672 22.984 1 95.44 389 HIS B N 1
ATOM 6098 C CA . HIS B 1 389 ? -23.328 32.5 23.609 1 95.44 389 HIS B CA 1
ATOM 6099 C C . HIS B 1 389 ? -24.469 31.625 24.141 1 95.44 389 HIS B C 1
ATOM 6101 O O . HIS B 1 389 ? -25.094 31.953 25.141 1 95.44 389 HIS B O 1
ATOM 6107 N N . HIS B 1 390 ? -24.766 30.484 23.391 1 94.75 390 HIS B N 1
ATOM 6108 C CA . HIS B 1 390 ? -25.969 29.734 23.703 1 94.75 390 HIS B CA 1
ATOM 6109 C C . HIS B 1 390 ? -25.656 28.266 23.953 1 94.75 390 HIS B C 1
ATOM 6111 O O . HIS B 1 390 ? -26.531 27.5 24.391 1 94.75 390 HIS B O 1
ATOM 6117 N N . GLY B 1 391 ? -24.422 27.859 23.719 1 93.56 391 GLY B N 1
ATOM 6118 C CA . GLY B 1 391 ? -24.125 26.438 23.75 1 93.56 391 GLY B CA 1
ATOM 6119 C C . GLY B 1 391 ? -24.609 25.703 22.516 1 93.56 391 GLY B C 1
ATOM 6120 O O . GLY B 1 391 ? -24.781 26.312 21.453 1 93.56 391 GLY B O 1
ATOM 6121 N N . MET B 1 392 ? -24.641 24.406 22.641 1 93.44 392 MET B N 1
ATOM 6122 C CA . MET B 1 392 ? -25.078 23.609 21.484 1 93.44 392 MET B CA 1
ATOM 6123 C C . MET B 1 392 ? -26.594 23.484 21.469 1 93.44 392 MET B C 1
ATOM 6125 O O . MET B 1 392 ? -27.156 22.5 21.969 1 93.44 392 MET B O 1
ATOM 6129 N N . VAL B 1 393 ? -27.172 24.438 20.844 1 85.94 393 VAL B N 1
ATOM 6130 C CA . VAL B 1 393 ? -28.625 24.484 20.75 1 85.94 393 VAL B CA 1
ATOM 6131 C C . VAL B 1 393 ? -29.109 23.422 19.766 1 85.94 393 VAL B C 1
ATOM 6133 O O . VAL B 1 393 ? -28.516 23.219 18.703 1 85.94 393 VAL B O 1
ATOM 6136 N N . GLU B 1 394 ? -30.188 22.609 20.156 1 76.94 394 GLU B N 1
ATOM 6137 C CA . GLU B 1 394 ? -30.719 21.547 19.312 1 76.94 394 GLU B CA 1
ATOM 6138 C C . GLU B 1 394 ? -31.547 22.141 18.172 1 76.94 394 GLU B C 1
ATOM 6140 O O . GLU B 1 394 ? -32.188 23.172 18.328 1 76.94 394 GLU B O 1
#